Protein 9EKM (pdb70)

Solvent-accessible surface area: 43557 Å² total; per-residue (Å²): 173,22,27,2,99,1,90,3,16,89,35,0,5,77,65,43,102,18,51,92,20,82,1,43,0,59,0,2,4,5,1,16,22,4,82,65,10,2,2,1,0,0,0,0,0,0,0,27,166,110,44,20,42,77,0,19,95,9,1,48,84,0,3,36,44,0,1,108,22,29,2,0,63,59,2,2,15,45,0,0,0,3,0,0,2,0,33,6,107,10,38,34,110,116,62,40,12,8,0,0,5,9,65,60,48,178,152,79,31,0,34,11,13,4,90,88,63,23,1,43,9,3,10,2,0,2,2,2,3,0,0,5,36,0,0,55,117,14,3,32,30,93,48,167,81,128,31,74,20,38,62,83,19,117,72,53,39,30,106,24,8,61,19,0,10,49,72,0,10,0,0,0,0,0,0,13,5,163,55,46,8,26,9,33,55,73,55,20,88,26,4,16,3,6,0,0,0,0,0,52,9,176,75,5,21,76,9,2,0,23,13,1,0,30,5,1,0,24,4,21,55,0,158,37,93,5,103,27,26,120,78,73,22,99,60,20,4,0,14,0,5,44,100,55,12,112,147,2,28,0,98,46,0,15,2,0,26,48,1,4,5,0,43,12,53,208,58,15,99,5,0,0,0,3,43,50,0,0,0,42,49,18,105,62,94,4,10,20,0,0,48,0,3,0,16,1,6,0,5,19,28,10,189,71,28,81,26,21,35,2,36,1,0,0,6,40,57,78,28,34,53,54,112,60,69,40,7,76,73,8,52,50,70,19,0,58,85,3,9,122,37,20,83,92,13,17,3,5,10,142,22,39,96,101,9,78,66,111,7,61,36,75,92,0,14,0,24,0,0,0,0,0,2,18,68,173,94,72,37,99,0,87,0,60,0,41,0,53,23,96,121,43,52,67,0,37,22,71,104,46,92,63,1,72,30,73,74,65,13,88,0,67,32,2,121,28,50,81,60,1,28,43,104,44,20,69,64,5,101,112,23,77,13,34,14,2,6,78,24,0,42,4,70,23,84,0,36,91,64,15,89,25,128,104,43,2,20,2,1,5,43,0,14,24,92,131,43,84,72,67,6,37,16,82,37,78,49,56,169,67,9,40,0,19,2,62,2,58,23,108,119,39,54,125,1,68,10,9,15,20,3,41,5,18,12,41,128,28,36,128,8,111,8,98,22,2,160,35,1,31,116,25,88,60,50,108,41,78,8,22,93,104,72,0,75,62,102,45,35,52,0,10,1,44,0,105,152,151,43,18,1,98,3,94,2,17,89,74,0,6,77,64,45,98,21,52,96,20,78,0,28,0,56,0,2,4,5,3,15,24,4,78,66,10,2,2,0,0,0,0,0,0,0,0,28,170,110,47,20,44,78,0,19,93,9,0,46,84,0,4,32,44,0,2,105,23,29,1,0,62,60,1,3,20,41,0,0,0,3,0,0,3,0,34,6,110,12,40,29,104,117,63,40,11,8,1,0,4,9,68,59,47,178,167,80,32,0,45,4,17,41,136,85,65,21,1,131,35,3,30,16,0,2,3,3,7,0,0,5,28,0,0,40,111,15,3,33,29,85,41,150,92,125,29,78,24,38,60,95,20,119,70,54,58,55,105,24,9,60,26,0,10,48,75,0,9,0,0,0,0,0,0,14,5,156,52,46,8,25,9,31,54,71,68,19,95,95,4,40,3,6,1,0,0,0,0,47,9,175,74,5,22,76,9,2,0,21,12,1,0,28,6,1,0,22,5,21,56,0,168,42,123,38,134,28,119,120,81,96,21,78,67,20,5,0,13,0,6,42,108,54,11,117,147,2,29,0,98,48,0,15,2,0,26,48,1,4,5,0,43,11,52,209,59,14,129,5,1,0,1,3,43,51,0,0,0,38,49,16,105,61,96,4,10,18,0,0,46,0,4,0,15,2,5,0,5,21,27,12,182,68,28,79,27,20,36,2,35,1,0,0,5,39,57,76,34,36,51,55,122,61,68,45,7,79,76,9,60,45,69,18,0,60,85,2,10,122,38,20,80,94,14,19,4,4,10,143,22,40,96,103,8,75,66,114,9,62,33,79,90,0,13,0,24,0,0,0,0,0,3,19,65,166,94,53,38,76,0,90,0,70,0,49,0,54,23,96,120,40,55,64,0,38,22,74,88,52,79,66,1,104,28,90,82,73,13,91,0,64,32,2,122,26,49,80,80,1,28,43,104,45,21,66,63,6,116,122,22,78,14,36,13,2,6,72,24,0,44,5,68,23,81,0,34,94,63,12,88,25,115,105,41,2,22,2,1,4,43,0,12,21,81,128,45,83,74,67,6,38,14,82,37,76,46,58,47,48,7,6,0,21,3,67,4,60,10,98,68,24,7,46,0,48,6,5,15,24,4,24,6,17,12,41,34,28,37,126,12,103,11,94,22,0,164,36,2,30,131,36,96,60,66,122,42,68,12,24,101,120,63,2,30,29,13,21,35,56,0,10,4,45,0,96,111

Secondary structure (DSSP, 8-state):
--EEE----TTT-TTSTTSS-EEEEEEEE--S-TTTSEEEEEEEES--GGGHHHHHHHHHHHHHHHTTSTTGGGGGGGEEEEEE-PPPSS-TTTTS--TT-EEE-TTS-EEE-HHHHT-TTGGGHIIIIIHHHHHHHTSTT-PPP-S-TTSPPSS-SSGGGTTHHHHSSEEEEEESS-----EEEEEGGGTEEEEEEESSSTTHHHHHHHHHHHHTT----TT--SPPPHHHHHH-SSEE----TTTSTTGGGTTSTT---EESSTT-S-EES-SS-TTT-TTSPPPHHHHHHHHHHHHTTSSS--EEEPPPEEEE--STT-SGGGG---SHHHHHHHHHHHHHHB-SGGGGGG--GGGTT-EEEEEEEEEE--SS--EEEEEEEEEE-TTSPBPBBTTS-BSEEEEEEEE---TTGGGSS-TT-S------TTTTEEEEEEEEE--TTB---TT-EEEEEEE-TT--EEEETTTTT--EEEEEEEEEETTSPBPTTB---EEEEETTPBP-----SEETTEEEEEEESTTSB--STTEEEEEEE--/--EEE----TTT-TTSTTSS-EEEEEEEE-SS-TTTSEEEEEEEES--GGGHHHHHHHHHHHHHHHTTSTTTGGGGGGEEEEEE-PPPSS-TTTTS--SS-EEE-TTS-EEE-HHHHT-TTGGGHIIIIIHHHHHHHTSTT-PPP-S-TTSPPSS-SSGGGTTHHHHS-EEEEEESS-----EEEEEGGGTEEEEEEESSSTTHHHHHHHHHHHHTS----TT--SPPPHHHHHH-SSEE----TTTSTTGGGTTSTT---EESSTT-S-EES-SS-TTT-TTSPP-HHHHHHHHHHHHTTSSS--EEEPPPEEEE--STT-SGGGG---SHHHHHHHHHHHHHHB-SGGGGGG--GGGTT-EEEEEEEEEE--SS--EEEEEEEEEE-TTSPBPB-TTS-BSEEEEEEEE---TTGGGSS-TT-S------TTTTEEEEEEEEE--TT----TT-EEEEEEE-TT--EEEETTSTTPPEEEEEEEEEETTSPBPTTB---EEEEETTPBP-----SEETTEEEEEEESSSSB--STTEEEEEEEE-

Sequence (1094 aa):
EQSIQLTLGPWYSNDGKYSSNNPTIPVYTIQKTRSDTENMVVVVCGEGYTKSQQGKFIINDVKRLWQQDAMKYEPYRSYADRFNVYALCTASESTFDNGGSTFFDVIVDKYNSPVVISNNLHGSQWKNHIFERCIGPEEFIEKKIHDAHIKKKCCDPNTIPSGSEYEPYYYVHDYIAQFAMVVNTKSDFGGAYNNREYGFHYFISPSDSYRASKTFAHEFGHHGLLGLGDEYSNGYLLDDKELKSLNLSSVEDPEKIKWRQLLGFRNTYTCCRNAYGSKMLVSSYECIMRDTNYQFCEVCRLQGFKRMSQLVKDVDLYVATPEVVKEYTGAYSKPSDFTDLETTSSYYNYTYYNRNDRLLSGNSKSRFNTNMNNGKKIELRTVIIQNISDKNARQLKFKMWIKHSDGSVATDSSGNPLQTVVQTTFDIPVWNDKANFWPLGALDDHIKSDFNSGLKSCSLIYQIPSSDAQLKSSGDTVAFQVLDENGNVLADDNTETQRRYTTTVSSIQYKFEDGSEIPNTAGGTFTVPYGTKLDLTPAKKTLYDDYEFIKVDGLNKPIVSDGTVVTYYYKNEQSIQLTLGPWYSNDGKYSSNNPTIPVYTIQKTRSDTENMVVVVCGEGYTKSSQQGKFINDVKRLWQQDAMKYEPYRSYADRFNVYALCTASESTFDNGGSTFFDVIVDKYNSSPVVISNNLHGSQWKNHIFERCIGPEEFIEKKIHDAHIKKKCDPNTIPSGSEYEPYYYVHDYIAQFAMVVNTKSDFGGAYNNREYGFHYFISPSDSYRASKTFAHEFGHGLLGLGDEYSNGYLLDDKELKSLNLSSVEDPEKIKWRQLLGFRNTYTCRNAYGSKMLVSSYECIMRDTNYQFCEVCRLQGFKRMSQLVKDVDLYVATPEVKEYTGAYSKPSDFTDLETTSSYYNYTYNRNDRLLSGNSKSRFNTNMNGKKIELRTVIQNISDKNARQLKFKMWIKHSDGSVATDSSGNPLQTVVQTFDIPVVWNDKANFWPLGALDHIKSDFNSGLKSCSLIYQIPSSDAQLKSGDTVAFQVLDENGNVLADDNTETQRRYTTTTVSIQYKFEDGSEIPNTAGGTFTVPYGTKLDDLTPAKTLYDYEFIKVDGLNKPIIVSDGTVVTYYYKN

Radius of gyration: 34.77 Å; Cα contacts (8 Å, |Δi|>4): 2703; chains: 2; bounding box: 110×57×98 Å

InterPro domains:
  IPR005102 Carbohydrate binding X2 domain [PF03442] (1017-1093)
  IPR013783 Immunoglobulin-like fold [G3DSA:2.60.40.10] (1012-1100)
  IPR014756 Immunoglobulin E-set [SSF81296] (1012-1105)
  IPR019026 Peptidase M64, IgA [PF09471] (357-419)
  IPR019026 Peptidase M64, IgA [PF09471] (501-584)
  IPR019931 LPXTG cell wall anchor motif [PF00746] (1197-1231)
  IPR024079 Metallopeptidase, catalytic domain superfamily [G3DSA:3.40.390.10] (350-633)
  IPR046240 Domain of unknown function DUF6273 [PF19789] (68-284)

Structure (mmCIF, N/CA/C/O backbone):
data_9EKM
#
_entry.id   9EKM
#
_cell.length_a   70.740
_cell.length_b   91.551
_cell.length_c   86.848
_cell.angle_alpha   90.00
_cell.angle_beta   90.96
_cell.angle_gamma   90.00
#
_symmetry.space_group_name_H-M   'P 1 21 1'
#
loop_
_entity.id
_entity.type
_entity.pdbx_description
1 polymer 'IgA protease'
2 non-polymer 'ZINC ION'
3 non-polymer 'PRASEODYMIUM ION'
4 water water
#
loop_
_atom_site.group_PDB
_atom_site.id
_atom_site.type_symbol
_atom_site.label_atom_id
_atom_site.label_alt_id
_atom_site.label_comp_id
_atom_site.label_asym_id
_atom_site.label_entity_id
_atom_site.label_seq_id
_atom_site.pdbx_PDB_ins_code
_atom_site.Cartn_x
_atom_site.Cartn_y
_atom_site.Cartn_z
_atom_site.occupancy
_atom_site.B_iso_or_equiv
_atom_site.auth_seq_id
_atom_site.auth_comp_id
_atom_site.auth_asym_id
_atom_site.auth_atom_id
_atom_site.pdbx_PDB_model_num
ATOM 1 N N . GLU A 1 2 ? -3.441 -17.132 24.398 1.00 42.56 330 GLU A N 1
ATOM 2 C CA . GLU A 1 2 ? -3.387 -18.408 23.696 1.00 42.39 330 GLU A CA 1
ATOM 3 C C . GLU A 1 2 ? -4.223 -18.377 22.410 1.00 37.38 330 GLU A C 1
ATOM 4 O O . GLU A 1 2 ? -3.753 -18.815 21.359 1.00 40.06 330 GLU A O 1
ATOM 10 N N . GLN A 1 3 ? -5.447 -17.850 22.476 1.00 28.53 331 GLN A N 1
ATOM 11 C CA . GLN A 1 3 ? -6.283 -17.751 21.283 1.00 24.46 331 GLN A CA 1
ATOM 12 C C . GLN A 1 3 ? -5.780 -16.629 20.391 1.00 22.33 331 GLN A C 1
ATOM 13 O O . GLN A 1 3 ? -5.664 -15.480 20.833 1.00 21.76 331 GLN A O 1
ATOM 19 N N . SER A 1 4 ? -5.504 -16.955 19.130 1.00 21.13 332 SER A N 1
ATOM 20 C CA . SER A 1 4 ? -4.950 -15.969 18.217 1.00 19.85 332 SER A CA 1
ATOM 21 C C . SER A 1 4 ? -5.186 -16.414 16.785 1.00 20.46 332 SER A C 1
ATOM 22 O O . SER A 1 4 ? -5.540 -17.565 16.512 1.00 23.21 332 SER A O 1
ATOM 25 N N . ILE A 1 5 ? -4.996 -15.472 15.871 1.00 18.78 333 ILE A N 1
ATOM 26 C CA . ILE A 1 5 ? -4.824 -15.800 14.468 1.00 18.69 333 ILE A CA 1
ATOM 27 C C . ILE A 1 5 ? -3.447 -15.307 14.048 1.00 19.76 333 ILE A C 1
ATOM 28 O O . ILE A 1 5 ? -2.870 -14.390 14.638 1.00 21.24 333 ILE A O 1
ATOM 33 N N . GLN A 1 6 ? -2.918 -15.933 13.009 1.00 19.61 334 GLN A N 1
ATOM 34 C CA . GLN A 1 6 ? -1.634 -15.544 12.456 1.00 20.37 334 GLN A CA 1
ATOM 35 C C . GLN A 1 6 ? -1.833 -15.193 10.993 1.00 20.08 334 GLN A C 1
ATOM 36 O O . GLN A 1 6 ? -2.503 -15.932 10.264 1.00 22.83 334 GLN A O 1
ATOM 42 N N . LEU A 1 7 ? -1.281 -14.058 10.572 1.00 18.11 335 LEU A N 1
ATOM 43 C CA . LEU A 1 7 ? -1.355 -13.641 9.179 1.00 18.00 335 LEU A CA 1
ATOM 44 C C . LEU A 1 7 ? -0.028 -13.870 8.472 1.00 17.32 335 LEU A C 1
ATOM 45 O O . LEU A 1 7 ? 1.032 -13.988 9.092 1.00 18.05 335 LEU A O 1
ATOM 50 N N . THR A 1 8 ? -0.105 -13.923 7.147 1.00 16.52 336 THR A N 1
ATOM 51 C CA . THR A 1 8 ? 1.062 -13.913 6.276 1.00 17.14 336 THR A CA 1
ATOM 52 C C . THR A 1 8 ? 0.913 -12.680 5.398 1.00 16.07 336 THR A C 1
ATOM 53 O O . THR A 1 8 ? 0.038 -12.640 4.527 1.00 17.48 336 THR A O 1
ATOM 57 N N . LEU A 1 9 ? 1.704 -11.651 5.677 1.00 16.19 337 LEU A N 1
ATOM 58 C CA . LEU A 1 9 ? 1.619 -10.376 4.968 1.00 16.67 337 LEU A CA 1
ATOM 59 C C . LEU A 1 9 ? 2.871 -10.220 4.115 1.00 16.32 337 LEU A C 1
ATOM 60 O O . LEU A 1 9 ? 3.947 -9.868 4.619 1.00 17.10 337 LEU A O 1
ATOM 65 N N . GLY A 1 10 ? 2.724 -10.485 2.824 1.00 16.65 338 GLY A N 1
ATOM 66 C CA . GLY A 1 10 ? 3.796 -10.280 1.885 1.00 16.71 338 GLY A CA 1
ATOM 67 C C . GLY A 1 10 ? 3.978 -8.808 1.588 1.00 16.88 338 GLY A C 1
ATOM 68 O O . GLY A 1 10 ? 3.392 -7.936 2.244 1.00 18.50 338 GLY A O 1
ATOM 69 N N . PRO A 1 11 ? 4.772 -8.513 0.559 1.00 17.05 339 PRO A N 1
ATOM 70 C CA . PRO A 1 11 ? 5.102 -7.112 0.252 1.00 17.68 339 PRO A CA 1
ATOM 71 C C . PRO A 1 11 ? 3.901 -6.250 -0.068 1.00 16.95 339 PRO A C 1
ATOM 72 O O . PRO A 1 11 ? 3.980 -5.023 0.096 1.00 18.55 339 PRO A O 1
ATOM 76 N N . TRP A 1 12 ? 2.796 -6.836 -0.543 1.00 15.84 340 TRP A N 1
ATOM 77 C CA . TRP A 1 12 ? 1.636 -6.015 -0.864 1.00 15.70 340 TRP A CA 1
ATOM 78 C C . TRP A 1 12 ? 0.941 -5.512 0.388 1.00 15.41 340 TRP A C 1
ATOM 79 O O . TRP A 1 12 ? 0.195 -4.531 0.315 1.00 15.62 340 TRP A O 1
ATOM 90 N N . TYR A 1 13 ? 1.179 -6.152 1.537 1.00 14.60 341 TYR A N 1
ATOM 91 C CA . TYR A 1 13 ? 0.554 -5.726 2.777 1.00 15.85 341 TYR A CA 1
ATOM 92 C C . TYR A 1 13 ? 1.546 -5.202 3.802 1.00 15.57 341 TYR A C 1
ATOM 93 O O . TYR A 1 13 ? 1.143 -4.455 4.697 1.00 17.73 341 TYR A O 1
ATOM 102 N N . SER A 1 14 ? 2.833 -5.555 3.689 1.00 15.13 342 SER A N 1
ATOM 103 C CA . SER A 1 14 ? 3.829 -5.078 4.650 1.00 14.55 342 SER A CA 1
ATOM 104 C C . SER A 1 14 ? 5.154 -4.981 3.887 1.00 18.27 342 SER A C 1
ATOM 105 O O . SER A 1 14 ? 6.055 -5.814 4.002 1.00 19.95 342 SER A O 1
ATOM 108 N N . ASN A 1 15 ? 5.268 -3.926 3.083 1.00 17.89 343 ASN A N 1
ATOM 109 C CA . ASN A 1 15 ? 6.394 -3.806 2.168 1.00 18.31 343 ASN A CA 1
ATOM 110 C C . ASN A 1 15 ? 7.702 -3.527 2.898 1.00 19.74 343 ASN A C 1
ATOM 111 O O . ASN A 1 15 ? 8.776 -3.805 2.351 1.00 21.70 343 ASN A O 1
ATOM 116 N N . ASP A 1 16 ? 7.638 -2.995 4.118 1.00 20.22 344 ASP A N 1
ATOM 117 C CA . ASP A 1 16 ? 8.839 -2.764 4.906 1.00 21.74 344 ASP A CA 1
ATOM 118 C C . ASP A 1 16 ? 9.168 -3.934 5.825 1.00 22.53 344 ASP A C 1
ATOM 119 O O . ASP A 1 16 ? 10.142 -3.854 6.584 1.00 23.19 344 ASP A O 1
ATOM 124 N N . GLY A 1 17 ? 8.382 -5.012 5.770 1.00 21.30 345 GLY A N 1
ATOM 125 C CA . GLY A 1 17 ? 8.636 -6.206 6.551 1.00 19.82 345 GLY A CA 1
ATOM 126 C C . GLY A 1 17 ? 8.324 -6.097 8.021 1.00 20.42 345 GLY A C 1
ATOM 127 O O . GLY A 1 17 ? 8.657 -7.013 8.781 1.00 24.96 345 GLY A O 1
ATOM 128 N N . LYS A 1 18 ? 7.687 -5.011 8.456 1.00 18.99 346 LYS A N 1
ATOM 129 C CA . LYS A 1 18 ? 7.475 -4.822 9.888 1.00 20.95 346 LYS A CA 1
ATOM 130 C C . LYS A 1 18 ? 6.386 -5.732 10.449 1.00 20.04 346 LYS A C 1
ATOM 131 O O . LYS A 1 18 ? 6.404 -6.017 11.651 1.00 21.76 346 LYS A O 1
ATOM 137 N N . TYR A 1 19 ? 5.440 -6.189 9.623 1.00 16.87 347 TYR A N 1
ATOM 138 C CA . TYR A 1 19 ? 4.350 -7.064 10.072 1.00 16.30 347 TYR A CA 1
ATOM 139 C C . TYR A 1 19 ? 4.193 -8.243 9.115 1.00 17.50 347 TYR A C 1
ATOM 140 O O . TYR A 1 19 ? 3.090 -8.598 8.701 1.00 16.37 347 TYR A O 1
ATOM 149 N N . SER A 1 20 ? 5.310 -8.897 8.782 1.00 18.91 348 SER A N 1
ATOM 150 C CA A SER A 1 20 ? 5.283 -9.960 7.779 0.61 20.03 348 SER A CA 1
ATOM 151 C CA B SER A 1 20 ? 5.260 -9.947 7.769 0.39 19.59 348 SER A CA 1
ATOM 152 C C . SER A 1 20 ? 4.550 -11.200 8.271 1.00 19.63 348 SER A C 1
ATOM 153 O O . SER A 1 20 ? 3.938 -11.913 7.474 1.00 19.46 348 SER A O 1
ATOM 158 N N . ASN A 1 21 ? 4.618 -11.491 9.569 1.00 19.70 349 ASN A N 1
ATOM 159 C CA A ASN A 1 21 ? 4.029 -12.716 10.093 0.56 20.90 349 ASN A CA 1
ATOM 160 C CA B ASN A 1 21 ? 4.014 -12.715 10.092 0.44 20.53 349 ASN A CA 1
ATOM 161 C C . ASN A 1 21 ? 3.473 -12.454 11.489 1.00 19.82 349 ASN A C 1
ATOM 162 O O . ASN A 1 21 ? 3.922 -13.068 12.463 1.00 21.29 349 ASN A O 1
ATOM 171 N N . PRO A 1 22 ? 2.506 -11.554 11.628 1.00 17.71 350 PRO A N 1
ATOM 172 C CA . PRO A 1 22 ? 2.042 -11.178 12.967 1.00 17.72 350 PRO A CA 1
ATOM 173 C C . PRO A 1 22 ? 1.134 -12.222 13.590 1.00 18.03 350 PRO A C 1
ATOM 174 O O . PRO A 1 22 ? 0.300 -12.842 12.925 1.00 18.54 350 PRO A O 1
ATOM 178 N N . THR A 1 23 ? 1.291 -12.392 14.895 1.00 19.92 351 THR A N 1
ATOM 179 C CA . THR A 1 23 ? 0.348 -13.142 15.703 1.00 21.25 351 THR A CA 1
ATOM 180 C C . THR A 1 23 ? -0.584 -12.146 16.373 1.00 19.60 351 THR A C 1
ATOM 181 O O . THR A 1 23 ? -0.124 -11.169 16.975 1.00 21.35 351 THR A O 1
ATOM 185 N N . ILE A 1 24 ? -1.885 -12.376 16.234 1.00 16.32 352 ILE A N 1
ATOM 186 C CA . ILE A 1 24 ? -2.894 -11.433 16.695 1.00 16.86 352 ILE A CA 1
ATOM 187 C C . ILE A 1 24 ? -3.756 -12.115 17.743 1.00 17.01 352 ILE A C 1
ATOM 188 O O . ILE A 1 24 ? -4.618 -12.944 17.397 1.00 17.13 352 ILE A O 1
ATOM 193 N N . PRO A 1 25 ? -3.579 -11.788 19.019 1.00 16.77 353 PRO A N 1
ATOM 194 C CA . PRO A 1 25 ? -4.467 -12.342 20.047 1.00 16.56 353 PRO A CA 1
ATOM 195 C C . PRO A 1 25 ? -5.913 -11.950 19.772 1.00 15.78 353 PRO A C 1
ATOM 196 O O . PRO A 1 25 ? -6.204 -10.828 19.349 1.00 17.98 353 PRO A O 1
ATOM 200 N N . VAL A 1 26 ? -6.818 -12.902 19.983 1.00 15.24 354 VAL A N 1
ATOM 201 C CA . VAL A 1 26 ? -8.251 -12.685 19.807 1.00 16.29 354 VAL A CA 1
ATOM 202 C C . VAL A 1 26 ? -8.889 -12.624 21.186 1.00 16.81 354 VAL A C 1
ATOM 203 O O . VAL A 1 26 ? -8.640 -13.496 22.018 1.00 19.13 354 VAL A O 1
ATOM 207 N N . TYR A 1 27 ? -9.701 -11.597 21.433 1.00 14.80 355 TYR A N 1
ATOM 208 C CA . TYR A 1 27 ? -10.498 -11.511 22.648 1.00 16.36 355 TYR A CA 1
ATOM 209 C C . TYR A 1 27 ? -11.969 -11.505 22.285 1.00 15.71 355 TYR A C 1
ATOM 210 O O . TYR A 1 27 ? -12.386 -10.777 21.379 1.00 17.94 355 TYR A O 1
ATOM 219 N N . THR A 1 28 ? -12.751 -12.322 22.985 1.00 15.12 356 THR A N 1
ATOM 220 C CA . THR A 1 28 ? -14.197 -12.312 22.819 1.00 15.58 356 THR A CA 1
ATOM 221 C C . THR A 1 28 ? -14.782 -11.339 23.833 1.00 15.52 356 THR A C 1
ATOM 222 O O . THR A 1 28 ? -14.700 -11.565 25.047 1.00 17.23 356 THR A O 1
ATOM 226 N N . ILE A 1 29 ? -15.335 -10.239 23.335 1.00 15.50 357 ILE A N 1
ATOM 227 C CA . ILE A 1 29 ? -16.023 -9.296 24.208 1.00 16.21 357 ILE A CA 1
ATOM 228 C C . ILE A 1 29 ? -17.473 -9.708 24.418 1.00 17.33 357 ILE A C 1
ATOM 229 O O . ILE A 1 29 ? -18.017 -9.534 25.514 1.00 20.52 357 ILE A O 1
ATOM 234 N N . GLN A 1 30 ? -18.107 -10.288 23.403 1.00 13.81 358 GLN A N 1
ATOM 235 C CA . GLN A 1 30 ? -19.471 -10.769 23.563 1.00 14.40 358 GLN A CA 1
ATOM 236 C C . GLN A 1 30 ? -19.708 -11.897 22.578 1.00 14.89 358 GLN A C 1
ATOM 237 O O . GLN A 1 30 ? -19.403 -11.755 21.392 1.00 14.66 358 GLN A O 1
ATOM 243 N N . LYS A 1 31 ? -20.234 -13.019 23.077 1.00 15.37 359 LYS A N 1
ATOM 244 C CA . LYS A 1 31 ? -20.664 -14.119 22.212 1.00 13.94 359 LYS A CA 1
ATOM 245 C C . LYS A 1 31 ? -21.877 -14.739 22.904 1.00 14.90 359 LYS A C 1
ATOM 246 O O . LYS A 1 31 ? -21.736 -15.585 23.786 1.00 18.21 359 LYS A O 1
ATOM 252 N N . THR A 1 32 ? -23.065 -14.280 22.514 1.00 14.01 360 THR A N 1
ATOM 253 C CA . THR A 1 32 ? -24.299 -14.718 23.157 1.00 15.46 360 THR A CA 1
ATOM 254 C C . THR A 1 32 ? -24.968 -15.872 22.429 1.00 15.45 360 THR A C 1
ATOM 255 O O . THR A 1 32 ? -25.817 -16.559 23.014 1.00 15.77 360 THR A O 1
ATOM 259 N N . ARG A 1 33 ? -24.634 -16.063 21.161 1.00 15.51 361 ARG A N 1
ATOM 260 C CA . ARG A 1 33 ? -25.192 -17.110 20.326 1.00 14.21 361 ARG A CA 1
ATOM 261 C C . ARG A 1 33 ? -24.115 -17.518 19.337 1.00 14.71 361 ARG A C 1
ATOM 262 O O . ARG A 1 33 ? -23.068 -16.874 19.232 1.00 14.34 361 ARG A O 1
ATOM 270 N N . SER A 1 34 ? -24.391 -18.584 18.595 1.00 15.67 362 SER A N 1
ATOM 271 C CA . SER A 1 34 ? -23.529 -18.947 17.481 1.00 15.12 362 SER A CA 1
ATOM 272 C C . SER A 1 34 ? -23.275 -17.742 16.584 1.00 15.10 362 SER A C 1
ATOM 273 O O . SER A 1 34 ? -24.164 -16.914 16.360 1.00 14.31 362 SER A O 1
ATOM 276 N N . ASP A 1 35 ? -22.042 -17.648 16.080 1.00 14.72 363 ASP A N 1
ATOM 277 C CA . ASP A 1 35 ? -21.722 -16.631 15.084 1.00 14.62 363 ASP A CA 1
ATOM 278 C C . ASP A 1 35 ? -22.664 -16.703 13.892 1.00 15.08 363 ASP A C 1
ATOM 279 O O . ASP A 1 35 ? -22.914 -15.684 13.241 1.00 15.26 363 ASP A O 1
ATOM 284 N N . THR A 1 36 ? -23.183 -17.894 13.578 1.00 15.47 364 THR A N 1
ATOM 285 C CA . THR A 1 36 ? -24.066 -18.044 12.429 1.00 17.92 364 THR A CA 1
ATOM 286 C C . THR A 1 36 ? -25.437 -17.421 12.659 1.00 17.56 364 THR A C 1
ATOM 287 O O . THR A 1 36 ? -26.189 -17.249 11.697 1.00 20.46 364 THR A O 1
ATOM 291 N N . GLU A 1 37 ? -25.770 -17.062 13.897 1.00 15.98 365 GLU A N 1
ATOM 292 C CA . GLU A 1 37 ? -27.060 -16.470 14.214 1.00 15.64 365 GLU A CA 1
ATOM 293 C C . GLU A 1 37 ? -26.981 -15.002 14.599 1.00 15.30 365 GLU A C 1
ATOM 294 O O . GLU A 1 37 ? -28.028 -14.347 14.689 1.00 15.27 365 GLU A O 1
ATOM 300 N N . ASN A 1 38 ? -25.783 -14.466 14.805 1.00 14.15 366 ASN A N 1
ATOM 301 C CA . ASN A 1 38 ? -25.599 -13.099 15.270 1.00 13.54 366 ASN A CA 1
ATOM 302 C C . ASN A 1 38 ? -24.846 -12.282 14.226 1.00 13.38 366 ASN A C 1
ATOM 303 O O . ASN A 1 38 ? -24.320 -12.813 13.243 1.00 16.42 366 ASN A O 1
ATOM 308 N N . MET A 1 39 ? -24.832 -10.965 14.437 1.00 11.81 367 MET A N 1
ATOM 309 C CA . MET A 1 39 ? -23.975 -10.072 13.659 1.00 11.42 367 MET A CA 1
ATOM 310 C C . MET A 1 39 ? -22.582 -10.052 14.280 1.00 11.24 367 MET A C 1
ATOM 311 O O . MET A 1 39 ? -22.433 -9.658 15.439 1.00 13.17 367 MET A O 1
ATOM 316 N N . VAL A 1 40 ? -21.570 -10.449 13.517 1.00 11.07 368 VAL A N 1
ATOM 317 C CA . VAL A 1 40 ? -20.205 -10.512 14.022 1.00 11.04 368 VAL A CA 1
ATOM 318 C C . VAL A 1 40 ? -19.499 -9.202 13.712 1.00 11.49 368 VAL A C 1
ATOM 319 O O . VAL A 1 40 ? -19.427 -8.783 12.553 1.00 13.19 368 VAL A O 1
ATOM 323 N N . VAL A 1 41 ? -18.934 -8.579 14.743 1.00 11.27 369 VAL A N 1
ATOM 324 C CA . VAL A 1 41 ? -18.167 -7.344 14.610 1.00 11.38 369 VAL A CA 1
ATOM 325 C C . VAL A 1 41 ? -16.733 -7.633 15.019 1.00 12.53 369 VAL A C 1
ATOM 326 O O . VAL A 1 41 ? -16.492 -8.168 16.107 1.00 13.37 369 VAL A O 1
ATOM 330 N N . VAL A 1 42 ? -15.790 -7.286 14.146 1.00 11.45 370 VAL A N 1
ATOM 331 C CA . VAL A 1 42 ? -14.368 -7.485 14.385 1.00 11.13 370 VAL A CA 1
ATOM 332 C C . VAL A 1 42 ? -13.734 -6.112 14.532 1.00 13.17 370 VAL A C 1
ATOM 333 O O . VAL A 1 42 ? -13.841 -5.272 13.627 1.00 12.87 370 VAL A O 1
ATOM 337 N N . VAL A 1 43 ? -13.085 -5.879 15.675 1.00 12.41 371 VAL A N 1
ATOM 338 C CA . VAL A 1 43 ? -12.463 -4.596 15.978 1.00 11.61 371 VAL A CA 1
ATOM 339 C C . VAL A 1 43 ? -10.965 -4.808 16.131 1.00 12.01 371 VAL A C 1
ATOM 340 O O . VAL A 1 43 ? -10.533 -5.662 16.919 1.00 12.74 371 VAL A O 1
ATOM 344 N N . CYS A 1 44 ? -10.179 -4.028 15.388 1.00 11.78 372 CYS A N 1
ATOM 345 C CA . CYS A 1 44 ? -8.724 -4.049 15.492 1.00 12.63 372 CYS A CA 1
ATOM 346 C C . CYS A 1 44 ? -8.208 -2.703 15.975 1.00 13.26 372 CYS A C 1
ATOM 347 O O . CYS A 1 44 ? -8.847 -1.664 15.795 1.00 15.14 372 CYS A O 1
ATOM 350 N N . GLY A 1 45 ? -7.024 -2.724 16.577 1.00 12.76 373 GLY A N 1
ATOM 351 C CA . GLY A 1 45 ? -6.412 -1.515 17.108 1.00 14.39 373 GLY A CA 1
ATOM 352 C C . GLY A 1 45 ? -5.281 -1.006 16.231 1.00 13.06 373 GLY A C 1
ATOM 353 O O . GLY A 1 45 ? -4.480 -1.786 15.706 1.00 13.90 373 GLY A O 1
ATOM 354 N N . GLU A 1 46 ? -5.206 0.316 16.108 1.00 13.28 374 GLU A N 1
ATOM 355 C CA . GLU A 1 46 ? -4.165 0.988 15.340 1.00 14.22 374 GLU A CA 1
ATOM 356 C C . GLU A 1 46 ? -3.348 1.899 16.248 1.00 14.51 374 GLU A C 1
ATOM 357 O O . GLU A 1 46 ? -3.904 2.732 16.967 1.00 16.30 374 GLU A O 1
ATOM 363 N N . GLY A 1 47 ? -2.028 1.738 16.222 1.00 14.35 375 GLY A N 1
ATOM 364 C CA . GLY A 1 47 ? -1.198 2.576 17.057 1.00 15.48 375 GLY A CA 1
ATOM 365 C C . GLY A 1 47 ? -1.186 2.178 18.513 1.00 17.52 375 GLY A C 1
ATOM 366 O O . GLY A 1 47 ? -0.864 3.012 19.370 1.00 17.66 375 GLY A O 1
ATOM 367 N N . TYR A 1 48 ? -1.537 0.930 18.822 1.00 16.16 376 TYR A N 1
ATOM 368 C CA . TYR A 1 48 ? -1.350 0.344 20.150 1.00 15.17 376 TYR A CA 1
ATOM 369 C C . TYR A 1 48 ? -0.159 -0.600 20.100 1.00 16.50 376 TYR A C 1
ATOM 370 O O . TYR A 1 48 ? -0.167 -1.564 19.329 1.00 17.46 376 TYR A O 1
ATOM 379 N N . THR A 1 49 ? 0.833 -0.357 20.950 1.00 18.08 377 THR A N 1
ATOM 380 C CA . THR A 1 49 ? 1.954 -1.284 21.073 1.00 19.65 377 THR A CA 1
ATOM 381 C C . THR A 1 49 ? 1.516 -2.536 21.833 1.00 21.86 377 THR A C 1
ATOM 382 O O . THR A 1 49 ? 0.411 -2.607 22.378 1.00 22.30 377 THR A O 1
ATOM 386 N N . LYS A 1 50 ? 2.402 -3.539 21.873 1.00 23.56 378 LYS A N 1
ATOM 387 C CA . LYS A 1 50 ? 2.034 -4.804 22.508 1.00 26.75 378 LYS A CA 1
ATOM 388 C C . LYS A 1 50 ? 1.663 -4.606 23.976 1.00 29.41 378 LYS A C 1
ATOM 389 O O . LYS A 1 50 ? 0.749 -5.267 24.487 1.00 30.41 378 LYS A O 1
ATOM 395 N N . SER A 1 51 ? 2.345 -3.689 24.668 1.00 28.76 379 SER A N 1
ATOM 396 C CA . SER A 1 51 ? 2.043 -3.436 26.074 1.00 29.86 379 SER A CA 1
ATOM 397 C C . SER A 1 51 ? 0.794 -2.588 26.278 1.00 28.97 379 SER A C 1
ATOM 398 O O . SER A 1 51 ? 0.372 -2.402 27.423 1.00 29.94 379 SER A O 1
ATOM 401 N N . GLN A 1 52 ? 0.200 -2.063 25.207 1.00 25.24 380 GLN A N 1
ATOM 402 C CA . GLN A 1 52 ? -1.012 -1.265 25.293 1.00 24.26 380 GLN A CA 1
ATOM 403 C C . GLN A 1 52 ? -2.257 -2.063 24.933 1.00 22.47 380 GLN A C 1
ATOM 404 O O . GLN A 1 52 ? -3.331 -1.474 24.759 1.00 21.13 380 GLN A O 1
ATOM 410 N N . GLN A 1 53 ? -2.148 -3.384 24.792 1.00 22.13 381 GLN A N 1
ATOM 411 C CA . GLN A 1 53 ? -3.312 -4.117 24.304 1.00 21.62 381 GLN A CA 1
ATOM 412 C C . GLN A 1 53 ? -4.423 -4.166 25.348 1.00 20.57 381 GLN A C 1
ATOM 413 O O . GLN A 1 53 ? -5.599 -4.262 24.983 1.00 18.49 381 GLN A O 1
ATOM 419 N N . GLY A 1 54 ? -4.079 -4.093 26.640 1.00 20.91 382 GLY A N 1
ATOM 420 C CA . GLY A 1 54 ? -5.112 -3.958 27.656 1.00 21.71 382 GLY A CA 1
ATOM 421 C C . GLY A 1 54 ? -5.900 -2.670 27.503 1.00 20.54 382 GLY A C 1
ATOM 422 O O . GLY A 1 54 ? -7.129 -2.660 27.640 1.00 20.23 382 GLY A O 1
ATOM 423 N N . LYS A 1 55 ? -5.204 -1.569 27.196 1.00 21.56 383 LYS A N 1
ATOM 424 C CA . LYS A 1 55 ? -5.891 -0.318 26.896 1.00 20.52 383 LYS A CA 1
ATOM 425 C C . LYS A 1 55 ? -6.806 -0.483 25.695 1.00 18.44 383 LYS A C 1
ATOM 426 O O . LYS A 1 55 ? -7.946 -0.011 25.702 1.00 18.91 383 LYS A O 1
ATOM 432 N N . PHE A 1 56 ? -6.314 -1.143 24.645 1.00 17.81 384 PHE A N 1
ATOM 433 C CA . PHE A 1 56 ? -7.134 -1.364 23.455 1.00 15.17 384 PHE A CA 1
ATOM 434 C C . PHE A 1 56 ? -8.406 -2.132 23.794 1.00 14.19 384 PHE A C 1
ATOM 435 O O . PHE A 1 56 ? -9.508 -1.727 23.398 1.00 14.38 384 PHE A O 1
ATOM 443 N N . ILE A 1 57 ? -8.281 -3.237 24.537 1.00 14.77 385 ILE A N 1
ATOM 444 C CA A ILE A 1 57 ? -9.463 -4.027 24.869 0.63 16.38 385 ILE A CA 1
ATOM 445 C CA B ILE A 1 57 ? -9.456 -4.034 24.890 0.37 16.22 385 ILE A CA 1
ATOM 446 C C . ILE A 1 57 ? -10.461 -3.181 25.653 1.00 15.23 385 ILE A C 1
ATOM 447 O O . ILE A 1 57 ? -11.665 -3.183 25.359 1.00 16.57 385 ILE A O 1
ATOM 456 N N . ASN A 1 58 ? -9.976 -2.423 26.639 1.00 17.47 386 ASN A N 1
ATOM 457 C CA . ASN A 1 58 ? -10.868 -1.578 27.426 1.00 17.20 386 ASN A CA 1
ATOM 458 C C . ASN A 1 58 ? -11.472 -0.452 26.601 1.00 16.84 386 ASN A C 1
ATOM 459 O O . ASN A 1 58 ? -12.627 -0.069 26.836 1.00 16.97 386 ASN A O 1
ATOM 464 N N . ASP A 1 59 ? -10.718 0.079 25.635 1.00 16.40 387 ASP A N 1
ATOM 465 C CA . ASP A 1 59 ? -11.255 1.092 24.734 1.00 16.44 387 ASP A CA 1
ATOM 466 C C . ASP A 1 59 ? -12.392 0.525 23.896 1.00 13.86 387 ASP A C 1
ATOM 467 O O . ASP A 1 59 ? -13.433 1.172 23.725 1.00 15.55 387 ASP A O 1
ATOM 472 N N . VAL A 1 60 ? -12.198 -0.674 23.334 1.00 12.36 388 VAL A N 1
ATOM 473 C CA . VAL A 1 60 ? -13.258 -1.298 22.543 1.00 12.97 388 VAL A CA 1
ATOM 474 C C . VAL A 1 60 ? -14.507 -1.501 23.395 1.00 12.73 388 VAL A C 1
ATOM 475 O O . VAL A 1 60 ? -15.632 -1.181 22.974 1.00 13.14 388 VAL A O 1
ATOM 479 N N . LYS A 1 61 ? -14.338 -2.038 24.605 1.00 14.77 389 LYS A N 1
ATOM 480 C CA . LYS A 1 61 ? -15.505 -2.239 25.464 1.00 15.11 389 LYS A CA 1
ATOM 481 C C . LYS A 1 61 ? -16.228 -0.925 25.731 1.00 15.30 389 LYS A C 1
ATOM 482 O O . LYS A 1 61 ? -17.463 -0.871 25.683 1.00 15.01 389 LYS A O 1
ATOM 488 N N . ARG A 1 62 ? -15.476 0.151 25.992 1.00 13.78 390 ARG A N 1
ATOM 489 C CA . ARG A 1 62 ? -16.106 1.439 26.272 1.00 14.21 390 ARG A CA 1
ATOM 490 C C . ARG A 1 62 ? -16.867 1.951 25.052 1.00 13.71 390 ARG A C 1
ATOM 491 O O . ARG A 1 62 ? -18.044 2.336 25.151 1.00 15.45 390 ARG A O 1
ATOM 499 N N . LEU A 1 63 ? -16.218 1.943 23.888 1.00 13.68 391 LEU A N 1
ATOM 500 C CA . LEU A 1 63 ? -16.866 2.441 22.676 1.00 12.41 391 LEU A CA 1
ATOM 501 C C . LEU A 1 63 ? -18.076 1.599 22.311 1.00 11.87 391 LEU A C 1
ATOM 502 O O . LEU A 1 63 ? -19.120 2.140 21.933 1.00 13.50 391 LEU A O 1
ATOM 507 N N . TRP A 1 64 ? -17.947 0.275 22.418 1.00 11.63 392 TRP A N 1
ATOM 508 C CA . TRP A 1 64 ? -19.032 -0.628 22.054 1.00 11.99 392 TRP A CA 1
ATOM 509 C C . TRP A 1 64 ? -20.219 -0.465 23.000 1.00 12.37 392 TRP A C 1
ATOM 510 O O . TRP A 1 64 ? -21.376 -0.366 22.561 1.00 12.98 392 TRP A O 1
ATOM 521 N N . GLN A 1 65 ? -19.951 -0.445 24.305 1.00 12.37 393 GLN A N 1
ATOM 522 C CA A GLN A 1 65 ? -21.034 -0.286 25.268 0.63 12.59 393 GLN A CA 1
ATOM 523 C CA B GLN A 1 65 ? -21.022 -0.273 25.281 0.37 13.49 393 GLN A CA 1
ATOM 524 C C . GLN A 1 65 ? -21.760 1.039 25.060 1.00 13.50 393 GLN A C 1
ATOM 525 O O . GLN A 1 65 ? -22.994 1.094 25.147 1.00 14.82 393 GLN A O 1
ATOM 536 N N . ASP A 1 66 ? -21.025 2.104 24.722 1.00 13.13 394 ASP A N 1
ATOM 537 C CA . ASP A 1 66 ? -21.692 3.384 24.481 1.00 14.37 394 ASP A CA 1
ATOM 538 C C . ASP A 1 66 ? -22.517 3.341 23.198 1.00 13.69 394 ASP A C 1
ATOM 539 O O . ASP A 1 66 ? -23.622 3.904 23.137 1.00 14.45 394 ASP A O 1
ATOM 544 N N . ALA A 1 67 ? -22.010 2.660 22.167 1.00 12.97 395 ALA A N 1
ATOM 545 C CA . ALA A 1 67 ? -22.769 2.536 20.927 1.00 14.00 395 ALA A CA 1
ATOM 546 C C . ALA A 1 67 ? -24.089 1.824 21.163 1.00 14.41 395 ALA A C 1
ATOM 547 O O . ALA A 1 67 ? -25.120 2.201 20.590 1.00 12.33 395 ALA A O 1
ATOM 549 N N . MET A 1 68 ? -24.076 0.794 22.010 1.00 12.66 396 MET A N 1
ATOM 550 C CA . MET A 1 68 ? -25.278 0.009 22.275 1.00 12.69 396 MET A CA 1
ATOM 551 C C . MET A 1 68 ? -26.313 0.760 23.081 1.00 13.21 396 MET A C 1
ATOM 552 O O . MET A 1 68 ? -27.413 0.223 23.274 1.00 14.37 396 MET A O 1
ATOM 557 N N . LYS A 1 69 ? -26.012 1.978 23.539 1.00 12.99 397 LYS A N 1
ATOM 558 C CA . LYS A 1 69 ? -27.040 2.784 24.190 1.00 13.14 397 LYS A CA 1
ATOM 559 C C . LYS A 1 69 ? -27.942 3.497 23.189 1.00 12.44 397 LYS A C 1
ATOM 560 O O . LYS A 1 69 ? -29.022 3.965 23.572 1.00 16.28 397 LYS A O 1
ATOM 566 N N . TYR A 1 70 ? -27.536 3.580 21.922 1.00 13.05 398 TYR A N 1
ATOM 567 C CA . TYR A 1 70 ? -28.340 4.219 20.881 1.00 12.37 398 TYR A CA 1
ATOM 568 C C . TYR A 1 70 ? -29.293 3.222 20.242 1.00 11.70 398 TYR A C 1
ATOM 569 O O . TYR A 1 70 ? -28.862 2.164 19.765 1.00 12.31 398 TYR A O 1
ATOM 578 N N . GLU A 1 71 ? -30.557 3.587 20.152 1.00 12.76 399 GLU A N 1
ATOM 579 C CA . GLU A 1 71 ? -31.400 2.890 19.199 1.00 12.73 399 GLU A CA 1
ATOM 580 C C . GLU A 1 71 ? -30.976 3.292 17.787 1.00 12.32 399 GLU A C 1
ATOM 581 O O . GLU A 1 71 ? -30.597 4.444 17.557 1.00 12.74 399 GLU A O 1
ATOM 587 N N . PRO A 1 72 ? -31.025 2.378 16.819 1.00 12.38 400 PRO A N 1
ATOM 588 C CA . PRO A 1 72 ? -31.592 1.023 16.856 1.00 11.96 400 PRO A CA 1
ATOM 589 C C . PRO A 1 72 ? -30.615 -0.050 17.301 1.00 11.58 400 PRO A C 1
ATOM 590 O O . PRO A 1 72 ? -31.043 -1.194 17.442 1.00 11.41 400 PRO A O 1
ATOM 594 N N . TYR A 1 73 ? -29.328 0.266 17.520 1.00 11.72 401 TYR A N 1
ATOM 595 C CA . TYR A 1 73 ? -28.390 -0.752 17.988 1.00 11.95 401 TYR A CA 1
ATOM 596 C C . TYR A 1 73 ? -28.879 -1.391 19.273 1.00 10.83 401 TYR A C 1
ATOM 597 O O . TYR A 1 73 ? -28.766 -2.606 19.444 1.00 12.59 401 TYR A O 1
ATOM 606 N N . ARG A 1 74 ? -29.441 -0.582 20.179 1.00 12.06 402 ARG A N 1
ATOM 607 C CA . ARG A 1 74 ? -29.786 -1.079 21.507 1.00 11.69 402 ARG A CA 1
ATOM 608 C C . ARG A 1 74 ? -30.760 -2.258 21.438 1.00 11.75 402 ARG A C 1
ATOM 609 O O . ARG A 1 74 ? -30.645 -3.216 22.215 1.00 14.62 402 ARG A O 1
ATOM 617 N N . SER A 1 75 ? -31.718 -2.211 20.510 1.00 12.34 403 SER A N 1
ATOM 618 C CA . SER A 1 75 ? -32.672 -3.307 20.353 1.00 13.54 403 SER A CA 1
ATOM 619 C C . SER A 1 75 ? -32.001 -4.596 19.899 1.00 14.08 403 SER A C 1
ATOM 620 O O . SER A 1 75 ? -32.589 -5.677 20.045 1.00 17.10 403 SER A O 1
ATOM 623 N N . TYR A 1 76 ? -30.796 -4.504 19.338 1.00 10.97 404 TYR A N 1
ATOM 624 C CA . TYR A 1 76 ? -30.056 -5.661 18.859 1.00 11.32 404 TYR A CA 1
ATOM 625 C C . TYR A 1 76 ? -28.844 -5.961 19.718 1.00 12.80 404 TYR A C 1
ATOM 626 O O . TYR A 1 76 ? -27.994 -6.766 19.316 1.00 13.61 404 TYR A O 1
ATOM 635 N N . ALA A 1 77 ? -28.746 -5.348 20.898 1.00 12.07 405 ALA A N 1
ATOM 636 C CA . ALA A 1 77 ? -27.469 -5.349 21.604 1.00 13.12 405 ALA A CA 1
ATOM 637 C C . ALA A 1 77 ? -27.009 -6.766 21.917 1.00 14.25 405 ALA A C 1
ATOM 638 O O . ALA A 1 77 ? -25.807 -7.055 21.863 1.00 15.79 405 ALA A O 1
ATOM 640 N N . ASP A 1 78 ? -27.943 -7.662 22.252 1.00 13.97 406 ASP A N 1
ATOM 641 C CA . ASP A 1 78 ? -27.567 -9.031 22.583 1.00 16.53 406 ASP A CA 1
ATOM 642 C C . ASP A 1 78 ? -27.449 -9.942 21.360 1.00 16.63 406 ASP A C 1
ATOM 643 O O . ASP A 1 78 ? -27.167 -11.133 21.523 1.00 18.62 406 ASP A O 1
ATOM 648 N N . ARG A 1 79 ? -27.643 -9.422 20.147 1.00 14.71 407 ARG A N 1
ATOM 649 C CA . ARG A 1 79 ? -27.533 -10.220 18.935 1.00 15.88 407 ARG A CA 1
ATOM 650 C C . ARG A 1 79 ? -26.275 -9.882 18.141 1.00 14.95 407 ARG A C 1
ATOM 651 O O . ARG A 1 79 ? -26.172 -10.250 16.966 1.00 15.31 407 ARG A O 1
ATOM 659 N N . PHE A 1 80 ? -25.311 -9.199 18.766 1.00 13.53 408 PHE A N 1
ATOM 660 C CA . PHE A 1 80 ? -23.975 -9.025 18.215 1.00 11.40 408 PHE A CA 1
ATOM 661 C C . PHE A 1 80 ? -23.011 -9.969 18.915 1.00 12.22 408 PHE A C 1
ATOM 662 O O . PHE A 1 80 ? -23.094 -10.157 20.130 1.00 13.47 408 PHE A O 1
ATOM 670 N N . ASN A 1 81 ? -22.088 -10.542 18.156 1.00 13.03 409 ASN A N 1
ATOM 671 C CA . ASN A 1 81 ? -20.875 -11.108 18.725 1.00 12.62 409 ASN A CA 1
ATOM 672 C C . ASN A 1 81 ? -19.743 -10.151 18.400 1.00 12.16 409 ASN A C 1
ATOM 673 O O . ASN A 1 81 ? -19.604 -9.730 17.249 1.00 14.56 409 ASN A O 1
ATOM 678 N N . VAL A 1 82 ? -18.947 -9.799 19.406 1.00 11.98 410 VAL A N 1
ATOM 679 C CA . VAL A 1 82 ? -17.936 -8.756 19.272 1.00 13.27 410 VAL A CA 1
ATOM 680 C C . VAL A 1 82 ? -16.574 -9.333 19.636 1.00 12.87 410 VAL A C 1
ATOM 681 O O . VAL A 1 82 ? -16.398 -9.895 20.723 1.00 13.88 410 VAL A O 1
ATOM 685 N N . TYR A 1 83 ? -15.620 -9.190 18.722 1.00 13.62 411 TYR A N 1
ATOM 686 C CA . TYR A 1 83 ? -14.275 -9.714 18.885 1.00 12.94 411 TYR A CA 1
ATOM 687 C C . TYR A 1 83 ? -13.275 -8.582 18.736 1.00 13.78 411 TYR A C 1
ATOM 688 O O . TYR A 1 83 ? -13.387 -7.749 17.827 1.00 15.52 411 TYR A O 1
ATOM 697 N N . ALA A 1 84 ? -12.303 -8.551 19.637 1.00 13.31 412 ALA A N 1
ATOM 698 C CA . ALA A 1 84 ? -11.238 -7.569 19.593 1.00 12.93 412 ALA A CA 1
ATOM 699 C C . ALA A 1 84 ? -9.967 -8.300 19.194 1.00 14.23 412 ALA A C 1
ATOM 700 O O . ALA A 1 84 ? -9.561 -9.260 19.857 1.00 16.36 412 ALA A O 1
ATOM 702 N N . LEU A 1 85 ? -9.376 -7.879 18.089 1.00 12.16 413 LEU A N 1
ATOM 703 C CA . LEU A 1 85 ? -8.150 -8.480 17.585 1.00 13.27 413 LEU A CA 1
ATOM 704 C C . LEU A 1 85 ? -7.004 -7.553 17.942 1.00 15.16 413 LEU A C 1
ATOM 705 O O . LEU A 1 85 ? -6.960 -6.403 17.478 1.00 14.85 413 LEU A O 1
ATOM 710 N N . CYS A 1 86 ? -6.088 -8.052 18.774 1.00 14.95 414 CYS A N 1
ATOM 711 C CA . CYS A 1 86 ? -5.071 -7.218 19.412 1.00 14.38 414 CYS A CA 1
ATOM 712 C C . CYS A 1 86 ? -3.866 -7.048 18.491 1.00 15.86 414 CYS A C 1
ATOM 713 O O . CYS A 1 86 ? -2.765 -7.555 18.739 1.00 18.31 414 CYS A O 1
ATOM 716 N N . THR A 1 87 ? -4.103 -6.296 17.414 1.00 14.85 415 THR A N 1
ATOM 717 C CA . THR A 1 87 ? -3.068 -5.988 16.435 1.00 15.26 415 THR A CA 1
ATOM 718 C C . THR A 1 87 ? -2.038 -5.037 17.049 1.00 15.40 415 THR A C 1
ATOM 719 O O . THR A 1 87 ? -2.372 -3.917 17.453 1.00 18.17 415 THR A O 1
ATOM 723 N N . ALA A 1 88 ? -0.788 -5.484 17.129 1.00 14.65 416 ALA A N 1
ATOM 724 C CA . ALA A 1 88 ? 0.267 -4.738 17.809 1.00 16.31 416 ALA A CA 1
ATOM 725 C C . ALA A 1 88 ? 1.077 -3.925 16.808 1.00 17.04 416 ALA A C 1
ATOM 726 O O . ALA A 1 88 ? 1.600 -4.474 15.832 1.00 19.30 416 ALA A O 1
ATOM 728 N N . SER A 1 89 ? 1.171 -2.622 17.058 1.00 15.98 417 SER A N 1
ATOM 729 C CA . SER A 1 89 ? 1.982 -1.702 16.277 1.00 15.42 417 SER A CA 1
ATOM 730 C C . SER A 1 89 ? 3.359 -1.555 16.912 1.00 14.92 417 SER A C 1
ATOM 731 O O . SER A 1 89 ? 3.509 -1.637 18.137 1.00 16.36 417 SER A O 1
ATOM 734 N N . GLU A 1 90 ? 4.368 -1.314 16.068 1.00 15.84 418 GLU A N 1
ATOM 735 C CA . GLU A 1 90 ? 5.707 -1.060 16.598 1.00 15.45 418 GLU A CA 1
ATOM 736 C C . GLU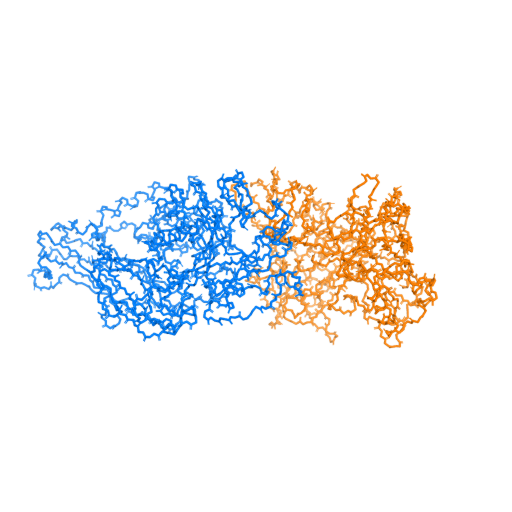 A 1 90 ? 5.738 0.226 17.423 1.00 15.43 418 GLU A C 1
ATOM 737 O O . GLU A 1 90 ? 6.333 0.266 18.504 1.00 16.21 418 GLU A O 1
ATOM 743 N N . SER A 1 91 ? 5.068 1.265 16.941 1.00 15.31 419 SER A N 1
ATOM 744 C CA . SER A 1 91 ? 4.992 2.587 17.540 1.00 16.32 419 SER A CA 1
ATOM 745 C C . SER A 1 91 ? 3.574 2.882 18.016 1.00 16.13 419 SER A C 1
ATOM 746 O O . SER A 1 91 ? 2.598 2.367 17.460 1.00 16.77 419 SER A O 1
ATOM 749 N N . THR A 1 92 ? 3.454 3.743 19.028 1.00 16.55 420 THR A N 1
ATOM 750 C CA . THR A 1 92 ? 2.145 4.321 19.291 1.00 17.50 420 THR A CA 1
ATOM 751 C C . THR A 1 92 ? 1.749 5.228 18.131 1.00 16.80 420 THR A C 1
ATOM 752 O O . THR A 1 92 ? 2.600 5.709 17.379 1.00 17.40 420 THR A O 1
ATOM 756 N N . PHE A 1 93 ? 0.443 5.491 18.004 1.00 16.64 421 PHE A N 1
ATOM 757 C CA . PHE A 1 93 ? -0.001 6.405 16.956 1.00 17.87 421 PHE A CA 1
ATOM 758 C C . PHE A 1 93 ? 0.580 7.796 17.169 1.00 20.41 421 PHE A C 1
ATOM 759 O O . PHE A 1 93 ? 1.033 8.447 16.219 1.00 21.55 421 PHE A O 1
ATOM 767 N N . ASP A 1 94 ? 0.582 8.265 18.415 1.00 22.54 422 ASP A N 1
ATOM 768 C CA . ASP A 1 94 ? 1.027 9.627 18.674 1.00 24.90 422 ASP A CA 1
ATOM 769 C C . ASP A 1 94 ? 2.523 9.788 18.452 1.00 21.72 422 ASP A C 1
ATOM 770 O O . ASP A 1 94 ? 2.974 10.885 18.107 1.00 23.66 422 ASP A O 1
ATOM 775 N N . ASN A 1 95 ? 3.304 8.718 18.621 1.00 18.16 423 ASN A N 1
ATOM 776 C CA . ASN A 1 95 ? 4.738 8.835 18.373 1.00 18.46 423 ASN A CA 1
ATOM 777 C C . ASN A 1 95 ? 5.049 8.913 16.885 1.00 18.23 423 ASN A C 1
ATOM 778 O O . ASN A 1 95 ? 6.094 9.457 16.503 1.00 20.41 423 ASN A O 1
ATOM 783 N N . GLY A 1 96 ? 4.156 8.404 16.040 1.00 18.11 424 GLY A N 1
ATOM 784 C CA . GLY A 1 96 ? 4.271 8.632 14.612 1.00 19.12 424 GLY A CA 1
ATOM 785 C C . GLY A 1 96 ? 5.199 7.710 13.854 1.00 19.63 424 GLY A C 1
ATOM 786 O O . GLY A 1 96 ? 5.541 8.013 12.705 1.00 20.51 424 GLY A O 1
ATOM 787 N N . GLY A 1 97 ? 5.609 6.591 14.440 1.00 17.77 425 GLY A N 1
ATOM 788 C CA . GLY A 1 97 ? 6.394 5.593 13.741 1.00 16.61 425 GLY A CA 1
ATOM 789 C C . GLY A 1 97 ? 5.530 4.555 13.050 1.00 16.56 425 GLY A C 1
ATOM 790 O O . GLY A 1 97 ? 4.373 4.800 12.700 1.00 18.51 425 GLY A O 1
ATOM 791 N N . SER A 1 98 ? 6.120 3.376 12.851 1.00 18.21 426 SER A N 1
ATOM 792 C CA . SER A 1 98 ? 5.442 2.281 12.165 1.00 16.09 426 SER A CA 1
ATOM 793 C C . SER A 1 98 ? 4.222 1.812 12.947 1.00 14.69 426 SER A C 1
ATOM 794 O O . SER A 1 98 ? 4.305 1.530 14.142 1.00 17.03 426 SER A O 1
ATOM 797 N N . THR A 1 99 ? 3.081 1.717 12.270 1.00 14.26 427 THR A N 1
ATOM 798 C CA . THR A 1 99 ? 1.883 1.179 12.893 1.00 14.34 427 THR A CA 1
ATOM 799 C C . THR A 1 99 ? 1.336 0.054 12.030 1.00 15.29 427 THR A C 1
ATOM 800 O O . THR A 1 99 ? 1.688 -0.088 10.856 1.00 16.19 427 THR A O 1
ATOM 804 N N . PHE A 1 100 ? 0.468 -0.751 12.641 1.00 14.54 428 PHE A N 1
ATOM 805 C CA . PHE A 1 100 ? -0.031 -1.943 11.968 1.00 14.42 428 PHE A CA 1
ATOM 806 C C . PHE A 1 100 ? -0.775 -1.594 10.681 1.00 13.49 428 PHE A C 1
ATOM 807 O O . PHE A 1 100 ? -0.671 -2.316 9.681 1.00 15.30 428 PHE A O 1
ATOM 815 N N . PHE A 1 101 ? -1.538 -0.502 10.678 1.00 12.71 429 PHE A N 1
ATOM 816 C CA . PHE A 1 101 ? -2.442 -0.234 9.565 1.00 12.34 429 PHE A CA 1
ATOM 817 C C . PHE A 1 101 ? -2.026 0.956 8.704 1.00 13.31 429 PHE A C 1
ATOM 818 O O . PHE A 1 101 ? -2.773 1.327 7.789 1.00 13.89 429 PHE A O 1
ATOM 826 N N . ASP A 1 102 ? -0.859 1.560 8.953 1.00 13.07 430 ASP A N 1
ATOM 827 C CA . ASP A 1 102 ? -0.379 2.676 8.118 1.00 14.43 430 ASP A CA 1
ATOM 828 C C . ASP A 1 102 ? -1.414 3.796 7.986 1.00 13.72 430 ASP A C 1
ATOM 829 O O . ASP A 1 102 ? -1.571 4.393 6.917 1.00 14.83 430 ASP A O 1
ATOM 834 N N . VAL A 1 103 ? -2.131 4.093 9.069 1.00 13.56 431 VAL A N 1
ATOM 835 C CA . VAL A 1 103 ? -3.129 5.159 9.027 1.00 14.36 431 VAL A CA 1
ATOM 836 C C . VAL A 1 103 ? -2.442 6.518 9.092 1.00 14.82 431 VAL A C 1
ATOM 837 O O . VAL A 1 103 ? -1.542 6.741 9.911 1.00 16.93 431 VAL A O 1
ATOM 841 N N . ILE A 1 104 ? -2.855 7.423 8.205 1.00 14.43 432 ILE A N 1
ATOM 842 C CA . ILE A 1 104 ? -2.446 8.820 8.237 1.00 17.46 432 ILE A CA 1
ATOM 843 C C . ILE A 1 104 ? -3.714 9.663 8.228 1.00 17.66 432 ILE A C 1
ATOM 844 O O . ILE A 1 104 ? -4.770 9.222 7.763 1.00 20.59 432 ILE A O 1
ATOM 849 N N . VAL A 1 105 ? -3.624 10.872 8.775 1.00 18.94 433 VAL A N 1
ATOM 850 C CA . VAL A 1 105 ? -4.731 11.819 8.740 1.00 18.90 433 VAL A CA 1
ATOM 851 C C . VAL A 1 105 ? -4.440 12.808 7.620 1.00 22.01 433 VAL A C 1
ATOM 852 O O . VAL A 1 105 ? -3.431 13.523 7.665 1.00 23.26 433 VAL A O 1
ATOM 856 N N . ASP A 1 106 ? -5.294 12.834 6.598 1.00 22.24 434 ASP A N 1
ATOM 857 C CA . ASP A 1 106 ? -4.996 13.646 5.426 1.00 25.27 434 ASP A CA 1
ATOM 858 C C . ASP A 1 106 ? -5.397 15.100 5.662 1.00 27.44 434 ASP A C 1
ATOM 859 O O . ASP A 1 106 ? -5.854 15.483 6.743 1.00 29.29 434 ASP A O 1
ATOM 864 N N . LYS A 1 107 ? -5.221 15.928 4.628 1.00 30.19 435 LYS A N 1
ATOM 865 C CA . LYS A 1 107 ? -5.449 17.361 4.762 1.00 31.97 435 LYS A CA 1
ATOM 866 C C . LYS A 1 107 ? -6.921 17.719 4.939 1.00 32.03 435 LYS A C 1
ATOM 867 O O . LYS A 1 107 ? -7.223 18.878 5.236 1.00 33.24 435 LYS A O 1
ATOM 873 N N . TYR A 1 108 ? -7.836 16.771 4.758 1.00 30.51 436 TYR A N 1
ATOM 874 C CA . TYR A 1 108 ? -9.246 16.981 5.053 1.00 30.33 436 TYR A CA 1
ATOM 875 C C . TYR A 1 108 ? -9.624 16.458 6.431 1.00 27.10 436 TYR A C 1
ATOM 876 O O . TYR A 1 108 ? -10.816 16.382 6.747 1.00 26.65 436 TYR A O 1
ATOM 885 N N . ASN A 1 109 ? -8.628 16.108 7.253 1.00 22.71 437 ASN A N 1
ATOM 886 C CA . ASN A 1 109 ? -8.813 15.481 8.565 1.00 21.26 437 ASN A CA 1
ATOM 887 C C . ASN A 1 109 ? -9.422 14.082 8.459 1.00 22.60 437 ASN A C 1
ATOM 888 O O . ASN A 1 109 ? -10.057 13.597 9.399 1.00 23.98 437 ASN A O 1
ATOM 893 N N . SER A 1 110 ? -9.205 13.407 7.340 1.00 22.44 438 SER A N 1
ATOM 894 C CA . SER A 1 110 ? -9.755 12.062 7.184 1.00 22.86 438 SER A CA 1
ATOM 895 C C . SER A 1 110 ? -8.702 11.024 7.534 1.00 19.84 438 SER A C 1
ATOM 896 O O . SER A 1 110 ? -7.576 11.108 7.029 1.00 19.73 438 SER A O 1
ATOM 899 N N . PRO A 1 111 ? -9.015 10.048 8.389 1.00 17.40 439 PRO A N 1
ATOM 900 C CA . PRO A 1 111 ? -8.072 8.945 8.642 1.00 16.53 439 PRO A CA 1
ATOM 901 C C . PRO A 1 111 ? -8.129 7.951 7.492 1.00 15.74 439 PRO A C 1
ATOM 902 O O . PRO A 1 111 ? -9.200 7.442 7.142 1.00 17.57 439 PRO A O 1
ATOM 906 N N . VAL A 1 112 ? -6.980 7.686 6.886 1.00 16.30 440 VAL A N 1
ATOM 907 C CA A VAL A 1 112 ? -6.911 6.829 5.710 0.57 18.49 440 VAL A CA 1
ATOM 908 C CA B VAL A 1 112 ? -6.888 6.856 5.693 0.43 17.91 440 VAL A CA 1
ATOM 909 C C . VAL A 1 112 ? -5.774 5.832 5.875 1.00 17.45 440 VAL A C 1
ATOM 910 O O . VAL A 1 112 ? -4.686 6.173 6.350 1.00 16.91 440 VAL A O 1
ATOM 917 N N . ILE A 1 113 ? -6.041 4.585 5.496 1.00 15.67 441 ILE A N 1
ATOM 918 C CA . ILE A 1 113 ? -4.971 3.606 5.339 1.00 13.98 441 ILE A CA 1
ATOM 919 C C . ILE A 1 113 ? -4.165 4.021 4.121 1.00 15.53 441 ILE A C 1
ATOM 920 O O . ILE A 1 113 ? -4.710 4.149 3.021 1.00 17.74 441 ILE A O 1
ATOM 925 N N . SER A 1 114 ? -2.864 4.250 4.304 1.00 14.15 442 SER A N 1
ATOM 926 C CA . SER A 1 114 ? -2.051 4.834 3.243 1.00 13.47 442 SER A CA 1
ATOM 927 C C . SER A 1 114 ? -1.216 3.743 2.583 1.00 14.19 442 SER A C 1
ATOM 928 O O . SER A 1 114 ? -0.160 3.353 3.101 1.00 15.88 442 SER A O 1
ATOM 931 N N . ASN A 1 115 ? -1.669 3.268 1.417 1.00 13.65 443 ASN A N 1
ATOM 932 C CA . ASN A 1 115 ? -0.869 2.291 0.678 1.00 14.01 443 ASN A CA 1
ATOM 933 C C . ASN A 1 115 ? 0.506 2.857 0.323 1.00 15.70 443 ASN A C 1
ATOM 934 O O . ASN A 1 115 ? 1.503 2.121 0.290 1.00 18.22 443 ASN A O 1
ATOM 939 N N . ASN A 1 116 ? 0.582 4.161 0.059 1.00 17.18 444 ASN A N 1
ATOM 940 C CA . ASN A 1 116 ? 1.826 4.772 -0.398 1.00 19.53 444 ASN A CA 1
ATOM 941 C C . ASN A 1 116 ? 2.812 5.045 0.735 1.00 20.21 444 ASN A C 1
ATOM 942 O O . ASN A 1 116 ? 3.989 5.306 0.452 1.00 22.93 444 ASN A O 1
ATOM 947 N N . LEU A 1 117 ? 2.382 4.951 2.001 1.00 18.19 445 LEU A N 1
ATOM 948 C CA . LEU A 1 117 ? 3.270 5.289 3.116 1.00 16.21 445 LEU A CA 1
ATOM 949 C C . LEU A 1 117 ? 4.535 4.438 3.093 1.00 18.41 445 LEU A C 1
ATOM 950 O O . LEU A 1 117 ? 5.656 4.955 3.224 1.00 20.31 445 LEU A O 1
ATOM 955 N N . HIS A 1 118 ? 4.374 3.123 2.930 1.00 19.10 446 HIS A N 1
ATOM 956 C CA . HIS A 1 118 ? 5.517 2.227 2.788 1.00 19.45 446 HIS A CA 1
ATOM 957 C C . HIS A 1 118 ? 5.482 1.490 1.461 1.00 19.12 446 HIS A C 1
ATOM 958 O O . HIS A 1 118 ? 6.331 0.622 1.215 1.00 20.19 446 HIS A O 1
ATOM 965 N N . GLY A 1 119 ? 4.542 1.837 0.590 1.00 19.11 447 GLY A N 1
ATOM 966 C CA . GLY A 1 119 ? 4.464 1.173 -0.689 1.00 19.31 447 GLY A CA 1
ATOM 967 C C . GLY A 1 119 ? 3.880 -0.215 -0.608 1.00 17.58 447 GLY A C 1
ATOM 968 O O . GLY A 1 119 ? 4.204 -1.063 -1.445 1.00 20.52 447 GLY A O 1
ATOM 969 N N . SER A 1 120 ? 3.039 -0.472 0.393 1.00 16.48 448 SER A N 1
ATOM 970 C CA . SER A 1 120 ? 2.289 -1.720 0.493 1.00 15.99 448 SER A CA 1
ATOM 971 C C . SER A 1 120 ? 1.046 -1.538 -0.365 1.00 15.53 448 SER A C 1
ATOM 972 O O . SER A 1 120 ? 0.055 -0.959 0.076 1.00 15.49 448 SER A O 1
ATOM 975 N N . GLN A 1 121 ? 1.113 -2.014 -1.609 1.00 16.47 449 GLN A N 1
ATOM 976 C CA . GLN A 1 121 ? 0.153 -1.593 -2.621 1.00 15.54 449 GLN A CA 1
ATOM 977 C C . GLN A 1 121 ? -1.275 -2.033 -2.319 1.00 14.24 449 GLN A C 1
ATOM 978 O O . GLN A 1 121 ? -2.219 -1.416 -2.834 1.00 17.09 449 GLN A O 1
ATOM 984 N N . TRP A 1 122 ? -1.460 -3.049 -1.466 1.00 13.38 450 TRP A N 1
ATOM 985 C CA . TRP A 1 122 ? -2.781 -3.558 -1.111 1.00 14.31 450 TRP A CA 1
ATOM 986 C C . TRP A 1 122 ? -3.098 -3.369 0.369 1.00 12.05 450 TRP A C 1
ATOM 987 O O . TRP A 1 122 ? -3.936 -4.096 0.906 1.00 12.46 450 TRP A O 1
ATOM 998 N N . LYS A 1 123 ? -2.425 -2.431 1.049 1.00 11.58 451 LYS A N 1
ATOM 999 C CA . LYS A 1 123 ? -2.604 -2.286 2.497 1.00 11.03 451 LYS A CA 1
ATOM 1000 C C . LYS A 1 123 ? -4.075 -2.129 2.870 1.00 11.62 451 LYS A C 1
ATOM 1001 O O . LYS A 1 123 ? -4.557 -2.763 3.816 1.00 13.17 451 LYS A O 1
ATOM 1007 N N . ASN A 1 124 ? -4.811 -1.290 2.141 1.00 12.29 452 ASN A N 1
ATOM 1008 C CA . ASN A 1 124 ? -6.202 -1.065 2.535 1.00 11.57 452 ASN A CA 1
ATOM 1009 C C . ASN A 1 124 ? -7.133 -2.202 2.121 1.00 12.06 452 ASN A C 1
ATOM 1010 O O . ASN A 1 124 ? -8.347 -2.090 2.347 1.00 12.64 452 ASN A O 1
ATOM 1015 N N . HIS A 1 125 ? -6.587 -3.300 1.584 1.00 12.00 453 HIS A N 1
ATOM 1016 C CA . HIS A 1 125 ? -7.319 -4.546 1.392 1.00 12.96 453 HIS A CA 1
ATOM 1017 C C . HIS A 1 125 ? -7.061 -5.566 2.490 1.00 13.77 453 HIS A C 1
ATOM 1018 O O . HIS A 1 125 ? -7.467 -6.724 2.348 1.00 13.46 453 HIS A O 1
ATOM 1025 N N . ILE A 1 126 ? -6.409 -5.161 3.583 1.00 13.38 454 ILE A N 1
ATOM 1026 C CA . ILE A 1 126 ? -5.968 -6.121 4.593 1.00 12.23 454 ILE A CA 1
ATOM 1027 C C . ILE A 1 126 ? -7.146 -6.776 5.313 1.00 12.80 454 ILE A C 1
ATOM 1028 O O . ILE A 1 126 ? -7.054 -7.942 5.703 1.00 12.81 454 ILE A O 1
ATOM 1033 N N . PHE A 1 127 ? -8.274 -6.074 5.492 1.00 12.38 455 PHE A N 1
ATOM 1034 C CA . PHE A 1 127 ? -9.355 -6.678 6.270 1.00 11.43 455 PHE A CA 1
ATOM 1035 C C . PHE A 1 127 ? -10.003 -7.839 5.531 1.00 13.68 455 PHE A C 1
ATOM 1036 O O . PHE A 1 127 ? -10.195 -8.918 6.108 1.00 12.94 455 PHE A O 1
ATOM 1044 N N . GLU A 1 128 ? -10.383 -7.634 4.267 1.00 12.47 456 GLU A N 1
ATOM 1045 C CA . GLU A 1 128 ? -11.114 -8.687 3.579 1.00 12.06 456 GLU A CA 1
ATOM 1046 C C . GLU A 1 128 ? -10.203 -9.722 2.938 1.00 11.09 456 GLU A C 1
ATOM 1047 O O . GLU A 1 128 ? -10.660 -10.834 2.674 1.00 13.01 456 GLU A O 1
ATOM 1053 N N . ARG A 1 129 ? -8.924 -9.413 2.708 1.00 10.59 457 ARG A N 1
ATOM 1054 C CA . ARG A 1 129 ? -8.041 -10.417 2.113 1.00 12.19 457 ARG A CA 1
ATOM 1055 C C . ARG A 1 129 ? -7.200 -11.182 3.126 1.00 13.54 457 ARG A C 1
ATOM 1056 O O . ARG A 1 129 ? -6.830 -12.326 2.848 1.00 15.03 457 ARG A O 1
ATOM 1064 N N . CYS A 1 130 ? -6.898 -10.609 4.294 1.00 12.55 458 CYS A N 1
ATOM 1065 C CA . CYS A 1 130 ? -6.004 -11.262 5.246 1.00 13.81 458 CYS A CA 1
ATOM 1066 C C . CYS A 1 130 ? -6.693 -11.515 6.578 1.00 12.90 458 CYS A C 1
ATOM 1067 O O . CYS A 1 130 ? -6.880 -12.676 6.954 1.00 14.72 458 CYS A O 1
ATOM 1070 N N . ILE A 1 131 ? -7.116 -10.462 7.281 1.00 12.68 459 ILE A N 1
ATOM 1071 C CA . ILE A 1 131 ? -7.661 -10.632 8.625 1.00 12.54 459 ILE A CA 1
ATOM 1072 C C . ILE A 1 131 ? -8.958 -11.423 8.578 1.00 13.63 459 ILE A C 1
ATOM 1073 O O . ILE A 1 131 ? -9.134 -12.396 9.322 1.00 14.08 459 ILE A O 1
ATOM 1078 N N . GLY A 1 132 ? -9.883 -11.009 7.711 1.00 12.85 460 GLY A N 1
ATOM 1079 C CA . GLY A 1 132 ? -11.186 -11.620 7.607 1.00 11.91 460 GLY A CA 1
ATOM 1080 C C . GLY A 1 132 ? -11.150 -13.108 7.298 1.00 13.49 460 GLY A C 1
ATOM 1081 O O . GLY A 1 132 ? -11.743 -13.913 8.020 1.00 13.13 460 GLY A O 1
ATOM 1082 N N . PRO A 1 133 ? -10.484 -13.509 6.206 1.00 12.23 461 PRO A N 1
ATOM 1083 C CA . PRO A 1 133 ? -10.457 -14.945 5.883 1.00 13.38 461 PRO A CA 1
ATOM 1084 C C . PRO A 1 133 ? -9.848 -15.796 6.978 1.00 14.32 461 PRO A C 1
ATOM 1085 O O . PRO A 1 133 ? -10.368 -16.883 7.262 1.00 15.19 461 PRO A O 1
ATOM 1089 N N . GLU A 1 134 ? -8.775 -15.324 7.624 1.00 13.99 462 GLU A N 1
ATOM 1090 C CA A GLU A 1 134 ? -8.189 -16.089 8.718 0.54 13.04 462 GLU A CA 1
ATOM 1091 C CA B GLU A 1 134 ? -8.189 -16.089 8.719 0.46 13.89 462 GLU A CA 1
ATOM 1092 C C . GLU A 1 134 ? -9.146 -16.172 9.903 1.00 13.94 462 GLU A C 1
ATOM 1093 O O . GLU A 1 134 ? -9.291 -17.239 10.518 1.00 15.42 462 GLU A O 1
ATOM 1104 N N . PHE A 1 135 ? -9.813 -15.057 10.235 1.00 13.38 463 PHE A N 1
ATOM 1105 C CA . PHE A 1 135 ? -10.752 -15.064 11.350 1.00 12.91 463 PHE A CA 1
ATOM 1106 C C .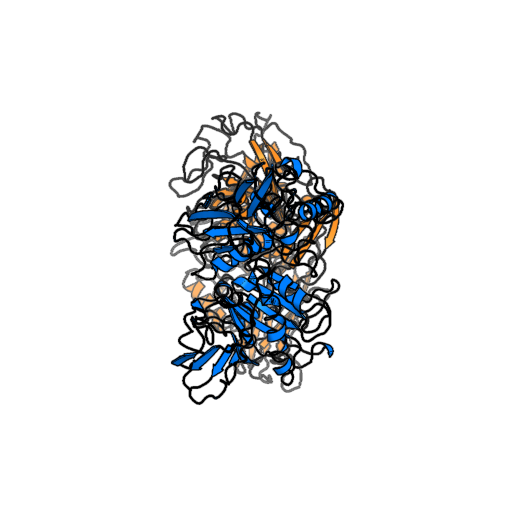 PHE A 1 135 ? -11.932 -15.989 11.065 1.00 11.75 463 PHE A C 1
ATOM 1107 O O . PHE A 1 135 ? -12.372 -16.742 11.944 1.00 13.82 463 PHE A O 1
ATOM 1115 N N . ILE A 1 136 ? -12.445 -15.957 9.835 1.00 12.49 464 ILE A N 1
ATOM 1116 C CA . ILE A 1 136 ? -13.625 -16.756 9.507 1.00 13.13 464 ILE A CA 1
ATOM 1117 C C . ILE A 1 136 ? -13.277 -18.236 9.465 1.00 14.47 464 ILE A C 1
ATOM 1118 O O . ILE A 1 136 ? -14.111 -19.089 9.804 1.00 15.35 464 ILE A O 1
ATOM 1123 N N . GLU A 1 137 ? -12.045 -18.577 9.080 1.00 15.26 465 GLU A N 1
ATOM 1124 C CA . GLU A 1 137 ? -11.654 -19.983 9.078 1.00 16.73 465 GLU A CA 1
ATOM 1125 C C . GLU A 1 137 ? -11.475 -20.512 10.495 1.00 17.39 465 GLU A C 1
ATOM 1126 O O . GLU A 1 137 ? -11.962 -21.600 10.830 1.00 18.00 465 GLU A O 1
ATOM 1132 N N . LYS A 1 138 ? -10.794 -19.751 11.347 1.00 16.48 466 LYS A N 1
ATOM 1133 C CA A LYS A 1 138 ? -10.329 -20.262 12.632 0.53 16.47 466 LYS A CA 1
ATOM 1134 C CA B LYS A 1 138 ? -10.316 -20.248 12.634 0.47 16.73 466 LYS A CA 1
ATOM 1135 C C . LYS A 1 138 ? -11.253 -19.942 13.798 1.00 17.53 466 LYS A C 1
ATOM 1136 O O . LYS A 1 138 ? -11.449 -20.796 14.675 1.00 20.48 466 LYS A O 1
ATOM 1147 N N . ILE A 1 139 ? -11.813 -18.740 13.852 1.00 16.38 467 ILE A N 1
ATOM 1148 C CA . ILE A 1 139 ? -12.576 -18.287 15.016 1.00 16.22 467 ILE A CA 1
ATOM 1149 C C . ILE A 1 139 ? -14.076 -18.368 14.777 1.00 15.44 467 ILE A C 1
ATOM 1150 O O . ILE A 1 139 ? -14.818 -18.866 15.620 1.00 17.83 467 ILE A O 1
ATOM 1155 N N . HIS A 1 140 ? -14.542 -17.846 13.647 1.00 13.92 468 HIS A N 1
ATOM 1156 C CA . HIS A 1 140 ? -15.972 -17.802 13.362 1.00 14.13 468 HIS A CA 1
ATOM 1157 C C . HIS A 1 140 ? -16.551 -19.210 13.322 1.00 14.71 468 HIS A C 1
ATOM 1158 O O . HIS A 1 140 ? -15.936 -20.136 12.782 1.00 17.21 468 HIS A O 1
ATOM 1165 N N . ASP A 1 141 ? -17.748 -19.373 13.903 1.00 14.16 469 ASP A N 1
ATOM 1166 C CA . ASP A 1 141 ? -18.351 -20.702 13.994 1.00 17.60 469 ASP A CA 1
ATOM 1167 C C . ASP A 1 141 ? -18.590 -21.353 12.641 1.00 18.44 469 ASP A C 1
ATOM 1168 O O . ASP A 1 141 ? -18.718 -22.581 12.578 1.00 19.24 469 ASP A O 1
ATOM 1173 N N . ALA A 1 142 ? -18.677 -20.574 11.563 1.00 15.99 470 ALA A N 1
ATOM 1174 C CA . ALA A 1 142 ? -18.865 -21.191 10.254 1.00 17.21 470 ALA A CA 1
ATOM 1175 C C . ALA A 1 142 ? -17.602 -21.881 9.759 1.00 17.40 470 ALA A C 1
ATOM 1176 O O . ALA A 1 142 ? -17.698 -22.793 8.931 1.00 19.20 470 ALA A O 1
ATOM 1178 N N . HIS A 1 143 ? -16.428 -21.460 10.238 1.00 17.46 471 HIS A N 1
ATOM 1179 C CA . HIS A 1 143 ? -15.150 -22.079 9.875 1.00 17.05 471 HIS A CA 1
ATOM 1180 C C . HIS A 1 143 ? -15.028 -22.291 8.367 1.00 18.28 471 HIS A C 1
ATOM 1181 O O . HIS A 1 143 ? -14.707 -23.384 7.891 1.00 19.67 471 HIS A O 1
ATOM 1188 N N . ILE A 1 144 ? -15.306 -21.229 7.612 1.00 17.29 472 ILE A N 1
ATOM 1189 C CA . ILE A 1 144 ? -15.185 -21.275 6.158 1.00 19.21 472 ILE A CA 1
ATOM 1190 C C . ILE A 1 144 ? -13.706 -21.311 5.803 1.00 19.18 472 ILE A C 1
ATOM 1191 O O . ILE A 1 144 ? -12.942 -20.406 6.161 1.00 19.67 472 ILE A O 1
ATOM 1196 N N . LYS A 1 145 ? -13.288 -22.360 5.109 1.00 20.69 473 LYS A N 1
ATOM 1197 C CA . LYS A 1 145 ? -11.883 -22.473 4.751 1.00 24.34 473 LYS A CA 1
ATOM 1198 C C . LYS A 1 145 ? -11.498 -21.408 3.728 1.00 22.70 473 LYS A C 1
ATOM 1199 O O . LYS A 1 145 ? -12.280 -21.065 2.838 1.00 23.24 473 LYS A O 1
ATOM 1205 N N . LYS A 1 146 ? -10.288 -20.873 3.882 1.00 21.92 474 LYS A N 1
ATOM 1206 C CA . LYS A 1 146 ? -9.768 -19.854 2.978 1.00 22.18 474 LYS A CA 1
ATOM 1207 C C . LYS A 1 146 ? -9.798 -20.342 1.538 1.00 24.61 474 LYS A C 1
ATOM 1208 O O . LYS A 1 146 ? -9.502 -21.504 1.256 1.00 27.98 474 LYS A O 1
ATOM 1214 N N . LYS A 1 147 ? -10.160 -19.437 0.628 1.00 26.01 475 LYS A N 1
ATOM 1215 C CA . LYS A 1 147 ? -10.408 -19.778 -0.768 1.00 28.08 475 LYS A CA 1
ATOM 1216 C C . LYS A 1 147 ? -9.246 -19.449 -1.689 1.00 29.39 475 LYS A C 1
ATOM 1217 O O . LYS A 1 147 ? -9.121 -20.063 -2.754 1.00 34.37 475 LYS A O 1
ATOM 1223 N N . CYS A 1 148 ? -8.401 -18.503 -1.313 1.00 26.37 476 CYS A N 1
ATOM 1224 C CA A CYS A 1 148 ? -7.390 -17.952 -2.208 0.65 27.07 476 CYS A CA 1
ATOM 1225 C CA B CYS A 1 148 ? -7.301 -18.146 -2.185 0.35 27.93 476 CYS A CA 1
ATOM 1226 C C . CYS A 1 148 ? -6.216 -17.472 -1.368 1.00 25.71 476 CYS A C 1
ATOM 1227 O O . CYS A 1 148 ? -6.411 -17.070 -0.218 1.00 25.46 476 CYS A O 1
ATOM 1232 N N . ASP A 1 149 ? -5.037 -17.453 -1.961 1.00 24.45 477 ASP A N 1
ATOM 1233 C CA . ASP A 1 149 ? -3.824 -16.944 -1.341 1.00 21.61 477 ASP A CA 1
ATOM 1234 C C . ASP A 1 149 ? -3.809 -15.429 -1.499 1.00 19.38 477 ASP A C 1
ATOM 1235 O O . ASP A 1 149 ? -3.715 -14.930 -2.628 1.00 19.98 477 ASP A O 1
ATOM 1240 N N . PRO A 1 150 ? -3.905 -14.662 -0.407 1.00 17.45 478 PRO A N 1
ATOM 1241 C CA . PRO A 1 150 ? -3.977 -13.200 -0.542 1.00 16.17 478 PRO A CA 1
ATOM 1242 C C . PRO A 1 150 ? -2.672 -12.568 -0.999 1.00 16.85 478 PRO A C 1
ATOM 1243 O O . PRO A 1 150 ? -2.651 -11.360 -1.273 1.00 18.03 478 PRO A O 1
ATOM 1247 N N . ASN A 1 151 ? -1.584 -13.334 -1.073 1.00 17.99 479 ASN A N 1
ATOM 1248 C CA . ASN A 1 151 ? -0.311 -12.822 -1.549 1.00 19.24 479 ASN A CA 1
ATOM 1249 C C . ASN A 1 151 ? -0.028 -13.245 -2.980 1.00 20.95 479 ASN A C 1
ATOM 1250 O O . ASN A 1 151 ? 1.120 -13.157 -3.436 1.00 20.50 479 ASN A O 1
ATOM 1255 N N . THR A 1 152 ? -1.057 -13.704 -3.691 1.00 22.02 480 THR A N 1
ATOM 1256 C CA . THR A 1 152 ? -0.984 -14.001 -5.111 1.00 24.71 480 THR A CA 1
ATOM 1257 C C . THR A 1 152 ? -2.135 -13.299 -5.822 1.00 24.76 480 THR A C 1
ATOM 1258 O O . THR A 1 152 ? -3.096 -12.840 -5.197 1.00 24.19 480 THR A O 1
ATOM 1262 N N . ILE A 1 153 ? -2.023 -13.215 -7.141 1.00 27.33 481 ILE A N 1
ATOM 1263 C CA . ILE A 1 153 ? -3.068 -12.647 -7.986 1.00 29.49 481 ILE A CA 1
ATOM 1264 C C . ILE A 1 153 ? -4.037 -13.766 -8.348 1.00 31.75 481 ILE A C 1
ATOM 1265 O O . ILE A 1 153 ? -3.607 -14.769 -8.938 1.00 34.95 481 ILE A O 1
ATOM 1270 N N . PRO A 1 154 ? -5.323 -13.642 -8.031 1.00 31.20 482 PRO A N 1
ATOM 1271 C CA . PRO A 1 154 ? -6.278 -14.665 -8.457 1.00 33.05 482 PRO A CA 1
ATOM 1272 C C . PRO A 1 154 ? -6.374 -14.703 -9.975 1.00 34.14 482 PRO A C 1
ATOM 1273 O O . PRO A 1 154 ? -5.968 -13.775 -10.676 1.00 33.93 482 PRO A O 1
ATOM 1277 N N . SER A 1 155 ? -6.899 -15.806 -10.492 1.00 37.45 483 SER A N 1
ATOM 1278 C CA . SER A 1 155 ? -7.351 -15.812 -11.873 1.00 39.30 483 SER A CA 1
ATOM 1279 C C . SER A 1 155 ? -8.682 -15.072 -11.940 1.00 38.07 483 SER A C 1
ATOM 1280 O O . SER A 1 155 ? -9.600 -15.353 -11.164 1.00 38.57 483 SER A O 1
ATOM 1283 N N . GLY A 1 156 ? -8.771 -14.101 -12.832 1.00 36.27 484 GLY A N 1
ATOM 1284 C CA . GLY A 1 156 ? -9.994 -13.328 -12.943 1.00 32.98 484 GLY A CA 1
ATOM 1285 C C . GLY A 1 156 ? -10.026 -12.226 -11.914 1.00 30.06 484 GLY A C 1
ATOM 1286 O O . GLY A 1 156 ? -9.043 -11.516 -11.719 1.00 31.44 484 GLY A O 1
ATOM 1287 N N . SER A 1 157 ? -11.156 -12.095 -11.231 1.00 26.21 485 SER A N 1
ATOM 1288 C CA . SER A 1 157 ? -11.383 -10.948 -10.364 1.00 22.60 485 SER A CA 1
ATOM 1289 C C . SER A 1 157 ? -10.469 -10.972 -9.148 1.00 19.44 485 SER A C 1
ATOM 1290 O O . SER A 1 157 ? -10.344 -11.996 -8.472 1.00 19.84 485 SER A O 1
ATOM 1293 N N . GLU A 1 158 ? -9.838 -9.830 -8.864 1.00 18.28 486 GLU A N 1
ATOM 1294 C CA . GLU A 1 158 ? -9.069 -9.680 -7.636 1.00 17.70 486 GLU A CA 1
ATOM 1295 C C . GLU A 1 158 ? -9.962 -9.587 -6.411 1.00 16.76 486 GLU A C 1
ATOM 1296 O O . GLU A 1 158 ? -9.471 -9.762 -5.292 1.00 17.00 486 GLU A O 1
ATOM 1302 N N . TYR A 1 159 ? -11.259 -9.355 -6.604 1.00 16.20 487 TYR A N 1
ATOM 1303 C CA . TYR A 1 159 ? -12.183 -9.022 -5.528 1.00 14.98 487 TYR A CA 1
ATOM 1304 C C . TYR A 1 159 ? -13.156 -10.135 -5.200 1.00 15.12 487 TYR A C 1
ATOM 1305 O O . TYR A 1 159 ? -13.408 -10.387 -4.022 1.00 14.97 487 TYR A O 1
ATOM 1314 N N . GLU A 1 160 ? -13.716 -10.795 -6.215 1.00 15.57 488 GLU A N 1
ATOM 1315 C CA . GLU A 1 160 ? -14.778 -11.772 -5.978 1.00 16.31 488 GLU A CA 1
ATOM 1316 C C . GLU A 1 160 ? -14.417 -12.860 -4.964 1.00 16.12 488 GLU A C 1
ATOM 1317 O O . GLU A 1 160 ? -15.305 -13.244 -4.185 1.00 16.24 488 GLU A O 1
ATOM 1323 N N . PRO A 1 161 ? -13.185 -13.381 -4.893 1.00 18.40 489 PRO A N 1
ATOM 1324 C CA . PRO A 1 161 ? -12.917 -14.444 -3.915 1.00 17.74 489 PRO A CA 1
ATOM 1325 C C . PRO A 1 161 ? -13.095 -14.015 -2.481 1.00 15.73 489 PRO A C 1
ATOM 1326 O O . PRO A 1 161 ? -13.195 -14.883 -1.606 1.00 19.34 489 PRO A O 1
ATOM 1330 N N . TYR A 1 162 ? -13.147 -12.712 -2.208 1.00 14.13 490 TYR A N 1
ATOM 1331 C CA . TYR A 1 162 ? -13.226 -12.203 -0.851 1.00 12.79 490 TYR A CA 1
ATOM 1332 C C . TYR A 1 162 ? -14.579 -11.599 -0.521 1.00 12.88 490 TYR A C 1
ATOM 1333 O O . TYR A 1 162 ? -14.770 -11.114 0.603 1.00 13.38 490 TYR A O 1
ATOM 1342 N N . TYR A 1 163 ? -15.528 -11.623 -1.464 1.00 14.13 491 TYR A N 1
ATOM 1343 C CA . TYR A 1 163 ? -16.845 -11.061 -1.190 1.00 14.16 491 TYR A CA 1
ATOM 1344 C C . TYR A 1 163 ? -17.481 -11.713 0.029 1.00 13.37 491 TYR A C 1
ATOM 1345 O O . TYR A 1 163 ? -18.175 -11.040 0.811 1.00 14.27 491 TYR A O 1
ATOM 1354 N N . TYR A 1 164 ? -17.237 -13.011 0.229 1.00 13.59 492 TYR A N 1
ATOM 1355 C CA . TYR A 1 164 ? -17.915 -13.709 1.317 1.00 13.70 492 TYR A CA 1
ATOM 1356 C C . TYR A 1 164 ? -17.545 -13.142 2.678 1.00 12.84 492 TYR A C 1
ATOM 1357 O O . TYR A 1 164 ? -18.308 -13.305 3.632 1.00 13.03 492 TYR A O 1
ATOM 1366 N N . VAL A 1 165 ? -16.399 -12.476 2.790 1.00 12.67 493 VAL A N 1
ATOM 1367 C CA . VAL A 1 165 ? -15.928 -12.053 4.107 1.00 12.53 493 VAL A CA 1
ATOM 1368 C C . VAL A 1 165 ? -16.945 -11.151 4.789 1.00 12.30 493 VAL A C 1
ATOM 1369 O O . VAL A 1 165 ? -17.209 -11.289 5.994 1.00 13.87 493 VAL A O 1
ATOM 1373 N N . HIS A 1 166 ? -17.551 -10.230 4.041 1.00 12.65 494 HIS A N 1
ATOM 1374 C CA . HIS A 1 166 ? -18.445 -9.275 4.688 1.00 12.61 494 HIS A CA 1
ATOM 1375 C C . HIS A 1 166 ? -19.851 -9.818 4.892 1.00 14.55 494 HIS A C 1
ATOM 1376 O O . HIS A 1 166 ? -20.703 -9.089 5.406 1.00 16.34 494 HIS A O 1
ATOM 1383 N N . ASP A 1 167 ? -20.103 -11.072 4.515 1.00 14.16 495 ASP A N 1
ATOM 1384 C CA . ASP A 1 167 ? -21.310 -11.768 4.922 1.00 15.08 495 ASP A CA 1
ATOM 1385 C C . ASP A 1 167 ? -21.141 -12.512 6.239 1.00 14.49 495 ASP A C 1
ATOM 1386 O O . ASP A 1 167 ? -22.124 -12.694 6.968 1.00 17.75 495 ASP A O 1
ATOM 1391 N N . TYR A 1 168 ? -19.925 -12.943 6.565 1.00 13.20 496 TYR A N 1
ATOM 1392 C CA . TYR A 1 168 ? -19.675 -13.613 7.837 1.00 13.21 496 TYR A CA 1
ATOM 1393 C C . TYR A 1 168 ? -19.203 -12.657 8.921 1.00 12.69 496 TYR A C 1
ATOM 1394 O O . TYR A 1 168 ? -19.407 -12.925 10.112 1.00 14.88 496 TYR A O 1
ATOM 1403 N N . ILE A 1 169 ? -18.593 -11.543 8.535 1.00 13.15 497 ILE A N 1
ATOM 1404 C CA . ILE A 1 169 ? -18.222 -10.479 9.459 1.00 13.88 497 ILE A CA 1
ATOM 1405 C C . ILE A 1 169 ? -19.045 -9.274 9.044 1.00 13.89 497 ILE A C 1
ATOM 1406 O O . ILE A 1 169 ? -18.868 -8.748 7.937 1.00 14.01 497 ILE A O 1
ATOM 1411 N N . ALA A 1 170 ? -19.974 -8.861 9.916 1.00 11.93 498 ALA A N 1
ATOM 1412 C CA . ALA A 1 170 ? -20.910 -7.802 9.556 1.00 11.86 498 ALA A CA 1
ATOM 1413 C C . ALA A 1 170 ? -20.225 -6.444 9.478 1.00 12.53 498 ALA A C 1
ATOM 1414 O O . ALA A 1 170 ? -20.698 -5.552 8.765 1.00 13.17 498 ALA A O 1
ATOM 1416 N N . GLN A 1 171 ? -19.132 -6.253 10.212 1.00 10.85 499 GLN A N 1
ATOM 1417 C CA . GLN A 1 171 ? -18.478 -4.947 10.230 1.00 11.55 499 GLN A CA 1
ATOM 1418 C C . GLN A 1 171 ? -17.061 -5.105 10.748 1.00 10.83 499 GLN A C 1
ATOM 1419 O O . GLN A 1 171 ? -16.853 -5.776 11.760 1.00 11.93 499 GLN A O 1
ATOM 1425 N N . PHE A 1 172 ? -16.100 -4.476 10.067 1.00 10.90 500 PHE A N 1
ATOM 1426 C CA . PHE A 1 172 ? -14.767 -4.252 10.614 1.00 11.69 500 PHE A CA 1
ATOM 1427 C C . PHE A 1 172 ? -14.683 -2.836 11.162 1.00 10.49 500 PHE A C 1
ATOM 1428 O O . PHE A 1 172 ? -15.096 -1.883 10.499 1.00 11.69 500 PHE A O 1
ATOM 1436 N N . ALA A 1 173 ? -14.115 -2.696 12.358 1.00 12.08 501 ALA A N 1
ATOM 1437 C CA . ALA A 1 173 ? -13.846 -1.387 12.929 1.00 11.96 501 ALA A CA 1
ATOM 1438 C C . ALA A 1 173 ? -12.383 -1.313 13.316 1.00 11.89 501 ALA A C 1
ATOM 1439 O O . ALA A 1 173 ? -11.824 -2.283 13.833 1.00 15.00 501 ALA A O 1
ATOM 1441 N N . MET A 1 174 ? -11.771 -0.155 13.081 1.00 10.77 502 MET A N 1
ATOM 1442 C CA . MET A 1 174 ? -10.386 0.091 13.476 1.00 12.76 502 MET A CA 1
ATOM 1443 C C . MET A 1 174 ? -10.387 1.249 14.454 1.00 12.54 502 MET A C 1
ATOM 1444 O O . MET A 1 174 ? -10.761 2.366 14.085 1.00 13.67 502 MET A O 1
ATOM 1449 N N . VAL A 1 175 ? -9.996 0.986 15.696 1.00 12.84 503 VAL A N 1
ATOM 1450 C CA . VAL A 1 175 ? -9.898 2.016 16.721 1.00 13.01 503 VAL A CA 1
ATOM 1451 C C . VAL A 1 175 ? -8.451 2.498 16.786 1.00 12.74 503 VAL A C 1
ATOM 1452 O O . VAL A 1 175 ? -7.523 1.698 16.988 1.00 14.01 503 VAL A O 1
ATOM 1456 N N . VAL A 1 176 ? -8.249 3.797 16.601 1.00 12.96 504 VAL A N 1
ATOM 1457 C CA . VAL A 1 176 ? -6.909 4.379 16.622 1.00 13.51 504 VAL A CA 1
ATOM 1458 C C . VAL A 1 176 ? -6.625 4.906 18.021 1.00 14.77 504 VAL A C 1
ATOM 1459 O O . VAL A 1 176 ? -7.441 5.635 18.589 1.00 14.30 504 VAL A O 1
ATOM 1463 N N . ASN A 1 177 ? -5.437 4.580 18.550 1.00 15.29 505 ASN A N 1
ATOM 1464 C CA . ASN A 1 177 ? -5.005 4.969 19.894 1.00 15.06 505 ASN A CA 1
ATOM 1465 C C . ASN A 1 177 ? -4.601 6.444 19.871 1.00 16.36 505 ASN A C 1
ATOM 1466 O O . ASN A 1 177 ? -3.433 6.791 19.695 1.00 17.21 505 ASN A O 1
ATOM 1471 N N . THR A 1 178 ? -5.578 7.332 20.034 1.00 15.78 506 THR A N 1
ATOM 1472 C CA . THR A 1 178 ? -5.300 8.758 19.917 1.00 16.91 506 THR A CA 1
ATOM 1473 C C . THR A 1 178 ? -6.447 9.561 20.517 1.00 19.21 506 THR A C 1
ATOM 1474 O O . THR A 1 178 ? -7.583 9.086 20.619 1.00 18.61 506 THR A O 1
ATOM 1478 N N . LYS A 1 179 ? -6.125 10.793 20.905 1.00 20.70 507 LYS A N 1
ATOM 1479 C CA . LYS A 1 179 ? -7.121 11.788 21.281 1.00 20.26 507 LYS A CA 1
ATOM 1480 C C . LYS A 1 179 ? -7.585 12.627 20.099 1.00 21.21 507 LYS A C 1
ATOM 1481 O O . LYS A 1 179 ? -8.475 13.469 20.271 1.00 23.61 507 LYS A O 1
ATOM 1487 N N . SER A 1 180 ? -6.995 12.438 18.917 1.00 20.41 508 SER A N 1
ATOM 1488 C CA . SER A 1 180 ? -7.333 13.279 17.778 1.00 21.34 508 SER A CA 1
ATOM 1489 C C . SER A 1 180 ? -8.778 13.057 17.351 1.00 21.20 508 SER A C 1
ATOM 1490 O O . SER A 1 180 ? -9.276 11.926 17.334 1.00 22.67 508 SER A O 1
ATOM 1493 N N . ASP A 1 181 ? -9.450 14.146 16.997 1.00 22.14 509 ASP A N 1
ATOM 1494 C CA . ASP A 1 181 ? -10.854 14.100 16.592 1.00 21.36 509 ASP A CA 1
ATOM 1495 C C . ASP A 1 181 ? -10.927 13.890 15.082 1.00 21.58 509 ASP A C 1
ATOM 1496 O O . ASP A 1 181 ? -10.668 14.817 14.310 1.00 25.72 509 ASP A O 1
ATOM 1501 N N . PHE A 1 182 ? -11.269 12.672 14.665 1.00 17.94 510 PHE A N 1
ATOM 1502 C CA . PHE A 1 182 ? -11.480 12.345 13.258 1.00 16.91 510 PHE A CA 1
ATOM 1503 C C . PHE A 1 182 ? -12.409 11.139 13.163 1.00 17.04 510 PHE A C 1
ATOM 1504 O O . PHE A 1 182 ? -12.783 10.534 14.168 1.00 18.02 510 PHE A O 1
ATOM 1512 N N . GLY A 1 183 ? -12.762 10.780 11.933 1.00 16.11 511 GLY A N 1
ATOM 1513 C CA . GLY A 1 183 ? -13.553 9.588 11.677 1.00 15.78 511 GLY A CA 1
ATOM 1514 C C . GLY A 1 183 ? -13.679 9.350 10.189 1.00 17.57 511 GLY A C 1
ATOM 1515 O O . GLY A 1 183 ? -13.786 10.304 9.410 1.00 20.44 511 GLY A O 1
ATOM 1516 N N . GLY A 1 184 ? -13.645 8.091 9.774 1.00 16.98 512 GLY A N 1
ATOM 1517 C CA . GLY A 1 184 ? -13.813 7.775 8.369 1.00 17.90 512 GLY A CA 1
ATOM 1518 C C . GLY A 1 184 ? -14.445 6.419 8.165 1.00 17.84 512 GLY A C 1
ATOM 1519 O O . GLY A 1 184 ? -14.148 5.481 8.903 1.00 19.00 512 GLY A O 1
ATOM 1520 N N . ALA A 1 185 ? -15.335 6.307 7.184 1.00 18.24 513 ALA A N 1
ATOM 1521 C CA . ALA A 1 185 ? -16.008 5.055 6.868 1.00 18.49 513 ALA A CA 1
ATOM 1522 C C . ALA A 1 185 ? -15.725 4.711 5.417 1.00 19.60 513 ALA A C 1
ATOM 1523 O O . ALA A 1 185 ? -15.832 5.571 4.534 1.00 24.24 513 ALA A O 1
ATOM 1525 N N . TYR A 1 186 ? -15.376 3.457 5.173 1.00 15.80 514 TYR A N 1
ATOM 1526 C CA . TYR A 1 186 ? -14.942 2.997 3.860 1.00 16.09 514 TYR A CA 1
ATOM 1527 C C . TYR A 1 186 ? -15.860 1.850 3.450 1.00 14.54 514 TYR A C 1
ATOM 1528 O O . TYR A 1 186 ? -15.631 0.697 3.829 1.00 17.21 514 TYR A O 1
ATOM 1537 N N . ASN A 1 187 ? -16.899 2.192 2.680 1.00 16.12 515 ASN A N 1
ATOM 1538 C CA . ASN A 1 187 ? -17.981 1.291 2.280 1.00 18.63 515 ASN A CA 1
ATOM 1539 C C . ASN A 1 187 ? -17.975 1.185 0.764 1.00 17.94 515 ASN A C 1
ATOM 1540 O O . ASN A 1 187 ? -18.545 2.040 0.078 1.00 20.61 515 ASN A O 1
ATOM 1545 N N . ASN A 1 188 ? -17.354 0.139 0.239 1.00 15.32 516 ASN A N 1
ATOM 1546 C CA . ASN A 1 188 ? -17.405 -0.100 -1.194 1.00 16.39 516 ASN A CA 1
ATOM 1547 C C . ASN A 1 188 ? -17.187 -1.586 -1.395 1.00 16.07 516 ASN A C 1
ATOM 1548 O O . ASN A 1 188 ? -16.089 -2.027 -1.753 1.00 16.41 516 ASN A O 1
ATOM 1553 N N . ARG A 1 189 ? -18.230 -2.366 -1.113 1.00 15.91 517 ARG A N 1
ATOM 1554 C CA . ARG A 1 189 ? -18.071 -3.812 -1.084 1.00 14.05 517 ARG A CA 1
ATOM 1555 C C . ARG A 1 189 ? -17.656 -4.374 -2.438 1.00 14.64 517 ARG A C 1
ATOM 1556 O O . ARG A 1 189 ? -17.004 -5.423 -2.489 1.00 14.66 517 ARG A O 1
ATOM 1564 N N . GLU A 1 190 ? -18.033 -3.711 -3.540 1.00 15.67 518 GLU A N 1
ATOM 1565 C CA . GLU A 1 190 ? -17.628 -4.182 -4.863 1.00 15.20 518 GLU A CA 1
ATOM 1566 C C . GLU A 1 190 ? -16.114 -4.279 -4.983 1.00 16.02 518 GLU A C 1
ATOM 1567 O O . GLU A 1 190 ? -15.596 -5.142 -5.710 1.00 16.69 518 GLU A O 1
ATOM 1573 N N . TYR A 1 191 ? -15.390 -3.407 -4.282 1.00 15.53 519 TYR A N 1
ATOM 1574 C CA . TYR A 1 191 ? -13.932 -3.417 -4.276 1.00 15.33 519 TYR A CA 1
ATOM 1575 C C . TYR A 1 191 ? -13.352 -3.881 -2.942 1.00 13.37 519 TYR A C 1
ATOM 1576 O O . TYR A 1 191 ? -12.162 -3.666 -2.668 1.00 15.12 519 TYR A O 1
ATOM 1585 N N . GLY A 1 192 ? -14.161 -4.554 -2.130 1.00 12.44 520 GLY A N 1
ATOM 1586 C CA . GLY A 1 192 ? -13.690 -5.227 -0.940 1.00 12.61 520 GLY A CA 1
ATOM 1587 C C . GLY A 1 192 ? -13.725 -4.418 0.340 1.00 11.46 520 GLY A C 1
ATOM 1588 O O . GLY A 1 192 ? -13.448 -4.979 1.405 1.00 13.80 520 GLY A O 1
ATOM 1589 N N . PHE A 1 193 ? -14.074 -3.136 0.281 1.00 12.70 521 PHE A N 1
ATOM 1590 C CA . PHE A 1 193 ? -13.927 -2.245 1.423 1.00 12.65 521 PHE A CA 1
ATOM 1591 C C . PHE A 1 193 ? -15.187 -2.271 2.280 1.00 12.47 521 PHE A C 1
ATOM 1592 O O . PHE A 1 193 ? -16.278 -1.928 1.806 1.00 13.27 521 PHE A O 1
ATOM 1600 N N . HIS A 1 194 ? -15.034 -2.652 3.549 1.00 11.13 522 HIS A N 1
ATOM 1601 C CA . HIS A 1 194 ? -16.144 -2.447 4.479 1.00 11.48 522 HIS A CA 1
ATOM 1602 C C . HIS A 1 194 ? -15.576 -2.330 5.895 1.00 12.26 522 HIS A C 1
ATOM 1603 O O . HIS A 1 194 ? -15.674 -3.244 6.713 1.00 12.68 522 HIS A O 1
ATOM 1610 N N . TYR A 1 195 ? -15.006 -1.165 6.190 1.00 12.44 523 TYR A N 1
ATOM 1611 C CA . TYR A 1 195 ? -14.437 -0.906 7.511 1.00 10.55 523 TYR A CA 1
ATOM 1612 C C . TYR A 1 195 ? -14.610 0.568 7.838 1.00 12.63 523 TYR A C 1
ATOM 1613 O O . TYR A 1 195 ? -14.893 1.386 6.961 1.00 13.13 523 TYR A O 1
ATOM 1622 N N . PHE A 1 196 ? -14.464 0.910 9.114 1.00 12.86 524 PHE A N 1
ATOM 1623 C CA . PHE A 1 196 ? -14.376 2.320 9.463 1.00 14.02 524 PHE A CA 1
ATOM 1624 C C . PHE A 1 196 ? -13.254 2.512 10.470 1.00 12.33 524 PHE A C 1
ATOM 1625 O O . PHE A 1 196 ? -12.751 1.555 11.065 1.00 13.16 524 PHE A O 1
ATOM 1633 N N . ILE A 1 197 ? -12.831 3.765 10.601 1.00 12.19 525 ILE A N 1
ATOM 1634 C CA . ILE A 1 197 ? -11.719 4.151 11.461 1.00 12.20 525 ILE A CA 1
ATOM 1635 C C . ILE A 1 197 ? -12.214 5.248 12.381 1.00 15.05 525 ILE A C 1
ATOM 1636 O O . ILE A 1 197 ? -12.789 6.233 11.912 1.00 17.32 525 ILE A O 1
ATOM 1641 N N . SER A 1 198 ? -11.996 5.089 13.681 1.00 14.80 526 SER A N 1
ATOM 1642 C CA . SER A 1 198 ? -12.385 6.134 14.617 1.00 13.97 526 SER A CA 1
ATOM 1643 C C . SER A 1 198 ? -11.418 6.120 15.792 1.00 14.61 526 SER A C 1
ATOM 1644 O O . SER A 1 198 ? -10.710 5.128 16.005 1.00 14.19 526 SER A O 1
ATOM 1647 N N . PRO A 1 199 ? -11.339 7.213 16.549 1.00 14.45 527 PRO A N 1
ATOM 1648 C CA . PRO A 1 199 ? -10.320 7.339 17.594 1.00 15.74 527 PRO A CA 1
ATOM 1649 C C . PRO A 1 199 ? -10.797 6.856 18.954 1.00 14.96 527 PRO A C 1
ATOM 1650 O O . PRO A 1 199 ? -11.988 6.856 19.268 1.00 16.84 527 PRO A O 1
ATOM 1654 N N . SER A 1 200 ? -9.825 6.459 19.782 1.00 14.84 528 SER A N 1
ATOM 1655 C CA . SER A 1 200 ? -10.147 5.884 21.083 1.00 16.54 528 SER A CA 1
ATOM 1656 C C . SER A 1 200 ? -10.530 6.939 22.110 1.00 17.75 528 SER A C 1
ATOM 1657 O O . SER A 1 200 ? -11.370 6.674 22.976 1.00 19.32 528 SER A O 1
ATOM 1660 N N . ASP A 1 201 ? -9.928 8.134 22.039 1.00 18.68 529 ASP A N 1
ATOM 1661 C CA . ASP A 1 201 ? -9.973 9.061 23.165 1.00 19.13 529 ASP A CA 1
ATOM 1662 C C . ASP A 1 201 ? -10.261 10.503 22.754 1.00 20.64 529 ASP A C 1
ATOM 1663 O O . ASP A 1 201 ? -9.997 11.419 23.543 1.00 22.76 529 ASP A O 1
ATOM 1668 N N . SER A 1 202 ? -10.791 10.740 21.554 1.00 20.88 530 SER A N 1
ATOM 1669 C CA . SER A 1 202 ? -11.255 12.082 21.215 1.00 21.07 530 SER A CA 1
ATOM 1670 C C . SER A 1 202 ? -12.393 12.504 22.148 1.00 20.00 530 SER A C 1
ATOM 1671 O O . SER A 1 202 ? -13.008 11.687 22.841 1.00 19.40 530 SER A O 1
ATOM 1674 N N . TYR A 1 203 ? -12.687 13.808 22.142 1.00 21.22 531 TYR A N 1
ATOM 1675 C CA . TYR A 1 203 ? -13.705 14.342 23.045 1.00 21.38 531 TYR A CA 1
ATOM 1676 C C . TYR A 1 203 ? -15.088 13.769 22.764 1.00 20.46 531 TYR A C 1
ATOM 1677 O O . TYR A 1 203 ? -15.961 13.814 23.641 1.00 22.43 531 TYR A O 1
ATOM 1686 N N . ARG A 1 204 ? -15.309 13.229 21.569 1.00 18.93 532 ARG A N 1
ATOM 1687 C CA . ARG A 1 204 ? -16.595 12.658 21.186 1.00 17.87 532 ARG A CA 1
ATOM 1688 C C . ARG A 1 204 ? -16.416 11.240 20.656 1.00 15.53 532 ARG A C 1
ATOM 1689 O O . ARG A 1 204 ? -17.146 10.804 19.759 1.00 15.54 532 ARG A O 1
ATOM 1697 N N . ALA A 1 205 ? -15.435 10.512 21.205 1.00 15.88 533 ALA A N 1
ATOM 1698 C CA . ALA A 1 205 ? -15.046 9.222 20.643 1.00 14.91 533 ALA A CA 1
ATOM 1699 C C . ALA A 1 205 ? -16.238 8.283 20.482 1.00 14.17 533 ALA A C 1
ATOM 1700 O O . ALA A 1 205 ? -16.375 7.605 19.451 1.00 14.23 533 ALA A O 1
ATOM 1702 N N . SER A 1 206 ? -17.110 8.224 21.487 1.00 14.61 534 SER A N 1
ATOM 1703 C CA . SER A 1 206 ? -18.219 7.278 21.417 1.00 15.66 534 SER A CA 1
ATOM 1704 C C . SER A 1 206 ? -19.252 7.719 20.394 1.00 14.26 534 SER A C 1
ATOM 1705 O O . SER A 1 206 ? -19.842 6.881 19.697 1.00 14.60 534 SER A O 1
ATOM 1708 N N . LYS A 1 207 ? -19.484 9.030 20.292 1.00 15.07 535 LYS A N 1
ATOM 1709 C CA . LYS A 1 207 ? -20.414 9.550 19.294 1.00 14.18 535 LYS A CA 1
ATOM 1710 C C . LYS A 1 207 ? -19.900 9.299 17.885 1.00 14.68 535 LYS A C 1
ATOM 1711 O O . LYS A 1 207 ? -20.669 8.929 16.990 1.00 14.55 535 LYS A O 1
ATOM 1717 N N . THR A 1 208 ? -18.600 9.511 17.669 1.00 14.83 536 THR A N 1
ATOM 1718 C CA . THR A 1 208 ? -18.015 9.238 16.365 1.00 13.92 536 THR A CA 1
ATOM 1719 C C . THR A 1 208 ? -18.154 7.764 16.003 1.00 13.44 536 THR A C 1
ATOM 1720 O O . THR A 1 208 ? -18.502 7.420 14.866 1.00 13.52 536 THR A O 1
ATOM 1724 N N . PHE A 1 209 ? -17.921 6.880 16.975 1.00 13.54 537 PHE A N 1
ATOM 1725 C CA . PHE A 1 209 ? -18.003 5.450 16.722 1.00 13.49 537 PHE A CA 1
ATOM 1726 C C . PHE A 1 209 ? -19.414 5.074 16.295 1.00 12.10 537 PHE A C 1
ATOM 1727 O O . PHE A 1 209 ? -19.615 4.386 15.285 1.00 12.83 537 PHE A O 1
ATOM 1735 N N . ALA A 1 210 ? -20.410 5.559 17.032 1.00 12.07 538 ALA A N 1
ATOM 1736 C CA . ALA A 1 210 ? -21.798 5.278 16.677 1.00 11.58 538 ALA A CA 1
ATOM 1737 C C . ALA A 1 210 ? -22.153 5.841 15.302 1.00 13.72 538 ALA A C 1
ATOM 1738 O O . ALA A 1 210 ? -22.918 5.223 14.544 1.00 12.67 538 ALA A O 1
ATOM 1740 N N . HIS A 1 211 ? -21.636 7.028 14.977 1.00 12.17 539 HIS A N 1
ATOM 1741 C CA . HIS A 1 211 ? -21.905 7.641 13.673 1.00 13.21 539 HIS A CA 1
ATOM 1742 C C . HIS A 1 211 ? -21.278 6.835 12.534 1.00 12.22 539 HIS A C 1
ATOM 1743 O O . HIS A 1 211 ? -21.933 6.554 11.522 1.00 12.61 539 HIS A O 1
ATOM 1750 N N . GLU A 1 212 ? -19.999 6.480 12.665 1.00 13.13 540 GLU A N 1
ATOM 1751 C CA . GLU A 1 212 ? -19.343 5.734 11.594 1.00 12.53 540 GLU A CA 1
ATOM 1752 C C . GLU A 1 212 ? -19.931 4.336 11.453 1.00 14.13 540 GLU A C 1
ATOM 1753 O O . GLU A 1 212 ? -20.031 3.812 10.339 1.00 13.80 540 GLU A O 1
ATOM 1759 N N . PHE A 1 213 ? -20.322 3.729 12.573 1.00 12.83 541 PHE A N 1
ATOM 1760 C CA . PHE A 1 213 ? -21.036 2.458 12.553 1.00 12.22 541 PHE A CA 1
ATOM 1761 C C . PHE A 1 213 ? -22.381 2.613 11.839 1.00 12.01 541 PHE A C 1
ATOM 1762 O O . PHE A 1 213 ? -22.868 1.670 11.199 1.00 13.65 541 PHE A O 1
ATOM 1770 N N . GLY A 1 214 ? -22.997 3.796 11.952 1.00 12.06 542 GLY A N 1
ATOM 1771 C CA . GLY A 1 214 ? -24.246 4.051 11.244 1.00 12.00 542 GLY A CA 1
ATOM 1772 C C . GLY A 1 214 ? -24.049 4.079 9.744 1.00 12.17 542 GLY A C 1
ATOM 1773 O O . GLY A 1 214 ? -24.910 3.620 8.982 1.00 13.28 542 GLY A O 1
ATOM 1774 N N . HIS A 1 215 ? -22.928 4.648 9.305 1.00 14.10 543 HIS A N 1
ATOM 1775 C CA A HIS A 1 215 ? -22.540 4.595 7.897 0.58 15.92 543 HIS A CA 1
ATOM 1776 C CA B HIS A 1 215 ? -22.577 4.596 7.895 0.42 15.82 543 HIS A CA 1
ATOM 1777 C C . HIS A 1 215 ? -22.263 3.170 7.463 1.00 15.10 543 HIS A C 1
ATOM 1778 O O . HIS A 1 215 ? -22.777 2.693 6.440 1.00 15.81 543 HIS A O 1
ATOM 1791 N N . GLY A 1 216 ? -21.408 2.488 8.216 1.00 15.06 544 GLY A N 1
ATOM 1792 C CA . GLY A 1 216 ? -20.903 1.187 7.823 1.00 15.02 544 GLY A CA 1
ATOM 1793 C C . GLY A 1 216 ? -21.916 0.074 7.921 1.00 14.20 544 GLY A C 1
ATOM 1794 O O . GLY A 1 216 ? -22.139 -0.649 6.954 1.00 16.32 544 GLY A O 1
ATOM 1795 N N . LEU A 1 217 ? -22.504 -0.115 9.095 1.00 13.45 545 LEU A N 1
ATOM 1796 C CA . LEU A 1 217 ? -23.433 -1.226 9.242 1.00 12.59 545 LEU A CA 1
ATOM 1797 C C . LEU A 1 217 ? -24.823 -0.840 8.777 1.00 13.62 545 LEU A C 1
ATOM 1798 O O . LEU A 1 217 ? -25.451 -1.574 8.007 1.00 16.68 545 LEU A O 1
ATOM 1803 N N . LEU A 1 218 ? -25.328 0.296 9.246 1.00 12.20 546 LEU A N 1
ATOM 1804 C CA . LEU A 1 218 ? -26.728 0.618 8.978 1.00 12.69 546 LEU A CA 1
ATOM 1805 C C . LEU A 1 218 ? -26.948 1.170 7.578 1.00 13.98 546 LEU A C 1
ATOM 1806 O O . LEU A 1 218 ? -28.098 1.262 7.146 1.00 15.42 546 LEU A O 1
ATOM 1811 N N . GLY A 1 219 ? -25.886 1.537 6.865 1.00 13.52 547 GLY A N 1
ATOM 1812 C CA . GLY A 1 219 ? -26.030 1.974 5.488 1.00 13.71 547 GLY A CA 1
ATOM 1813 C C . GLY A 1 219 ? -26.533 3.385 5.338 1.00 13.78 547 GLY A C 1
ATOM 1814 O O . GLY A 1 219 ? -27.029 3.749 4.267 1.00 15.84 547 GLY A O 1
ATOM 1815 N N . LEU A 1 220 ? -26.427 4.191 6.387 1.00 12.12 548 LEU A N 1
ATOM 1816 C CA . LEU A 1 220 ? -26.996 5.526 6.400 1.00 11.45 548 LEU A CA 1
ATOM 1817 C C . LEU A 1 220 ? -26.029 6.498 5.762 1.00 14.14 548 LEU A C 1
ATOM 1818 O O . LEU A 1 220 ? -24.809 6.375 5.912 1.00 17.19 548 LEU A O 1
ATOM 1823 N N . GLY A 1 221 ? -26.591 7.470 5.063 1.00 15.54 549 GLY A N 1
ATOM 1824 C CA . GLY A 1 221 ? -25.807 8.493 4.426 1.00 16.10 549 GLY A CA 1
ATOM 1825 C C . GLY A 1 221 ? -25.508 9.655 5.343 1.00 17.12 549 GLY A C 1
ATOM 1826 O O . GLY A 1 221 ? -26.235 9.937 6.305 1.00 18.30 549 GLY A O 1
ATOM 1827 N N . ASP A 1 222 ? -24.409 10.318 5.021 1.00 22.87 550 ASP A N 1
ATOM 1828 C CA . ASP A 1 222 ? -23.974 11.505 5.737 1.00 24.46 550 ASP A CA 1
ATOM 1829 C C . ASP A 1 222 ? -24.979 12.613 5.491 1.00 23.87 550 ASP A C 1
ATOM 1830 O O . ASP A 1 222 ? -25.133 13.075 4.356 1.00 26.92 550 ASP A O 1
ATOM 1835 N N . GLU A 1 223 ? -25.670 13.031 6.548 1.00 22.60 551 GLU A N 1
ATOM 1836 C CA . GLU A 1 223 ? -26.714 14.039 6.414 1.00 21.36 551 GLU A CA 1
ATOM 1837 C C . GLU A 1 223 ? -26.152 15.451 6.369 1.00 25.08 551 GLU A C 1
ATOM 1838 O O . GLU A 1 223 ? -26.930 16.410 6.289 1.00 26.85 551 GLU A O 1
ATOM 1844 N N . TYR A 1 224 ? -24.821 15.590 6.400 1.00 25.75 552 TYR A N 1
ATOM 1845 C CA . TYR A 1 224 ? -24.135 16.851 6.175 1.00 31.70 552 TYR A CA 1
ATOM 1846 C C . TYR A 1 224 ? -23.748 17.057 4.711 1.00 34.06 552 TYR A C 1
ATOM 1847 O O . TYR A 1 224 ? -23.311 18.154 4.352 1.00 36.54 552 TYR A O 1
ATOM 1856 N N . SER A 1 225 ? -23.919 16.045 3.858 1.00 34.92 553 SER A N 1
ATOM 1857 C CA . SER A 1 225 ? -23.470 16.135 2.473 1.00 35.51 553 SER A CA 1
ATOM 1858 C C . SER A 1 225 ? -24.372 17.075 1.668 1.00 34.88 553 SER A C 1
ATOM 1859 O O . SER A 1 225 ? -25.441 17.497 2.117 1.00 32.58 553 SER A O 1
ATOM 1862 N N . ASN A 1 226 ? -23.923 17.403 0.457 1.00 35.78 554 ASN A N 1
ATOM 1863 C CA . ASN A 1 226 ? -24.538 18.446 -0.353 1.00 37.95 554 ASN A CA 1
ATOM 1864 C C . ASN A 1 226 ? -24.979 17.906 -1.709 1.00 36.16 554 ASN A C 1
ATOM 1865 O O . ASN A 1 226 ? -24.495 16.874 -2.182 1.00 35.98 554 ASN A O 1
ATOM 1870 N N . GLY A 1 227 ? -25.891 18.633 -2.340 1.00 33.44 555 GLY A N 1
ATOM 1871 C CA . GLY A 1 227 ? -26.215 18.404 -3.730 1.00 31.67 555 GLY A CA 1
ATOM 1872 C C . GLY A 1 227 ? -27.642 17.913 -3.922 1.00 30.83 555 GLY A C 1
ATOM 1873 O O . GLY A 1 227 ? -28.313 17.458 -2.993 1.00 31.44 555 GLY A O 1
ATOM 1874 N N . TYR A 1 228 ? -28.103 18.017 -5.164 1.00 29.29 556 TYR A N 1
ATOM 1875 C CA . TYR A 1 228 ? -29.398 17.493 -5.570 1.00 26.17 556 TYR A CA 1
ATOM 1876 C C . TYR A 1 228 ? -29.237 16.035 -5.987 1.00 23.54 556 TYR A C 1
ATOM 1877 O O . TYR A 1 228 ? -28.420 15.725 -6.863 1.00 26.09 556 TYR A O 1
ATOM 1886 N N . LEU A 1 229 ? -30.009 15.142 -5.366 1.00 20.79 557 LEU A N 1
ATOM 1887 C CA . LEU A 1 229 ? -29.915 13.718 -5.681 1.00 20.97 557 LEU A CA 1
ATOM 1888 C C . LEU A 1 229 ? -30.629 13.418 -6.995 1.00 23.58 557 LEU A C 1
ATOM 1889 O O . LEU A 1 229 ? -31.821 13.704 -7.134 1.00 25.17 557 LEU A O 1
ATOM 1894 N N . LEU A 1 230 ? -29.901 12.841 -7.953 1.00 24.48 558 LEU A N 1
ATOM 1895 C CA . LEU A 1 230 ? -30.526 12.325 -9.163 1.00 25.65 558 LEU A CA 1
ATOM 1896 C C . LEU A 1 230 ? -31.422 11.138 -8.815 1.00 25.52 558 LEU A C 1
ATOM 1897 O O . LEU A 1 230 ? -31.331 10.559 -7.726 1.00 26.16 558 LEU A O 1
ATOM 1902 N N . ASP A 1 231 ? -32.295 10.776 -9.761 1.00 26.77 559 ASP A N 1
ATOM 1903 C CA . ASP A 1 231 ? -33.302 9.748 -9.498 1.00 27.77 559 ASP A CA 1
ATOM 1904 C C . ASP A 1 231 ? -32.681 8.456 -8.979 1.00 26.30 559 ASP A C 1
ATOM 1905 O O . ASP A 1 231 ? -33.211 7.833 -8.049 1.00 25.31 559 ASP A O 1
ATOM 1910 N N . ASP A 1 232 ? -31.559 8.035 -9.564 1.00 26.43 560 ASP A N 1
ATOM 1911 C CA . ASP A 1 232 ? -30.959 6.776 -9.137 1.00 26.44 560 ASP A CA 1
ATOM 1912 C C . ASP A 1 232 ? -30.357 6.900 -7.744 1.00 25.26 560 ASP A C 1
ATOM 1913 O O . ASP A 1 232 ? -30.424 5.958 -6.953 1.00 24.11 560 ASP A O 1
ATOM 1918 N N . LYS A 1 233 ? -29.768 8.054 -7.420 1.00 25.14 561 LYS A N 1
ATOM 1919 C CA . LYS A 1 233 ? -29.232 8.244 -6.078 1.00 24.63 561 LYS A CA 1
ATOM 1920 C C . LYS A 1 233 ? -30.341 8.473 -5.060 1.00 22.74 561 LYS A C 1
ATOM 1921 O O . LYS A 1 233 ? -30.192 8.097 -3.890 1.00 22.76 561 LYS A O 1
ATOM 1927 N N . GLU A 1 234 ? -31.457 9.071 -5.486 1.00 20.85 562 GLU A N 1
ATOM 1928 C CA . GLU A 1 234 ? -32.634 9.160 -4.630 1.00 20.47 562 GLU A CA 1
ATOM 1929 C C . GLU A 1 234 ? -33.103 7.772 -4.212 1.00 20.05 562 GLU A C 1
ATOM 1930 O O . GLU A 1 234 ? -33.387 7.522 -3.032 1.00 20.38 562 GLU A O 1
ATOM 1936 N N . LEU A 1 235 ? -33.196 6.858 -5.179 1.00 20.02 563 LEU A N 1
ATOM 1937 C CA . LEU A 1 235 ? -33.633 5.498 -4.885 1.00 21.98 563 LEU A CA 1
ATOM 1938 C C . LEU A 1 235 ? -32.646 4.780 -3.986 1.00 21.37 563 LEU A C 1
ATOM 1939 O O . LEU A 1 235 ? -33.042 3.946 -3.167 1.00 23.78 563 LEU A O 1
ATOM 1944 N N . LYS A 1 236 ? -31.368 5.110 -4.117 1.00 20.60 564 LYS A N 1
ATOM 1945 C CA . LYS A 1 236 ? -30.296 4.411 -3.425 1.00 22.26 564 LYS A CA 1
ATOM 1946 C C . LYS A 1 236 ? -30.203 4.800 -1.954 1.00 19.17 564 LYS A C 1
ATOM 1947 O O . LYS A 1 236 ? -29.786 3.985 -1.123 1.00 20.06 564 LYS A O 1
ATOM 1953 N N . SER A 1 237 ? -30.584 6.027 -1.609 1.00 17.67 565 SER A N 1
ATOM 1954 C CA . SER A 1 237 ? -30.291 6.554 -0.284 1.00 15.77 565 SER A CA 1
ATOM 1955 C C . SER A 1 237 ? -31.343 6.118 0.726 1.00 16.22 565 SER A C 1
ATOM 1956 O O . SER A 1 237 ? -32.547 6.211 0.465 1.00 17.74 565 SER A O 1
ATOM 1959 N N . LEU A 1 238 ? -30.888 5.658 1.891 1.00 13.29 566 LEU A N 1
ATOM 1960 C CA . LEU A 1 238 ? -31.824 5.228 2.921 1.00 13.24 566 LEU A CA 1
ATOM 1961 C C . LEU A 1 238 ? -32.434 6.399 3.682 1.00 13.09 566 LEU A C 1
ATOM 1962 O O . LEU A 1 238 ? -33.564 6.278 4.162 1.00 14.10 566 LEU A O 1
ATOM 1967 N N . ASN A 1 239 ? -31.702 7.515 3.836 1.00 13.75 567 ASN A N 1
ATOM 1968 C CA . ASN A 1 239 ? -32.113 8.560 4.767 1.00 14.38 567 ASN A CA 1
ATOM 1969 C C . ASN A 1 239 ? -31.927 9.977 4.229 1.00 13.05 567 ASN A C 1
ATOM 1970 O O . ASN A 1 239 ? -32.097 10.932 4.991 1.00 14.30 567 ASN A O 1
ATOM 1975 N N . LEU A 1 240 ? -31.584 10.149 2.953 1.00 14.85 568 LEU A N 1
ATOM 1976 C CA . LEU A 1 240 ? -31.451 11.454 2.318 1.00 15.24 568 LEU A CA 1
ATOM 1977 C C . LEU A 1 240 ? -32.435 11.546 1.166 1.00 14.53 568 LEU A C 1
ATOM 1978 O O . LEU A 1 240 ? -32.821 10.530 0.586 1.00 16.49 568 LEU A O 1
ATOM 1983 N N . SER A 1 241 ? -32.823 12.769 0.818 1.00 13.72 569 SER A N 1
ATOM 1984 C CA . SER A 1 241 ? -33.730 12.947 -0.307 1.00 13.91 569 SER A CA 1
ATOM 1985 C C . SER A 1 241 ? -33.521 14.325 -0.910 1.00 14.33 569 SER A C 1
ATOM 1986 O O . SER A 1 241 ? -33.009 15.233 -0.258 1.00 16.05 569 SER A O 1
ATOM 1989 N N . SER A 1 242 ? -33.940 14.481 -2.165 1.00 14.38 570 SER A N 1
ATOM 1990 C CA . SER A 1 242 ? -34.112 15.814 -2.733 1.00 14.24 570 SER A CA 1
ATOM 1991 C C . SER A 1 242 ? -35.537 16.077 -3.195 1.00 16.24 570 SER A C 1
ATOM 1992 O O . SER A 1 242 ? -35.777 17.105 -3.844 1.00 17.84 570 SER A O 1
ATOM 1995 N N . VAL A 1 243 ? -36.483 15.201 -2.856 1.00 15.80 571 VAL A N 1
ATOM 1996 C CA . VAL A 1 243 ? -37.873 15.317 -3.302 1.00 14.53 571 VAL A CA 1
ATOM 1997 C C . VAL A 1 243 ? -38.603 16.335 -2.424 1.00 15.00 571 VAL A C 1
ATOM 1998 O O . VAL A 1 243 ? -38.895 16.066 -1.253 1.00 16.05 571 VAL A O 1
ATOM 2002 N N . GLU A 1 244 ? -38.934 17.495 -3.005 1.00 16.76 572 GLU A N 1
ATOM 2003 C CA . GLU A 1 244 ? -39.539 18.587 -2.243 1.00 17.94 572 GLU A CA 1
ATOM 2004 C C . GLU A 1 244 ? -41.013 18.343 -1.927 1.00 17.01 572 GLU A C 1
ATOM 2005 O O . GLU A 1 244 ? -41.524 18.856 -0.924 1.00 18.26 572 GLU A O 1
ATOM 2011 N N . ASP A 1 245 ? -41.709 17.597 -2.762 1.00 16.77 573 ASP A N 1
ATOM 2012 C CA . ASP A 1 245 ? -43.142 17.366 -2.614 1.00 17.25 573 ASP A CA 1
ATOM 2013 C C . ASP A 1 245 ? -43.416 16.372 -1.489 1.00 16.54 573 ASP A C 1
ATOM 2014 O O . ASP A 1 245 ? -43.062 15.195 -1.622 1.00 16.25 573 ASP A O 1
ATOM 2019 N N . PRO A 1 246 ? -44.043 16.795 -0.382 1.00 15.32 574 PRO A N 1
ATOM 2020 C CA . PRO A 1 246 ? -44.307 15.848 0.718 1.00 15.30 574 PRO A CA 1
ATOM 2021 C C . PRO A 1 246 ? -45.164 14.671 0.308 1.00 15.43 574 PRO A C 1
ATOM 2022 O O . PRO A 1 246 ? -45.106 13.622 0.963 1.00 16.35 574 PRO A O 1
ATOM 2026 N N . GLU A 1 247 ? -45.974 14.811 -0.744 1.00 16.09 575 GLU A N 1
ATOM 2027 C CA . GLU A 1 247 ? -46.787 13.682 -1.177 1.00 18.93 575 GLU A CA 1
ATOM 2028 C C . GLU A 1 247 ? -45.961 12.611 -1.871 1.00 18.79 575 GLU A C 1
ATOM 2029 O O . GLU A 1 247 ? -46.444 11.489 -2.039 1.00 20.41 575 GLU A O 1
ATOM 2035 N N . LYS A 1 248 ? -44.726 12.925 -2.269 1.00 18.20 576 LYS A N 1
ATOM 2036 C CA . LYS A 1 248 ? -43.911 11.995 -3.029 1.00 17.50 576 LYS A CA 1
ATOM 2037 C C . LYS A 1 248 ? -42.662 11.532 -2.303 1.00 16.90 576 LYS A C 1
ATOM 2038 O O . LYS A 1 248 ? -42.048 10.555 -2.739 1.00 19.21 576 LYS A O 1
ATOM 2044 N N . ILE A 1 249 ? -42.258 12.212 -1.229 1.00 14.36 577 ILE A N 1
ATOM 2045 C CA . ILE A 1 249 ? -40.996 11.863 -0.590 1.00 13.07 577 ILE A CA 1
ATOM 2046 C C . ILE A 1 249 ? -41.111 10.492 0.068 1.00 14.11 577 ILE A C 1
ATOM 2047 O O . ILE A 1 249 ? -42.186 10.091 0.554 1.00 14.82 577 ILE A O 1
ATOM 2052 N N . LYS A 1 250 ? -39.984 9.765 0.088 1.00 13.97 578 LYS A N 1
ATOM 2053 C CA . LYS A 1 250 ? -40.001 8.347 0.450 1.00 14.53 578 LYS A CA 1
ATOM 2054 C C . LYS A 1 250 ? -40.552 8.125 1.853 1.00 14.18 578 LYS A C 1
ATOM 2055 O O . LYS A 1 250 ? -41.293 7.163 2.083 1.00 14.01 578 LYS A O 1
ATOM 2061 N N . TRP A 1 251 ? -40.210 9.002 2.800 1.00 12.10 579 TRP A N 1
ATOM 2062 C CA . TRP A 1 251 ? -40.593 8.823 4.201 1.00 10.13 579 TRP A CA 1
ATOM 2063 C C . TRP A 1 251 ? -41.866 9.581 4.564 1.00 11.79 579 TRP A C 1
ATOM 2064 O O . TRP A 1 251 ? -42.086 9.901 5.742 1.00 12.98 579 TRP A O 1
ATOM 2075 N N . ARG A 1 252 ? -42.733 9.823 3.577 1.00 12.89 580 ARG A N 1
ATOM 2076 C CA . ARG A 1 252 ? -43.964 10.562 3.818 1.00 13.71 580 ARG A CA 1
ATOM 2077 C C . ARG A 1 252 ? -44.794 9.976 4.959 1.00 12.73 580 ARG A C 1
ATOM 2078 O O . ARG A 1 252 ? -45.445 10.723 5.695 1.00 14.66 580 ARG A O 1
ATOM 2086 N N . GLN A 1 253 ? -44.795 8.649 5.126 1.00 12.82 581 GLN A N 1
ATOM 2087 C CA . GLN A 1 253 ? -45.614 8.062 6.186 1.00 13.31 581 GLN A CA 1
ATOM 2088 C C . GLN A 1 253 ? -45.141 8.451 7.579 1.00 13.95 581 GLN A C 1
ATOM 2089 O O . GLN A 1 253 ? -45.937 8.375 8.524 1.00 16.03 581 GLN A O 1
ATOM 2095 N N . LEU A 1 254 ? -43.875 8.852 7.736 1.00 11.87 582 LEU A N 1
ATOM 2096 C CA . LEU A 1 254 ? -43.367 9.248 9.044 1.00 12.32 582 LEU A CA 1
ATOM 2097 C C . LEU A 1 254 ? -43.554 10.727 9.326 1.00 12.31 582 LEU A C 1
ATOM 2098 O O . LEU A 1 254 ? -43.313 11.160 10.456 1.00 11.63 582 LEU A O 1
ATOM 2103 N N . LEU A 1 255 ? -43.975 11.516 8.345 1.00 11.90 583 LEU A N 1
ATOM 2104 C CA . LEU A 1 255 ? -44.110 12.941 8.596 1.00 12.08 583 LEU A CA 1
ATOM 2105 C C . LEU A 1 255 ? -45.091 13.191 9.737 1.00 9.25 583 LEU A C 1
ATOM 2106 O O . LEU A 1 255 ? -46.178 12.597 9.785 1.00 11.77 583 LEU A O 1
ATOM 2111 N N . GLY A 1 256 ? -44.702 14.066 10.659 1.00 10.60 584 GLY A N 1
ATOM 2112 C CA . GLY A 1 256 ? -45.548 14.402 11.782 1.00 11.53 584 GLY A CA 1
ATOM 2113 C C . GLY A 1 256 ? -45.437 13.457 12.948 1.00 12.77 584 GLY A C 1
ATOM 2114 O O . GLY A 1 256 ? -46.137 13.653 13.953 1.00 13.63 584 GLY A O 1
ATOM 2115 N N . PHE A 1 257 ? -44.581 12.443 12.850 1.00 11.80 585 PHE A N 1
ATOM 2116 C CA . PHE A 1 257 ? -44.345 11.502 13.937 1.00 11.76 585 PHE A CA 1
ATOM 2117 C C . PHE A 1 257 ? -43.039 11.878 14.618 1.00 11.83 585 PHE A C 1
ATOM 2118 O O . PHE A 1 257 ? -41.988 11.905 13.968 1.00 12.78 585 PHE A O 1
ATOM 2126 N N . ARG A 1 258 ? -43.112 12.164 15.918 1.00 11.46 586 ARG A N 1
ATOM 2127 C CA . ARG A 1 258 ? -41.954 12.627 16.671 1.00 11.63 586 ARG A CA 1
ATOM 2128 C C . ARG A 1 258 ? -41.324 13.806 15.930 1.00 12.43 586 ARG A C 1
ATOM 2129 O O . ARG A 1 258 ? -42.066 14.683 15.474 1.00 13.36 586 ARG A O 1
ATOM 2137 N N . ASN A 1 259 ? -39.999 13.899 15.821 1.00 12.65 587 ASN A N 1
ATOM 2138 C CA . ASN A 1 259 ? -39.457 15.085 15.151 1.00 13.29 587 ASN A CA 1
ATOM 2139 C C . ASN A 1 259 ? -39.157 14.849 13.680 1.00 12.32 587 ASN A C 1
ATOM 2140 O O . ASN A 1 259 ? -38.138 15.303 13.143 1.00 14.05 587 ASN A O 1
ATOM 2145 N N . THR A 1 260 ? -40.069 14.169 12.987 1.00 11.86 588 THR A N 1
ATOM 2146 C CA . THR A 1 260 ? -39.915 13.909 11.564 1.00 12.02 588 THR A CA 1
ATOM 2147 C C . THR A 1 260 ? -40.637 15.004 10.796 1.00 13.08 588 THR A C 1
ATOM 2148 O O . THR A 1 260 ? -41.869 15.030 10.739 1.00 13.38 588 THR A O 1
ATOM 2152 N N . TYR A 1 261 ? -39.859 15.900 10.210 1.00 12.39 589 TYR A N 1
ATOM 2153 C CA . TYR A 1 261 ? -40.362 17.006 9.409 1.00 13.79 589 TYR A CA 1
ATOM 2154 C C . TYR A 1 261 ? -39.239 17.295 8.424 1.00 12.64 589 TYR A C 1
ATOM 2155 O O . TYR A 1 261 ? -38.160 17.726 8.841 1.00 14.76 589 TYR A O 1
ATOM 2164 N N . THR A 1 262 ? -39.474 17.035 7.135 1.00 12.69 590 THR A N 1
ATOM 2165 C CA . THR A 1 262 ? -38.419 17.185 6.135 1.00 13.42 590 THR A CA 1
ATOM 2166 C C . THR A 1 262 ? -37.890 18.610 6.125 1.00 12.97 590 THR A C 1
ATOM 2167 O O . THR A 1 262 ? -38.658 19.581 6.127 1.00 15.53 590 THR A O 1
ATOM 2171 N N . CYS A 1 263 ? -36.568 18.735 6.054 1.00 13.62 591 CYS A N 1
ATOM 2172 C CA A CYS A 1 263 ? -36.024 20.068 5.911 0.58 15.43 591 CYS A CA 1
ATOM 2173 C CA B CYS A 1 263 ? -35.875 20.013 6.186 0.42 14.96 591 CYS A CA 1
ATOM 2174 C C . CYS A 1 263 ? -34.645 20.018 5.280 1.00 15.65 591 CYS A C 1
ATOM 2175 O O . CYS A 1 263 ? -33.981 18.984 5.181 1.00 15.50 591 CYS A O 1
ATOM 2180 N N . ARG A 1 264 ? -34.299 21.164 4.707 1.00 15.11 592 ARG A N 1
ATOM 2181 C CA . ARG A 1 264 ? -33.001 21.298 4.064 1.00 14.50 592 ARG A CA 1
ATOM 2182 C C . ARG A 1 264 ? -31.898 21.127 5.100 1.00 15.64 592 ARG A C 1
ATOM 2183 O O . ARG A 1 264 ? -32.017 21.588 6.239 1.00 16.92 592 ARG A O 1
ATOM 2191 N N . ASN A 1 265 ? -30.814 20.464 4.715 1.00 15.08 593 ASN A N 1
ATOM 2192 C CA . ASN A 1 265 ? -29.811 20.231 5.747 1.00 17.89 593 ASN A CA 1
ATOM 2193 C C . ASN A 1 265 ? -28.945 21.455 6.001 1.00 18.35 593 ASN A C 1
ATOM 2194 O O . ASN A 1 265 ? -28.183 21.459 6.968 1.00 18.99 593 ASN A O 1
ATOM 2199 N N . ALA A 1 266 ? -29.100 22.500 5.195 1.00 16.93 594 ALA A N 1
ATOM 2200 C CA . ALA A 1 266 ? -28.453 23.787 5.388 1.00 16.53 594 ALA A CA 1
ATOM 2201 C C . ALA A 1 266 ? -29.214 24.793 4.541 1.00 15.13 594 ALA A C 1
ATOM 2202 O O . ALA A 1 266 ? -29.910 24.417 3.596 1.00 16.29 594 ALA A O 1
ATOM 2204 N N . TYR A 1 267 ? -29.089 26.076 4.889 1.00 16.95 595 TYR A N 1
ATOM 2205 C CA . TYR A 1 267 ? -29.792 27.102 4.129 1.00 19.08 595 TYR A CA 1
ATOM 2206 C C . TYR A 1 267 ? -29.464 26.992 2.641 1.00 19.24 595 TYR A C 1
ATOM 2207 O O . TYR A 1 267 ? -28.300 26.920 2.252 1.00 20.51 595 TYR A O 1
ATOM 2216 N N . GLY A 1 268 ? -30.506 26.948 1.812 1.00 19.59 596 GLY A N 1
ATOM 2217 C CA . GLY A 1 268 ? -30.322 26.882 0.378 1.00 19.45 596 GLY A CA 1
ATOM 2218 C C . GLY A 1 268 ? -29.977 25.516 -0.178 1.00 20.69 596 GLY A C 1
ATOM 2219 O O . GLY A 1 268 ? -29.805 25.385 -1.395 1.00 23.17 596 GLY A O 1
ATOM 2220 N N . SER A 1 269 ? -29.902 24.490 0.653 1.00 17.34 597 SER A N 1
ATOM 2221 C CA . SER A 1 269 ? -29.473 23.186 0.181 1.00 16.28 597 SER A CA 1
ATOM 2222 C C . SER A 1 269 ? -30.600 22.451 -0.527 1.00 17.85 597 SER A C 1
ATOM 2223 O O . SER A 1 269 ? -31.756 22.498 -0.099 1.00 19.97 597 SER A O 1
ATOM 2226 N N . LYS A 1 270 ? -30.244 21.733 -1.590 1.00 16.89 598 LYS A N 1
ATOM 2227 C CA . LYS A 1 270 ? -31.165 20.810 -2.238 1.00 17.30 598 LYS A CA 1
ATOM 2228 C C . LYS A 1 270 ? -31.127 19.423 -1.613 1.00 16.04 598 LYS A C 1
ATOM 2229 O O . LYS A 1 270 ? -31.866 18.536 -2.055 1.00 18.02 598 LYS A O 1
ATOM 2235 N N . MET A 1 271 ? -30.275 19.212 -0.612 1.00 15.26 599 MET A N 1
ATOM 2236 C CA . MET A 1 271 ? -30.208 17.949 0.106 1.00 14.46 599 MET A CA 1
ATOM 2237 C C . MET A 1 271 ? -31.128 18.030 1.315 1.00 13.78 599 MET A C 1
ATOM 2238 O O . MET A 1 271 ? -30.965 18.921 2.161 1.00 16.60 599 MET A O 1
ATOM 2243 N N . LEU A 1 272 ? -32.087 17.110 1.398 1.00 13.33 600 LEU A N 1
ATOM 2244 C CA . LEU A 1 272 ? -33.108 17.126 2.443 1.00 14.49 600 LEU A CA 1
ATOM 2245 C C . LEU A 1 272 ? -32.902 15.976 3.415 1.00 14.39 600 LEU A C 1
ATOM 2246 O O . LEU A 1 272 ? -32.500 14.875 3.022 1.00 14.98 600 LEU A O 1
ATOM 2251 N N . VAL A 1 273 ? -33.189 16.241 4.685 1.00 13.75 601 VAL A N 1
ATOM 2252 C CA . VAL A 1 273 ? -33.144 15.236 5.733 1.00 14.52 601 VAL A CA 1
ATOM 2253 C C . VAL A 1 273 ? -34.538 15.121 6.339 1.00 13.17 601 VAL A C 1
ATOM 2254 O O . VAL A 1 273 ? -35.354 16.044 6.266 1.00 14.74 601 VAL A O 1
ATOM 2258 N N . SER A 1 274 ? -34.817 13.958 6.933 1.00 13.93 602 SER A N 1
ATOM 2259 C CA . SER A 1 274 ? -36.135 13.728 7.518 1.00 13.65 602 SER A CA 1
ATOM 2260 C C . SER A 1 274 ? -36.304 14.397 8.868 1.00 13.49 602 SER A C 1
ATOM 2261 O O . SER A 1 274 ? -37.437 14.581 9.328 1.00 13.78 602 SER A O 1
ATOM 2264 N N . SER A 1 275 ? -35.205 14.748 9.513 1.00 12.34 603 SER A N 1
ATOM 2265 C CA . SER A 1 275 ? -35.219 15.459 10.778 1.00 12.96 603 SER A CA 1
ATOM 2266 C C . SER A 1 275 ? -33.916 16.224 10.839 1.00 13.61 603 SER A C 1
ATOM 2267 O O . SER A 1 275 ? -32.861 15.665 10.535 1.00 15.46 603 SER A O 1
ATOM 2270 N N . TYR A 1 276 ? -33.993 17.500 11.193 1.00 13.42 604 TYR A N 1
ATOM 2271 C CA . TYR A 1 276 ? -32.767 18.274 11.321 1.00 14.84 604 TYR A CA 1
ATOM 2272 C C . TYR A 1 276 ? -31.893 17.759 12.460 1.00 15.55 604 TYR A C 1
ATOM 2273 O O . TYR A 1 276 ? -30.676 17.943 12.424 1.00 18.06 604 TYR A O 1
ATOM 2282 N N . GLU A 1 277 ? -32.477 17.086 13.448 1.00 14.46 605 GLU A N 1
ATOM 2283 C CA . GLU A 1 277 ? -31.743 16.625 14.628 1.00 15.58 605 GLU A CA 1
ATOM 2284 C C . GLU A 1 277 ? -31.441 15.135 14.487 1.00 15.96 605 GLU A C 1
ATOM 2285 O O . GLU A 1 277 ? -32.199 14.280 14.940 1.00 21.55 605 GLU A O 1
ATOM 2291 N N . CYS A 1 278 ? -30.321 14.821 13.857 1.00 14.17 606 CYS A N 1
ATOM 2292 C CA . CYS A 1 278 ? -29.918 13.430 13.696 1.00 12.91 606 CYS A CA 1
ATOM 2293 C C . CYS A 1 278 ? -28.408 13.318 13.827 1.00 14.56 606 CYS A C 1
ATOM 2294 O O . CYS A 1 278 ? -27.663 14.183 13.349 1.00 15.32 606 CYS A O 1
ATOM 2297 N N . ILE A 1 279 ? -27.979 12.224 14.459 1.00 14.32 607 ILE A N 1
ATOM 2298 C CA . ILE A 1 279 ? -26.558 11.940 14.651 1.00 13.70 607 ILE A CA 1
ATOM 2299 C C . ILE A 1 279 ? -25.829 11.855 13.319 1.00 14.44 607 ILE A C 1
ATOM 2300 O O . ILE A 1 279 ? -24.616 12.088 13.257 1.00 15.15 607 ILE A O 1
ATOM 2305 N N . MET A 1 280 ? -26.535 11.519 12.239 1.00 14.01 608 MET A N 1
ATOM 2306 C CA . MET A 1 280 ? -25.855 11.415 10.956 1.00 13.51 608 MET A CA 1
ATOM 2307 C C . MET A 1 280 ? -25.518 12.774 10.359 1.00 14.93 608 MET A C 1
ATOM 2308 O O . MET A 1 280 ? -24.742 12.827 9.394 1.00 17.53 608 MET A O 1
ATOM 2313 N N . ARG A 1 281 ? -26.074 13.865 10.895 1.00 15.10 609 ARG A N 1
ATOM 2314 C CA . ARG A 1 281 ? -25.664 15.215 10.511 1.00 16.31 609 ARG A CA 1
ATOM 2315 C C . ARG A 1 281 ? -24.774 15.872 11.554 1.00 16.85 609 ARG A C 1
ATOM 2316 O O . ARG A 1 281 ? -23.795 16.544 11.204 1.00 18.67 609 ARG A O 1
ATOM 2324 N N . ASP A 1 282 ? -25.093 15.679 12.832 1.00 15.70 610 ASP A N 1
ATOM 2325 C CA . ASP A 1 282 ? -24.393 16.330 13.932 1.00 15.67 610 ASP A CA 1
ATOM 2326 C C . ASP A 1 282 ? -24.289 15.304 15.049 1.00 14.31 610 ASP A C 1
ATOM 2327 O O . ASP A 1 282 ? -25.310 14.827 15.551 1.00 15.87 610 ASP A O 1
ATOM 2332 N N . THR A 1 283 ? -23.060 14.955 15.431 1.00 16.29 611 THR A N 1
ATOM 2333 C CA . THR A 1 283 ? -22.882 13.816 16.324 1.00 16.95 611 THR A CA 1
ATOM 2334 C C . THR A 1 283 ? -23.400 14.061 17.737 1.00 16.57 611 THR A C 1
ATOM 2335 O O . THR A 1 283 ? -23.366 13.133 18.542 1.00 18.68 611 THR A O 1
ATOM 2339 N N . ASN A 1 284 ? -23.915 15.249 18.062 1.00 17.27 612 ASN A N 1
ATOM 2340 C CA . ASN A 1 284 ? -24.519 15.426 19.379 1.00 18.02 612 ASN A CA 1
ATOM 2341 C C . ASN A 1 284 ? -25.933 14.865 19.486 1.00 18.37 612 ASN A C 1
ATOM 2342 O O . ASN A 1 284 ? -26.454 14.761 20.605 1.00 19.99 612 ASN A O 1
ATOM 2347 N N . TYR A 1 285 ? -26.558 14.483 18.378 1.00 16.59 613 TYR A N 1
ATOM 2348 C CA . TYR A 1 285 ? -27.947 14.043 18.393 1.00 14.46 613 TYR A CA 1
ATOM 2349 C C . TYR A 1 285 ? -28.050 12.520 18.471 1.00 13.47 613 TYR A C 1
ATOM 2350 O O . TYR A 1 285 ? -27.058 11.797 18.409 1.00 15.84 613 TYR A O 1
ATOM 2359 N N . GLN A 1 286 ? -29.284 12.045 18.623 1.00 14.88 614 GLN A N 1
ATOM 2360 C CA . GLN A 1 286 ? -29.644 10.643 18.501 1.00 14.58 614 GLN A CA 1
ATOM 2361 C C . GLN A 1 286 ? -29.932 10.329 17.035 1.00 13.55 614 GLN A C 1
ATOM 2362 O O . GLN A 1 286 ? -29.989 11.222 16.191 1.00 15.28 614 GLN A O 1
ATOM 2368 N N . PHE A 1 287 ? -30.147 9.049 16.734 1.00 13.41 615 PHE A N 1
ATOM 2369 C CA . PHE A 1 287 ? -30.667 8.696 15.419 1.00 12.21 615 PHE A CA 1
ATOM 2370 C C . PHE A 1 287 ? -32.122 9.141 15.288 1.00 13.39 615 PHE A C 1
ATOM 2371 O O . PHE A 1 287 ? -32.936 8.903 16.187 1.00 15.27 615 PHE A O 1
ATOM 2379 N N . CYS A 1 288 ? -32.450 9.787 14.167 1.00 12.76 616 CYS A N 1
ATOM 2380 C CA . CYS A 1 288 ? -33.825 10.193 13.909 1.00 11.77 616 CYS A CA 1
ATOM 2381 C C . CYS A 1 288 ? -34.689 8.963 13.608 1.00 12.24 616 CYS A C 1
ATOM 2382 O O . CYS A 1 288 ? -34.192 7.843 13.475 1.00 12.08 616 CYS A O 1
ATOM 2385 N N . GLU A 1 289 ? -36.005 9.176 13.492 1.00 12.07 617 GLU A N 1
ATOM 2386 C CA . GLU A 1 289 ? -36.902 8.031 13.338 1.00 12.30 617 GLU A CA 1
ATOM 2387 C C . GLU A 1 289 ? -36.685 7.305 12.012 1.00 12.45 617 GLU A C 1
ATOM 2388 O O . GLU A 1 289 ? -36.780 6.072 11.959 1.00 12.65 617 GLU A O 1
ATOM 2394 N N . VAL A 1 290 ? -36.368 8.034 10.938 1.00 11.60 618 VAL A N 1
ATOM 2395 C CA . VAL A 1 290 ? -36.089 7.364 9.671 1.00 11.16 618 VAL A CA 1
ATOM 2396 C C . VAL A 1 290 ? -34.839 6.503 9.785 1.00 11.89 618 VAL A C 1
ATOM 2397 O O . VAL A 1 290 ? -34.809 5.359 9.306 1.00 11.99 618 VAL A O 1
ATOM 2401 N N . CYS A 1 291 ? -33.788 7.031 10.416 1.00 13.36 619 CYS A N 1
ATOM 2402 C CA . CYS A 1 291 ? -32.562 6.251 10.577 1.00 11.48 619 CYS A CA 1
ATOM 2403 C C . CYS A 1 291 ? -32.773 5.051 11.490 1.00 10.69 619 CYS A C 1
ATOM 2404 O O . CYS A 1 291 ? -32.209 3.979 11.255 1.00 12.42 619 CYS A O 1
ATOM 2407 N N . ARG A 1 292 ? -33.581 5.209 12.538 1.00 10.22 620 ARG A N 1
ATOM 2408 C CA . ARG A 1 292 ? -33.901 4.072 13.391 1.00 9.87 620 ARG A CA 1
ATOM 2409 C C . ARG A 1 292 ? -34.636 2.991 12.610 1.00 10.24 620 ARG A C 1
ATOM 2410 O O . ARG A 1 292 ? -34.307 1.805 12.713 1.00 11.91 620 ARG A O 1
ATOM 2418 N N . LEU A 1 293 ? -35.654 3.390 11.843 1.00 10.42 621 LEU A N 1
ATOM 2419 C CA . LEU A 1 293 ? -36.412 2.441 11.032 1.00 9.71 621 LEU A CA 1
ATOM 2420 C C . LEU A 1 293 ? -35.510 1.735 10.024 1.00 11.20 621 LEU A C 1
ATOM 2421 O O . LEU A 1 293 ? -35.515 0.500 9.921 1.00 10.76 621 LEU A O 1
ATOM 2426 N N . GLN A 1 294 ? -34.721 2.506 9.272 1.00 10.48 622 GLN A N 1
ATOM 2427 C CA . GLN A 1 294 ? -33.891 1.896 8.236 1.00 10.04 622 GLN A CA 1
ATOM 2428 C C . GLN A 1 294 ? -32.800 1.020 8.845 1.00 10.60 622 GLN A C 1
ATOM 2429 O O . GLN A 1 294 ? -32.509 -0.067 8.326 1.00 11.65 622 GLN A O 1
ATOM 2435 N N . GLY A 1 295 ? -32.176 1.479 9.935 1.00 11.38 623 GLY A N 1
ATOM 2436 C CA . GLY A 1 295 ? -31.143 0.680 10.583 1.00 10.23 623 GLY A CA 1
ATOM 2437 C C . GLY A 1 295 ? -31.698 -0.596 11.189 1.00 11.43 623 GLY A C 1
ATOM 2438 O O . GLY A 1 295 ? -31.065 -1.653 11.108 1.00 11.32 623 GLY A O 1
ATOM 2439 N N . PHE A 1 296 ? -32.891 -0.517 11.797 1.00 11.25 624 PHE A N 1
ATOM 2440 C CA . PHE A 1 296 ? -33.546 -1.711 12.327 1.00 11.46 624 PHE A CA 1
ATOM 2441 C C . PHE A 1 296 ? -33.842 -2.711 11.215 1.00 11.45 624 PHE A C 1
ATOM 2442 O O . PHE A 1 296 ? -33.596 -3.922 11.356 1.00 12.45 624 PHE A O 1
ATOM 2450 N N . LYS A 1 297 ? -34.384 -2.218 10.099 1.00 10.84 625 LYS A N 1
ATOM 2451 C CA . LYS A 1 297 ? -34.616 -3.079 8.942 1.00 11.64 625 LYS A CA 1
ATOM 2452 C C . LYS A 1 297 ? -33.315 -3.705 8.458 1.00 10.93 625 LYS A C 1
ATOM 2453 O O . LYS A 1 297 ? -33.271 -4.895 8.131 1.00 11.75 625 LYS A O 1
ATOM 2459 N N . ARG A 1 298 ? -32.249 -2.903 8.373 1.00 10.67 626 ARG A N 1
ATOM 2460 C CA . ARG A 1 298 ? -30.977 -3.417 7.876 1.00 11.13 626 ARG A CA 1
ATOM 2461 C C . ARG A 1 298 ? -30.464 -4.555 8.752 1.00 11.54 626 ARG A C 1
ATOM 2462 O O . ARG A 1 298 ? -30.056 -5.617 8.250 1.00 12.08 626 ARG A O 1
ATOM 2470 N N . MET A 1 299 ? -30.455 -4.347 10.069 1.00 11.59 627 MET A N 1
ATOM 2471 C CA . MET A 1 299 ? -29.940 -5.386 10.949 1.00 11.80 627 MET A CA 1
ATOM 2472 C C . MET A 1 299 ? -30.826 -6.628 10.938 1.00 11.51 627 MET A C 1
ATOM 2473 O O . MET A 1 299 ? -30.314 -7.741 11.122 1.00 11.73 627 MET A O 1
ATOM 2478 N N . SER A 1 300 ? -32.141 -6.470 10.691 1.00 11.53 628 SER A N 1
ATOM 2479 C CA . SER A 1 300 ? -33.024 -7.631 10.650 1.00 11.63 628 SER A CA 1
ATOM 2480 C C . SER A 1 300 ? -32.631 -8.596 9.538 1.00 13.40 628 SER A C 1
ATOM 2481 O O . SER A 1 300 ? -32.930 -9.792 9.626 1.00 16.51 628 SER A O 1
ATOM 2484 N N . GLN A 1 301 ? -31.965 -8.101 8.500 1.00 11.50 629 GLN A N 1
ATOM 2485 C CA . GLN A 1 301 ? -31.536 -8.952 7.400 1.00 12.31 629 GLN A CA 1
ATOM 2486 C C . GLN A 1 301 ? -30.391 -9.866 7.796 1.00 13.43 629 GLN A C 1
ATOM 2487 O O . GLN A 1 301 ? -30.125 -10.852 7.091 1.00 14.24 629 GLN A O 1
ATOM 2493 N N . LEU A 1 302 ? -29.704 -9.546 8.892 1.00 12.83 630 LEU A N 1
ATOM 2494 C CA . LEU A 1 302 ? -28.490 -10.234 9.298 1.00 11.76 630 LEU A CA 1
ATOM 2495 C C . LEU A 1 302 ? -28.718 -11.193 10.458 1.00 13.53 630 LEU A C 1
ATOM 2496 O O . LEU A 1 302 ? -27.782 -11.890 10.875 1.00 16.00 630 LEU A O 1
ATOM 2501 N N . VAL A 1 303 ? -29.935 -11.247 10.984 1.00 15.75 631 VAL A N 1
ATOM 2502 C CA . VAL A 1 303 ? -30.342 -12.250 11.956 1.00 16.52 631 VAL A CA 1
ATOM 2503 C C . VAL A 1 303 ? -31.655 -12.852 11.460 1.00 18.87 631 VAL A C 1
ATOM 2504 O O . VAL A 1 303 ? -32.230 -12.407 10.464 1.00 23.53 631 VAL A O 1
ATOM 2508 N N . LYS A 1 304 ? -32.126 -13.885 12.146 1.00 18.58 632 LYS A N 1
ATOM 2509 C CA . LYS A 1 304 ? -33.294 -14.593 11.638 1.00 21.30 632 LYS A CA 1
ATOM 2510 C C . LYS A 1 304 ? -34.536 -14.458 12.494 1.00 23.00 632 LYS A C 1
ATOM 2511 O O . LYS A 1 304 ? -35.614 -14.869 12.048 1.00 26.50 632 LYS A O 1
ATOM 2517 N N . ASP A 1 305 ? -34.438 -13.933 13.703 1.00 20.77 633 ASP A N 1
ATOM 2518 C CA . ASP A 1 305 ? -35.554 -14.077 14.629 1.00 25.29 633 ASP A CA 1
ATOM 2519 C C . ASP A 1 305 ? -36.172 -12.742 15.027 1.00 25.42 633 ASP A C 1
ATOM 2520 O O . ASP A 1 305 ? -36.764 -12.623 16.100 1.00 26.93 633 ASP A O 1
ATOM 2525 N N . VAL A 1 306 ? -36.064 -11.734 14.170 1.00 24.06 634 VAL A N 1
ATOM 2526 C CA . VAL A 1 306 ? -36.715 -10.446 14.390 1.00 24.41 634 VAL A CA 1
ATOM 2527 C C . VAL A 1 306 ? -37.750 -10.258 13.295 1.00 26.00 634 VAL A C 1
ATOM 2528 O O . VAL A 1 306 ? -37.405 -10.280 12.107 1.00 30.83 634 VAL A O 1
ATOM 2532 N N . ASP A 1 307 ? -39.018 -10.066 13.674 1.00 22.41 635 ASP A N 1
ATOM 2533 C CA . ASP A 1 307 ? -40.060 -9.979 12.656 1.00 23.04 635 ASP A CA 1
ATOM 2534 C C . ASP A 1 307 ? -40.953 -8.743 12.740 1.00 18.25 635 ASP A C 1
ATOM 2535 O O . ASP A 1 307 ? -41.899 -8.649 11.965 1.00 15.93 635 ASP A O 1
ATOM 2540 N N . LEU A 1 308 ? -40.666 -7.776 13.611 1.00 16.45 636 LEU A N 1
ATOM 2541 C CA . LEU A 1 308 ? -41.529 -6.605 13.704 1.00 13.47 636 LEU A CA 1
ATOM 2542 C C . LEU A 1 308 ? -40.752 -5.441 14.292 1.00 14.19 636 LEU A C 1
ATOM 2543 O O . LEU A 1 308 ? -39.953 -5.621 15.220 1.00 16.79 636 LEU A O 1
ATOM 2548 N N . TYR A 1 309 ? -41.010 -4.248 13.770 1.00 12.22 637 TYR A N 1
ATOM 2549 C CA . TYR A 1 309 ? -40.484 -3.013 14.335 1.00 12.32 637 TYR A CA 1
ATOM 2550 C C . TYR A 1 309 ? -41.658 -2.144 14.752 1.00 12.59 637 TYR A C 1
ATOM 2551 O O . TYR A 1 309 ? -42.511 -1.818 13.924 1.00 13.64 637 TYR A O 1
ATOM 2560 N N . VAL A 1 310 ? -41.705 -1.772 16.024 1.00 10.89 638 VAL A N 1
ATOM 2561 C CA . VAL A 1 310 ? -42.711 -0.845 16.531 1.00 12.86 638 VAL A CA 1
ATOM 2562 C C . VAL A 1 310 ? -41.966 0.372 17.053 1.00 11.71 638 VAL A C 1
ATOM 2563 O O . VAL A 1 310 ? -41.311 0.298 18.102 1.00 12.86 638 VAL A O 1
ATOM 2567 N N . ALA A 1 311 ? -42.040 1.484 16.322 1.00 11.90 639 ALA A N 1
ATOM 2568 C CA . ALA A 1 311 ? -41.431 2.703 16.828 1.00 11.31 639 ALA A CA 1
ATOM 2569 C C . ALA A 1 311 ? -42.141 3.126 18.114 1.00 11.69 639 ALA A C 1
ATOM 2570 O O . ALA A 1 311 ? -43.287 2.759 18.365 1.00 14.39 639 ALA A O 1
ATOM 2572 N N . THR A 1 312 ? -41.438 3.875 18.953 1.00 12.33 640 THR A N 1
ATOM 2573 C CA . THR A 1 312 ? -42.031 4.282 20.230 1.00 12.34 640 THR A CA 1
ATOM 2574 C C . THR A 1 312 ? -43.242 5.177 19.986 1.00 11.73 640 THR A C 1
ATOM 2575 O O . THR A 1 312 ? -43.081 6.271 19.433 1.00 11.41 640 THR A O 1
ATOM 2579 N N . PRO A 1 313 ? -44.451 4.769 20.369 1.00 12.03 641 PRO A N 1
ATOM 2580 C CA . PRO A 1 313 ? -45.622 5.608 20.089 1.00 11.66 641 PRO A CA 1
ATOM 2581 C C . PRO A 1 313 ? -45.597 6.893 20.896 1.00 11.25 641 PRO A C 1
ATOM 2582 O O . PRO A 1 313 ? -44.901 7.022 21.911 1.00 12.67 641 PRO A O 1
ATOM 2586 N N . GLU A 1 314 ? -46.370 7.863 20.421 1.00 12.18 642 GLU A N 1
ATOM 2587 C CA . GLU A 1 314 ? -46.552 9.128 21.127 1.00 12.53 642 GLU A CA 1
ATOM 2588 C C . GLU A 1 314 ? -48.029 9.480 21.128 1.00 11.98 642 GLU A C 1
ATOM 2589 O O . GLU A 1 314 ? -48.812 8.985 20.303 1.00 11.98 642 GLU A O 1
ATOM 2595 N N . VAL A 1 315 ? -48.422 10.321 22.078 1.00 9.97 643 VAL A N 1
ATOM 2596 C CA A VAL A 1 315 ? -49.784 10.845 22.174 0.86 10.15 643 VAL A CA 1
ATOM 2597 C CA B VAL A 1 315 ? -49.779 10.843 22.093 0.14 11.49 643 VAL A CA 1
ATOM 2598 C C . VAL A 1 315 ? -49.719 12.363 22.110 1.00 11.74 643 VAL A C 1
ATOM 2599 O O . VAL A 1 315 ? -48.902 12.976 22.810 1.00 12.52 643 VAL A O 1
ATOM 2606 N N . LYS A 1 316 ? -50.569 12.965 21.288 1.00 11.55 644 LYS A N 1
ATOM 2607 C CA . LYS A 1 316 ? -50.600 14.409 21.127 1.00 11.74 644 LYS A CA 1
ATOM 2608 C C . LYS A 1 316 ? -52.041 14.866 21.074 1.00 13.00 644 LYS A C 1
ATOM 2609 O O . LYS A 1 316 ? -52.905 14.175 20.523 1.00 14.97 644 LYS A O 1
ATOM 2615 N N . GLU A 1 317 ? -52.285 16.041 21.643 1.00 13.34 645 GLU A N 1
ATOM 2616 C CA . GLU A 1 317 ? -53.550 16.722 21.398 1.00 14.82 645 GLU A CA 1
ATOM 2617 C C . GLU A 1 317 ? -53.710 16.898 19.895 1.00 13.94 645 GLU A C 1
ATOM 2618 O O . GLU A 1 317 ? -52.770 17.309 19.208 1.00 16.11 645 GLU A O 1
ATOM 2624 N N . TYR A 1 318 ? -54.875 16.531 19.373 1.00 13.97 646 TYR A N 1
ATOM 2625 C CA . TYR A 1 318 ? -55.100 16.535 17.934 1.00 14.51 646 TYR A CA 1
ATOM 2626 C C . TYR A 1 318 ? -55.835 17.824 17.590 1.00 15.72 646 TYR A C 1
ATOM 2627 O O . TYR A 1 318 ? -57.038 17.958 17.831 1.00 18.03 646 TYR A O 1
ATOM 2636 N N . THR A 1 319 ? -55.090 18.782 17.045 1.00 15.75 647 THR A N 1
ATOM 2637 C CA . THR A 1 319 ? -55.591 20.104 16.719 1.00 16.57 647 THR A CA 1
ATOM 2638 C C . THR A 1 319 ? -55.839 20.276 15.235 1.00 18.10 647 THR A C 1
ATOM 2639 O O . THR A 1 319 ? -56.419 21.291 14.831 1.00 20.97 647 THR A O 1
ATOM 2643 N N . GLY A 1 320 ? -55.393 19.321 14.418 1.00 17.28 648 GLY A N 1
ATOM 2644 C CA . GLY A 1 320 ? -55.383 19.482 12.985 1.00 17.64 648 GLY A CA 1
ATOM 2645 C C . GLY A 1 320 ? -54.076 19.999 12.430 1.00 17.47 648 GLY A C 1
ATOM 2646 O O . GLY A 1 320 ? -53.826 19.853 11.226 1.00 19.25 648 GLY A O 1
ATOM 2647 N N . ALA A 1 321 ? -53.232 20.596 13.274 1.00 17.80 649 ALA A N 1
ATOM 2648 C CA . ALA A 1 321 ? -51.916 21.029 12.824 1.00 16.35 649 ALA A CA 1
ATOM 2649 C C . ALA A 1 321 ? -51.097 19.825 12.384 1.00 16.29 649 ALA A C 1
ATOM 2650 O O . ALA A 1 321 ? -51.172 18.748 12.993 1.00 15.75 649 ALA A O 1
ATOM 2652 N N . TYR A 1 322 ? -50.329 20.014 11.308 1.00 15.20 650 TYR A N 1
ATOM 2653 C CA . TYR A 1 322 ? -49.391 19.014 10.807 1.00 15.58 650 TYR A CA 1
ATOM 2654 C C . TYR A 1 322 ? -50.055 17.648 10.662 1.00 17.12 650 TYR A C 1
ATOM 2655 O O . TYR A 1 322 ? -49.553 16.620 11.134 1.00 19.40 650 TYR A O 1
ATOM 2664 N N . SER A 1 323 ? -51.206 17.647 9.998 1.00 17.11 651 SER A N 1
ATOM 2665 C CA . SER A 1 323 ? -52.001 16.441 9.837 1.00 19.00 651 SER A CA 1
ATOM 2666 C C . SER A 1 323 ? -52.219 16.056 8.382 1.00 20.26 651 SER A C 1
ATOM 2667 O O . SER A 1 323 ? -52.817 15.006 8.119 1.00 22.43 651 SER A O 1
ATOM 2670 N N . LYS A 1 324 ? -51.760 16.862 7.435 1.00 19.62 652 LYS A N 1
ATOM 2671 C CA . LYS A 1 324 ? -51.953 16.581 6.022 1.00 21.98 652 LYS A CA 1
ATOM 2672 C C . LYS A 1 324 ? -50.700 16.992 5.267 1.00 19.95 652 LYS A C 1
ATOM 2673 O O . LYS A 1 324 ? -49.926 17.825 5.749 1.00 19.06 652 LYS A O 1
ATOM 2679 N N . PRO A 1 325 ? -50.463 16.410 4.087 1.00 21.97 653 PRO A N 1
ATOM 2680 C CA . PRO A 1 325 ? -49.197 16.668 3.375 1.00 21.78 653 PRO A CA 1
ATOM 2681 C C . PRO A 1 325 ? -48.884 18.138 3.146 1.00 20.08 653 PRO A C 1
ATOM 2682 O O . PRO A 1 325 ? -47.720 18.541 3.256 1.00 19.38 653 PRO A O 1
ATOM 2686 N N . SER A 1 326 ? -49.887 18.958 2.840 1.00 20.13 654 SER A N 1
ATOM 2687 C CA . SER A 1 326 ? -49.598 20.354 2.543 1.00 22.49 654 SER A CA 1
ATOM 2688 C C . SER A 1 326 ? -49.097 21.123 3.757 1.00 21.99 654 SER A C 1
ATOM 2689 O O . SER A 1 326 ? -48.538 22.213 3.579 1.00 22.67 654 SER A O 1
ATOM 2692 N N . ASP A 1 327 ? -49.263 20.582 4.972 1.00 18.72 655 ASP A N 1
ATOM 2693 C CA . ASP A 1 327 ? -48.689 21.204 6.163 1.00 16.62 655 ASP A CA 1
ATOM 2694 C C . ASP A 1 327 ? -47.172 21.059 6.223 1.00 17.01 655 ASP A C 1
ATOM 2695 O O . ASP A 1 327 ? -46.540 21.678 7.090 1.00 17.95 655 ASP A O 1
ATOM 2700 N N . PHE A 1 328 ? -46.576 20.257 5.337 1.00 16.17 656 PHE A N 1
ATOM 2701 C CA . PHE A 1 328 ? -45.153 19.946 5.394 1.00 14.82 656 PHE A CA 1
ATOM 2702 C C . PHE A 1 328 ? -44.382 20.524 4.214 1.00 15.77 656 PHE A C 1
ATOM 2703 O O . PHE A 1 328 ? -43.218 20.160 4.003 1.00 16.88 656 PHE A O 1
ATOM 2711 N N . THR A 1 329 ? -44.991 21.437 3.453 1.00 15.24 657 THR A N 1
ATOM 2712 C CA . THR A 1 329 ? -44.377 21.864 2.196 1.00 16.87 657 THR A CA 1
ATOM 2713 C C . THR A 1 329 ? -43.163 22.768 2.406 1.00 16.80 657 THR A C 1
ATOM 2714 O O . THR A 1 329 ? -42.262 22.788 1.557 1.00 17.75 657 THR A O 1
ATOM 2718 N N . ASP A 1 330 ? -43.106 23.535 3.498 1.00 16.58 658 ASP A N 1
ATOM 2719 C CA . ASP A 1 330 ? -41.986 24.451 3.680 1.00 16.52 658 ASP A CA 1
ATOM 2720 C C . ASP A 1 330 ? -40.830 23.715 4.340 1.00 15.80 658 ASP A C 1
ATOM 2721 O O . ASP A 1 330 ? -40.983 23.142 5.427 1.00 17.57 658 ASP A O 1
ATOM 2726 N N . LEU A 1 331 ? -39.668 23.757 3.695 1.00 14.83 659 LEU A N 1
ATOM 2727 C CA . LEU A 1 331 ? -38.548 22.923 4.087 1.00 15.56 659 LEU A CA 1
ATOM 2728 C C . LEU A 1 331 ? -37.449 23.678 4.822 1.00 16.29 659 LEU A C 1
ATOM 2729 O O . LEU A 1 331 ? -36.352 23.143 4.968 1.00 17.25 659 LEU A O 1
ATOM 2734 N N . GLU A 1 332 ? -37.699 24.901 5.272 1.00 17.03 660 GLU A N 1
ATOM 2735 C CA . GLU A 1 332 ? -36.664 25.646 5.976 1.00 18.63 660 GLU A CA 1
ATOM 2736 C C . GLU A 1 332 ? -36.524 25.158 7.419 1.00 18.06 660 GLU A C 1
ATOM 2737 O O . GLU A 1 332 ? -37.445 24.582 7.991 1.00 19.81 660 GLU A O 1
ATOM 2743 N N . THR A 1 333 ? -35.349 25.404 8.016 1.00 16.87 661 THR A N 1
ATOM 2744 C CA A THR A 1 333 ? -35.174 25.027 9.419 0.77 18.57 661 THR A CA 1
ATOM 2745 C CA B THR A 1 333 ? -35.142 25.055 9.415 0.23 18.34 661 THR A CA 1
ATOM 2746 C C . THR A 1 333 ? -36.149 25.758 10.324 1.00 17.98 661 THR A C 1
ATOM 2747 O O . THR A 1 333 ? -36.553 25.210 11.355 1.00 18.38 661 THR A O 1
ATOM 2754 N N . SER A 1 334 ? -36.545 26.981 9.968 1.00 16.55 662 SER A N 1
ATOM 2755 C CA . SER A 1 334 ? -37.536 27.675 10.776 1.00 17.00 662 SER A CA 1
ATOM 2756 C C . SER A 1 334 ? -38.817 26.861 10.848 1.00 16.66 662 SER A C 1
ATOM 2757 O O . SER A 1 334 ? -39.458 26.792 11.903 1.00 19.23 662 SER A O 1
ATOM 2760 N N . SER A 1 335 ? -39.190 26.219 9.733 1.00 16.68 663 SER A N 1
ATOM 2761 C CA . SER A 1 335 ? -40.381 25.377 9.720 1.00 16.89 663 SER A CA 1
ATOM 2762 C C . SER A 1 335 ? -40.169 24.110 10.530 1.00 15.73 663 SER A C 1
ATOM 2763 O O . SER A 1 335 ? -41.099 23.632 11.194 1.00 15.53 663 SER A O 1
ATOM 2766 N N . TYR A 1 336 ? -38.964 23.534 10.460 1.00 14.80 664 TYR A N 1
ATOM 2767 C CA . TYR A 1 336 ? -38.668 22.360 11.271 1.00 14.18 664 TYR A CA 1
ATOM 2768 C C . TYR A 1 336 ? -38.846 22.684 12.748 1.00 14.86 664 TYR A C 1
ATOM 2769 O O . TYR A 1 336 ? -39.535 21.964 13.482 1.00 13.63 664 TYR A O 1
ATOM 2778 N N . TYR A 1 337 ? -38.245 23.783 13.199 1.00 13.96 665 TYR A N 1
ATOM 2779 C CA . TYR A 1 337 ? -38.319 24.097 14.621 1.00 13.95 665 TYR A CA 1
ATOM 2780 C C . TYR A 1 337 ? -39.711 24.554 15.027 1.00 14.62 665 TYR A C 1
ATOM 2781 O O . TYR A 1 337 ? -40.172 24.211 16.116 1.00 16.25 665 TYR A O 1
ATOM 2790 N N . ASN A 1 338 ? -40.421 25.291 14.168 1.00 14.92 666 ASN A N 1
ATOM 2791 C CA . ASN A 1 338 ? -41.811 25.604 14.504 1.00 15.66 666 ASN A CA 1
ATOM 2792 C C . ASN A 1 338 ? -42.624 24.330 14.656 1.00 15.31 666 ASN A C 1
ATOM 2793 O O . ASN A 1 338 ? -43.492 24.236 15.531 1.00 15.19 666 ASN A O 1
ATOM 2798 N N . TYR A 1 339 ? -42.347 23.334 13.814 1.00 13.29 667 TYR A N 1
ATOM 2799 C CA . TYR A 1 339 ? -43.013 22.045 13.949 1.00 13.09 667 TYR A CA 1
ATOM 2800 C C . TYR A 1 339 ? -42.696 21.397 15.301 1.00 14.02 667 TYR A C 1
ATOM 2801 O O . TYR A 1 339 ? -43.605 20.929 16.008 1.00 13.56 667 TYR A O 1
ATOM 2810 N N . THR A 1 340 ? -41.408 21.336 15.676 1.00 13.65 668 THR A N 1
ATOM 2811 C CA . THR A 1 340 ? -41.070 20.654 16.929 1.00 14.16 668 THR A CA 1
ATOM 2812 C C . THR A 1 340 ? -41.605 21.408 18.144 1.00 13.49 668 THR A C 1
ATOM 2813 O O . THR A 1 340 ? -41.996 20.776 19.134 1.00 14.65 668 THR A O 1
ATOM 2817 N N . TYR A 1 341 ? -41.656 22.741 18.086 1.00 15.32 669 TYR A N 1
ATOM 2818 C CA A TYR A 1 341 ? -42.274 23.517 19.163 0.57 15.38 669 TYR A CA 1
ATOM 2819 C CA B TYR A 1 341 ? -42.256 23.482 19.187 0.43 14.98 669 TYR A CA 1
ATOM 2820 C C . TYR A 1 341 ? -43.750 23.186 19.290 1.00 15.75 669 TYR A C 1
ATOM 2821 O O . TYR A 1 341 ? -44.276 23.008 20.402 1.00 16.45 669 TYR A O 1
ATOM 2838 N N . ASN A 1 342 ? -44.443 23.133 18.147 1.00 15.54 670 ASN A N 1
ATOM 2839 C CA . ASN A 1 342 ? -45.864 22.791 18.132 1.00 16.26 670 ASN A CA 1
ATOM 2840 C C . ASN A 1 342 ? -46.099 21.408 18.716 1.00 14.60 670 ASN A C 1
ATOM 2841 O O . ASN A 1 342 ? -47.056 21.196 19.474 1.00 14.47 670 ASN A O 1
ATOM 2846 N N . ARG A 1 343 ? -45.223 20.453 18.386 1.00 14.30 671 ARG A N 1
ATOM 2847 C CA . ARG A 1 343 ? -45.346 19.120 18.964 1.00 13.65 671 ARG A CA 1
ATOM 2848 C C . ARG A 1 343 ? -45.252 19.179 20.482 1.00 14.38 671 ARG A C 1
ATOM 2849 O O . ARG A 1 343 ? -46.039 18.542 21.192 1.00 14.33 671 ARG A O 1
ATOM 2857 N N . ASN A 1 344 ? -44.274 19.923 21.003 1.00 13.99 672 ASN A N 1
ATOM 2858 C CA . ASN A 1 344 ? -44.123 19.996 22.452 1.00 15.71 672 ASN A CA 1
ATOM 2859 C C . ASN A 1 344 ? -45.335 20.647 23.099 1.00 16.47 672 ASN A C 1
ATOM 2860 O O . ASN A 1 344 ? -45.728 20.251 24.204 1.00 16.33 672 ASN A O 1
ATOM 2865 N N . ASP A 1 345 ? -45.957 21.618 22.413 1.00 16.44 673 ASP A N 1
ATOM 2866 C CA . ASP A 1 345 ? -47.178 22.247 22.916 1.00 17.64 673 ASP A CA 1
ATOM 2867 C C . ASP A 1 345 ? -48.359 21.286 22.976 1.00 16.85 673 ASP A C 1
ATOM 2868 O O . ASP A 1 345 ? -49.328 21.567 23.691 1.00 20.71 673 ASP A O 1
ATOM 2873 N N . ARG A 1 346 ? -48.311 20.183 22.225 1.00 13.00 674 ARG A N 1
ATOM 2874 C CA . ARG A 1 346 ? -49.405 19.223 22.136 1.00 14.89 674 ARG A CA 1
ATOM 2875 C C . ARG A 1 346 ? -49.106 17.886 22.810 1.00 13.45 674 ARG A C 1
ATOM 2876 O O . ARG A 1 346 ? -49.991 17.017 22.865 1.00 12.71 674 ARG A O 1
ATOM 2884 N N . LEU A 1 347 ? -47.894 17.691 23.321 1.00 13.93 675 LEU A N 1
ATOM 2885 C CA . LEU A 1 347 ? -47.444 16.360 23.704 1.00 12.92 675 LEU A CA 1
ATOM 2886 C C . LEU A 1 347 ? -48.084 15.909 25.012 1.00 12.51 675 LEU A C 1
ATOM 2887 O O . LEU A 1 347 ? -48.192 16.684 25.967 1.00 13.95 675 LEU A O 1
ATOM 2892 N N . LEU A 1 348 ? -48.484 14.631 25.064 1.00 11.59 676 LEU A N 1
ATOM 2893 C CA . LEU A 1 348 ? -49.157 14.063 26.231 1.00 11.87 676 LEU A CA 1
ATOM 2894 C C . LEU A 1 348 ? -48.574 12.707 26.613 1.00 13.28 676 LEU A C 1
ATOM 2895 O O . LEU A 1 348 ? -49.232 11.916 27.312 1.00 13.35 676 LEU A O 1
ATOM 2900 N N . SER A 1 349 ? -47.359 12.413 26.165 1.00 13.71 677 SER A N 1
ATOM 2901 C CA . SER A 1 349 ? -46.740 11.115 26.374 1.00 12.87 677 SER A CA 1
ATOM 2902 C C . SER A 1 349 ? -45.299 11.318 26.805 1.00 11.93 677 SER A C 1
ATOM 2903 O O . SER A 1 349 ? -44.762 12.430 26.753 1.00 12.84 677 SER A O 1
ATOM 2906 N N . GLY A 1 350 ? -44.670 10.221 27.222 1.00 12.90 678 GLY A N 1
ATOM 2907 C CA . GLY A 1 350 ? -43.284 10.292 27.676 1.00 14.23 678 GLY A CA 1
ATOM 2908 C C . GLY A 1 350 ? -43.169 11.203 28.874 1.00 15.18 678 GLY A C 1
ATOM 2909 O O . GLY A 1 350 ? -43.949 11.109 29.827 1.00 18.63 678 GLY A O 1
ATOM 2910 N N . ASN A 1 351 ? -42.184 12.104 28.839 1.00 17.45 679 ASN A N 1
ATOM 2911 C CA . ASN A 1 351 ? -42.001 13.055 29.929 1.00 18.27 679 ASN A CA 1
ATOM 2912 C C . ASN A 1 351 ? -43.004 14.198 29.914 1.00 16.96 679 ASN A C 1
ATOM 2913 O O . ASN A 1 351 ? -42.931 15.073 30.787 1.00 19.96 679 ASN A O 1
ATOM 2918 N N . SER A 1 352 ? -43.936 14.207 28.963 1.00 16.04 680 SER A N 1
ATOM 2919 C CA . SER A 1 352 ? -45.024 15.173 28.920 1.00 14.48 680 SER A CA 1
ATOM 2920 C C . SER A 1 352 ? -46.365 14.557 29.310 1.00 14.39 680 SER A C 1
ATOM 2921 O O . SER A 1 352 ? -47.412 15.174 29.083 1.00 16.28 680 SER A O 1
ATOM 2924 N N . LYS A 1 353 ? -46.356 13.345 29.866 1.00 17.01 681 LYS A N 1
ATOM 2925 C CA . LYS A 1 353 ? -47.586 12.713 30.338 1.00 19.83 681 LYS A CA 1
ATOM 2926 C C . LYS A 1 353 ? -48.383 13.639 31.253 1.00 21.01 681 LYS A C 1
ATOM 2927 O O . LYS A 1 353 ? -49.618 13.694 31.184 1.00 19.46 681 LYS A O 1
ATOM 2933 N N . SER A 1 354 ? -47.689 14.369 32.128 1.00 21.30 682 SER A N 1
ATOM 2934 C CA . SER A 1 354 ? -48.371 15.205 33.111 1.00 22.58 682 SER A CA 1
ATOM 2935 C C . SER A 1 354 ? -48.982 16.465 32.506 1.00 22.37 682 SER A C 1
ATOM 2936 O O . SER A 1 354 ? -49.632 17.221 33.237 1.00 23.77 682 SER A O 1
ATOM 2939 N N . ARG A 1 355 ? -48.804 16.718 31.204 1.00 18.71 683 ARG A N 1
ATOM 2940 C CA . ARG A 1 355 ? -49.467 17.870 30.601 1.00 19.27 683 ARG A CA 1
ATOM 2941 C C . ARG A 1 355 ? -50.966 17.661 30.435 1.00 19.45 683 ARG A C 1
ATOM 2942 O O . ARG A 1 355 ? -51.675 18.620 30.117 1.00 19.96 683 ARG A O 1
ATOM 2950 N N . PHE A 1 356 ? -51.462 16.442 30.624 1.00 18.40 684 PHE A N 1
ATOM 2951 C CA . PHE A 1 356 ? -52.897 16.219 30.608 1.00 17.47 684 PHE A CA 1
ATOM 2952 C C . PHE A 1 356 ? -53.549 16.945 31.780 1.00 18.28 684 PHE A C 1
ATOM 2953 O O . PHE A 1 356 ? -52.974 17.048 32.865 1.00 18.86 684 PHE A O 1
ATOM 2961 N N . ASN A 1 357 ? -54.751 17.470 31.559 1.00 18.19 685 ASN A N 1
ATOM 2962 C CA . ASN A 1 357 ? -55.421 18.226 32.609 1.00 19.40 685 ASN A CA 1
ATOM 2963 C C . ASN A 1 357 ? -56.930 18.154 32.396 1.00 19.07 685 ASN A C 1
ATOM 2964 O O . ASN A 1 357 ? -57.415 17.633 31.386 1.00 18.47 685 ASN A O 1
ATOM 2969 N N . THR A 1 358 ? -57.678 18.673 33.374 1.00 18.30 686 THR A N 1
ATOM 2970 C CA . THR A 1 358 ? -59.128 18.548 33.317 1.00 19.46 686 THR A CA 1
ATOM 2971 C C . THR A 1 358 ? -59.768 19.426 32.246 1.00 21.58 686 THR A C 1
ATOM 2972 O O . THR A 1 358 ? -60.956 19.245 31.973 1.00 23.20 686 THR A O 1
ATOM 2976 N N . ASN A 1 359 ? -59.021 20.350 31.626 1.00 22.51 687 ASN A N 1
ATOM 2977 C CA . ASN A 1 359 ? -59.519 21.101 30.474 1.00 23.42 687 ASN A CA 1
ATOM 2978 C C . ASN A 1 359 ? -59.528 20.265 29.193 1.00 22.47 687 ASN A C 1
ATOM 2979 O O . ASN A 1 359 ? -59.921 20.771 28.133 1.00 23.40 687 ASN A O 1
ATOM 2984 N N . MET A 1 360 ? -59.117 18.998 29.260 1.00 19.33 688 MET A N 1
ATOM 2985 C CA . MET A 1 360 ? -59.061 18.166 28.064 1.00 19.59 688 MET A CA 1
ATOM 2986 C C . MET A 1 360 ? -60.423 17.635 27.626 1.00 20.53 688 MET A C 1
ATOM 2987 O O . MET A 1 360 ? -60.502 17.025 26.556 1.00 20.15 688 MET A O 1
ATOM 2992 N N . ASN A 1 361 ? -61.486 17.822 28.414 1.00 22.48 689 ASN A N 1
ATOM 2993 C CA A ASN A 1 361 ? -62.763 17.332 27.937 0.61 22.58 689 ASN A CA 1
ATOM 2994 C CA B ASN A 1 361 ? -62.851 17.468 28.011 0.39 22.62 689 ASN A CA 1
ATOM 2995 C C . ASN A 1 361 ? -63.143 18.040 26.639 1.00 22.71 689 ASN A C 1
ATOM 2996 O O . ASN A 1 361 ? -62.888 19.229 26.425 1.00 24.36 689 ASN A O 1
ATOM 3005 N N . GLY A 1 362 ? -63.713 17.246 25.738 1.00 22.27 690 GLY A N 1
ATOM 3006 C CA . GLY A 1 362 ? -64.112 17.756 24.447 1.00 21.28 690 GLY A CA 1
ATOM 3007 C C . GLY A 1 362 ? -62.994 17.896 23.442 1.00 20.38 690 GLY A C 1
ATOM 3008 O O . GLY A 1 362 ? -63.263 18.277 22.295 1.00 22.25 690 GLY A O 1
ATOM 3009 N N . LYS A 1 363 ? -61.755 17.602 23.828 1.00 19.95 691 LYS A N 1
ATOM 3010 C CA . LYS A 1 363 ? -60.628 17.661 22.911 1.00 19.55 691 LYS A CA 1
ATOM 3011 C C . LYS A 1 363 ? -60.355 16.282 22.321 1.00 16.63 691 LYS A C 1
ATOM 3012 O O . LYS A 1 363 ? -60.749 15.246 22.869 1.00 17.19 691 LYS A O 1
ATOM 3018 N N . LYS A 1 364 ? -59.686 16.283 21.175 1.00 14.33 692 LYS A N 1
ATOM 3019 C CA . LYS A 1 364 ? -59.230 15.055 20.549 1.00 14.46 692 LYS A CA 1
ATOM 3020 C C . LYS A 1 364 ? -57.772 14.810 20.906 1.00 14.41 692 LYS A C 1
ATOM 3021 O O . LYS A 1 364 ? -56.980 15.749 21.025 1.00 13.85 692 LYS A O 1
ATOM 3027 N N . ILE A 1 365 ? -57.425 13.535 21.062 1.00 13.37 693 ILE A N 1
ATOM 3028 C CA . ILE A 1 365 ? -56.043 13.113 21.243 1.00 12.28 693 ILE A CA 1
ATOM 3029 C C . ILE A 1 365 ? -55.731 12.032 20.219 1.00 13.04 693 ILE A C 1
ATOM 3030 O O . ILE A 1 365 ? -56.604 11.262 19.807 1.00 14.94 693 ILE A O 1
ATOM 3035 N N . GLU A 1 366 ? -54.466 11.968 19.826 1.00 12.24 694 GLU A N 1
ATOM 3036 C CA . GLU A 1 366 ? -54.008 11.057 18.794 1.00 11.66 694 GLU A CA 1
ATOM 3037 C C . GLU A 1 366 ? -52.881 10.203 19.344 1.00 12.19 694 GLU A C 1
ATOM 3038 O O . GLU A 1 366 ? -51.884 10.735 19.851 1.00 13.95 694 GLU A O 1
ATOM 3044 N N . LEU A 1 367 ? -53.036 8.890 19.230 1.00 11.78 695 LEU A N 1
ATOM 3045 C CA . LEU A 1 367 ? -51.944 7.945 19.430 1.00 11.09 695 LEU A CA 1
ATOM 3046 C C . LEU A 1 367 ? -51.334 7.664 18.060 1.00 11.63 695 LEU A C 1
ATOM 3047 O O . LEU A 1 367 ? -52.049 7.284 17.129 1.00 12.01 695 LEU A O 1
ATOM 3052 N N . ARG A 1 368 ? -50.030 7.883 17.926 1.00 11.31 696 ARG A N 1
ATOM 3053 C CA . ARG A 1 368 ? -49.352 7.799 16.638 1.00 12.60 696 ARG A CA 1
ATOM 3054 C C . ARG A 1 368 ? -48.096 6.962 16.779 1.00 12.17 696 ARG A C 1
ATOM 3055 O O . ARG A 1 368 ? -47.309 7.180 17.705 1.00 11.71 696 ARG A O 1
ATOM 3063 N N . THR A 1 369 ? -47.890 6.029 15.851 1.00 11.41 697 THR A N 1
ATOM 3064 C CA . THR A 1 369 ? -46.575 5.430 15.696 1.00 12.19 697 THR A CA 1
ATOM 3065 C C . THR A 1 369 ? -46.438 4.949 14.264 1.00 13.08 697 THR A C 1
ATOM 3066 O O . THR A 1 369 ? -47.340 5.130 13.441 1.00 15.09 697 THR A O 1
ATOM 3070 N N . VAL A 1 370 ? -45.292 4.353 13.960 1.00 11.90 698 VAL A N 1
ATOM 3071 C CA . VAL A 1 370 ? -45.101 3.681 12.685 1.00 12.92 698 VAL A CA 1
ATOM 3072 C C . VAL A 1 370 ? -44.611 2.272 12.970 1.00 12.28 698 VAL A C 1
ATOM 3073 O O . VAL A 1 370 ? -43.862 2.038 13.925 1.00 12.80 698 VAL A O 1
ATOM 3077 N N . ILE A 1 371 ? -45.059 1.339 12.138 1.00 11.41 699 ILE A N 1
ATOM 3078 C CA A ILE A 1 371 ? -44.842 -0.094 12.308 0.52 11.66 699 ILE A CA 1
ATOM 3079 C CA B ILE A 1 371 ? -44.792 -0.074 12.321 0.48 11.53 699 ILE A CA 1
ATOM 3080 C C . ILE A 1 371 ? -44.257 -0.630 11.013 1.00 11.93 699 ILE A C 1
ATOM 3081 O O . ILE A 1 371 ? -44.784 -0.328 9.938 1.00 14.04 699 ILE A O 1
ATOM 3090 N N . GLN A 1 372 ? -43.190 -1.425 11.112 1.00 10.95 700 GLN A N 1
ATOM 3091 C CA . GLN A 1 372 ? -42.599 -2.082 9.955 1.00 11.48 700 GLN A CA 1
ATOM 3092 C C . GLN A 1 372 ? -42.720 -3.582 10.157 1.00 13.73 700 GLN A C 1
ATOM 3093 O O . GLN A 1 372 ? -42.208 -4.123 11.138 1.00 11.96 700 GLN A O 1
ATOM 3099 N N . ASN A 1 373 ? -43.431 -4.245 9.253 1.00 12.59 701 ASN A N 1
ATOM 3100 C CA . ASN A 1 373 ? -43.412 -5.699 9.209 1.00 11.97 701 ASN A CA 1
ATOM 3101 C C . ASN A 1 373 ? -42.064 -6.155 8.659 1.00 11.43 701 ASN A C 1
ATOM 3102 O O . ASN A 1 373 ? -41.637 -5.700 7.593 1.00 13.91 701 ASN A O 1
ATOM 3107 N N . ILE A 1 374 ? -41.379 -7.037 9.394 1.00 11.94 702 ILE A N 1
ATOM 3108 C CA . ILE A 1 374 ? -40.140 -7.607 8.886 1.00 13.87 702 ILE A CA 1
ATOM 3109 C C . ILE A 1 374 ? -40.394 -8.900 8.119 1.00 14.27 702 ILE A C 1
ATOM 3110 O O . ILE A 1 374 ? -39.528 -9.333 7.346 1.00 16.82 702 ILE A O 1
ATOM 3115 N N . SER A 1 375 ? -41.570 -9.505 8.277 1.00 14.80 703 SER A N 1
ATOM 3116 C CA . SER A 1 375 ? -41.886 -10.741 7.576 1.00 14.82 703 SER A CA 1
ATOM 3117 C C . SER A 1 375 ? -42.279 -10.447 6.141 1.00 15.45 703 SER A C 1
ATOM 3118 O O . SER A 1 375 ? -43.061 -9.531 5.878 1.00 15.15 703 SER A O 1
ATOM 3121 N N . ASP A 1 376 ? -41.753 -11.242 5.210 1.00 17.21 704 ASP A N 1
ATOM 3122 C CA . ASP A 1 376 ? -42.251 -11.210 3.842 1.00 18.95 704 ASP A CA 1
ATOM 3123 C C . ASP A 1 376 ? -43.375 -12.218 3.607 1.00 19.89 704 ASP A C 1
ATOM 3124 O O . ASP A 1 376 ? -43.840 -12.353 2.474 1.00 21.93 704 ASP A O 1
ATOM 3129 N N . LYS A 1 377 ? -43.845 -12.889 4.655 1.00 20.04 705 LYS A N 1
ATOM 3130 C CA . LYS A 1 377 ? -44.843 -13.948 4.538 1.00 22.14 705 LYS A CA 1
ATOM 3131 C C . LYS A 1 377 ? -46.114 -13.696 5.331 1.00 21.04 705 LYS A C 1
ATOM 3132 O O . LYS A 1 377 ? -47.204 -14.041 4.861 1.00 23.06 705 LYS A O 1
ATOM 3138 N N . ASN A 1 378 ? -46.010 -13.132 6.531 1.00 19.15 706 ASN A N 1
ATOM 3139 C CA . ASN A 1 378 ? -47.134 -13.011 7.458 1.00 18.64 706 ASN A CA 1
ATOM 3140 C C . ASN A 1 378 ? -47.558 -11.557 7.572 1.00 17.30 706 ASN A C 1
ATOM 3141 O O . ASN A 1 378 ? -46.801 -10.728 8.088 1.00 18.69 706 ASN A O 1
ATOM 3146 N N . ALA A 1 379 ? -48.764 -11.251 7.102 1.00 17.59 707 ALA A N 1
ATOM 3147 C CA . ALA A 1 379 ? -49.368 -9.969 7.435 1.00 16.54 707 ALA A CA 1
ATOM 3148 C C . ALA A 1 379 ? -49.698 -9.950 8.921 1.00 17.98 707 ALA A C 1
ATOM 3149 O O . ALA A 1 379 ? -49.921 -10.997 9.541 1.00 20.27 707 ALA A O 1
ATOM 3151 N N . ARG A 1 380 ? -49.704 -8.752 9.502 1.00 16.68 708 ARG A N 1
ATOM 3152 C CA . ARG A 1 380 ? -49.912 -8.601 10.934 1.00 15.61 708 ARG A CA 1
ATOM 3153 C C . ARG A 1 380 ? -51.137 -7.749 11.206 1.00 16.01 708 ARG A C 1
ATOM 3154 O O . ARG A 1 380 ? -51.511 -6.889 10.402 1.00 17.46 708 ARG A O 1
ATOM 3162 N N . GLN A 1 381 ? -51.766 -8.002 12.344 1.00 16.89 709 GLN A N 1
ATOM 3163 C CA . GLN A 1 381 ? -52.866 -7.167 12.813 1.00 18.22 709 GLN A CA 1
ATOM 3164 C C . GLN A 1 381 ? -52.583 -6.775 14.252 1.00 18.80 709 GLN A C 1
ATOM 3165 O O . GLN A 1 381 ? -52.562 -7.636 15.138 1.00 22.47 709 GLN A O 1
ATOM 3171 N N . LEU A 1 382 ? -52.377 -5.484 14.488 1.00 15.35 710 LEU A N 1
ATOM 3172 C CA . LEU A 1 382 ? -52.033 -4.993 15.811 1.00 14.76 710 LEU A CA 1
ATOM 3173 C C . LEU A 1 382 ? -53.169 -4.148 16.346 1.00 14.06 710 LEU A C 1
ATOM 3174 O O . LEU A 1 382 ? -53.751 -3.340 15.615 1.00 18.52 710 LEU A O 1
ATOM 3179 N N . LYS A 1 383 ? -53.498 -4.347 17.613 1.00 13.76 711 LYS A N 1
ATOM 3180 C CA . LYS A 1 383 ? -54.600 -3.631 18.232 1.00 13.26 711 LYS A CA 1
ATOM 3181 C C . LYS A 1 383 ? -54.039 -2.511 19.096 1.00 12.83 711 LYS A C 1
ATOM 3182 O O . LYS A 1 383 ? -53.180 -2.754 19.953 1.00 15.41 711 LYS A O 1
ATOM 3188 N N . PHE A 1 384 ? -54.483 -1.287 18.835 1.00 12.25 712 PHE A N 1
ATOM 3189 C CA . PHE A 1 384 ? -54.123 -0.141 19.661 1.00 12.44 712 PHE A CA 1
ATOM 3190 C C . PHE A 1 384 ? -55.261 0.120 20.636 1.00 13.02 712 PHE A C 1
ATOM 3191 O O . PHE A 1 384 ? -56.436 0.162 20.238 1.00 13.78 712 PHE A O 1
ATOM 3199 N N . LYS A 1 385 ? -54.918 0.321 21.895 1.00 12.84 713 LYS A N 1
ATOM 3200 C CA . LYS A 1 385 ? -55.877 0.728 22.913 1.00 13.51 713 LYS A CA 1
ATOM 3201 C C . LYS A 1 385 ? -55.377 2.011 23.537 1.00 13.77 713 LYS A C 1
ATOM 3202 O O . LYS A 1 385 ? -54.197 2.108 23.870 1.00 16.07 713 LYS A O 1
ATOM 3208 N N . MET A 1 386 ? -56.274 2.978 23.731 1.00 12.06 714 MET A N 1
ATOM 3209 C CA . MET A 1 386 ? -55.909 4.212 24.409 1.00 13.03 714 MET A CA 1
ATOM 3210 C C . MET A 1 386 ? -57.019 4.572 25.381 1.00 13.17 714 MET A C 1
ATOM 3211 O O . MET A 1 386 ? -58.204 4.430 25.057 1.00 13.99 714 MET A O 1
ATOM 3216 N N . TRP A 1 387 ? -56.645 5.023 26.573 1.00 12.96 715 TRP A N 1
ATOM 3217 C CA . TRP A 1 387 ? -57.664 5.380 27.550 1.00 12.83 715 TRP A CA 1
ATOM 3218 C C . TRP A 1 387 ? -57.133 6.459 28.477 1.00 13.16 715 TRP A C 1
ATOM 3219 O O . TRP A 1 387 ? -55.935 6.765 28.498 1.00 13.50 715 TRP A O 1
ATOM 3230 N N . ILE A 1 388 ? -58.056 7.056 29.227 1.00 13.58 716 ILE A N 1
ATOM 3231 C CA . ILE A 1 388 ? -57.727 8.043 30.248 1.00 13.74 716 ILE A CA 1
ATOM 3232 C C . ILE A 1 388 ? -57.642 7.321 31.582 1.00 14.89 716 ILE A C 1
ATOM 3233 O O . ILE A 1 388 ? -58.568 6.595 31.967 1.00 14.64 716 ILE A O 1
ATOM 3238 N N . LYS A 1 389 ? -56.524 7.500 32.275 1.00 15.20 717 LYS A N 1
ATOM 3239 C CA . LYS A 1 389 ? -56.220 6.773 33.499 1.00 16.13 717 LYS A CA 1
ATOM 3240 C C . LYS A 1 389 ? -56.124 7.753 34.660 1.00 14.38 717 LYS A C 1
ATOM 3241 O O . LYS A 1 389 ? -55.404 8.756 34.574 1.00 17.33 717 LYS A O 1
ATOM 3247 N N . HIS A 1 390 ? -56.849 7.470 35.739 1.00 15.04 718 HIS A N 1
ATOM 3248 C CA . HIS A 1 390 ? -56.681 8.240 36.958 1.00 16.69 718 HIS A CA 1
ATOM 3249 C C . HIS A 1 390 ? -55.348 7.891 37.610 1.00 18.50 718 HIS A C 1
ATOM 3250 O O . HIS A 1 390 ? -54.741 6.856 37.325 1.00 18.81 718 HIS A O 1
ATOM 3257 N N . SER A 1 391 ? -54.907 8.753 38.528 1.00 19.18 719 SER A N 1
ATOM 3258 C CA . SER A 1 391 ? -53.590 8.542 39.117 1.00 21.30 719 SER A CA 1
ATOM 3259 C C . SER A 1 391 ? -53.534 7.290 39.988 1.00 22.39 719 SER A C 1
ATOM 3260 O O . SER A 1 391 ? -52.437 6.780 40.238 1.00 23.68 719 SER A O 1
ATOM 3263 N N . ASP A 1 392 ? -54.679 6.756 40.418 1.00 22.94 720 ASP A N 1
ATOM 3264 C CA . ASP A 1 392 ? -54.693 5.499 41.153 1.00 22.88 720 ASP A CA 1
ATOM 3265 C C . ASP A 1 392 ? -54.708 4.280 40.240 1.00 21.59 720 ASP A C 1
ATOM 3266 O O . ASP A 1 392 ? -54.805 3.151 40.742 1.00 23.06 720 ASP A O 1
ATOM 3271 N N . GLY A 1 393 ? -54.611 4.481 38.922 1.00 19.88 721 GLY A N 1
ATOM 3272 C CA . GLY A 1 393 ? -54.581 3.394 37.973 1.00 19.16 721 GLY A CA 1
ATOM 3273 C C . GLY A 1 393 ? -55.919 3.018 37.382 1.00 20.10 721 GLY A C 1
ATOM 3274 O O . GLY A 1 393 ? -55.952 2.246 36.416 1.00 21.07 721 GLY A O 1
ATOM 3275 N N . SER A 1 394 ? -57.021 3.541 37.913 1.00 19.36 722 SER A N 1
ATOM 3276 C CA . SER A 1 394 ? -58.328 3.165 37.401 1.00 19.64 722 SER A CA 1
ATOM 3277 C C . SER A 1 394 ? -58.627 3.889 36.084 1.00 20.57 722 SER A C 1
ATOM 3278 O O . SER A 1 394 ? -58.049 4.934 35.763 1.00 20.85 722 SER A O 1
ATOM 3281 N N . VAL A 1 395 ? -59.536 3.301 35.307 1.00 19.52 723 VAL A N 1
ATOM 3282 C CA . VAL A 1 395 ? -59.947 3.878 34.030 1.00 17.35 723 VAL A CA 1
ATOM 3283 C C . VAL A 1 395 ? -61.022 4.931 34.274 1.00 16.56 723 VAL A C 1
ATOM 3284 O O . VAL A 1 395 ? -62.040 4.655 34.922 1.00 19.45 723 VAL A O 1
ATOM 3288 N N . ALA A 1 396 ? -60.797 6.136 33.755 1.00 14.69 724 ALA A N 1
ATOM 3289 C CA . ALA A 1 396 ? -61.779 7.205 33.868 1.00 14.93 724 ALA A CA 1
ATOM 3290 C C . ALA A 1 396 ? -63.006 6.883 33.020 1.00 16.91 724 ALA A C 1
ATOM 3291 O O . ALA A 1 396 ? -62.951 6.081 32.086 1.00 19.78 724 ALA A O 1
ATOM 3293 N N . THR A 1 397 ? -64.133 7.514 33.360 1.00 17.49 725 THR A N 1
ATOM 3294 C CA . THR A 1 397 ? -65.384 7.293 32.642 1.00 17.89 725 THR A CA 1
ATOM 3295 C C . THR A 1 397 ? -66.028 8.621 32.264 1.00 19.61 725 THR A C 1
ATOM 3296 O O . THR A 1 397 ? -65.634 9.692 32.740 1.00 19.62 725 THR A O 1
ATOM 3300 N N . ASP A 1 398 ? -67.039 8.538 31.396 1.00 18.83 726 ASP A N 1
ATOM 3301 C CA . ASP A 1 398 ? -67.934 9.663 31.168 1.00 22.18 726 ASP A CA 1
ATOM 3302 C C . ASP A 1 398 ? -68.999 9.654 32.268 1.00 22.47 726 ASP A C 1
ATOM 3303 O O . ASP A 1 398 ? -68.954 8.842 33.196 1.00 23.60 726 ASP A O 1
ATOM 3308 N N . SER A 1 399 ? -69.986 10.542 32.172 1.00 23.02 727 SER A N 1
ATOM 3309 C CA . SER A 1 399 ? -70.983 10.653 33.231 1.00 23.50 727 SER A CA 1
ATOM 3310 C C . SER A 1 399 ? -71.999 9.515 33.226 1.00 23.47 727 SER A C 1
ATOM 3311 O O . SER A 1 399 ? -72.810 9.427 34.155 1.00 23.89 727 SER A O 1
ATOM 3314 N N . SER A 1 400 ? -71.999 8.664 32.206 1.00 23.38 728 SER A N 1
ATOM 3315 C CA . SER A 1 400 ? -72.844 7.480 32.188 1.00 24.99 728 SER A CA 1
ATOM 3316 C C . SER A 1 400 ? -72.083 6.232 32.596 1.00 26.25 728 SER A C 1
ATOM 3317 O O . SER A 1 400 ? -72.640 5.131 32.537 1.00 29.91 728 SER A O 1
ATOM 3320 N N . GLY A 1 401 ? -70.822 6.381 33.004 1.00 25.54 729 GLY A N 1
ATOM 3321 C CA . GLY A 1 401 ? -70.016 5.257 33.433 1.00 26.66 729 GLY A CA 1
ATOM 3322 C C . GLY A 1 401 ? -69.348 4.468 32.328 1.00 26.35 729 GLY A C 1
ATOM 3323 O O . GLY A 1 401 ? -68.775 3.409 32.614 1.00 27.74 729 GLY A O 1
ATOM 3324 N N . ASN A 1 402 ? -69.403 4.929 31.081 1.00 24.49 730 ASN A N 1
ATOM 3325 C CA . ASN A 1 402 ? -68.670 4.212 30.039 1.00 23.78 730 ASN A CA 1
ATOM 3326 C C . ASN A 1 402 ? -67.201 4.604 30.097 1.00 21.38 730 ASN A C 1
ATOM 3327 O O . ASN A 1 402 ? -66.889 5.794 30.210 1.00 21.95 730 ASN A O 1
ATOM 3332 N N . PRO A 1 403 ? -66.284 3.641 30.026 1.00 20.60 731 PRO A N 1
ATOM 3333 C CA . PRO A 1 403 ? -64.860 3.975 30.108 1.00 19.51 731 PRO A CA 1
ATOM 3334 C C . PRO A 1 403 ? -64.456 4.924 28.993 1.00 16.63 731 PRO A C 1
ATOM 3335 O O . PRO A 1 403 ? -64.949 4.837 27.864 1.00 18.07 731 PRO A O 1
ATOM 3339 N N . LEU A 1 404 ? -63.568 5.857 29.338 1.00 14.95 732 LEU A N 1
ATOM 3340 C CA . LEU A 1 404 ? -62.938 6.752 28.369 1.00 15.36 732 LEU A CA 1
ATOM 3341 C C . LEU A 1 404 ? -61.811 5.978 27.698 1.00 15.26 732 LEU A C 1
ATOM 3342 O O . LEU A 1 404 ? -60.628 6.098 28.039 1.00 15.10 732 LEU A O 1
ATOM 3347 N N . GLN A 1 405 ? -62.198 5.153 26.731 1.00 15.49 733 GLN A N 1
ATOM 3348 C CA . GLN A 1 405 ? -61.288 4.206 26.108 1.00 15.87 733 GLN A CA 1
ATOM 3349 C C . GLN A 1 405 ? -61.724 3.999 24.667 1.00 16.51 733 GLN A C 1
ATOM 3350 O O . GLN A 1 405 ? -62.923 4.016 24.353 1.00 18.20 733 GLN A O 1
ATOM 3356 N N . THR A 1 406 ? -60.743 3.810 23.789 1.00 15.98 734 THR A N 1
ATOM 3357 C CA . THR A 1 406 ? -61.031 3.527 22.394 1.00 15.24 734 THR A CA 1
ATOM 3358 C C . THR A 1 406 ? -60.000 2.537 21.875 1.00 12.99 734 THR A C 1
ATOM 3359 O O . THR A 1 406 ? -58.890 2.437 22.400 1.00 14.75 734 THR A O 1
ATOM 3363 N N . VAL A 1 407 ? -60.395 1.774 20.860 1.00 12.51 735 VAL A N 1
ATOM 3364 C CA A VAL A 1 407 ? -59.522 0.760 20.289 0.52 13.16 735 VAL A CA 1
ATOM 3365 C CA B VAL A 1 407 ? -59.592 0.696 20.296 0.48 13.18 735 VAL A CA 1
ATOM 3366 C C . VAL A 1 407 ? -59.639 0.788 18.777 1.00 13.28 735 VAL A C 1
ATOM 3367 O O . VAL A 1 407 ? -60.667 1.161 18.204 1.00 15.25 735 VAL A O 1
ATOM 3374 N N . GLN A 1 408 ? -58.544 0.411 18.127 1.00 12.33 736 GLN A N 1
ATOM 3375 C CA . GLN A 1 408 ? -58.503 0.322 16.677 1.00 12.93 736 GLN A CA 1
ATOM 3376 C C . GLN A 1 408 ? -57.446 -0.695 16.284 1.00 14.79 736 GLN A C 1
ATOM 3377 O O . GLN A 1 408 ? -56.333 -0.678 16.818 1.00 15.08 736 GLN A O 1
ATOM 3383 N N . THR A 1 409 ? -57.779 -1.567 15.338 1.00 14.76 737 THR A N 1
ATOM 3384 C CA A THR A 1 409 ? -56.822 -2.536 14.824 0.81 15.06 737 THR A CA 1
ATOM 3385 C CA B THR A 1 409 ? -56.822 -2.535 14.818 0.19 14.62 737 THR A CA 1
ATOM 3386 C C . THR A 1 409 ? -56.251 -2.047 13.499 1.00 15.13 737 THR A C 1
ATOM 3387 O O . THR A 1 409 ? -56.970 -1.476 12.675 1.00 17.93 737 THR A O 1
ATOM 3394 N N . PHE A 1 410 ? -54.946 -2.259 13.317 1.00 15.08 738 PHE A N 1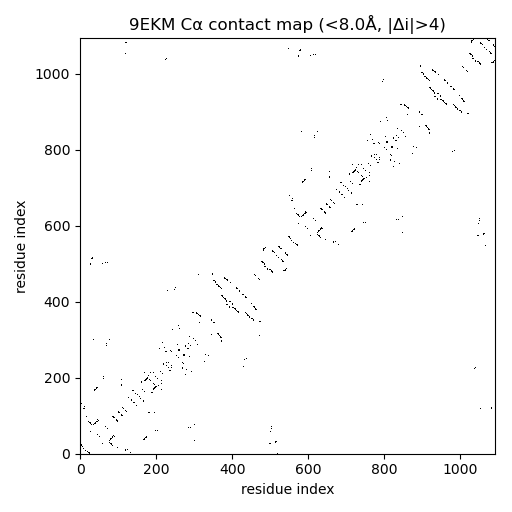
ATOM 3395 C CA . PHE A 1 410 ? -54.236 -1.832 12.127 1.00 15.23 738 PHE A CA 1
ATOM 3396 C C . PHE A 1 410 ? -53.631 -3.037 11.432 1.00 15.87 738 PHE A C 1
ATOM 3397 O O . PHE A 1 410 ? -53.039 -3.912 12.080 1.00 17.46 738 PHE A O 1
ATOM 3405 N N . ASP A 1 411 ? -53.779 -3.070 10.112 1.00 15.92 739 ASP A N 1
ATOM 3406 C CA . ASP A 1 411 ? -53.204 -4.127 9.289 1.00 16.58 739 ASP A CA 1
ATOM 3407 C C . ASP A 1 411 ? -51.838 -3.678 8.793 1.00 16.03 739 ASP A C 1
ATOM 3408 O O . ASP A 1 411 ? -51.714 -2.591 8.215 1.00 17.17 739 ASP A O 1
ATOM 3413 N N . ILE A 1 412 ? -50.821 -4.503 9.027 1.00 14.09 740 ILE A N 1
ATOM 3414 C CA . ILE A 1 412 ? -49.459 -4.231 8.586 1.00 14.10 740 ILE A CA 1
ATOM 3415 C C . ILE A 1 412 ? -49.148 -5.200 7.450 1.00 13.90 740 ILE A C 1
ATOM 3416 O O . ILE A 1 412 ? -49.051 -6.411 7.683 1.00 15.56 740 ILE A O 1
ATOM 3421 N N . PRO A 1 413 ? -48.980 -4.728 6.221 1.00 15.46 741 PRO A N 1
ATOM 3422 C CA . PRO A 1 413 ? -48.741 -5.650 5.107 1.00 16.24 741 PRO A CA 1
ATOM 3423 C C . PRO A 1 413 ? -47.358 -6.277 5.174 1.00 14.37 741 PRO A C 1
ATOM 3424 O O . PRO A 1 413 ? -46.463 -5.809 5.885 1.00 14.56 741 PRO A O 1
ATOM 3428 N N . VAL A 1 414 ? -47.194 -7.358 4.406 1.00 14.73 742 VAL A N 1
ATOM 3429 C CA . VAL A 1 414 ? -45.897 -8.030 4.377 1.00 15.55 742 VAL A CA 1
ATOM 3430 C C . VAL A 1 414 ? -44.858 -7.154 3.684 1.00 14.38 742 VAL A C 1
ATOM 3431 O O . VAL A 1 414 ? -45.154 -6.296 2.836 1.00 15.41 742 VAL A O 1
ATOM 3435 N N . TRP A 1 415 ? -43.605 -7.405 4.042 1.00 13.59 743 TRP A N 1
ATOM 3436 C CA . TRP A 1 415 ? -42.459 -6.722 3.456 1.00 13.52 743 TRP A CA 1
ATOM 3437 C C . TRP A 1 415 ? -42.083 -7.425 2.149 1.00 15.08 743 TRP A C 1
ATOM 3438 O O . TRP A 1 415 ? -41.081 -8.128 2.040 1.00 16.26 743 TRP A O 1
ATOM 3449 N N . ASN A 1 416 ? -42.924 -7.228 1.128 1.00 15.29 744 ASN A N 1
ATOM 3450 C CA . ASN A 1 416 ? -42.691 -7.957 -0.113 1.00 17.47 744 ASN A CA 1
ATOM 3451 C C . ASN A 1 416 ? -41.411 -7.533 -0.818 1.00 17.36 744 ASN A C 1
ATOM 3452 O O . ASN A 1 416 ? -40.859 -8.324 -1.588 1.00 19.09 744 ASN A O 1
ATOM 3457 N N . ASP A 1 417 ? -40.903 -6.338 -0.540 1.00 16.16 745 ASP A N 1
ATOM 3458 C CA . ASP A 1 417 ? -39.711 -5.798 -1.176 1.00 16.68 745 ASP A CA 1
ATOM 3459 C C . ASP A 1 417 ? -38.432 -6.161 -0.426 1.00 16.25 745 ASP A C 1
ATOM 3460 O O . ASP A 1 417 ? -37.364 -5.641 -0.754 1.00 18.69 745 ASP A O 1
ATOM 3465 N N . LYS A 1 418 ? -38.524 -7.061 0.558 1.00 15.43 746 LYS A N 1
ATOM 3466 C CA . LYS A 1 418 ? -37.428 -7.316 1.496 1.00 16.92 746 LYS A CA 1
ATOM 3467 C C . LYS A 1 418 ? -36.105 -7.657 0.803 1.00 16.01 746 LYS A C 1
ATOM 3468 O O . LYS A 1 418 ? -35.028 -7.259 1.271 1.00 16.53 746 LYS A O 1
ATOM 3474 N N . ALA A 1 419 ? -36.156 -8.411 -0.298 1.00 17.82 747 ALA A N 1
ATOM 3475 C CA . ALA A 1 419 ? -34.920 -8.865 -0.927 1.00 17.32 747 ALA A CA 1
ATOM 3476 C C . ALA A 1 419 ? -34.150 -7.740 -1.606 1.00 17.54 747 ALA A C 1
ATOM 3477 O O . ALA A 1 419 ? -32.983 -7.938 -1.969 1.00 19.69 747 ALA A O 1
ATOM 3479 N N . ASN A 1 420 ? -34.756 -6.569 -1.779 1.00 16.40 748 ASN A N 1
ATOM 3480 C CA . ASN A 1 420 ? -34.046 -5.431 -2.338 1.00 17.45 748 ASN A CA 1
ATOM 3481 C C . ASN A 1 420 ? -33.372 -4.568 -1.283 1.00 18.12 748 ASN A C 1
ATOM 3482 O O . ASN A 1 420 ? -32.763 -3.555 -1.641 1.00 19.45 748 ASN A O 1
ATOM 3487 N N . PHE A 1 421 ? -33.454 -4.936 -0.001 1.00 15.62 749 PHE A N 1
ATOM 3488 C CA . PHE A 1 421 ? -33.001 -4.059 1.087 1.00 14.42 749 PHE A CA 1
ATOM 3489 C C . PHE A 1 421 ? -31.831 -4.690 1.844 1.00 14.50 749 PHE A C 1
ATOM 3490 O O . PHE A 1 421 ? -32.011 -5.252 2.924 1.00 16.01 749 PHE A O 1
ATOM 3498 N N . TRP A 1 422 ? -30.625 -4.531 1.312 1.00 15.28 750 TRP A N 1
ATOM 3499 C CA . TRP A 1 422 ? -29.419 -5.025 1.972 1.00 15.94 750 TRP A CA 1
ATOM 3500 C C . TRP A 1 422 ? -29.530 -6.451 2.513 1.00 16.06 750 TRP A C 1
ATOM 3501 O O . TRP A 1 422 ? -29.159 -6.700 3.670 1.00 16.45 750 TRP A O 1
ATOM 3512 N N . PRO A 1 423 ? -30.004 -7.417 1.729 1.00 15.86 751 PRO A N 1
ATOM 3513 C CA . PRO A 1 423 ? -29.975 -8.802 2.198 1.00 16.58 751 PRO A CA 1
ATOM 3514 C C . PRO A 1 423 ? -28.542 -9.272 2.353 1.00 15.75 751 PRO A C 1
ATOM 3515 O O . PRO A 1 423 ? -27.608 -8.677 1.814 1.00 15.98 751 PRO A O 1
ATOM 3519 N N . LEU A 1 424 ? -28.375 -10.377 3.075 1.00 18.32 752 LEU A N 1
ATOM 3520 C CA . LEU A 1 424 ? -27.076 -11.038 3.099 1.00 19.80 752 LEU A CA 1
ATOM 3521 C C . LEU A 1 424 ? -26.572 -11.262 1.680 1.00 20.29 752 LEU A C 1
ATOM 3522 O O . LEU A 1 424 ? -27.322 -11.681 0.796 1.00 20.90 752 LEU A O 1
ATOM 3527 N N . GLY A 1 425 ? -25.296 -10.967 1.463 1.00 19.02 753 GLY A N 1
ATOM 3528 C CA . GLY A 1 425 ? -24.674 -11.160 0.177 1.00 20.89 753 GLY A CA 1
ATOM 3529 C C . GLY A 1 425 ? -24.687 -9.946 -0.720 1.00 20.05 753 GLY A C 1
ATOM 3530 O O . GLY A 1 425 ? -23.948 -9.920 -1.710 1.00 21.97 753 GLY A O 1
ATOM 3531 N N . ALA A 1 426 ? -25.492 -8.937 -0.395 1.00 18.39 754 ALA A N 1
ATOM 3532 C CA . ALA A 1 426 ? -25.585 -7.749 -1.235 1.00 19.46 754 ALA A CA 1
ATOM 3533 C C . ALA A 1 426 ? -24.260 -6.998 -1.272 1.00 18.03 754 ALA A C 1
ATOM 3534 O O . ALA A 1 426 ? -23.572 -6.871 -0.260 1.00 19.08 754 ALA A O 1
ATOM 3536 N N . LEU A 1 427 ? -23.890 -6.502 -2.452 1.00 19.49 755 LEU A N 1
ATOM 3537 C CA . LEU A 1 427 ? -22.743 -5.604 -2.538 1.00 20.32 755 LEU A CA 1
ATOM 3538 C C . LEU A 1 427 ? -23.123 -4.150 -2.318 1.00 22.92 755 LEU A C 1
ATOM 3539 O O . LEU A 1 427 ? -22.270 -3.343 -1.928 1.00 24.17 755 LEU A O 1
ATOM 3544 N N . ASP A 1 428 ? -24.380 -3.798 -2.549 1.00 24.05 756 ASP A N 1
ATOM 3545 C CA A ASP A 1 428 ? -24.826 -2.425 -2.370 0.60 25.52 756 ASP A CA 1
ATOM 3546 C CA B ASP A 1 428 ? -24.827 -2.428 -2.356 0.40 26.03 756 ASP A CA 1
ATOM 3547 C C . ASP A 1 428 ? -26.341 -2.432 -2.247 1.00 25.32 756 ASP A C 1
ATOM 3548 O O . ASP A 1 428 ? -26.994 -3.464 -2.414 1.00 23.21 756 ASP A O 1
ATOM 3557 N N . HIS A 1 429 ? -26.886 -1.264 -1.937 1.00 26.81 757 HIS A N 1
ATOM 3558 C CA . HIS A 1 429 ? -28.317 -1.028 -1.987 1.00 25.87 757 HIS A CA 1
ATOM 3559 C C . HIS A 1 429 ? -28.594 -0.132 -3.184 1.00 28.61 757 HIS A C 1
ATOM 3560 O O . HIS A 1 429 ? -27.962 0.921 -3.334 1.00 30.41 757 HIS A O 1
ATOM 3567 N N . ILE A 1 430 ? -29.512 -0.560 -4.043 1.00 29.15 758 ILE A N 1
ATOM 3568 C CA . ILE A 1 430 ? -29.772 0.100 -5.316 1.00 28.59 758 ILE A CA 1
ATOM 3569 C C . ILE A 1 430 ? -31.146 0.751 -5.334 1.00 25.88 758 ILE A C 1
ATOM 3570 O O . ILE A 1 430 ? -31.297 1.909 -5.726 1.00 25.16 758 ILE A O 1
ATOM 3575 N N . LYS A 1 431 ? -32.162 0.010 -4.916 1.00 22.81 759 LYS A N 1
ATOM 3576 C CA . LYS A 1 431 ? -33.540 0.456 -5.023 1.00 23.41 759 LYS A CA 1
ATOM 3577 C C . LYS A 1 431 ? -34.328 -0.328 -3.998 1.00 25.48 759 LYS A C 1
ATOM 3578 O O . LYS A 1 431 ? -34.166 -1.547 -3.883 1.00 29.80 759 LYS A O 1
ATOM 3584 N N . SER A 1 432 ? -35.139 0.367 -3.229 1.00 23.53 760 SER A N 1
ATOM 3585 C CA . SER A 1 432 ? -36.091 -0.329 -2.391 1.00 21.81 760 SER A CA 1
ATOM 3586 C C . SER A 1 432 ? -37.313 0.557 -2.285 1.00 19.21 760 SER A C 1
ATOM 3587 O O . SER A 1 432 ? -37.226 1.776 -2.464 1.00 20.41 760 SER A O 1
ATOM 3590 N N . ASP A 1 433 ? -38.453 -0.078 -2.036 1.00 16.10 761 ASP A N 1
ATOM 3591 C CA . ASP A 1 433 ? -39.722 0.611 -1.805 1.00 15.69 761 ASP A CA 1
ATOM 3592 C C . ASP A 1 433 ? -39.804 0.914 -0.313 1.00 14.47 761 ASP A C 1
ATOM 3593 O O . ASP A 1 433 ? -40.050 0.020 0.501 1.00 14.99 761 ASP A O 1
ATOM 3598 N N . PHE A 1 434 ? -39.576 2.181 0.045 1.00 14.16 762 PHE A N 1
ATOM 3599 C CA . PHE A 1 434 ? -39.598 2.595 1.446 1.00 14.13 762 PHE A CA 1
ATOM 3600 C C . PHE A 1 434 ? -40.892 2.183 2.134 1.00 15.31 762 PHE A C 1
ATOM 3601 O O . PHE A 1 434 ? -40.889 1.862 3.327 1.00 15.53 762 PHE A O 1
ATOM 3609 N N . ASN A 1 435 ? -42.005 2.160 1.401 1.00 15.33 763 ASN A N 1
ATOM 3610 C CA . ASN A 1 435 ? -43.289 1.899 2.029 1.00 14.65 763 ASN A CA 1
ATOM 3611 C C . ASN A 1 435 ? -43.669 0.426 2.079 1.00 14.07 763 ASN A C 1
ATOM 3612 O O . ASN A 1 435 ? -44.716 0.103 2.642 1.00 14.91 763 ASN A O 1
ATOM 3617 N N . SER A 1 436 ? -42.844 -0.473 1.545 1.00 13.97 764 SER A N 1
ATOM 3618 C CA . SER A 1 436 ? -43.160 -1.899 1.589 1.00 12.89 764 SER A CA 1
ATOM 3619 C C . SER A 1 436 ? -43.097 -2.417 3.024 1.00 12.24 764 SER A C 1
ATOM 3620 O O . SER A 1 436 ? -42.044 -2.359 3.666 1.00 13.94 764 SER A O 1
ATOM 3623 N N . GLY A 1 437 ? -44.216 -2.941 3.521 1.00 13.19 765 GLY A N 1
ATOM 3624 C CA . GLY A 1 437 ? -44.279 -3.441 4.877 1.00 12.38 765 GLY A CA 1
ATOM 3625 C C . GLY A 1 437 ? -44.417 -2.375 5.936 1.00 11.18 765 GLY A C 1
ATOM 3626 O O . GLY A 1 437 ? -44.404 -2.710 7.132 1.00 13.67 765 GLY A O 1
ATOM 3627 N N . LEU A 1 438 ? -44.544 -1.109 5.542 1.00 12.11 766 LEU A N 1
ATOM 3628 C CA . LEU A 1 438 ? -44.569 0.018 6.461 1.00 11.77 766 LEU A CA 1
ATOM 3629 C C . LEU A 1 438 ? -45.984 0.559 6.613 1.00 11.99 766 LEU A C 1
ATOM 3630 O O . LEU A 1 438 ? -46.690 0.765 5.622 1.00 13.28 766 LEU A O 1
ATOM 3635 N N . LYS A 1 439 ? -46.376 0.851 7.853 1.00 11.51 767 LYS A N 1
ATOM 3636 C CA . LYS A 1 439 ? -47.693 1.431 8.102 1.00 13.39 767 LYS A CA 1
ATOM 3637 C C . LYS A 1 439 ? -47.610 2.450 9.226 1.00 14.32 767 LYS A C 1
ATOM 3638 O O . LYS A 1 439 ? -47.317 2.086 10.370 1.00 13.58 767 LYS A O 1
ATOM 3644 N N . SER A 1 440 ? -47.887 3.716 8.910 1.00 13.72 768 SER A N 1
ATOM 3645 C CA . SER A 1 440 ? -48.116 4.706 9.952 1.00 13.45 768 SER A CA 1
ATOM 3646 C C . SER A 1 440 ? -49.507 4.484 10.529 1.00 13.05 768 SER A C 1
ATOM 3647 O O . SER A 1 440 ? -50.477 4.318 9.780 1.00 15.74 768 SER A O 1
ATOM 3650 N N . CYS A 1 441 ? -49.601 4.442 11.853 1.00 12.66 769 CYS A N 1
ATOM 3651 C CA . CYS A 1 441 ? -50.844 4.132 12.545 1.00 12.76 769 CYS A CA 1
ATOM 3652 C C . CYS A 1 441 ? -51.255 5.310 13.413 1.00 13.28 769 CYS A C 1
ATOM 3653 O O . CYS A 1 441 ? -50.478 5.757 14.263 1.00 15.36 769 CYS A O 1
ATOM 3656 N N . SER A 1 442 ? -52.479 5.795 13.214 1.00 14.06 770 SER A N 1
ATOM 3657 C CA . SER A 1 442 ? -53.006 6.937 13.946 1.00 13.38 770 SER A CA 1
ATOM 3658 C C . SER A 1 442 ? -54.374 6.563 14.496 1.00 13.12 770 SER A C 1
ATOM 3659 O O . SER A 1 442 ? -55.291 6.234 13.726 1.00 14.60 770 SER A O 1
ATOM 3662 N N . LEU A 1 443 ? -54.504 6.610 15.821 1.00 12.89 771 LEU A N 1
ATOM 3663 C CA . LEU A 1 443 ? -55.762 6.366 16.521 1.00 13.74 771 LEU A CA 1
ATOM 3664 C C . LEU A 1 443 ? -56.184 7.675 17.174 1.00 13.34 771 LEU A C 1
ATOM 3665 O O . LEU A 1 443 ? -55.517 8.157 18.098 1.00 14.04 771 LEU A O 1
ATOM 3670 N N . ILE A 1 444 ? -57.284 8.256 16.698 1.00 12.37 772 ILE A N 1
ATOM 3671 C CA . ILE A 1 444 ? -57.768 9.525 17.226 1.00 14.24 772 ILE A CA 1
ATOM 3672 C C . ILE A 1 444 ? -58.969 9.253 18.112 1.00 15.52 772 ILE A C 1
ATOM 3673 O O . ILE A 1 444 ? -59.896 8.536 17.709 1.00 16.63 772 ILE A O 1
ATOM 3678 N N . TYR A 1 445 ? -58.956 9.826 19.310 1.00 14.91 773 TYR A N 1
ATOM 3679 C CA . TYR A 1 445 ? -60.023 9.655 20.287 1.00 15.46 773 TYR A CA 1
ATOM 3680 C C . TYR A 1 445 ? -60.605 11.015 20.621 1.00 14.35 773 TYR A C 1
ATOM 3681 O O . TYR A 1 445 ? -59.871 11.924 21.025 1.00 14.55 773 TYR A O 1
ATOM 3690 N N . GLN A 1 446 ? -61.916 11.150 20.440 1.00 14.99 774 GLN A N 1
ATOM 3691 C CA . GLN A 1 446 ? -62.653 12.327 20.887 1.00 15.94 774 GLN A CA 1
ATOM 3692 C C . GLN A 1 446 ? -62.993 12.154 22.359 1.00 16.61 774 GLN A C 1
ATOM 3693 O O . GLN A 1 446 ? -63.849 11.331 22.706 1.00 17.74 774 GLN A O 1
ATOM 3699 N N . ILE A 1 447 ? -62.318 12.894 23.235 1.00 15.82 775 ILE A N 1
ATOM 3700 C CA . ILE A 1 447 ? -62.677 12.843 24.654 1.00 16.72 775 ILE A CA 1
ATOM 3701 C C . ILE A 1 447 ? -64.069 13.449 24.796 1.00 16.89 775 ILE A C 1
ATOM 3702 O O . ILE A 1 447 ? -64.285 14.588 24.358 1.00 18.39 775 ILE A O 1
ATOM 3707 N N . PRO A 1 448 ? -65.039 12.734 25.379 1.00 19.00 776 PRO A N 1
ATOM 3708 C CA . PRO A 1 448 ? -66.401 13.275 25.463 1.00 21.81 776 PRO A CA 1
ATOM 3709 C C . PRO A 1 448 ? -66.457 14.547 26.294 1.00 21.79 776 PRO A C 1
ATOM 3710 O O . PRO A 1 448 ? -65.642 14.771 27.191 1.00 22.50 776 PRO A O 1
ATOM 3714 N N . SER A 1 449 ? -67.453 15.380 25.989 1.00 21.38 777 SER A N 1
ATOM 3715 C CA A SER A 1 449 ? -67.626 16.629 26.724 0.72 20.93 777 SER A CA 1
ATOM 3716 C CA B SER A 1 449 ? -67.614 16.629 26.725 0.28 21.65 777 SER A CA 1
ATOM 3717 C C . SER A 1 449 ? -67.952 16.383 28.189 1.00 21.61 777 SER A C 1
ATOM 3718 O O . SER A 1 449 ? -67.623 17.213 29.041 1.00 24.63 777 SER A O 1
ATOM 3723 N N . ASP A 1 450 ? -68.605 15.258 28.500 1.00 20.76 778 ASP A N 1
ATOM 3724 C CA . ASP A 1 450 ? -68.972 14.919 29.872 1.00 20.88 778 ASP A CA 1
ATOM 3725 C C . ASP A 1 450 ? -67.964 13.993 30.540 1.00 21.22 778 ASP A C 1
ATOM 3726 O O . ASP A 1 450 ? -68.318 13.292 31.494 1.00 21.59 778 ASP A O 1
ATOM 3731 N N . ALA A 1 451 ? -66.725 13.972 30.058 1.00 20.09 779 ALA A N 1
ATOM 3732 C CA . ALA A 1 451 ? -65.685 13.164 30.685 1.00 19.55 779 ALA A CA 1
ATOM 3733 C C . ALA A 1 451 ? -65.529 13.547 32.150 1.00 20.14 779 ALA A C 1
ATOM 3734 O O . ALA A 1 451 ? -65.480 14.731 32.496 1.00 22.08 779 ALA A O 1
ATOM 3736 N N . GLN A 1 452 ? -65.443 12.538 33.015 1.00 17.90 780 GLN A N 1
ATOM 3737 C CA . GLN A 1 452 ? -65.256 12.790 34.438 1.00 17.34 780 GLN A CA 1
ATOM 3738 C C . GLN A 1 452 ? -63.758 12.776 34.732 1.00 18.60 780 GLN A C 1
ATOM 3739 O O . GLN A 1 452 ? -63.191 11.829 35.279 1.00 20.76 780 GLN A O 1
ATOM 3745 N N . LEU A 1 453 ? -63.115 13.858 34.307 1.00 17.69 781 LEU A N 1
ATOM 3746 C CA . LEU A 1 453 ? -61.681 14.003 34.480 1.00 16.97 781 LEU A CA 1
ATOM 3747 C C . LEU A 1 453 ? -61.345 14.486 35.887 1.00 17.19 781 LEU A C 1
ATOM 3748 O O . LEU A 1 453 ? -62.086 15.256 36.506 1.00 18.89 781 LEU A O 1
ATOM 3753 N N . LYS A 1 454 ? -60.200 14.037 36.384 1.00 18.94 782 LYS A N 1
ATOM 3754 C CA . LYS A 1 454 ? -59.703 14.436 37.690 1.00 20.07 782 LYS A CA 1
ATOM 3755 C C . LYS A 1 454 ? -58.261 14.897 37.564 1.00 19.26 782 LYS A C 1
ATOM 3756 O O . LYS A 1 454 ? -57.542 14.505 36.640 1.00 19.63 782 LYS A O 1
ATOM 3762 N N . SER A 1 455 ? -57.841 15.741 38.500 1.00 21.89 783 SER A N 1
ATOM 3763 C CA A SER A 1 455 ? -56.445 16.145 38.558 0.53 23.49 783 SER A CA 1
ATOM 3764 C CA B SER A 1 455 ? -56.445 16.145 38.562 0.47 23.39 783 SER A CA 1
ATOM 3765 C C . SER A 1 455 ? -55.550 14.916 38.636 1.00 23.18 783 SER A C 1
ATOM 3766 O O . SER A 1 455 ? -55.833 13.968 39.375 1.00 24.09 783 SER A O 1
ATOM 3771 N N . GLY A 1 456 ? -54.480 14.925 37.850 1.00 21.69 784 GLY A N 1
ATOM 3772 C CA . GLY A 1 456 ? -53.567 13.807 37.835 1.00 20.80 784 GLY A CA 1
ATOM 3773 C C . GLY A 1 456 ? -53.879 12.752 36.802 1.00 19.15 784 GLY A C 1
ATOM 3774 O O . GLY A 1 456 ? -53.100 11.801 36.657 1.00 18.52 784 GLY A O 1
ATOM 3775 N N . ASP A 1 457 ? -54.987 12.886 36.080 1.00 16.69 785 ASP A N 1
ATOM 3776 C CA . ASP A 1 457 ? -55.261 11.986 34.970 1.00 15.45 785 ASP A CA 1
ATOM 3777 C C . ASP A 1 457 ? -54.164 12.080 33.921 1.00 14.51 785 ASP A C 1
ATOM 3778 O O . ASP A 1 457 ? -53.541 13.131 33.731 1.00 15.85 785 ASP A O 1
ATOM 3783 N N . THR A 1 458 ? -53.936 10.962 33.230 1.00 13.60 786 THR A N 1
ATOM 3784 C CA . THR A 1 458 ? -52.974 10.896 32.135 1.00 14.48 786 THR A CA 1
ATOM 3785 C C . THR A 1 458 ? -53.522 9.979 31.050 1.00 12.86 786 THR A C 1
ATOM 3786 O O . THR A 1 458 ? -54.479 9.223 31.260 1.00 13.96 786 THR A O 1
ATOM 3790 N N . VAL A 1 459 ? -52.898 10.027 29.883 1.00 12.70 787 VAL A N 1
ATOM 3791 C CA . VAL A 1 459 ? -53.266 9.130 28.793 1.00 12.60 787 VAL A CA 1
ATOM 3792 C C . VAL A 1 459 ? -52.467 7.843 28.920 1.00 12.47 787 VAL A C 1
ATOM 3793 O O . VAL A 1 459 ? -51.233 7.870 29.018 1.00 14.32 787 VAL A O 1
ATOM 3797 N N . ALA A 1 460 ? -53.167 6.718 28.925 1.00 11.39 788 ALA A N 1
ATOM 3798 C CA . ALA A 1 460 ? -52.538 5.409 28.874 1.00 12.82 788 ALA A CA 1
ATOM 3799 C C . ALA A 1 460 ? -52.776 4.789 27.504 1.00 12.14 788 ALA A C 1
ATOM 3800 O O . ALA A 1 460 ? -53.746 5.117 26.812 1.00 12.19 788 ALA A O 1
ATOM 3802 N N . PHE A 1 461 ? -51.886 3.887 27.098 1.00 10.82 789 PHE A N 1
ATOM 3803 C CA . PHE A 1 461 ? -52.135 3.203 25.839 1.00 11.95 789 PHE A CA 1
ATOM 3804 C C . PHE A 1 461 ? -51.353 1.905 25.789 1.00 12.42 789 PHE A C 1
ATOM 3805 O O . PHE A 1 461 ? -50.383 1.712 26.523 1.00 12.22 789 PHE A O 1
ATOM 3813 N N . GLN A 1 462 ? -51.788 1.025 24.887 1.00 12.15 790 GLN A N 1
ATOM 3814 C CA . GLN A 1 462 ? -51.060 -0.193 24.566 1.00 12.35 790 GLN A CA 1
ATOM 3815 C C . GLN A 1 462 ? -51.108 -0.450 23.073 1.00 12.71 790 GLN A C 1
ATOM 3816 O O . GLN A 1 462 ? -52.124 -0.209 22.416 1.00 14.00 790 GLN A O 1
ATOM 3822 N N . VAL A 1 463 ? -50.018 -0.998 22.558 1.00 13.21 791 VAL A N 1
ATOM 3823 C CA . VAL A 1 463 ? -49.984 -1.613 21.240 1.00 13.11 791 VAL A CA 1
ATOM 3824 C C . VAL A 1 463 ? -49.893 -3.106 21.483 1.00 13.33 791 VAL A C 1
ATOM 3825 O O . VAL A 1 463 ? -48.948 -3.572 22.133 1.00 14.76 791 VAL A O 1
ATOM 3829 N N . LEU A 1 464 ? -50.882 -3.852 20.990 1.00 13.59 792 LEU A N 1
ATOM 3830 C CA . LEU A 1 464 ? -51.020 -5.270 21.291 1.00 14.57 792 LEU A CA 1
ATOM 3831 C C . LEU A 1 464 ? -50.846 -6.113 20.038 1.00 15.86 792 LEU A C 1
ATOM 3832 O O . LEU A 1 464 ? -51.351 -5.762 18.967 1.00 15.48 792 LEU A O 1
ATOM 3837 N N . ASP A 1 465 ? -50.170 -7.253 20.181 1.00 16.65 793 ASP A N 1
ATOM 3838 C CA . ASP A 1 465 ? -50.138 -8.183 19.069 1.00 16.20 793 ASP A CA 1
ATOM 3839 C C . ASP A 1 465 ? -51.405 -9.041 19.073 1.00 17.34 793 ASP A C 1
ATOM 3840 O O . ASP A 1 465 ? -52.323 -8.851 19.885 1.00 18.80 793 ASP A O 1
ATOM 3845 N N . GLU A 1 466 ? -51.450 -9.989 18.138 1.00 19.03 794 GLU A N 1
ATOM 3846 C CA . GLU A 1 466 ? -52.644 -10.798 17.913 1.00 19.29 794 GLU A CA 1
ATOM 3847 C C . GLU A 1 466 ? -53.018 -11.648 19.121 1.00 22.90 794 GLU A C 1
ATOM 3848 O O . GLU A 1 466 ? -54.166 -12.097 19.219 1.00 25.08 794 GLU A O 1
ATOM 3854 N N . ASN A 1 467 ? -52.084 -11.885 20.039 1.00 25.02 795 ASN A N 1
ATOM 3855 C CA . ASN A 1 467 ? -52.352 -12.681 21.228 1.00 27.46 795 ASN A CA 1
ATOM 3856 C C . ASN A 1 467 ? -52.528 -11.822 22.470 1.00 26.32 795 ASN A C 1
ATOM 3857 O O . ASN A 1 467 ? -52.636 -12.360 23.580 1.00 27.72 795 ASN A O 1
ATOM 3862 N N . GLY A 1 468 ? -52.568 -10.504 22.310 1.00 23.89 796 GLY A N 1
ATOM 3863 C CA . GLY A 1 468 ? -52.749 -9.624 23.438 1.00 23.00 796 GLY A CA 1
ATOM 3864 C C . GLY A 1 468 ? -51.486 -9.301 24.194 1.00 22.85 796 GLY A C 1
ATOM 3865 O O . GLY A 1 468 ? -51.564 -8.678 25.258 1.00 23.27 796 GLY A O 1
ATOM 3866 N N . ASN A 1 469 ? -50.330 -9.716 23.687 1.00 22.80 797 ASN A N 1
ATOM 3867 C CA . ASN A 1 469 ? -49.062 -9.327 24.285 1.00 22.31 797 ASN A CA 1
ATOM 3868 C C . ASN A 1 469 ? -48.816 -7.845 24.056 1.00 18.30 797 ASN A C 1
ATOM 3869 O O . ASN A 1 469 ? -49.054 -7.324 22.961 1.00 16.17 797 ASN A O 1
ATOM 3874 N N . VAL A 1 470 ? -48.325 -7.166 25.087 1.00 17.50 798 VAL A N 1
ATOM 3875 C CA . VAL A 1 470 ? -48.098 -5.728 25.004 1.00 16.06 798 VAL A CA 1
ATOM 3876 C C . VAL A 1 470 ? -46.752 -5.485 24.338 1.00 16.24 798 VAL A C 1
ATOM 3877 O O . VAL A 1 470 ? -45.710 -5.840 24.895 1.00 19.86 798 VAL A O 1
ATOM 3881 N N . LEU A 1 471 ? -46.769 -4.874 23.148 1.00 13.95 799 LEU A N 1
ATOM 3882 C CA . LEU A 1 471 ? -45.537 -4.564 22.423 1.00 13.57 799 LEU A CA 1
ATOM 3883 C C . LEU A 1 471 ? -44.967 -3.208 22.797 1.00 14.31 799 LEU A C 1
ATOM 3884 O O . LEU A 1 471 ? -43.743 -3.019 22.769 1.00 18.10 799 LEU A O 1
ATOM 3889 N N . ALA A 1 472 ? -45.827 -2.262 23.145 1.00 13.68 800 ALA A N 1
ATOM 3890 C CA . ALA A 1 472 ? -45.407 -0.957 23.631 1.00 13.31 800 ALA A CA 1
ATOM 3891 C C . ALA A 1 472 ? -46.558 -0.395 24.448 1.00 13.06 800 ALA A C 1
ATOM 3892 O O . ALA A 1 472 ? -47.717 -0.767 24.248 1.00 14.15 800 ALA A O 1
ATOM 3894 N N . ASP A 1 473 ? -46.245 0.514 25.362 1.00 13.98 801 ASP A N 1
ATOM 3895 C CA . ASP A 1 473 ? -47.315 1.146 26.129 1.00 12.11 801 ASP A CA 1
ATOM 3896 C C . ASP A 1 473 ? -46.870 2.538 26.557 1.00 11.95 801 ASP A C 1
ATOM 3897 O O . ASP A 1 473 ? -45.803 3.021 26.160 1.00 13.01 801 ASP A O 1
ATOM 3902 N N . ASP A 1 474 ? -47.705 3.193 27.362 1.00 12.72 802 ASP A N 1
ATOM 3903 C CA . ASP A 1 474 ? -47.423 4.563 27.774 1.00 12.33 802 ASP A CA 1
ATOM 3904 C C . ASP A 1 474 ? -46.249 4.661 28.742 1.00 12.70 802 ASP A C 1
ATOM 3905 O O . ASP A 1 474 ? -45.886 5.777 29.128 1.00 14.62 802 ASP A O 1
ATOM 3910 N N . ASN A 1 475 ? -45.644 3.539 29.137 1.00 12.85 803 ASN A N 1
ATOM 3911 C CA . ASN A 1 475 ? -44.422 3.564 29.932 1.00 13.16 803 ASN A CA 1
ATOM 3912 C C . ASN A 1 475 ? -43.162 3.267 29.128 1.00 14.78 803 ASN A C 1
ATOM 3913 O O . ASN A 1 475 ? -42.059 3.410 29.667 1.00 15.49 803 ASN A O 1
ATOM 3918 N N . THR A 1 476 ? -43.290 2.859 27.866 1.00 13.14 804 THR A N 1
ATOM 3919 C CA . THR A 1 476 ? -42.124 2.412 27.097 1.00 12.70 804 THR A CA 1
ATOM 3920 C C . THR A 1 476 ? -41.072 3.507 26.979 1.00 13.97 804 THR A C 1
ATOM 3921 O O . THR A 1 476 ? -39.873 3.267 27.194 1.00 13.87 804 THR A O 1
ATOM 3925 N N . GLU A 1 477 ? -41.504 4.720 26.630 1.00 12.87 805 GLU A N 1
ATOM 3926 C CA . GLU A 1 477 ? -40.544 5.753 26.262 1.00 13.74 805 GLU A CA 1
ATOM 3927 C C . GLU A 1 477 ? -39.609 6.085 27.417 1.00 14.75 805 GLU A C 1
ATOM 3928 O O . GLU A 1 477 ? -38.403 6.261 27.211 1.00 16.65 805 GLU A O 1
ATOM 3934 N N . THR A 1 478 ? -40.143 6.177 28.633 1.00 14.80 806 THR A N 1
ATOM 3935 C CA . THR A 1 478 ? -39.366 6.602 29.792 1.00 15.28 806 THR A CA 1
ATOM 3936 C C . THR A 1 478 ? -39.023 5.456 30.726 1.00 14.96 806 THR A C 1
ATOM 3937 O O . THR A 1 478 ? -38.594 5.710 31.856 1.00 15.61 806 THR A O 1
ATOM 3941 N N . GLN A 1 479 ? -39.179 4.206 30.289 1.00 16.02 807 GLN A N 1
ATOM 3942 C CA . GLN A 1 479 ? -38.895 3.095 31.185 1.00 17.15 807 GLN A CA 1
ATOM 3943 C C . GLN A 1 479 ? -37.415 3.065 31.548 1.00 15.96 807 GLN A C 1
ATOM 3944 O O . GLN A 1 479 ? -36.547 3.563 30.813 1.00 15.87 807 GLN A O 1
ATOM 3950 N N . ARG A 1 480 ? -37.135 2.494 32.708 1.00 15.72 808 ARG A N 1
ATOM 3951 C CA A ARG A 1 480 ? -35.761 2.358 33.167 0.59 16.47 808 ARG A CA 1
ATOM 3952 C CA B ARG A 1 480 ? -35.762 2.356 33.165 0.41 17.17 808 ARG A CA 1
ATOM 3953 C C . ARG A 1 480 ? -35.068 1.227 32.423 1.00 16.89 808 ARG A C 1
ATOM 3954 O O . ARG A 1 480 ? -35.667 0.176 32.160 1.00 17.90 808 ARG A O 1
ATOM 3969 N N . TYR A 1 481 ? -33.800 1.456 32.077 1.00 15.41 809 TYR A N 1
ATOM 3970 C CA . TYR A 1 481 ? -32.939 0.425 31.526 1.00 15.02 809 TYR A CA 1
ATOM 3971 C C . TYR A 1 481 ? -31.949 -0.016 32.592 1.00 17.34 809 TYR A C 1
ATOM 3972 O O . TYR A 1 481 ? -31.575 0.754 33.487 1.00 20.91 809 TYR A O 1
ATOM 3981 N N . THR A 1 482 ? -31.530 -1.266 32.480 1.00 15.32 810 THR A N 1
ATOM 3982 C CA A THR A 1 482 ? -30.688 -1.900 33.484 0.39 15.81 810 THR A CA 1
ATOM 3983 C CA B THR A 1 482 ? -30.702 -1.914 33.479 0.61 15.27 810 THR A CA 1
ATOM 3984 C C . THR A 1 482 ? -29.484 -2.527 32.807 1.00 14.86 810 THR A C 1
ATOM 3985 O O . THR A 1 482 ? -29.593 -3.092 31.721 1.00 15.99 810 THR A O 1
ATOM 3992 N N . THR A 1 483 ? -28.336 -2.431 33.464 1.00 15.41 811 THR A N 1
ATOM 3993 C CA . THR A 1 483 ? -27.095 -2.935 32.899 1.00 16.52 811 THR A CA 1
ATOM 3994 C C . THR A 1 483 ? -26.915 -4.407 33.240 1.00 17.56 811 THR A C 1
ATOM 3995 O O . THR A 1 483 ? -27.092 -4.821 34.389 1.00 17.81 811 THR A O 1
ATOM 3999 N N . VAL A 1 484 ? -26.580 -5.197 32.230 1.00 18.56 812 VAL A N 1
ATOM 4000 C CA . VAL A 1 484 ? -26.328 -6.619 32.392 1.00 20.29 812 VAL A CA 1
ATOM 4001 C C . VAL A 1 484 ? -24.893 -6.875 31.962 1.00 22.55 812 VAL A C 1
ATOM 4002 O O . VAL A 1 484 ? -24.441 -6.334 30.945 1.00 22.02 812 VAL A O 1
ATOM 4006 N N . SER A 1 485 ? -24.169 -7.643 32.777 1.00 25.00 813 SER A N 1
ATOM 4007 C CA A SER A 1 485 ? -22.767 -7.960 32.557 0.58 27.83 813 SER A CA 1
ATOM 4008 C CA B SER A 1 485 ? -22.766 -7.960 32.551 0.42 27.86 813 SER A CA 1
ATOM 4009 C C . SER A 1 485 ? -22.622 -9.417 32.136 1.00 29.35 813 SER A C 1
ATOM 4010 O O . SER A 1 485 ? -23.267 -10.309 32.702 1.00 29.13 813 SER A O 1
ATOM 4015 N N . ILE A 1 486 ? -21.787 -9.658 31.148 1.00 31.52 814 ILE A N 1
ATOM 4016 C CA . ILE A 1 486 ? -21.558 -11.010 30.665 1.00 32.65 814 ILE A CA 1
ATOM 4017 C C . ILE A 1 486 ? -20.218 -11.497 31.186 1.00 31.71 814 ILE A C 1
ATOM 4018 O O . ILE A 1 486 ? -19.223 -10.752 31.198 1.00 32.54 814 ILE A O 1
ATOM 4023 N N . GLN A 1 487 ? -20.195 -12.745 31.637 1.00 28.40 815 GLN A N 1
ATOM 4024 C CA . GLN A 1 487 ? -18.967 -13.377 32.084 1.00 27.53 815 GLN A CA 1
ATOM 4025 C C . GLN A 1 487 ? -18.877 -14.773 31.484 1.00 23.84 815 GLN A C 1
ATOM 4026 O O . GLN A 1 487 ? -19.889 -15.470 31.350 1.00 22.36 815 GLN A O 1
ATOM 4032 N N . TYR A 1 488 ? -17.666 -15.158 31.099 1.00 21.30 816 TYR A N 1
ATOM 4033 C CA . TYR A 1 488 ? -17.362 -16.478 30.551 1.00 22.20 816 TYR A CA 1
ATOM 4034 C C . TYR A 1 488 ? -16.433 -17.187 31.521 1.00 22.11 816 TYR A C 1
ATOM 4035 O O . TYR A 1 488 ? -15.340 -16.688 31.813 1.00 22.82 816 TYR A O 1
ATOM 4044 N N . LYS A 1 489 ? -16.868 -18.338 32.029 1.00 22.08 817 LYS A N 1
ATOM 4045 C CA . LYS A 1 489 ? -16.119 -19.037 33.061 1.00 22.02 817 LYS A CA 1
ATOM 4046 C C . LYS A 1 489 ? -16.019 -20.522 32.756 1.00 20.78 817 LYS A C 1
ATOM 4047 O O . LYS A 1 489 ? -16.882 -21.103 32.093 1.00 20.89 817 LYS A O 1
ATOM 4053 N N . PHE A 1 490 ? -14.941 -21.127 33.240 1.00 21.60 818 PHE A N 1
ATOM 4054 C CA . PHE A 1 490 ? -14.844 -22.573 33.285 1.00 25.60 818 PHE A CA 1
ATOM 4055 C C . PHE A 1 490 ? -15.672 -23.108 34.448 1.00 32.12 818 PHE A C 1
ATOM 4056 O O . PHE A 1 490 ? -16.115 -22.364 35.326 1.00 33.28 818 PHE A O 1
ATOM 4064 N N . GLU A 1 491 ? -15.863 -24.427 34.459 1.00 37.57 819 GLU A N 1
ATOM 4065 C CA . GLU A 1 491 ? -16.733 -25.028 35.461 1.00 43.03 819 GLU A CA 1
ATOM 4066 C C . GLU A 1 491 ? -16.203 -24.840 36.876 1.00 43.61 819 GLU A C 1
ATOM 4067 O O . GLU A 1 491 ? -16.991 -24.873 37.825 1.00 44.52 819 GLU A O 1
ATOM 4073 N N . ASP A 1 492 ? -14.898 -24.621 37.044 1.00 44.11 820 ASP A N 1
ATOM 4074 C CA . ASP A 1 492 ? -14.326 -24.383 38.365 1.00 44.12 820 ASP A CA 1
ATOM 4075 C C . ASP A 1 492 ? -14.363 -22.914 38.768 1.00 42.45 820 ASP A C 1
ATOM 4076 O O . ASP A 1 492 ? -13.791 -22.554 39.800 1.00 43.85 820 ASP A O 1
ATOM 4081 N N . GLY A 1 493 ? -15.012 -22.060 37.979 1.00 39.99 821 GLY A N 1
ATOM 4082 C CA . GLY A 1 493 ? -15.125 -20.656 38.301 1.00 37.68 821 GLY A CA 1
ATOM 4083 C C . GLY A 1 493 ? -14.041 -19.768 37.729 1.00 35.13 821 GLY A C 1
ATOM 4084 O O . GLY A 1 493 ? -14.122 -18.544 37.889 1.00 35.20 821 GLY A O 1
ATOM 4085 N N . SER A 1 494 ? -13.030 -20.339 37.077 1.00 32.06 822 SER A N 1
ATOM 4086 C CA . SER A 1 494 ? -11.982 -19.535 36.467 1.00 29.22 822 SER A CA 1
ATOM 4087 C C . SER A 1 494 ? -12.543 -18.733 35.302 1.00 26.23 822 SER A C 1
ATOM 4088 O O . SER A 1 494 ? -13.365 -19.229 34.533 1.00 24.81 822 SER A O 1
ATOM 4091 N N . GLU A 1 495 ? -12.089 -17.488 35.179 1.00 25.13 823 GLU A N 1
ATOM 4092 C CA . GLU A 1 495 ? -12.389 -16.681 34.004 1.00 24.88 823 GLU A CA 1
ATOM 4093 C C . GLU A 1 495 ? -11.680 -17.270 32.789 1.00 22.27 823 GLU A C 1
ATOM 4094 O O . GLU A 1 495 ? -10.509 -17.653 32.867 1.00 23.96 823 GLU A O 1
ATOM 4100 N N . ILE A 1 496 ? -12.389 -17.353 31.669 1.00 18.55 824 ILE A N 1
ATOM 4101 C CA . ILE A 1 496 ? -11.819 -17.979 30.473 1.00 16.77 824 ILE A CA 1
ATOM 4102 C C . ILE A 1 496 ? -10.835 -17.007 29.831 1.00 17.93 824 ILE A C 1
ATOM 4103 O O . ILE A 1 496 ? -11.207 -15.855 29.563 1.00 18.30 824 ILE A O 1
ATOM 4108 N N . PRO A 1 497 ? -9.590 -17.422 29.595 1.00 18.74 825 PRO A N 1
ATOM 4109 C CA . PRO A 1 497 ? -8.628 -16.536 28.933 1.00 17.76 825 PRO A CA 1
ATOM 4110 C C . PRO A 1 497 ? -9.133 -16.113 27.566 1.00 18.58 825 PRO A C 1
ATOM 4111 O O . PRO A 1 497 ? -9.887 -16.838 26.906 1.00 18.70 825 PRO A O 1
ATOM 4115 N N . ASN A 1 498 ? -8.697 -14.921 27.148 1.00 19.01 826 ASN A N 1
ATOM 4116 C CA . ASN A 1 498 ? -9.072 -14.332 25.865 1.00 17.95 826 ASN A CA 1
ATOM 4117 C C . ASN A 1 498 ? -10.570 -14.076 25.780 1.00 18.55 826 ASN A C 1
ATOM 4118 O O . ASN A 1 498 ? -11.149 -14.082 24.692 1.00 20.11 826 ASN A O 1
ATOM 4123 N N . THR A 1 499 ? -11.212 -13.876 26.928 1.00 17.72 827 THR A N 1
ATOM 4124 C CA . THR A 1 499 ? -12.535 -13.280 26.976 1.00 17.48 827 THR A CA 1
ATOM 4125 C C . THR A 1 499 ? -12.459 -12.014 27.813 1.00 19.72 827 THR A C 1
ATOM 4126 O O . THR A 1 499 ? -11.607 -11.885 28.699 1.00 22.60 827 THR A O 1
ATOM 4130 N N . ALA A 1 500 ? -13.349 -11.073 27.513 1.00 18.08 828 ALA A N 1
ATOM 4131 C CA . ALA A 1 500 ? -13.421 -9.826 28.250 1.00 19.41 828 ALA A CA 1
ATOM 4132 C C . ALA A 1 500 ? -14.879 -9.389 28.180 1.00 20.56 828 ALA A C 1
ATOM 4133 O O . ALA A 1 500 ? -15.214 -8.401 27.535 1.00 20.49 828 ALA A O 1
ATOM 4135 N N . GLY A 1 501 ? -15.740 -10.159 28.842 1.00 21.97 829 GLY A N 1
ATOM 4136 C CA . GLY A 1 501 ? -17.173 -9.943 28.773 1.00 23.97 829 GLY A CA 1
ATOM 4137 C C . GLY A 1 501 ? -17.594 -8.514 29.045 1.00 26.97 829 GLY A C 1
ATOM 4138 O O . GLY A 1 501 ? -17.182 -7.910 30.043 1.00 28.96 829 GLY A O 1
ATOM 4139 N N . GLY A 1 502 ? -18.394 -7.951 28.140 1.00 26.24 830 GLY A N 1
ATOM 4140 C CA . GLY A 1 502 ? -18.832 -6.579 28.251 1.00 27.56 830 GLY A CA 1
ATOM 4141 C C . GLY A 1 502 ? -20.207 -6.464 28.890 1.00 26.80 830 GLY A C 1
ATOM 4142 O O . GLY A 1 502 ? -20.820 -7.439 29.319 1.00 30.57 830 GLY A O 1
ATOM 4143 N N . THR A 1 503 ? -20.686 -5.228 28.948 1.00 21.14 831 THR A N 1
ATOM 4144 C CA . THR A 1 503 ? -22.020 -4.942 29.444 1.00 18.31 831 THR A CA 1
ATOM 4145 C C . THR A 1 503 ? -22.882 -4.394 28.316 1.00 18.63 831 THR A C 1
ATOM 4146 O O . THR A 1 503 ? -22.383 -3.897 27.305 1.00 22.99 831 THR A O 1
ATOM 4150 N N . PHE A 1 504 ? -24.189 -4.532 28.468 1.00 18.36 832 PHE A N 1
ATOM 4151 C CA . PHE A 1 504 ? -25.124 -3.762 27.662 1.00 18.87 832 PHE A CA 1
ATOM 4152 C C . PHE A 1 504 ? -26.335 -3.493 28.536 1.00 17.50 832 PHE A C 1
ATOM 4153 O O . PHE A 1 504 ? -26.356 -3.855 29.720 1.00 19.56 832 PHE A O 1
ATOM 4161 N N . THR A 1 505 ? -27.337 -2.821 27.972 1.00 15.68 833 THR A N 1
ATOM 4162 C CA . THR A 1 505 ? -28.518 -2.488 28.749 1.00 15.67 833 THR A CA 1
ATOM 4163 C C . THR A 1 505 ? -29.758 -3.087 28.109 1.00 13.51 833 THR A C 1
ATOM 4164 O O . THR A 1 505 ? -29.820 -3.294 26.890 1.00 15.76 833 THR A O 1
ATOM 4168 N N . VAL A 1 506 ? -30.741 -3.357 28.961 1.00 14.20 834 VAL A N 1
ATOM 4169 C CA . VAL A 1 506 ? -32.055 -3.850 28.554 1.00 14.23 834 VAL A CA 1
ATOM 4170 C C . VAL A 1 506 ? -33.102 -3.153 29.404 1.00 14.37 834 VAL A C 1
ATOM 4171 O O . VAL A 1 506 ? -32.797 -2.653 30.496 1.00 15.06 834 VAL A O 1
ATOM 4175 N N . PRO A 1 507 ? -34.353 -3.124 28.946 1.00 14.56 835 PRO A N 1
ATOM 4176 C CA . PRO A 1 507 ? -35.413 -2.574 29.799 1.00 14.03 835 PRO A CA 1
ATOM 4177 C C . PRO A 1 507 ? -35.488 -3.332 31.113 1.00 14.79 835 PRO A C 1
ATOM 4178 O O . PRO A 1 507 ? -35.338 -4.559 31.154 1.00 14.80 835 PRO A O 1
ATOM 4182 N N . TYR A 1 508 ? -35.707 -2.592 32.193 1.00 13.64 836 TYR A N 1
ATOM 4183 C CA . TYR A 1 508 ? -35.895 -3.235 33.487 1.00 15.06 836 TYR A CA 1
ATOM 4184 C C . TYR A 1 508 ? -36.932 -4.349 33.361 1.00 15.35 836 TYR A C 1
ATOM 4185 O O . TYR A 1 508 ? -37.998 -4.162 32.762 1.00 15.94 836 TYR A O 1
ATOM 4194 N N . GLY A 1 509 ? -36.595 -5.520 33.898 1.00 14.41 837 GLY A N 1
ATOM 4195 C CA . GLY A 1 509 ? -37.486 -6.662 33.893 1.00 16.34 837 GLY A CA 1
ATOM 4196 C C . GLY A 1 509 ? -37.348 -7.594 32.710 1.00 16.51 837 GLY A C 1
ATOM 4197 O O . GLY A 1 509 ? -38.023 -8.633 32.680 1.00 19.22 837 GLY A O 1
ATOM 4198 N N . THR A 1 510 ? -36.491 -7.266 31.747 1.00 16.07 838 THR A N 1
ATOM 4199 C CA . THR A 1 510 ? -36.298 -8.099 30.562 1.00 16.36 838 THR A CA 1
ATOM 4200 C C . THR A 1 510 ? -35.835 -9.500 30.931 1.00 16.98 838 THR A C 1
ATOM 4201 O O . THR A 1 510 ? -34.941 -9.677 31.761 1.00 17.83 838 THR A O 1
ATOM 4205 N N . LYS A 1 511 ? -36.415 -10.503 30.280 1.00 18.08 839 LYS A N 1
ATOM 4206 C CA . LYS A 1 511 ? -35.883 -11.856 30.334 1.00 19.86 839 LYS A CA 1
ATOM 4207 C C . LYS A 1 511 ? -35.090 -12.110 29.059 1.00 21.38 839 LYS A C 1
ATOM 4208 O O . LYS A 1 511 ? -35.641 -12.017 27.956 1.00 24.87 839 LYS A O 1
ATOM 4214 N N . LEU A 1 512 ? -33.795 -12.392 29.205 1.00 19.85 840 LEU A N 1
ATOM 4215 C CA . LEU A 1 512 ? -32.987 -12.755 28.052 1.00 23.79 840 LEU A CA 1
ATOM 4216 C C . LEU A 1 512 ? -33.264 -14.204 27.682 1.00 25.00 840 LEU A C 1
ATOM 4217 O O . LEU A 1 512 ? -33.334 -15.074 28.554 1.00 26.34 840 LEU A O 1
ATOM 4222 N N . ASP A 1 513 ? -33.447 -14.454 26.371 1.00 25.84 841 ASP A N 1
ATOM 4223 C CA . ASP A 1 513 ? -33.816 -15.772 25.841 1.00 29.94 841 ASP A CA 1
ATOM 4224 C C . ASP A 1 513 ? -33.041 -15.970 24.538 1.00 30.69 841 ASP A C 1
ATOM 4225 O O . ASP A 1 513 ? -33.574 -15.856 23.433 1.00 34.51 841 ASP A O 1
ATOM 4230 N N . LEU A 1 514 ? -31.761 -16.263 24.674 1.00 26.65 842 LEU A N 1
ATOM 4231 C CA . LEU A 1 514 ? -30.898 -16.557 23.544 1.00 24.07 842 LEU A CA 1
ATOM 4232 C C . LEU A 1 514 ? -30.289 -17.933 23.737 1.00 23.00 842 LEU A C 1
ATOM 4233 O O . LEU A 1 514 ? -29.980 -18.329 24.864 1.00 26.24 842 LEU A O 1
ATOM 4238 N N . THR A 1 515 ? -30.119 -18.659 22.647 1.00 18.65 843 THR A N 1
ATOM 4239 C CA . THR A 1 515 ? -29.493 -19.971 22.734 1.00 18.82 843 THR A CA 1
ATOM 4240 C C . THR A 1 515 ? -27.983 -19.797 22.735 1.00 18.40 843 THR A C 1
ATOM 4241 O O . THR A 1 515 ? -27.425 -19.347 21.729 1.00 19.61 843 THR A O 1
ATOM 4245 N N . PRO A 1 516 ? -27.289 -20.122 23.826 1.00 20.03 844 PRO A N 1
ATOM 4246 C CA . PRO A 1 516 ? -25.835 -19.924 23.855 1.00 20.37 844 PRO A CA 1
ATOM 4247 C C . PRO A 1 516 ? -25.138 -20.687 22.738 1.00 20.01 844 PRO A C 1
ATOM 4248 O O . PRO A 1 516 ? -25.606 -21.732 22.276 1.00 19.17 844 PRO A O 1
ATOM 4252 N N . ALA A 1 517 ? -24.019 -20.131 22.279 1.00 22.00 845 ALA A N 1
ATOM 4253 C CA . ALA A 1 517 ? -23.199 -20.840 21.310 1.00 21.81 845 ALA A CA 1
ATOM 4254 C C . ALA A 1 517 ? -22.689 -22.147 21.908 1.00 21.21 845 ALA A C 1
ATOM 4255 O O . ALA A 1 517 ? -22.252 -22.192 23.063 1.00 21.82 845 ALA A O 1
ATOM 4257 N N . LYS A 1 518 ? -22.754 -23.222 21.117 1.00 20.67 846 LYS A N 1
ATOM 4258 C CA A LYS A 1 518 ? -22.298 -24.513 21.616 0.53 20.80 846 LYS A CA 1
ATOM 4259 C CA B LYS A 1 518 ? -22.286 -24.531 21.566 0.47 21.55 846 LYS A CA 1
ATOM 4260 C C . LYS A 1 518 ? -20.793 -24.547 21.855 1.00 19.88 846 LYS A C 1
ATOM 4261 O O . LYS A 1 518 ? -20.321 -25.412 22.610 1.00 19.89 846 LYS A O 1
ATOM 4272 N N . THR A 1 519 ? -20.032 -23.637 21.245 1.00 19.06 847 THR A N 1
ATOM 4273 C CA . THR A 1 519 ? -18.600 -23.540 21.482 1.00 17.99 847 THR A CA 1
ATOM 4274 C C . THR A 1 519 ? -18.197 -22.090 21.711 1.00 17.81 847 THR A C 1
ATOM 4275 O O . THR A 1 519 ? -18.852 -21.150 21.255 1.00 17.89 847 THR A O 1
ATOM 4279 N N . LEU A 1 520 ? -17.113 -21.935 22.455 1.00 16.85 848 LEU A N 1
ATOM 4280 C CA . LEU A 1 520 ? -16.391 -20.683 22.599 1.00 16.95 848 LEU A CA 1
ATOM 4281 C C . LEU A 1 520 ? -14.940 -21.067 22.396 1.00 17.71 848 LEU A C 1
ATOM 4282 O O . LEU A 1 520 ? -14.412 -21.881 23.162 1.00 17.04 848 LEU A O 1
ATOM 4287 N N . TYR A 1 521 ? -14.319 -20.534 21.341 1.00 17.67 849 TYR A N 1
ATOM 4288 C CA . TYR A 1 521 ? -13.086 -21.111 20.798 1.00 18.37 849 TYR A CA 1
ATOM 4289 C C . TYR A 1 521 ? -13.372 -22.605 20.648 1.00 18.92 849 TYR A C 1
ATOM 4290 O O . TYR A 1 521 ? -14.420 -22.960 20.088 1.00 20.70 849 TYR A O 1
ATOM 4299 N N . ASP A 1 522 ? -12.523 -23.494 21.154 1.00 21.82 850 ASP A N 1
ATOM 4300 C CA A ASP A 1 522 ? -12.777 -24.924 21.098 0.60 23.54 850 ASP A CA 1
ATOM 4301 C CA B ASP A 1 522 ? -12.788 -24.923 21.095 0.40 23.38 850 ASP A CA 1
ATOM 4302 C C . ASP A 1 522 ? -13.407 -25.463 22.378 1.00 22.04 850 ASP A C 1
ATOM 4303 O O . ASP A 1 522 ? -13.554 -26.683 22.519 1.00 25.20 850 ASP A O 1
ATOM 4312 N N . TYR A 1 523 ? -13.781 -24.590 23.308 1.00 17.79 851 TYR A N 1
ATOM 4313 C CA . TYR A 1 523 ? -14.396 -25.025 24.555 1.00 16.74 851 TYR A CA 1
ATOM 4314 C C . TYR A 1 523 ? -15.873 -25.332 24.348 1.00 18.51 851 TYR A C 1
ATOM 4315 O O . TYR A 1 523 ? -16.581 -24.596 23.653 1.00 19.33 851 TYR A O 1
ATOM 4324 N N . GLU A 1 524 ? -16.349 -26.392 25.006 1.00 18.72 852 GLU A N 1
ATOM 4325 C CA . GLU A 1 524 ? -17.721 -26.850 24.842 1.00 20.67 852 GLU A CA 1
ATOM 4326 C C . GLU A 1 524 ? -18.635 -26.189 25.863 1.00 17.94 852 GLU A C 1
ATOM 4327 O O . GLU A 1 524 ? -18.314 -26.120 27.052 1.00 18.24 852 GLU A O 1
ATOM 4333 N N . PHE A 1 525 ? -19.796 -25.745 25.399 1.00 17.37 853 PHE A N 1
ATOM 4334 C CA . PHE A 1 525 ? -20.768 -25.140 26.299 1.00 17.68 853 PHE A CA 1
ATOM 4335 C C . PHE A 1 525 ? -21.295 -26.166 27.295 1.00 20.86 853 PHE A C 1
ATOM 4336 O O . PHE A 1 525 ? -21.578 -27.311 26.941 1.00 23.16 853 PHE A O 1
ATOM 4344 N N . ILE A 1 526 ? -21.421 -25.741 28.551 1.00 22.60 854 ILE A N 1
ATOM 4345 C CA . ILE A 1 526 ? -21.967 -26.568 29.629 1.00 24.92 854 ILE A CA 1
ATOM 4346 C C . ILE A 1 526 ? -23.355 -26.087 30.032 1.00 24.68 854 ILE A C 1
ATOM 4347 O O . ILE A 1 526 ? -24.335 -26.835 29.957 1.00 24.58 854 ILE A O 1
ATOM 4352 N N . LYS A 1 527 ? -23.455 -24.844 30.483 1.00 24.83 855 LYS A N 1
ATOM 4353 C CA . LYS A 1 527 ? -24.679 -24.335 31.077 1.00 24.51 855 LYS A CA 1
ATOM 4354 C C . LYS A 1 527 ? -24.541 -22.828 31.170 1.00 23.56 855 LYS A C 1
ATOM 4355 O O . LYS A 1 527 ? -23.437 -22.282 31.061 1.00 21.16 855 LYS A O 1
ATOM 4361 N N . VAL A 1 528 ? -25.676 -22.157 31.341 1.00 23.42 856 VAL A N 1
ATOM 4362 C CA . VAL A 1 528 ? -25.688 -20.716 31.531 1.00 23.32 856 VAL A CA 1
ATOM 4363 C C . VAL A 1 528 ? -26.566 -20.397 32.727 1.00 24.41 856 VAL A C 1
ATOM 4364 O O . VAL A 1 528 ? -27.595 -21.043 32.950 1.00 24.04 856 VAL A O 1
ATOM 4368 N N . ASP A 1 529 ? -26.143 -19.406 33.503 1.00 24.37 857 ASP A N 1
ATOM 4369 C CA . ASP A 1 529 ? -26.878 -18.926 34.660 1.00 25.14 857 ASP A CA 1
ATOM 4370 C C . ASP A 1 529 ? -27.300 -17.487 34.402 1.00 22.68 857 ASP A C 1
ATOM 4371 O O . ASP A 1 529 ? -26.455 -16.629 34.132 1.00 23.46 857 ASP A O 1
ATOM 4376 N N . GLY A 1 530 ? -28.597 -17.222 34.491 1.00 21.80 858 GLY A N 1
ATOM 4377 C CA . GLY A 1 530 ? -29.110 -15.871 34.375 1.00 22.89 858 GLY A CA 1
ATOM 4378 C C . GLY A 1 530 ? -30.021 -15.622 33.196 1.00 22.39 858 GLY A C 1
ATOM 4379 O O . GLY A 1 530 ? -30.546 -14.505 33.071 1.00 22.28 858 GLY A O 1
ATOM 4380 N N . LEU A 1 531 ? -30.216 -16.592 32.307 1.00 21.78 859 LEU A N 1
ATOM 4381 C CA . LEU A 1 531 ? -31.150 -16.407 31.212 1.00 23.50 859 LEU A CA 1
ATOM 4382 C C . LEU A 1 531 ? -32.565 -16.699 31.684 1.00 23.01 859 LEU A C 1
ATOM 4383 O O . LEU A 1 531 ? -32.783 -17.359 32.707 1.00 22.58 859 LEU A O 1
ATOM 4388 N N . ASN A 1 532 ? -33.532 -16.196 30.916 1.00 23.19 860 ASN A N 1
ATOM 4389 C CA . ASN A 1 532 ? -34.946 -16.481 31.142 1.00 24.71 860 ASN A CA 1
ATOM 4390 C C . ASN A 1 532 ? -35.399 -16.045 32.535 1.00 24.57 860 ASN A C 1
ATOM 4391 O O . ASN A 1 532 ? -36.291 -16.652 33.132 1.00 26.44 860 ASN A O 1
ATOM 4396 N N . LYS A 1 533 ? -34.803 -14.979 33.064 1.00 23.65 861 LYS A N 1
ATOM 4397 C CA . LYS A 1 533 ? -35.231 -14.469 34.351 1.00 25.05 861 LYS A CA 1
ATOM 4398 C C . LYS A 1 533 ? -35.132 -12.950 34.311 1.00 22.46 861 LYS A C 1
ATOM 4399 O O . LYS A 1 533 ? -34.211 -12.399 33.688 1.00 22.11 861 LYS A O 1
ATOM 4405 N N . PRO A 1 534 ? -36.094 -12.252 34.906 1.00 21.01 862 PRO A N 1
ATOM 4406 C CA . PRO A 1 534 ? -36.127 -10.789 34.782 1.00 18.75 862 PRO A CA 1
ATOM 4407 C C . PRO A 1 534 ? -34.846 -10.143 35.294 1.00 17.99 862 PRO A C 1
ATOM 4408 O O . PRO A 1 534 ? -34.350 -10.455 36.381 1.00 18.54 862 PRO A O 1
ATOM 4412 N N . ILE A 1 535 ? -34.312 -9.239 34.484 1.00 16.20 863 ILE A N 1
ATOM 4413 C CA . ILE A 1 535 ? -33.102 -8.500 34.812 1.00 16.21 863 ILE A CA 1
ATOM 4414 C C . ILE A 1 535 ? -33.533 -7.227 35.530 1.00 17.39 863 ILE A C 1
ATOM 4415 O O . ILE A 1 535 ? -34.160 -6.346 34.933 1.00 18.58 863 ILE A O 1
ATOM 4420 N N . VAL A 1 536 ? -33.250 -7.152 36.834 1.00 17.37 864 VAL A N 1
ATOM 4421 C CA . VAL A 1 536 ? -33.857 -6.132 37.682 1.00 17.89 864 VAL A CA 1
ATOM 4422 C C . VAL A 1 536 ? -32.815 -5.388 38.507 1.00 18.82 864 VAL A C 1
ATOM 4423 O O . VAL A 1 536 ? -33.165 -4.683 39.459 1.00 21.65 864 VAL A O 1
ATOM 4427 N N . SER A 1 537 ? -31.537 -5.535 38.163 1.00 17.63 865 SER A N 1
ATOM 4428 C CA . SER A 1 537 ? -30.477 -4.870 38.910 1.00 17.30 865 SER A CA 1
ATOM 4429 C C . SER A 1 537 ? -29.329 -4.541 37.973 1.00 17.67 865 SER A C 1
ATOM 4430 O O . SER A 1 537 ? -28.964 -5.362 37.128 1.00 18.76 865 SER A O 1
ATOM 4433 N N . ASP A 1 538 ? -28.774 -3.336 38.113 1.00 17.74 866 ASP A N 1
ATOM 4434 C CA . ASP A 1 538 ? -27.553 -3.016 37.388 1.00 17.90 866 ASP A CA 1
ATOM 4435 C C . ASP A 1 538 ? -26.448 -3.967 37.827 1.00 19.54 866 ASP A C 1
ATOM 4436 O O . ASP A 1 538 ? -26.423 -4.435 38.967 1.00 22.48 866 ASP A O 1
ATOM 4441 N N . GLY A 1 539 ? -25.551 -4.278 36.898 1.00 20.16 867 GLY A N 1
ATOM 4442 C CA . GLY A 1 539 ? -24.503 -5.233 37.178 1.00 24.03 867 GLY A CA 1
ATOM 4443 C C . GLY A 1 539 ? -24.958 -6.667 37.311 1.00 26.41 867 GLY A C 1
ATOM 4444 O O . GLY A 1 539 ? -24.181 -7.505 37.789 1.00 28.43 867 GLY A O 1
ATOM 4445 N N . THR A 1 540 ? -26.198 -6.976 36.932 1.00 24.62 868 THR A N 1
ATOM 4446 C CA . THR A 1 540 ? -26.617 -8.368 36.835 1.00 22.92 868 THR A CA 1
ATOM 4447 C C . THR A 1 540 ? -25.647 -9.122 35.944 1.00 24.08 868 THR A C 1
ATOM 4448 O O . THR A 1 540 ? -25.289 -8.647 34.865 1.00 26.41 868 THR A O 1
ATOM 4452 N N . VAL A 1 541 ? -25.222 -10.297 36.389 1.00 23.56 869 VAL A N 1
ATOM 4453 C CA . VAL A 1 541 ? -24.265 -11.100 35.642 1.00 22.69 869 VAL A CA 1
ATOM 4454 C C . VAL A 1 541 ? -24.968 -12.328 35.092 1.00 23.07 869 VAL A C 1
ATOM 4455 O O . VAL A 1 541 ? -25.613 -13.080 35.840 1.00 23.23 869 VAL A O 1
ATOM 4459 N N . VAL A 1 542 ? -24.845 -12.521 33.784 1.00 22.36 870 VAL A N 1
ATOM 4460 C CA . VAL A 1 542 ? -25.205 -13.762 33.115 1.00 21.40 870 VAL A CA 1
ATOM 4461 C C . VAL A 1 542 ? -23.905 -14.511 32.853 1.00 21.03 870 VAL A C 1
ATOM 4462 O O . VAL A 1 542 ? -23.014 -13.993 32.171 1.00 22.51 870 VAL A O 1
ATOM 4466 N N . THR A 1 543 ? -23.770 -15.708 33.418 1.00 21.46 871 THR A N 1
ATOM 4467 C CA . THR A 1 543 ? -22.519 -16.459 33.364 1.00 23.05 871 THR A CA 1
ATOM 4468 C C . THR A 1 543 ? -22.673 -17.638 32.417 1.00 21.94 871 THR A C 1
ATOM 4469 O O . THR A 1 543 ? -23.511 -18.517 32.645 1.00 24.24 871 THR A O 1
ATOM 4473 N N . TYR A 1 544 ? -21.862 -17.651 31.365 1.00 20.79 872 TYR A N 1
ATOM 4474 C CA . TYR A 1 544 ? -21.775 -18.780 30.452 1.00 20.69 872 TYR A CA 1
ATOM 4475 C C . TYR A 1 544 ? -20.629 -19.672 30.904 1.00 20.34 872 TYR A C 1
ATOM 4476 O O . TYR A 1 544 ? -19.487 -19.211 31.019 1.00 21.30 872 TYR A O 1
ATOM 4485 N N . TYR A 1 545 ? -20.933 -20.935 31.158 1.00 20.10 873 TYR A N 1
ATOM 4486 C CA . TYR A 1 545 ? -19.939 -21.901 31.598 1.00 20.74 873 TYR A CA 1
ATOM 4487 C C . TYR A 1 545 ? -19.532 -22.786 30.436 1.00 20.23 873 TYR A C 1
ATOM 4488 O O . TYR A 1 545 ? -20.393 -23.367 29.770 1.00 19.95 873 TYR A O 1
ATOM 4497 N N . TYR A 1 546 ? -18.222 -22.902 30.217 1.00 21.09 874 TYR A N 1
ATOM 4498 C CA . TYR A 1 546 ? -17.659 -23.727 29.158 1.00 23.15 874 TYR A CA 1
ATOM 4499 C C . TYR A 1 546 ? -16.669 -24.716 29.759 1.00 25.08 874 TYR A C 1
ATOM 4500 O O . TYR A 1 546 ? -16.091 -24.470 30.825 1.00 26.29 874 TYR A O 1
ATOM 4509 N N . LYS A 1 547 ? -16.499 -25.846 29.073 1.00 24.89 875 LYS A N 1
ATOM 4510 C CA . LYS A 1 547 ? -15.570 -26.879 29.522 1.00 26.96 875 LYS A CA 1
ATOM 4511 C C . LYS A 1 547 ? -14.132 -26.460 29.251 1.00 30.45 875 LYS A C 1
ATOM 4512 O O . LYS A 1 547 ? -13.816 -25.955 28.170 1.00 30.49 875 LYS A O 1
ATOM 4518 N N . ASN A 1 548 ? -13.264 -26.683 30.233 1.00 33.92 876 ASN A N 1
ATOM 4519 C CA . ASN A 1 548 ? -11.827 -26.442 30.115 1.00 39.91 876 ASN A CA 1
ATOM 4520 C C . ASN A 1 548 ? -11.156 -27.402 29.128 1.00 41.53 876 ASN A C 1
ATOM 4521 O O . ASN A 1 548 ? -10.044 -27.158 28.648 1.00 40.96 876 ASN A O 1
ATOM 4527 N N . GLU B 1 2 ? -33.710 16.988 -20.039 1.00 44.32 330 GLU B N 1
ATOM 4528 C CA . GLU B 1 2 ? -32.443 16.276 -19.908 1.00 43.02 330 GLU B CA 1
ATOM 4529 C C . GLU B 1 2 ? -31.673 16.315 -21.221 1.00 39.97 330 GLU B C 1
ATOM 4530 O O . GLU B 1 2 ? -32.156 16.871 -22.210 1.00 42.26 330 GLU B O 1
ATOM 4536 N N . GLN B 1 3 ? -30.484 15.714 -21.229 1.00 33.01 331 GLN B N 1
ATOM 4537 C CA . GLN B 1 3 ? -29.658 15.671 -22.429 1.00 29.33 331 GLN B CA 1
ATOM 4538 C C . GLN B 1 3 ? -30.114 14.535 -23.332 1.00 27.18 331 GLN B C 1
ATOM 4539 O O . GLN B 1 3 ? -30.223 13.385 -22.893 1.00 26.44 331 GLN B O 1
ATOM 4545 N N . SER B 1 4 ? -30.353 14.852 -24.599 1.00 25.72 332 SER B N 1
ATOM 4546 C CA . SER B 1 4 ? -30.907 13.867 -25.513 1.00 26.70 332 SER B CA 1
ATOM 4547 C C . SER B 1 4 ? -30.641 14.304 -26.943 1.00 25.85 332 SER B C 1
ATOM 4548 O O . SER B 1 4 ? -30.355 15.472 -27.213 1.00 27.36 332 SER B O 1
ATOM 4551 N N . ILE B 1 5 ? -30.737 13.345 -27.858 1.00 24.23 333 ILE B N 1
ATOM 4552 C CA . ILE B 1 5 ? -30.880 13.667 -29.267 1.00 24.27 333 ILE B CA 1
ATOM 4553 C C . ILE B 1 5 ? -32.239 13.154 -29.721 1.00 25.08 333 ILE B C 1
ATOM 4554 O O . ILE B 1 5 ? -32.838 12.271 -29.102 1.00 25.48 333 ILE B O 1
ATOM 4559 N N . GLN B 1 6 ? -32.739 13.749 -30.799 1.00 25.34 334 GLN B N 1
ATOM 4560 C CA . GLN B 1 6 ? -34.002 13.347 -31.394 1.00 26.87 334 GLN B CA 1
ATOM 4561 C C . GLN B 1 6 ? -33.765 13.010 -32.856 1.00 26.27 334 GLN B C 1
ATOM 4562 O O . GLN B 1 6 ? -33.070 13.748 -33.561 1.00 29.02 334 GLN B O 1
ATOM 4568 N N . LEU B 1 7 ? -34.323 11.891 -33.304 1.00 23.18 335 LEU B N 1
ATOM 4569 C CA . LEU B 1 7 ? -34.189 11.480 -34.690 1.00 23.31 335 LEU B CA 1
ATOM 4570 C C . LEU B 1 7 ? -35.505 11.677 -35.416 1.00 23.98 335 LEU B C 1
ATOM 4571 O O . LEU B 1 7 ? -36.579 11.707 -34.809 1.00 25.11 335 LEU B O 1
ATOM 4576 N N . THR B 1 8 ? -35.399 11.801 -36.732 1.00 24.22 336 THR B N 1
ATOM 4577 C CA . THR B 1 8 ? -36.537 11.747 -37.637 1.00 24.84 336 THR B CA 1
ATOM 4578 C C . THR B 1 8 ? -36.346 10.504 -38.492 1.00 23.56 336 THR B C 1
ATOM 4579 O O . THR B 1 8 ? -35.467 10.473 -39.362 1.00 24.28 336 THR B O 1
ATOM 4583 N N . LEU B 1 9 ? -37.137 9.471 -38.224 1.00 21.90 337 LEU B N 1
ATOM 4584 C CA . LEU B 1 9 ? -37.014 8.190 -38.915 1.00 20.96 337 LEU B CA 1
ATOM 4585 C C . LEU B 1 9 ? -38.232 8.011 -39.815 1.00 20.86 337 LEU B C 1
ATOM 4586 O O . LEU B 1 9 ? -39.309 7.622 -39.352 1.00 22.93 337 LEU B O 1
ATOM 4591 N N . GLY B 1 10 ? -38.054 8.296 -41.099 1.00 20.56 338 GLY B N 1
ATOM 4592 C CA . GLY B 1 10 ? -39.092 8.084 -42.078 1.00 22.25 338 GLY B CA 1
ATOM 4593 C C . GLY B 1 10 ? -39.198 6.622 -42.464 1.00 22.93 338 GLY B C 1
ATOM 4594 O O . GLY B 1 10 ? -38.606 5.743 -41.831 1.00 22.73 338 GLY B O 1
ATOM 4595 N N . PRO B 1 11 ? -39.945 6.343 -43.535 1.00 22.72 339 PRO B N 1
ATOM 4596 C CA . PRO B 1 11 ? -40.235 4.945 -43.897 1.00 22.56 339 PRO B CA 1
ATOM 4597 C C . PRO B 1 11 ? -39.011 4.096 -44.175 1.00 21.07 339 PRO B C 1
ATOM 4598 O O . PRO B 1 11 ? -39.088 2.869 -44.034 1.00 22.25 339 PRO B O 1
ATOM 4602 N N . TRP B 1 12 ? -37.899 4.691 -44.593 1.00 20.61 340 TRP B N 1
ATOM 4603 C CA . TRP B 1 12 ? -36.716 3.885 -44.878 1.00 19.08 340 TRP B CA 1
ATOM 4604 C C . TRP B 1 12 ? -36.020 3.414 -43.615 1.00 18.33 340 TRP B C 1
ATOM 4605 O O . TRP B 1 12 ? -35.179 2.513 -43.688 1.00 18.21 340 TRP B O 1
ATOM 4616 N N . TYR B 1 13 ? -36.343 4.000 -42.463 1.00 18.56 341 TYR B N 1
ATOM 4617 C CA . TYR B 1 13 ? -35.769 3.571 -41.199 1.00 18.70 341 TYR B CA 1
ATOM 4618 C C . TYR B 1 13 ? -36.794 3.026 -40.222 1.00 19.89 341 TYR B C 1
ATOM 4619 O O . TYR B 1 13 ? -36.418 2.278 -39.316 1.00 20.10 341 TYR B O 1
ATOM 4628 N N . SER B 1 14 ? -38.075 3.386 -40.368 1.00 19.39 342 SER B N 1
ATOM 4629 C CA . SER B 1 14 ? -39.097 2.871 -39.461 1.00 19.69 342 SER B CA 1
ATOM 4630 C C . SER B 1 14 ? -40.382 2.714 -40.276 1.00 21.98 342 SER B C 1
ATOM 4631 O O . SER B 1 14 ? -41.344 3.481 -40.154 1.00 24.07 342 SER B O 1
ATOM 4634 N N . ASN B 1 15 ? -40.402 1.671 -41.103 1.00 20.79 343 ASN B N 1
ATOM 4635 C CA . ASN B 1 15 ? -41.496 1.497 -42.055 1.00 23.00 343 ASN B CA 1
ATOM 4636 C C . ASN B 1 15 ? -42.825 1.165 -41.382 1.00 24.52 343 ASN B C 1
ATOM 4637 O O . ASN B 1 15 ? -43.879 1.377 -41.992 1.00 25.26 343 ASN B O 1
ATOM 4642 N N . ASP B 1 16 ? -42.811 0.656 -40.150 1.00 25.69 344 ASP B N 1
ATOM 4643 C CA . ASP B 1 16 ? -44.044 0.381 -39.426 1.00 26.97 344 ASP B CA 1
ATOM 4644 C C . ASP B 1 16 ? -44.433 1.522 -38.493 1.00 26.70 344 ASP B C 1
ATOM 4645 O O . ASP B 1 16 ? -45.400 1.389 -37.737 1.00 28.14 344 ASP B O 1
ATOM 4650 N N . GLY B 1 17 ? -43.698 2.637 -38.531 1.00 27.67 345 GLY B N 1
ATOM 4651 C CA . GLY B 1 17 ? -43.992 3.805 -37.725 1.00 28.52 345 GLY B CA 1
ATOM 4652 C C . GLY B 1 17 ? -43.773 3.646 -36.239 1.00 29.69 345 GLY B C 1
ATOM 4653 O O . GLY B 1 17 ? -44.209 4.508 -35.467 1.00 32.14 345 GLY B O 1
ATOM 4654 N N . LYS B 1 18 ? -43.119 2.570 -35.806 1.00 27.49 346 LYS B N 1
ATOM 4655 C CA . LYS B 1 18 ? -42.935 2.340 -34.378 1.00 27.04 346 LYS B CA 1
ATOM 4656 C C . LYS B 1 18 ? -41.906 3.281 -33.756 1.00 25.82 346 LYS B C 1
ATOM 4657 O O . LYS B 1 18 ? -41.956 3.509 -32.541 1.00 26.39 346 LYS B O 1
ATOM 4663 N N . TYR B 1 19 ? -40.984 3.831 -34.547 1.00 24.73 347 TYR B N 1
ATOM 4664 C CA . TYR B 1 19 ? -39.933 4.717 -34.036 1.00 23.80 347 TYR B CA 1
ATOM 4665 C C . TYR B 1 19 ? -39.760 5.911 -34.972 1.00 23.19 347 TYR B C 1
ATOM 4666 O O . TYR B 1 19 ? -38.650 6.265 -35.365 1.00 23.84 347 TYR B O 1
ATOM 4675 N N . SER B 1 20 ? -40.868 6.575 -35.321 1.00 24.09 348 SER B N 1
ATOM 4676 C CA A SER B 1 20 ? -40.805 7.637 -36.322 0.49 24.56 348 SER B CA 1
ATOM 4677 C CA B SER B 1 20 ? -40.795 7.632 -36.326 0.51 24.80 348 SER B CA 1
ATOM 4678 C C . SER B 1 20 ? -40.100 8.886 -35.803 1.00 25.42 348 SER B C 1
ATOM 4679 O O . SER B 1 20 ? -39.480 9.613 -36.584 1.00 25.28 348 SER B O 1
ATOM 4684 N N . ASN B 1 21 ? -40.188 9.168 -34.498 1.00 26.41 349 ASN B N 1
ATOM 4685 C CA A ASN B 1 21 ? -39.605 10.387 -33.946 0.59 27.36 349 ASN B CA 1
ATOM 4686 C CA B ASN B 1 21 ? -39.591 10.384 -33.950 0.41 27.37 349 ASN B CA 1
ATOM 4687 C C . ASN B 1 21 ? -39.074 10.119 -32.543 1.00 27.64 349 ASN B C 1
ATOM 4688 O O . ASN B 1 21 ? -39.568 10.709 -31.572 1.00 28.10 349 ASN B O 1
ATOM 4697 N N . PRO B 1 22 ? -38.078 9.251 -32.393 1.00 24.93 350 PRO B N 1
ATOM 4698 C CA . PRO B 1 22 ? -37.650 8.852 -31.050 1.00 25.45 350 PRO B CA 1
ATOM 4699 C C . PRO B 1 22 ? -36.801 9.912 -30.373 1.00 27.40 350 PRO B C 1
ATOM 4700 O O . PRO B 1 22 ? -35.935 10.538 -30.991 1.00 29.27 350 PRO B O 1
ATOM 4704 N N . THR B 1 23 ? -37.044 10.099 -29.079 1.00 28.27 351 THR B N 1
ATOM 4705 C CA . THR B 1 23 ? -36.141 10.858 -28.227 1.00 29.25 351 THR B CA 1
ATOM 4706 C C . THR B 1 23 ? -35.206 9.877 -27.531 1.00 27.06 351 THR B C 1
ATOM 4707 O O . THR B 1 23 ? -35.660 8.878 -26.961 1.00 27.47 351 THR B O 1
ATOM 4711 N N . ILE B 1 24 ? -33.909 10.148 -27.605 1.00 23.33 352 ILE B N 1
ATOM 4712 C CA . ILE B 1 24 ? -32.872 9.233 -27.150 1.00 21.14 352 ILE B CA 1
ATOM 4713 C C . ILE B 1 24 ? -32.037 9.949 -26.102 1.00 20.30 352 ILE B C 1
ATOM 4714 O O . ILE B 1 24 ? -31.192 10.782 -26.433 1.00 21.07 352 ILE B O 1
ATOM 4719 N N . PRO B 1 25 ? -32.228 9.628 -24.820 1.00 19.82 353 PRO B N 1
ATOM 4720 C CA . PRO B 1 25 ? -31.376 10.215 -23.781 1.00 20.24 353 PRO B CA 1
ATOM 4721 C C . PRO B 1 25 ? -29.922 9.834 -23.992 1.00 20.68 353 PRO B C 1
ATOM 4722 O O . PRO B 1 25 ? -29.606 8.714 -24.401 1.00 20.58 353 PRO B O 1
ATOM 4726 N N . VAL B 1 26 ? -29.040 10.791 -23.721 1.00 20.45 354 VAL B N 1
ATOM 4727 C CA . VAL B 1 26 ? -27.599 10.617 -23.847 1.00 20.01 354 VAL B CA 1
ATOM 4728 C C . VAL B 1 26 ? -27.004 10.566 -22.448 1.00 19.58 354 VAL B C 1
ATOM 4729 O O . VAL B 1 26 ? -27.284 11.438 -21.620 1.00 20.88 354 VAL B O 1
ATOM 4733 N N . TYR B 1 27 ? -26.180 9.555 -22.185 1.00 19.69 355 TYR B N 1
ATOM 4734 C CA . TYR B 1 27 ? -25.426 9.482 -20.942 1.00 20.54 355 TYR B CA 1
ATOM 4735 C C . TYR B 1 27 ? -23.938 9.494 -21.242 1.00 20.82 355 TYR B C 1
ATOM 4736 O O . TYR B 1 27 ? -23.465 8.747 -22.102 1.00 22.25 355 TYR B O 1
ATOM 4745 N N . THR B 1 28 ? -23.203 10.340 -20.535 1.00 20.68 356 THR B N 1
ATOM 4746 C CA . THR B 1 28 ? -21.753 10.374 -20.669 1.00 19.78 356 THR B CA 1
ATOM 4747 C C . THR B 1 28 ? -21.174 9.416 -19.634 1.00 20.54 356 THR B C 1
ATOM 4748 O O . THR B 1 28 ? -21.290 9.644 -18.422 1.00 20.91 356 THR B O 1
ATOM 4752 N N . ILE B 1 29 ? -20.619 8.306 -20.110 1.00 18.79 357 ILE B N 1
ATOM 4753 C CA . ILE B 1 29 ? -19.943 7.377 -19.212 1.00 20.31 357 ILE B CA 1
ATOM 4754 C C . ILE B 1 29 ? -18.510 7.817 -18.960 1.00 20.63 357 ILE B C 1
ATOM 4755 O O . ILE B 1 29 ? -17.994 7.687 -17.843 1.00 23.18 357 ILE B O 1
ATOM 4760 N N . GLN B 1 30 ? -17.847 8.370 -19.972 1.00 17.02 358 GLN B N 1
ATOM 4761 C CA . GLN B 1 30 ? -16.501 8.874 -19.752 1.00 16.03 358 GLN B CA 1
ATOM 4762 C C . GLN B 1 30 ? -16.225 10.014 -20.707 1.00 16.06 358 GLN B C 1
ATOM 4763 O O . GLN B 1 30 ? -16.441 9.872 -21.912 1.00 17.60 358 GLN B O 1
ATOM 4769 N N . LYS B 1 31 ? -15.763 11.140 -20.166 1.00 17.20 359 LYS B N 1
ATOM 4770 C CA . LYS B 1 31 ? -15.280 12.244 -20.998 1.00 17.01 359 LYS B CA 1
ATOM 4771 C C . LYS B 1 31 ? -14.091 12.849 -20.262 1.00 18.14 359 LYS B C 1
ATOM 4772 O O . LYS B 1 31 ? -14.259 13.711 -19.396 1.00 22.17 359 LYS B O 1
ATOM 4778 N N . THR B 1 32 ? -12.894 12.384 -20.609 1.00 17.54 360 THR B N 1
ATOM 4779 C CA . THR B 1 32 ? -11.684 12.828 -19.931 1.00 17.48 360 THR B CA 1
ATOM 4780 C C . THR B 1 32 ? -11.015 13.996 -20.627 1.00 17.67 360 THR B C 1
ATOM 4781 O O . THR B 1 32 ? -10.222 14.702 -19.997 1.00 18.35 360 THR B O 1
ATOM 4785 N N . ARG B 1 33 ? -11.281 14.180 -21.918 1.00 18.32 361 ARG B N 1
ATOM 4786 C CA . ARG B 1 33 ? -10.739 15.281 -22.696 1.00 18.77 361 ARG B CA 1
ATOM 4787 C C . ARG B 1 33 ? -11.789 15.691 -23.711 1.00 19.76 361 ARG B C 1
ATOM 4788 O O . ARG B 1 33 ? -12.834 15.046 -23.851 1.00 19.72 361 ARG B O 1
ATOM 4796 N N . SER B 1 34 ? -11.479 16.753 -24.451 1.00 18.89 362 SER B N 1
ATOM 4797 C CA . SER B 1 34 ? -12.286 17.125 -25.600 1.00 18.79 362 SER B CA 1
ATOM 4798 C C . SER B 1 34 ? -12.505 15.917 -26.504 1.00 18.89 362 SER B C 1
ATOM 4799 O O . SER B 1 34 ? -11.614 15.083 -26.674 1.00 19.96 362 SER B O 1
ATOM 4802 N N . ASP B 1 35 ? -13.708 15.829 -27.080 1.00 18.78 363 ASP B N 1
ATOM 4803 C CA . ASP B 1 35 ? -13.980 14.804 -28.079 1.00 17.61 363 ASP B CA 1
ATOM 4804 C C . ASP B 1 35 ? -13.002 14.890 -29.242 1.00 18.12 363 ASP B C 1
ATOM 4805 O O . ASP B 1 35 ? -12.726 13.879 -29.892 1.00 20.15 363 ASP B O 1
ATOM 4810 N N . THR B 1 36 ? -12.501 16.091 -29.552 1.00 18.70 364 THR B N 1
ATOM 4811 C CA . THR B 1 36 ? -11.568 16.243 -30.660 1.00 21.55 364 THR B CA 1
ATOM 4812 C C . THR B 1 36 ? -10.207 15.620 -30.374 1.00 22.00 364 THR B C 1
ATOM 4813 O O . THR B 1 36 ? -9.424 15.427 -31.310 1.00 25.31 364 THR B O 1
ATOM 4817 N N . GLU B 1 37 ? -9.905 15.294 -29.118 1.00 20.11 365 GLU B N 1
ATOM 4818 C CA . GLU B 1 37 ? -8.616 14.715 -28.778 1.00 19.89 365 GLU B CA 1
ATOM 4819 C C . GLU B 1 37 ? -8.692 13.242 -28.424 1.00 17.70 365 GLU B C 1
ATOM 4820 O O . GLU B 1 37 ? -7.644 12.601 -28.303 1.00 18.65 365 GLU B O 1
ATOM 4826 N N . ASN B 1 38 ? -9.891 12.688 -28.286 1.00 17.14 366 ASN B N 1
ATOM 4827 C CA . ASN B 1 38 ? -10.098 11.323 -27.825 1.00 16.52 366 ASN B CA 1
ATOM 4828 C C . ASN B 1 38 ? -10.822 10.496 -28.883 1.00 16.02 366 ASN B C 1
ATOM 4829 O O . ASN B 1 38 ? -11.357 11.015 -29.866 1.00 19.44 366 ASN B O 1
ATOM 4834 N N . MET B 1 39 ? -10.842 9.187 -28.665 1.00 14.83 367 MET B N 1
ATOM 4835 C CA . MET B 1 39 ? -11.659 8.282 -29.470 1.00 13.23 367 MET B CA 1
ATOM 4836 C C . MET B 1 39 ? -13.060 8.234 -28.880 1.00 14.37 367 MET B C 1
ATOM 4837 O O . MET B 1 39 ? -13.231 7.851 -27.721 1.00 16.84 367 MET B O 1
ATOM 4842 N N . VAL B 1 40 ? -14.058 8.597 -29.675 1.00 13.80 368 VAL B N 1
ATOM 4843 C CA . VAL B 1 40 ? -15.442 8.668 -29.218 1.00 13.60 368 VAL B CA 1
ATOM 4844 C C . VAL B 1 40 ? -16.134 7.356 -29.556 1.00 14.13 368 VAL B C 1
ATOM 4845 O O . VAL B 1 40 ? -16.139 6.930 -30.714 1.00 14.92 368 VAL B O 1
ATOM 4849 N N . VAL B 1 41 ? -16.719 6.716 -28.551 1.00 13.15 369 VAL B N 1
ATOM 4850 C CA . VAL B 1 41 ? -17.457 5.473 -28.723 1.00 14.33 369 VAL B CA 1
ATOM 4851 C C . VAL B 1 41 ? -18.908 5.735 -28.352 1.00 14.74 369 VAL B C 1
ATOM 4852 O O . VAL B 1 41 ? -19.195 6.244 -27.263 1.00 15.51 369 VAL B O 1
ATOM 4856 N N . VAL B 1 42 ? -19.815 5.406 -29.263 1.00 14.67 370 VAL B N 1
ATOM 4857 C CA . VAL B 1 42 ? -21.249 5.574 -29.061 1.00 1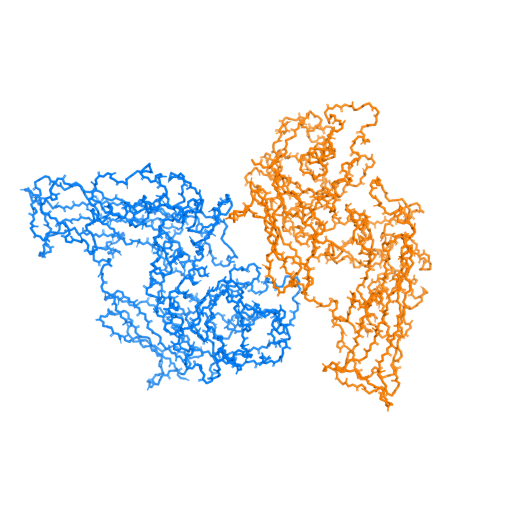5.21 370 VAL B CA 1
ATOM 4858 C C . VAL B 1 42 ? -21.870 4.188 -28.949 1.00 15.74 370 VAL B C 1
ATOM 4859 O O . VAL B 1 42 ? -21.744 3.370 -29.872 1.00 16.86 370 VAL B O 1
ATOM 4863 N N . VAL B 1 43 ? -22.521 3.914 -27.817 1.00 15.53 371 VAL B N 1
ATOM 4864 C CA . VAL B 1 43 ? -23.144 2.619 -27.550 1.00 15.62 371 VAL B CA 1
ATOM 4865 C C . VAL B 1 43 ? -24.654 2.803 -27.449 1.00 16.53 371 VAL B C 1
ATOM 4866 O O . VAL B 1 43 ? -25.129 3.653 -26.683 1.00 16.59 371 VAL B O 1
ATOM 4870 N N . CYS B 1 44 ? -25.404 1.998 -28.209 1.00 15.46 372 CYS B N 1
ATOM 4871 C CA . CYS B 1 44 ? -26.864 1.997 -28.191 1.00 15.32 372 CYS B CA 1
ATOM 4872 C C . CYS B 1 44 ? -27.379 0.633 -27.744 1.00 15.99 372 CYS B C 1
ATOM 4873 O O . CYS B 1 44 ? -26.710 -0.388 -27.927 1.00 17.95 372 CYS B O 1
ATOM 4876 N N . GLY B 1 45 ? -28.588 0.617 -27.191 1.00 16.49 373 GLY B N 1
ATOM 4877 C CA . GLY B 1 45 ? -29.197 -0.606 -26.692 1.00 16.19 373 GLY B CA 1
ATOM 4878 C C . GLY B 1 45 ? -30.271 -1.146 -27.620 1.00 16.87 373 GLY B C 1
ATOM 4879 O O . GLY B 1 45 ? -31.086 -0.393 -28.157 1.00 17.75 373 GLY B O 1
ATOM 4880 N N . GLU B 1 46 ? -30.278 -2.466 -27.781 1.00 17.27 374 GLU B N 1
ATOM 4881 C CA . GLU B 1 46 ? -31.274 -3.149 -28.595 1.00 17.58 374 GLU B CA 1
ATOM 4882 C C . GLU B 1 46 ? -32.099 -4.069 -27.709 1.00 17.84 374 GLU B C 1
ATOM 4883 O O . GLU B 1 46 ? -31.545 -4.874 -26.959 1.00 18.95 374 GLU B O 1
ATOM 4889 N N . GLY B 1 47 ? -33.421 -3.944 -27.790 1.00 18.26 375 GLY B N 1
ATOM 4890 C CA . GLY B 1 47 ? -34.271 -4.808 -26.999 1.00 16.74 375 GLY B CA 1
ATOM 4891 C C . GLY B 1 47 ? -34.360 -4.436 -25.540 1.00 17.68 375 GLY B C 1
ATOM 4892 O O . GLY B 1 47 ? -34.681 -5.298 -24.711 1.00 19.06 375 GLY B O 1
ATOM 4893 N N . TYR B 1 48 ? -34.063 -3.179 -25.202 1.00 18.59 376 TYR B N 1
ATOM 4894 C CA . TYR B 1 48 ? -34.296 -2.616 -23.875 1.00 18.43 376 TYR B CA 1
ATOM 4895 C C . TYR B 1 48 ? -35.522 -1.713 -23.940 1.00 19.02 376 TYR B C 1
ATOM 4896 O O . TYR B 1 48 ? -35.518 -0.719 -24.671 1.00 19.26 376 TYR B O 1
ATOM 4905 N N . THR B 1 49 ? -36.550 -2.030 -23.158 1.00 19.31 377 THR B N 1
ATOM 4906 C CA . THR B 1 49 ? -37.696 -1.139 -23.069 1.00 20.90 377 THR B CA 1
ATOM 4907 C C . THR B 1 49 ? -37.309 0.126 -22.309 1.00 21.52 377 THR B C 1
ATOM 4908 O O . THR B 1 49 ? -36.217 0.234 -21.743 1.00 21.32 377 THR B O 1
ATOM 4912 N N . LYS B 1 50 ? -38.234 1.089 -22.278 1.00 21.89 378 LYS B N 1
ATOM 4913 C CA . LYS B 1 50 ? -37.938 2.347 -21.600 1.00 24.10 378 LYS B CA 1
ATOM 4914 C C . LYS B 1 50 ? -37.620 2.111 -20.127 1.00 23.25 378 LYS B C 1
ATOM 4915 O O . LYS B 1 50 ? -36.707 2.734 -19.569 1.00 23.16 378 LYS B O 1
ATOM 4921 N N . SER B 1 51 ? -38.319 1.169 -19.495 1.00 22.30 379 SER B N 1
ATOM 4922 C CA A SER B 1 51 ? -38.085 0.888 -18.084 0.66 23.28 379 SER B CA 1
ATOM 4923 C CA B SER B 1 51 ? -38.081 0.897 -18.084 0.34 23.71 379 SER B CA 1
ATOM 4924 C C . SER B 1 51 ? -36.770 0.166 -17.836 1.00 23.41 379 SER B C 1
ATOM 4925 O O . SER B 1 51 ? -36.346 0.075 -16.681 1.00 23.99 379 SER B O 1
ATOM 4930 N N . GLN B 1 52 ? -36.120 -0.343 -18.883 1.00 22.27 380 GLN B N 1
ATOM 4931 C CA . GLN B 1 52 ? -34.889 -1.102 -18.739 1.00 21.11 380 GLN B CA 1
ATOM 4932 C C . GLN B 1 52 ? -33.649 -0.279 -19.063 1.00 22.40 380 GLN B C 1
ATOM 4933 O O . GLN B 1 52 ? -32.564 -0.849 -19.224 1.00 23.35 380 GLN B O 1
ATOM 4939 N N . GLN B 1 53 ? -33.769 1.048 -19.147 1.00 22.08 381 GLN B N 1
ATOM 4940 C CA . GLN B 1 53 ? -32.603 1.817 -19.574 1.00 22.70 381 GLN B CA 1
ATOM 4941 C C . GLN B 1 53 ? -31.541 1.922 -18.485 1.00 20.87 381 GLN B C 1
ATOM 4942 O O . GLN B 1 53 ? -30.356 2.061 -18.805 1.00 21.43 381 GLN B O 1
ATOM 4948 N N . GLY B 1 54 ? -31.927 1.866 -17.208 1.00 21.02 382 GLY B N 1
ATOM 4949 C CA . GLY B 1 54 ? -30.920 1.751 -16.162 1.00 21.29 382 GLY B CA 1
ATOM 4950 C C . GLY B 1 54 ? -30.093 0.483 -16.296 1.00 21.58 382 GLY B C 1
ATOM 4951 O O . GLY B 1 54 ? -28.875 0.491 -16.070 1.00 22.51 382 GLY B O 1
ATOM 4952 N N . LYS B 1 55 ? -30.743 -0.628 -16.654 1.00 20.79 383 LYS B N 1
ATOM 4953 C CA . LYS B 1 55 ? -30.012 -1.860 -16.933 1.00 19.76 383 LYS B CA 1
ATOM 4954 C C . LYS B 1 55 ? -29.040 -1.659 -18.086 1.00 18.48 383 LYS B C 1
ATOM 4955 O O . LYS B 1 55 ? -27.865 -2.024 -17.991 1.00 19.57 383 LYS B O 1
ATOM 4961 N N . PHE B 1 56 ? -29.520 -1.077 -19.187 1.00 18.48 384 PHE B N 1
ATOM 4962 C CA . PHE B 1 56 ? -28.663 -0.815 -20.339 1.00 17.63 384 PHE B CA 1
ATOM 4963 C C . PHE B 1 56 ? -27.423 -0.024 -19.941 1.00 18.60 384 PHE B C 1
ATOM 4964 O O . PHE B 1 56 ? -26.294 -0.417 -20.253 1.00 19.00 384 PHE B O 1
ATOM 4972 N N . ILE B 1 57 ? -27.613 1.079 -19.216 1.00 19.10 385 ILE B N 1
ATOM 4973 C CA . ILE B 1 57 ? -26.473 1.896 -18.809 1.00 18.05 385 ILE B CA 1
ATOM 4974 C C . ILE B 1 57 ? -25.489 1.067 -17.991 1.00 20.22 385 ILE B C 1
ATOM 4975 O O . ILE B 1 57 ? -24.275 1.102 -18.226 1.00 18.96 385 ILE B O 1
ATOM 4980 N N . ASN B 1 58 ? -25.995 0.302 -17.021 1.00 20.76 386 ASN B N 1
ATOM 4981 C CA . ASN B 1 58 ? -25.096 -0.517 -16.211 1.00 20.63 386 ASN B CA 1
ATOM 4982 C C . ASN B 1 58 ? -24.439 -1.623 -17.023 1.00 18.52 386 ASN B C 1
ATOM 4983 O O . ASN B 1 58 ? -23.277 -1.969 -16.765 1.00 20.59 386 ASN B O 1
ATOM 4988 N N . ASP B 1 59 ? -25.153 -2.181 -18.007 1.00 17.62 387 ASP B N 1
ATOM 4989 C CA . ASP B 1 59 ? -24.550 -3.176 -18.889 1.00 16.95 387 ASP B CA 1
ATOM 4990 C C . ASP B 1 59 ? -23.405 -2.569 -19.687 1.00 16.99 387 ASP B C 1
ATOM 4991 O O . ASP B 1 59 ? -22.347 -3.187 -19.833 1.00 18.22 387 ASP B O 1
ATOM 4996 N N . VAL B 1 60 ? -23.602 -1.364 -20.229 1.00 16.20 388 VAL B N 1
ATOM 4997 C CA . VAL B 1 60 ? -22.536 -0.728 -21.002 1.00 15.30 388 VAL B CA 1
ATOM 4998 C C . VAL B 1 60 ? -21.316 -0.502 -20.124 1.00 14.44 388 VAL B C 1
ATOM 4999 O O . VAL B 1 60 ? -20.179 -0.791 -20.522 1.00 15.77 388 VAL B O 1
ATOM 5003 N N . LYS B 1 61 ? -21.529 0.031 -18.916 1.00 16.47 389 LYS B N 1
ATOM 5004 C CA . LYS B 1 61 ? -20.399 0.268 -18.022 1.00 16.58 389 LYS B CA 1
ATOM 5005 C C . LYS B 1 61 ? -19.661 -1.031 -17.722 1.00 17.20 389 LYS B C 1
ATOM 5006 O O . LYS B 1 61 ? -18.426 -1.065 -17.730 1.00 16.79 389 LYS B O 1
ATOM 5012 N N . ARG B 1 62 ? -20.404 -2.113 -17.474 1.00 16.93 390 ARG B N 1
ATOM 5013 C CA . ARG B 1 62 ? -19.775 -3.400 -17.191 1.00 17.07 390 ARG B CA 1
ATOM 5014 C C . ARG B 1 62 ? -18.953 -3.886 -18.377 1.00 15.95 390 ARG B C 1
ATOM 5015 O O . ARG B 1 62 ? -17.783 -4.254 -18.228 1.00 16.43 390 ARG B O 1
ATOM 5023 N N . LEU B 1 63 ? -19.557 -3.908 -19.565 1.00 16.51 391 LEU B N 1
ATOM 5024 C CA . LEU B 1 63 ? -18.850 -4.415 -20.732 1.00 14.50 391 LEU B CA 1
ATOM 5025 C C . LEU B 1 63 ? -17.654 -3.537 -21.067 1.00 14.90 391 LEU B C 1
ATOM 5026 O O . LEU B 1 63 ? -16.578 -4.045 -21.416 1.00 14.92 391 LEU B O 1
ATOM 5031 N N . TRP B 1 64 ? -17.840 -2.214 -20.991 1.00 14.97 392 TRP B N 1
ATOM 5032 C CA . TRP B 1 64 ? -16.766 -1.280 -21.309 1.00 14.59 392 TRP B CA 1
ATOM 5033 C C . TRP B 1 64 ? -15.606 -1.432 -20.335 1.00 14.38 392 TRP B C 1
ATOM 5034 O O . TRP B 1 64 ? -14.439 -1.539 -20.740 1.00 15.13 392 TRP B O 1
ATOM 5045 N N . GLN B 1 65 ? -15.911 -1.421 -19.038 1.00 14.59 393 GLN B N 1
ATOM 5046 C CA A GLN B 1 65 ? -14.865 -1.568 -18.037 0.66 16.30 393 GLN B CA 1
ATOM 5047 C CA B GLN B 1 65 ? -14.876 -1.580 -18.022 0.34 16.13 393 GLN B CA 1
ATOM 5048 C C . GLN B 1 65 ? -14.102 -2.877 -18.221 1.00 15.56 393 GLN B C 1
ATOM 5049 O O . GLN B 1 65 ? -12.870 -2.910 -18.081 1.00 16.53 393 GLN B O 1
ATOM 5060 N N . ASP B 1 66 ? -14.810 -3.962 -18.555 1.00 15.83 394 ASP B N 1
ATOM 5061 C CA . ASP B 1 66 ? -14.135 -5.233 -18.794 1.00 16.28 394 ASP B CA 1
ATOM 5062 C C . ASP B 1 66 ? -13.264 -5.179 -20.048 1.00 15.01 394 ASP B C 1
ATOM 5063 O O . ASP B 1 66 ? -12.159 -5.739 -20.061 1.00 16.51 394 ASP B O 1
ATOM 5068 N N . ALA B 1 67 ? -13.742 -4.526 -21.116 1.00 14.48 395 ALA B N 1
ATOM 5069 C CA . ALA B 1 67 ? -12.921 -4.415 -22.321 1.00 14.41 395 ALA B CA 1
ATOM 5070 C C . ALA B 1 67 ? -11.626 -3.675 -22.025 1.00 14.37 395 ALA B C 1
ATOM 5071 O O . ALA B 1 67 ? -10.554 -4.029 -22.542 1.00 13.80 395 ALA B O 1
ATOM 5073 N N . MET B 1 68 ? -11.706 -2.648 -21.186 1.00 13.14 396 MET B N 1
ATOM 5074 C CA . MET B 1 68 ? -10.543 -1.829 -20.899 1.00 13.85 396 MET B CA 1
ATOM 5075 C C . MET B 1 68 ? -9.504 -2.555 -20.056 1.00 14.74 396 MET B C 1
ATOM 5076 O O . MET B 1 68 ? -8.426 -1.996 -19.829 1.00 15.81 396 MET B O 1
ATOM 5081 N N . LYS B 1 69 ? -9.786 -3.777 -19.597 1.00 14.07 397 LYS B N 1
ATOM 5082 C CA . LYS B 1 69 ? -8.761 -4.551 -18.914 1.00 16.62 397 LYS B CA 1
ATOM 5083 C C . LYS B 1 69 ? -7.812 -5.243 -19.884 1.00 14.43 397 LYS B C 1
ATOM 5084 O O . LYS B 1 69 ? -6.733 -5.683 -19.470 1.00 17.13 397 LYS B O 1
ATOM 5090 N N . TYR B 1 70 ? -8.170 -5.328 -21.161 1.00 14.13 398 TYR B N 1
ATOM 5091 C CA . TYR B 1 70 ? -7.332 -5.965 -22.171 1.00 12.40 398 TYR B CA 1
ATOM 5092 C C . TYR B 1 70 ? -6.377 -4.955 -22.777 1.00 12.94 398 TYR B C 1
ATOM 5093 O O . TYR B 1 70 ? -6.814 -3.899 -23.238 1.00 14.64 398 TYR B O 1
ATOM 5102 N N . GLU B 1 71 ? -5.096 -5.299 -22.838 1.00 13.56 399 GLU B N 1
ATOM 5103 C CA . GLU B 1 71 ? -4.229 -4.617 -23.789 1.00 13.81 399 GLU B CA 1
ATOM 5104 C C . GLU B 1 71 ? -4.621 -5.034 -25.208 1.00 15.08 399 GLU B C 1
ATOM 5105 O O . GLU B 1 71 ? -4.967 -6.200 -25.441 1.00 15.59 399 GLU B O 1
ATOM 5111 N N . PRO B 1 72 ? -4.554 -4.117 -26.189 1.00 14.07 400 PRO B N 1
ATOM 5112 C CA . PRO B 1 72 ? -3.998 -2.760 -26.106 1.00 13.27 400 PRO B CA 1
ATOM 5113 C C . PRO B 1 72 ? -5.011 -1.697 -25.694 1.00 13.29 400 PRO B C 1
ATOM 5114 O O . PRO B 1 72 ? -4.625 -0.540 -25.566 1.00 13.82 400 PRO B O 1
ATOM 5118 N N . TYR B 1 73 ? -6.293 -2.026 -25.503 1.00 12.78 401 TYR B N 1
ATOM 5119 C CA . TYR B 1 73 ? -7.242 -1.003 -25.064 1.00 11.86 401 TYR B CA 1
ATOM 5120 C C . TYR B 1 73 ? -6.785 -0.354 -23.765 1.00 12.06 401 TYR B C 1
ATOM 5121 O O . TYR B 1 73 ? -6.939 0.863 -23.576 1.00 13.79 401 TYR B O 1
ATOM 5130 N N . ARG B 1 74 ? -6.240 -1.157 -22.847 1.00 13.29 402 ARG B N 1
ATOM 5131 C CA . ARG B 1 74 ? -5.973 -0.662 -21.503 1.00 13.59 402 ARG B CA 1
ATOM 5132 C C . ARG B 1 74 ? -5.002 0.511 -21.538 1.00 14.31 402 ARG B C 1
ATOM 5133 O O . ARG B 1 74 ? -5.165 1.485 -20.791 1.00 15.50 402 ARG B O 1
ATOM 5141 N N . SER B 1 75 ? -4.018 0.464 -22.445 1.00 13.02 403 SER B N 1
ATOM 5142 C CA . SER B 1 75 ? -3.079 1.573 -22.582 1.00 14.88 403 SER B CA 1
ATOM 5143 C C . SER B 1 75 ? -3.746 2.852 -23.073 1.00 16.04 403 SER B C 1
ATOM 5144 O O . SER B 1 75 ? -3.173 3.939 -22.903 1.00 18.19 403 SER B O 1
ATOM 5147 N N . TYR B 1 76 ? -4.928 2.748 -23.689 1.00 13.50 404 TYR B N 1
ATOM 5148 C CA . TYR B 1 76 ? -5.669 3.913 -24.150 1.00 12.92 404 TYR B CA 1
ATOM 5149 C C . TYR B 1 76 ? -6.910 4.192 -23.312 1.00 13.38 404 TYR B C 1
ATOM 5150 O O . TYR B 1 76 ? -7.762 4.988 -23.735 1.00 15.37 404 TYR B O 1
ATOM 5159 N N . ALA B 1 77 ? -7.050 3.545 -22.153 1.00 14.46 405 ALA B N 1
ATOM 5160 C CA . ALA B 1 77 ? -8.345 3.539 -21.475 1.00 15.66 405 ALA B CA 1
ATOM 5161 C C . ALA B 1 77 ? -8.841 4.950 -21.177 1.00 16.51 405 ALA B C 1
ATOM 5162 O O . ALA B 1 77 ? -10.045 5.223 -21.290 1.00 19.05 405 ALA B O 1
ATOM 5164 N N . ASP B 1 78 ? -7.946 5.861 -20.787 1.00 15.87 406 ASP B N 1
ATOM 5165 C CA . ASP B 1 78 ? -8.393 7.216 -20.482 1.00 18.32 406 ASP B CA 1
ATOM 5166 C C . ASP B 1 78 ? -8.416 8.131 -21.705 1.00 16.89 406 ASP B C 1
ATOM 5167 O O . ASP B 1 78 ? -8.697 9.322 -21.560 1.00 19.30 406 ASP B O 1
ATOM 5172 N N . ARG B 1 79 ? -8.152 7.610 -22.904 1.00 14.49 407 ARG B N 1
ATOM 5173 C CA . ARG B 1 79 ? -8.238 8.403 -24.127 1.00 14.76 407 ARG B CA 1
ATOM 5174 C C . ARG B 1 79 ? -9.467 8.048 -24.960 1.00 14.61 407 ARG B C 1
ATOM 5175 O O . ARG B 1 79 ? -9.543 8.415 -26.139 1.00 16.31 407 ARG B O 1
ATOM 5183 N N . PHE B 1 80 ? -10.436 7.355 -24.365 1.00 14.81 408 PHE B N 1
ATOM 5184 C CA . PHE B 1 80 ? -11.768 7.188 -24.935 1.00 13.98 408 PHE B CA 1
ATOM 5185 C C . PHE B 1 80 ? -12.749 8.129 -24.250 1.00 14.99 408 PHE B C 1
ATOM 5186 O O . PHE B 1 80 ? -12.711 8.293 -23.027 1.00 17.00 408 PHE B O 1
ATOM 5194 N N . ASN B 1 81 ? -13.667 8.698 -25.029 1.00 14.32 409 ASN B N 1
ATOM 5195 C CA . ASN B 1 81 ? -14.903 9.251 -24.495 1.00 16.46 409 ASN B CA 1
ATOM 5196 C C . ASN B 1 81 ? -16.028 8.299 -24.873 1.00 16.69 409 ASN B C 1
ATOM 5197 O O . ASN B 1 81 ? -16.141 7.914 -26.039 1.00 16.99 409 ASN B O 1
ATOM 5202 N N . VAL B 1 82 ? -16.832 7.894 -23.891 1.00 16.64 410 VAL B N 1
ATOM 5203 C CA . VAL B 1 82 ? -17.830 6.848 -24.076 1.00 16.04 410 VAL B CA 1
ATOM 5204 C C . VAL B 1 82 ? -19.204 7.420 -23.766 1.00 15.40 410 VAL B C 1
ATOM 5205 O O . VAL B 1 82 ? -19.410 8.005 -22.697 1.00 16.72 410 VAL B O 1
ATOM 5209 N N . TYR B 1 83 ? -20.143 7.236 -24.694 1.00 15.52 411 TYR B N 1
ATOM 5210 C CA . TYR B 1 83 ? -21.500 7.753 -24.568 1.00 16.18 411 TYR B CA 1
ATOM 5211 C C . TYR B 1 83 ? -22.494 6.621 -24.766 1.00 15.83 411 TYR B C 1
ATOM 5212 O O . TYR B 1 83 ? -22.361 5.830 -25.705 1.00 17.37 411 TYR B O 1
ATOM 5221 N N . ALA B 1 84 ? -23.478 6.544 -23.882 1.00 16.45 412 ALA B N 1
ATOM 5222 C CA . ALA B 1 84 ? -24.541 5.555 -23.972 1.00 16.77 412 ALA B CA 1
ATOM 5223 C C . ALA B 1 84 ? -25.813 6.260 -24.422 1.00 16.66 412 ALA B C 1
ATOM 5224 O O . ALA B 1 84 ? -26.283 7.190 -23.756 1.00 19.36 412 ALA B O 1
ATOM 5226 N N . LEU B 1 85 ? -26.365 5.820 -25.545 1.00 15.30 413 LEU B N 1
ATOM 5227 C CA . LEU B 1 85 ? -27.591 6.383 -26.095 1.00 15.79 413 LEU B CA 1
ATOM 5228 C C . LEU B 1 85 ? -28.729 5.429 -25.767 1.00 17.09 413 LEU B C 1
ATOM 5229 O O . LEU B 1 85 ? -28.729 4.277 -26.220 1.00 17.43 413 LEU B O 1
ATOM 5234 N N . CYS B 1 86 ? -29.679 5.907 -24.961 1.00 17.32 414 CYS B N 1
ATOM 5235 C CA . CYS B 1 86 ? -30.734 5.073 -24.389 1.00 19.14 414 CYS B CA 1
ATOM 5236 C C . CYS B 1 86 ? -31.881 4.898 -25.386 1.00 18.41 414 CYS B C 1
ATOM 5237 O O . CYS B 1 86 ? -32.990 5.410 -25.220 1.00 20.27 414 CYS B O 1
ATOM 5240 N N . THR B 1 87 ? -31.589 4.142 -26.443 1.00 16.99 415 THR B N 1
ATOM 5241 C CA . THR B 1 87 ? -32.585 3.814 -27.457 1.00 17.03 415 THR B CA 1
ATOM 5242 C C . THR B 1 87 ? -33.603 2.830 -26.883 1.00 18.61 415 THR B C 1
ATOM 5243 O O . THR B 1 87 ? -33.239 1.742 -26.430 1.00 20.96 415 THR B O 1
ATOM 5247 N N . ALA B 1 88 ? -34.878 3.207 -26.899 1.00 19.14 416 ALA B N 1
ATOM 5248 C CA . ALA B 1 88 ? -35.925 2.443 -26.231 1.00 19.79 416 ALA B CA 1
ATOM 5249 C C . ALA B 1 88 ? -36.683 1.587 -27.238 1.00 21.08 416 ALA B C 1
ATOM 5250 O O . ALA B 1 88 ? -37.140 2.091 -28.269 1.00 23.99 416 ALA B O 1
ATOM 5252 N N . SER B 1 89 ? -36.798 0.291 -26.944 1.00 19.80 417 SER B N 1
ATOM 5253 C CA . SER B 1 89 ? -37.547 -0.647 -27.768 1.00 19.64 417 SER B CA 1
ATOM 5254 C C . SER B 1 89 ? -38.945 -0.848 -27.194 1.00 20.70 417 SER B C 1
ATOM 5255 O O . SER B 1 89 ? -39.157 -0.761 -25.978 1.00 21.19 417 SER B O 1
ATOM 5258 N N . GLU B 1 90 ? -39.906 -1.129 -28.079 1.00 20.52 418 GLU B N 1
ATOM 5259 C CA . GLU B 1 90 ? -41.242 -1.457 -27.599 1.00 21.21 418 GLU B CA 1
ATOM 5260 C C . GLU B 1 90 ? -41.238 -2.775 -26.842 1.00 22.09 418 GLU B C 1
ATOM 5261 O O . GLU B 1 90 ? -41.915 -2.914 -25.815 1.00 23.45 418 GLU B O 1
ATOM 5267 N N . SER B 1 91 ? -40.480 -3.747 -27.333 1.00 21.30 419 SER B N 1
ATOM 5268 C CA . SER B 1 91 ? -40.413 -5.084 -26.771 1.00 20.89 419 SER B CA 1
ATOM 5269 C C . SER B 1 91 ? -39.002 -5.363 -26.278 1.00 19.14 419 SER B C 1
ATOM 5270 O O . SER B 1 91 ? -38.021 -4.799 -26.787 1.00 18.98 419 SER B O 1
ATOM 5273 N N . THR B 1 92 ? -38.895 -6.248 -25.289 1.00 21.04 420 THR B N 1
ATOM 5274 C CA . THR B 1 92 ? -37.578 -6.797 -25.007 1.00 21.59 420 THR B CA 1
ATOM 5275 C C . THR B 1 92 ? -37.113 -7.618 -26.199 1.00 21.71 420 THR B C 1
ATOM 5276 O O . THR B 1 92 ? -37.908 -8.046 -27.043 1.00 22.37 420 THR B O 1
ATOM 5280 N N . PHE B 1 93 ? -35.807 -7.854 -26.260 1.00 19.90 421 PHE B N 1
ATOM 5281 C CA . PHE B 1 93 ? -35.289 -8.643 -27.371 1.00 19.34 421 PHE B CA 1
ATOM 5282 C C . PHE B 1 93 ? -35.794 -10.078 -27.307 1.00 21.47 421 PHE B C 1
ATOM 5283 O O . PHE B 1 93 ? -36.197 -10.648 -28.330 1.00 21.36 421 PHE B O 1
ATOM 5291 N N . ASP B 1 94 ? -35.776 -10.678 -26.113 1.00 22.86 422 ASP B N 1
ATOM 5292 C CA . ASP B 1 94 ? -36.160 -12.079 -25.986 1.00 23.32 422 ASP B CA 1
ATOM 5293 C C . ASP B 1 94 ? -37.655 -12.285 -26.216 1.00 24.40 422 ASP B C 1
ATOM 5294 O O . ASP B 1 94 ? -38.070 -13.384 -26.603 1.00 25.96 422 ASP B O 1
ATOM 5299 N N . ASN B 1 95 ? -38.473 -11.248 -25.989 1.00 25.27 423 ASN B N 1
ATOM 5300 C CA . ASN B 1 95 ? -39.911 -11.349 -26.238 1.00 26.43 423 ASN B CA 1
ATOM 5301 C C . ASN B 1 95 ? -40.218 -11.402 -27.728 1.00 25.71 423 ASN B C 1
ATOM 5302 O O . ASN B 1 95 ? -41.263 -11.924 -28.124 1.00 27.06 423 ASN B O 1
ATOM 5307 N N . GLY B 1 96 ? -39.335 -10.865 -28.563 1.00 23.48 424 GLY B N 1
ATOM 5308 C CA . GLY B 1 96 ? -39.453 -11.039 -30.000 1.00 23.70 424 GLY B CA 1
ATOM 5309 C C . GLY B 1 96 ? -40.431 -10.119 -30.692 1.00 24.81 424 GLY B C 1
ATOM 5310 O O . GLY B 1 96 ? -40.767 -10.362 -31.859 1.00 25.28 424 GLY B O 1
ATOM 5311 N N . GLY B 1 97 ? -40.907 -9.077 -30.016 1.00 23.93 425 GLY B N 1
ATOM 5312 C CA . GLY B 1 97 ? -41.732 -8.064 -30.645 1.00 21.70 425 GLY B CA 1
ATOM 5313 C C . GLY B 1 97 ? -40.904 -6.989 -31.317 1.00 22.22 425 GLY B C 1
ATOM 5314 O O . GLY B 1 97 ? -39.763 -7.218 -31.738 1.00 23.61 425 GLY B O 1
ATOM 5315 N N . SER B 1 98 ? -41.481 -5.791 -31.403 1.00 21.38 426 SER B N 1
ATOM 5316 C CA . SER B 1 98 ? -40.821 -4.670 -32.058 1.00 21.42 426 SER B CA 1
ATOM 5317 C C . SER B 1 98 ? -39.627 -4.176 -31.246 1.00 20.72 426 SER B C 1
ATOM 5318 O O . SER B 1 98 ? -39.753 -3.887 -30.051 1.00 21.02 426 SER B O 1
ATOM 5321 N N . THR B 1 99 ? -38.462 -4.067 -31.893 1.00 20.90 427 THR B N 1
ATOM 5322 C CA . THR B 1 99 ? -37.280 -3.500 -31.255 1.00 20.51 427 THR B CA 1
ATOM 5323 C C . THR B 1 99 ? -36.741 -2.339 -32.083 1.00 18.42 427 THR B C 1
ATOM 5324 O O . THR B 1 99 ? -37.049 -2.191 -33.274 1.00 18.89 427 THR B O 1
ATOM 5328 N N . PHE B 1 100 ? -35.905 -1.526 -31.437 1.00 18.50 428 PHE B N 1
ATOM 5329 C CA . PHE B 1 100 ? -35.411 -0.314 -32.076 1.00 17.39 428 PHE B CA 1
ATOM 5330 C C . PHE B 1 100 ? -34.590 -0.619 -33.325 1.00 18.01 428 PHE B C 1
ATOM 5331 O O . PHE B 1 100 ? -34.660 0.124 -34.312 1.00 17.18 428 PHE B O 1
ATOM 5339 N N . PHE B 1 101 ? -33.783 -1.682 -33.298 1.00 16.73 429 PHE B N 1
ATOM 5340 C CA . PHE B 1 101 ? -32.828 -1.925 -34.373 1.00 15.01 429 PHE B CA 1
ATOM 5341 C C . PHE B 1 101 ? -33.168 -3.107 -35.269 1.00 16.88 429 PHE B C 1
ATOM 5342 O O . PHE B 1 101 ? -32.382 -3.417 -36.169 1.00 16.77 429 PHE B O 1
ATOM 5350 N N . ASP B 1 102 ? -34.312 -3.762 -35.064 1.00 16.89 430 ASP B N 1
ATOM 5351 C CA . ASP B 1 102 ? -34.754 -4.851 -35.938 1.00 16.98 430 ASP B CA 1
ATOM 5352 C C . ASP B 1 102 ? -33.709 -5.962 -36.036 1.00 16.44 430 ASP B C 1
ATOM 5353 O O . ASP B 1 102 ? -33.517 -6.560 -37.096 1.00 17.54 430 ASP B O 1
ATOM 5358 N N . VAL B 1 103 ? -33.020 -6.246 -34.937 1.00 15.83 431 VAL B N 1
ATOM 5359 C CA . VAL B 1 103 ? -31.988 -7.275 -34.978 1.00 15.99 431 VAL B CA 1
ATOM 5360 C C . VAL B 1 103 ? -32.632 -8.653 -34.930 1.00 16.83 431 VAL B C 1
ATOM 5361 O O . VAL B 1 103 ? -33.515 -8.918 -34.102 1.00 19.61 431 VAL B O 1
ATOM 5365 N N . ILE B 1 104 ? -32.185 -9.536 -35.825 1.00 18.06 432 ILE B N 1
ATOM 5366 C CA . ILE B 1 104 ? -32.563 -10.938 -35.811 1.00 19.83 432 ILE B CA 1
ATOM 5367 C C . ILE B 1 104 ? -31.272 -11.739 -35.775 1.00 19.16 432 ILE B C 1
ATOM 5368 O O . ILE B 1 104 ? -30.198 -11.244 -36.122 1.00 21.32 432 ILE B O 1
ATOM 5373 N N . VAL B 1 105 ? -31.379 -12.987 -35.340 1.00 18.99 433 VAL B N 1
ATOM 5374 C CA . VAL B 1 105 ? -30.248 -13.907 -35.357 1.00 20.72 433 VAL B CA 1
ATOM 5375 C C . VAL B 1 105 ? -30.462 -14.871 -36.513 1.00 23.89 433 VAL B C 1
ATOM 5376 O O . VAL B 1 105 ? -31.467 -15.593 -36.550 1.00 24.68 433 VAL B O 1
ATOM 5380 N N . ASP B 1 106 ? -29.537 -14.864 -37.473 1.00 24.92 434 ASP B N 1
ATOM 5381 C CA . ASP B 1 106 ? -29.737 -15.641 -38.684 1.00 25.76 434 ASP B CA 1
ATOM 5382 C C . ASP B 1 106 ? -29.300 -17.088 -38.463 1.00 27.18 434 ASP B C 1
ATOM 5383 O O . ASP B 1 106 ? -28.872 -17.480 -37.372 1.00 25.74 434 ASP B O 1
ATOM 5388 N N . LYS B 1 107 ? -29.419 -17.900 -39.515 1.00 29.49 435 LYS B N 1
ATOM 5389 C CA . LYS B 1 107 ? -29.153 -19.326 -39.378 1.00 33.29 435 LYS B CA 1
ATOM 5390 C C . LYS B 1 107 ? -27.693 -19.632 -39.069 1.00 33.63 435 LYS B C 1
ATOM 5391 O O . LYS B 1 107 ? -27.386 -20.764 -38.681 1.00 35.57 435 LYS B O 1
ATOM 5397 N N . TYR B 1 108 ? -26.788 -18.670 -39.230 1.00 32.21 436 TYR B N 1
ATOM 5398 C CA . TYR B 1 108 ? -25.392 -18.856 -38.858 1.00 31.77 436 TYR B CA 1
ATOM 5399 C C . TYR B 1 108 ? -25.098 -18.333 -37.459 1.00 28.68 436 TYR B C 1
ATOM 5400 O O . TYR B 1 108 ? -23.926 -18.197 -37.090 1.00 29.11 436 TYR B O 1
ATOM 5409 N N . ASN B 1 109 ? -26.144 -18.045 -36.678 1.00 25.94 437 ASN B N 1
ATOM 5410 C CA . ASN B 1 109 ? -26.039 -17.442 -35.345 1.00 24.56 437 ASN B CA 1
ATOM 5411 C C . ASN B 1 109 ? -25.449 -16.035 -35.397 1.00 24.99 437 ASN B C 1
ATOM 5412 O O . ASN B 1 109 ? -24.850 -15.571 -34.424 1.00 25.03 437 ASN B O 1
ATOM 5417 N N . SER B 1 110 ? -25.617 -15.340 -36.521 1.00 23.86 438 SER B N 1
ATOM 5418 C CA A SER B 1 110 ? -25.098 -13.982 -36.626 0.72 23.60 438 SER B CA 1
ATOM 5419 C CA B SER B 1 110 ? -25.101 -13.982 -36.640 0.28 23.53 438 SER B CA 1
ATOM 5420 C C . SER B 1 110 ? -26.200 -12.981 -36.327 1.00 22.34 438 SER B C 1
ATOM 5421 O O . SER B 1 110 ? -27.311 -13.107 -36.863 1.00 21.45 438 SER B O 1
ATOM 5426 N N . PRO B 1 111 ? -25.944 -11.994 -35.472 1.00 20.02 439 PRO B N 1
ATOM 5427 C CA . PRO B 1 111 ? -26.948 -10.954 -35.226 1.00 18.78 439 PRO B CA 1
ATOM 5428 C C . PRO B 1 111 ? -26.876 -9.928 -36.347 1.00 19.15 439 PRO B C 1
ATOM 5429 O O . PRO B 1 111 ? -25.803 -9.395 -36.645 1.00 21.76 439 PRO B O 1
ATOM 5433 N N . VAL B 1 112 ? -28.015 -9.661 -36.987 1.00 18.51 440 VAL B N 1
ATOM 5434 C CA A VAL B 1 112 ? -28.074 -8.837 -38.193 0.54 18.93 440 VAL B CA 1
ATOM 5435 C CA B VAL B 1 112 ? -28.040 -8.800 -38.160 0.46 18.76 440 VAL B CA 1
ATOM 5436 C C . VAL B 1 112 ? -29.218 -7.841 -38.056 1.00 18.19 440 VAL B C 1
ATOM 5437 O O . VAL B 1 112 ? -30.327 -8.225 -37.669 1.00 18.44 440 VAL B O 1
ATOM 5444 N N . ILE B 1 113 ? -28.961 -6.573 -38.379 1.00 16.54 441 ILE B N 1
ATOM 5445 C CA . ILE B 1 113 ? -30.065 -5.639 -38.565 1.00 16.69 441 ILE B CA 1
ATOM 5446 C C . ILE B 1 113 ? -30.823 -6.069 -39.815 1.00 18.04 441 ILE B C 1
ATOM 5447 O O . ILE B 1 113 ? -30.252 -6.148 -40.909 1.00 18.30 441 ILE B O 1
ATOM 5452 N N . SER B 1 114 ? -32.109 -6.361 -39.664 1.00 17.28 442 SER B N 1
ATOM 5453 C CA . SER B 1 114 ? -32.887 -6.934 -40.763 1.00 17.00 442 SER B CA 1
ATOM 5454 C C . SER B 1 114 ? -33.728 -5.848 -41.427 1.00 15.79 442 SER B C 1
ATOM 5455 O O . SER B 1 114 ? -34.785 -5.469 -40.918 1.00 17.97 442 SER B O 1
ATOM 5458 N N . ASN B 1 115 ? -33.264 -5.363 -42.585 1.00 16.15 443 ASN B N 1
ATOM 5459 C CA . ASN B 1 115 ? -34.037 -4.369 -43.322 1.00 15.96 443 ASN B CA 1
ATOM 5460 C C . ASN B 1 115 ? -35.399 -4.914 -43.726 1.00 19.08 443 ASN B C 1
ATOM 5461 O O . ASN B 1 115 ? -36.378 -4.162 -43.788 1.00 19.53 443 ASN B O 1
ATOM 5466 N N . ASN B 1 116 ? -35.491 -6.208 -44.007 1.00 19.57 444 ASN B N 1
ATOM 5467 C CA . ASN B 1 116 ? -36.758 -6.719 -44.501 1.00 22.82 444 ASN B CA 1
ATOM 5468 C C . ASN B 1 116 ? -37.680 -7.223 -43.402 1.00 22.15 444 ASN B C 1
ATOM 5469 O O . ASN B 1 116 ? -38.784 -7.673 -43.715 1.00 22.75 444 ASN B O 1
ATOM 5474 N N . LEU B 1 117 ? -37.272 -7.146 -42.131 1.00 22.05 445 LEU B N 1
ATOM 5475 C CA . LEU B 1 117 ? -38.179 -7.520 -41.051 1.00 22.00 445 LEU B CA 1
ATOM 5476 C C . LEU B 1 117 ? -39.466 -6.711 -41.125 1.00 22.64 445 LEU B C 1
ATOM 5477 O O . LEU B 1 117 ? -40.570 -7.268 -41.075 1.00 23.46 445 LEU B O 1
ATOM 5482 N N . HIS B 1 118 ? -39.342 -5.393 -41.265 1.00 21.62 446 HIS B N 1
ATOM 5483 C CA . HIS B 1 118 ? -40.496 -4.517 -41.427 1.00 22.27 446 HIS B CA 1
ATOM 5484 C C . HIS B 1 118 ? -40.446 -3.737 -42.732 1.00 20.80 446 HIS B C 1
ATOM 5485 O O . HIS B 1 118 ? -41.309 -2.879 -42.965 1.00 24.08 446 HIS B O 1
ATOM 5492 N N . GLY B 1 119 ? -39.484 -4.031 -43.601 1.00 21.86 447 GLY B N 1
ATOM 5493 C CA . GLY B 1 119 ? -39.390 -3.320 -44.854 1.00 21.64 447 GLY B CA 1
ATOM 5494 C C . GLY B 1 119 ? -38.782 -1.946 -44.748 1.00 21.31 447 GLY B C 1
ATOM 5495 O O . GLY B 1 119 ? -38.996 -1.123 -45.639 1.00 21.60 447 GLY B O 1
ATOM 5496 N N . SER B 1 120 ? -38.017 -1.677 -43.689 1.00 20.15 448 SER B N 1
ATOM 5497 C CA . SER B 1 120 ? -37.289 -0.418 -43.549 1.00 18.59 448 SER B CA 1
ATOM 5498 C C . SER B 1 120 ? -36.016 -0.571 -44.362 1.00 17.85 448 SER B C 1
ATOM 5499 O O . SER B 1 120 ? -35.029 -1.139 -43.896 1.00 17.54 448 SER B O 1
ATOM 5502 N N . GLN B 1 121 ? -36.048 -0.069 -45.596 1.00 18.37 449 GLN B N 1
ATOM 5503 C CA . GLN B 1 121 ? -35.067 -0.459 -46.600 1.00 18.50 449 GLN B CA 1
ATOM 5504 C C . GLN B 1 121 ? -33.659 0.051 -46.294 1.00 17.68 449 GLN B C 1
ATOM 5505 O O . GLN B 1 121 ? -32.687 -0.482 -46.842 1.00 19.37 449 GLN B O 1
ATOM 5511 N N . TRP B 1 122 ? -33.527 1.049 -45.422 1.00 18.66 450 TRP B N 1
ATOM 5512 C CA . TRP B 1 122 ? -32.237 1.592 -45.014 1.00 16.88 450 TRP B CA 1
ATOM 5513 C C . TRP B 1 122 ? -31.973 1.386 -43.528 1.00 16.29 450 TRP B C 1
ATOM 5514 O O . TRP B 1 122 ? -31.194 2.144 -42.939 1.00 16.95 450 TRP B O 1
ATOM 5525 N N . LYS B 1 123 ? -32.613 0.394 -42.901 1.00 15.52 451 LYS B N 1
ATOM 5526 C CA . LYS B 1 123 ? -32.495 0.260 -41.449 1.00 15.18 451 LYS B CA 1
ATOM 5527 C C . LYS B 1 123 ? -31.045 0.091 -41.024 1.00 15.07 451 LYS B C 1
ATOM 5528 O O . LYS B 1 123 ? -30.626 0.659 -40.013 1.00 16.50 451 LYS B O 1
ATOM 5534 N N . ASN B 1 124 ? -30.258 -0.687 -41.773 1.00 13.68 452 ASN B N 1
ATOM 5535 C CA . ASN B 1 124 ? -28.889 -0.899 -41.317 1.00 13.73 452 ASN B CA 1
ATOM 5536 C C . ASN B 1 124 ? -27.961 0.258 -41.680 1.00 13.47 452 ASN B C 1
ATOM 5537 O O . ASN B 1 124 ? -26.754 0.153 -41.444 1.00 15.41 452 ASN B O 1
ATOM 5542 N N . HIS B 1 125 ? -28.504 1.369 -42.194 1.00 12.98 453 HIS B N 1
ATOM 5543 C CA . HIS B 1 125 ? -27.772 2.623 -42.319 1.00 14.10 453 HIS B CA 1
ATOM 5544 C C . HIS B 1 125 ? -28.119 3.615 -41.215 1.00 15.08 453 HIS B C 1
ATOM 5545 O O . HIS B 1 125 ? -27.756 4.790 -41.318 1.00 15.00 453 HIS B O 1
ATOM 5552 N N . ILE B 1 126 ? -28.802 3.169 -40.158 1.00 15.24 454 ILE B N 1
ATOM 5553 C CA . ILE B 1 126 ? -29.295 4.106 -39.150 1.00 15.77 454 ILE B CA 1
ATOM 5554 C C . ILE B 1 126 ? -28.152 4.785 -38.382 1.00 16.38 454 ILE B C 1
ATOM 5555 O O . ILE B 1 126 ? -28.288 5.938 -37.953 1.00 16.20 454 ILE B O 1
ATOM 5560 N N . PHE B 1 127 ? -27.023 4.101 -38.176 1.00 15.12 455 PHE B N 1
ATOM 5561 C CA . PHE B 1 127 ? -25.964 4.700 -37.359 1.00 14.80 455 PHE B CA 1
ATOM 5562 C C . PHE B 1 127 ? -25.305 5.873 -38.069 1.00 15.25 455 PHE B C 1
ATOM 5563 O O . PHE B 1 127 ? -25.124 6.943 -37.478 1.00 17.72 455 PHE B O 1
ATOM 5571 N N . GLU B 1 128 ? -24.904 5.689 -39.325 1.00 16.61 456 GLU B N 1
ATOM 5572 C CA . GLU B 1 128 ? -24.153 6.746 -39.983 1.00 16.37 456 GLU B CA 1
ATOM 5573 C C . GLU B 1 128 ? -25.051 7.784 -40.646 1.00 16.53 456 GLU B C 1
ATOM 5574 O O . GLU B 1 128 ? -24.586 8.891 -40.926 1.00 16.67 456 GLU B O 1
ATOM 5580 N N . ARG B 1 129 ? -26.329 7.485 -40.865 1.00 16.09 457 ARG B N 1
ATOM 5581 C CA . ARG B 1 129 ? -27.202 8.468 -41.504 1.00 17.57 457 ARG B CA 1
ATOM 5582 C C . ARG B 1 129 ? -28.086 9.225 -40.523 1.00 17.87 457 ARG B C 1
ATOM 5583 O O . ARG B 1 129 ? -28.440 10.377 -40.789 1.00 19.68 457 ARG B O 1
ATOM 5591 N N . CYS B 1 130 ? -28.439 8.625 -39.388 1.00 16.31 458 CYS B N 1
ATOM 5592 C CA . CYS B 1 130 ? -29.367 9.260 -38.458 1.00 16.58 458 CYS B CA 1
ATOM 5593 C C . CYS B 1 130 ? -28.724 9.515 -37.103 1.00 17.45 458 CYS B C 1
ATOM 5594 O O . CYS B 1 130 ? -28.563 10.677 -36.720 1.00 18.68 458 CYS B O 1
ATOM 5597 N N . ILE B 1 131 ? -28.327 8.463 -36.381 1.00 16.79 459 ILE B N 1
ATOM 5598 C CA . ILE B 1 131 ? -27.818 8.628 -35.021 1.00 16.78 459 ILE B CA 1
ATOM 5599 C C . ILE B 1 131 ? -26.522 9.428 -35.028 1.00 16.81 459 ILE B C 1
ATOM 5600 O O . ILE B 1 131 ? -26.378 10.410 -34.283 1.00 18.85 459 ILE B O 1
ATOM 5605 N N . GLY B 1 132 ? -25.558 9.014 -35.859 1.00 16.78 460 GLY B N 1
ATOM 5606 C CA . GLY B 1 132 ? -24.266 9.660 -35.946 1.00 16.93 460 GLY B CA 1
ATOM 5607 C C . GLY B 1 132 ? -24.322 11.152 -36.235 1.00 17.22 460 GLY B C 1
ATOM 5608 O O . GLY B 1 132 ? -23.789 11.964 -35.478 1.00 17.23 460 GLY B O 1
ATOM 5609 N N . PRO B 1 133 ? -24.946 11.549 -37.347 1.00 18.27 461 PRO B N 1
ATOM 5610 C CA . PRO B 1 133 ? -24.991 12.988 -37.652 1.00 18.09 461 PRO B CA 1
ATOM 5611 C C . PRO B 1 133 ? -25.650 13.814 -36.559 1.00 18.24 461 PRO B C 1
ATOM 5612 O O . PRO B 1 133 ? -25.187 14.925 -36.269 1.00 19.41 461 PRO B O 1
ATOM 5616 N N . GLU B 1 134 ? -26.722 13.313 -35.942 1.00 19.16 462 GLU B N 1
ATOM 5617 C CA A GLU B 1 134 ? -27.353 14.057 -34.858 0.45 21.36 462 GLU B CA 1
ATOM 5618 C CA B GLU B 1 134 ? -27.350 14.067 -34.862 0.55 20.41 462 GLU B CA 1
ATOM 5619 C C . GLU B 1 134 ? -26.433 14.150 -33.648 1.00 19.49 462 GLU B C 1
ATOM 5620 O O . GLU B 1 134 ? -26.330 15.208 -33.013 1.00 19.71 462 GLU B O 1
ATOM 5631 N N . PHE B 1 135 ? -25.760 13.053 -33.309 1.00 18.16 463 PHE B N 1
ATOM 5632 C CA . PHE B 1 135 ? -24.849 13.086 -32.172 1.00 17.81 463 PHE B CA 1
ATOM 5633 C C . PHE B 1 135 ? -23.696 14.048 -32.426 1.00 17.41 463 PHE B C 1
ATOM 5634 O O . PHE B 1 135 ? -23.310 14.809 -31.538 1.00 17.07 463 PHE B O 1
ATOM 5642 N N . ILE B 1 136 ? -23.137 14.029 -33.636 1.00 18.60 464 ILE B N 1
ATOM 5643 C CA . ILE B 1 136 ? -21.957 14.839 -33.913 1.00 18.22 464 ILE B CA 1
ATOM 5644 C C . ILE B 1 136 ? -22.311 16.317 -33.970 1.00 20.79 464 ILE B C 1
ATOM 5645 O O . ILE B 1 136 ? -21.498 17.173 -33.599 1.00 21.50 464 ILE B O 1
ATOM 5650 N N . GLU B 1 137 ? -23.529 16.649 -34.399 1.00 20.40 465 GLU B N 1
ATOM 5651 C CA . GLU B 1 137 ? -23.931 18.051 -34.400 1.00 22.91 465 GLU B CA 1
ATOM 5652 C C . GLU B 1 137 ? -24.214 18.548 -32.985 1.00 23.23 465 GLU B C 1
ATOM 5653 O O . GLU B 1 137 ? -23.767 19.636 -32.601 1.00 24.32 465 GLU B O 1
ATOM 5659 N N . LYS B 1 138 ? -24.922 17.754 -32.182 1.00 22.37 466 LYS B N 1
ATOM 5660 C CA A LYS B 1 138 ? -25.422 18.264 -30.912 0.46 22.20 466 LYS B CA 1
ATOM 5661 C CA B LYS B 1 138 ? -25.438 18.238 -30.907 0.54 22.66 466 LYS B CA 1
ATOM 5662 C C . LYS B 1 138 ? -24.510 17.960 -29.729 1.00 22.10 466 LYS B C 1
ATOM 5663 O O . LYS B 1 138 ? -24.332 18.825 -28.862 1.00 24.45 466 LYS B O 1
ATOM 5674 N N . ILE B 1 139 ? -23.925 16.768 -29.660 1.00 20.77 467 ILE B N 1
ATOM 5675 C CA . ILE B 1 139 ? -23.203 16.329 -28.458 1.00 19.87 467 ILE B CA 1
ATOM 5676 C C . ILE B 1 139 ? -21.686 16.425 -28.620 1.00 19.97 467 ILE B C 1
ATOM 5677 O O . ILE B 1 139 ? -20.996 16.935 -27.737 1.00 22.13 467 ILE B O 1
ATOM 5682 N N . HIS B 1 140 ? -21.152 15.891 -29.718 1.00 19.28 468 HIS B N 1
ATOM 5683 C CA . HIS B 1 140 ? -19.715 15.881 -29.971 1.00 18.09 468 HIS B CA 1
ATOM 5684 C C . HIS B 1 140 ? -19.165 17.302 -29.955 1.00 19.88 468 HIS B C 1
ATOM 5685 O O . HIS B 1 140 ? -19.795 18.226 -30.478 1.00 20.13 468 HIS B O 1
ATOM 5692 N N . ASP B 1 141 ? -17.979 17.476 -29.350 1.00 19.25 469 ASP B N 1
ATOM 5693 C CA . ASP B 1 141 ? -17.381 18.805 -29.213 1.00 20.83 469 ASP B CA 1
ATOM 5694 C C . ASP B 1 141 ? -17.109 19.478 -30.552 1.00 21.78 469 ASP B C 1
ATOM 5695 O O . ASP B 1 141 ? -17.013 20.710 -30.605 1.00 23.34 469 ASP B O 1
ATOM 5700 N N . ALA B 1 142 ? -16.960 18.709 -31.631 1.00 21.76 470 ALA B N 1
ATOM 5701 C CA . ALA B 1 142 ? -16.743 19.316 -32.938 1.00 21.99 470 ALA B CA 1
ATOM 5702 C C . ALA B 1 142 ? -17.990 20.013 -33.475 1.00 23.05 470 ALA B C 1
ATOM 5703 O O . ALA B 1 142 ? -17.862 20.928 -34.294 1.00 25.13 470 ALA B O 1
ATOM 5705 N N . HIS B 1 143 ? -19.178 19.593 -33.045 1.00 22.34 471 HIS B N 1
ATOM 5706 C CA . HIS B 1 143 ? -20.459 20.171 -33.477 1.00 22.44 471 HIS B CA 1
ATOM 5707 C C . HIS B 1 143 ? -20.515 20.389 -34.987 1.00 23.23 471 HIS B C 1
ATOM 5708 O O . HIS B 1 143 ? -20.822 21.476 -35.475 1.00 24.80 471 HIS B O 1
ATOM 5715 N N . ILE B 1 144 ? -20.236 19.323 -35.732 1.00 22.80 472 ILE B N 1
ATOM 5716 C CA . ILE B 1 144 ? -20.320 19.376 -37.189 1.00 23.14 472 ILE B CA 1
ATOM 5717 C C . ILE B 1 144 ? -21.785 19.436 -37.606 1.00 24.69 472 ILE B C 1
ATOM 5718 O O . ILE B 1 144 ? -22.581 18.560 -37.253 1.00 24.29 472 ILE B O 1
ATOM 5723 N N . LYS B 1 145 ? -22.145 20.461 -38.376 1.00 27.64 473 LYS B N 1
ATOM 5724 C CA . LYS B 1 145 ? -23.520 20.594 -38.837 1.00 30.89 473 LYS B CA 1
ATOM 5725 C C . LYS B 1 145 ? -23.875 19.469 -39.801 1.00 29.69 473 LYS B C 1
ATOM 5726 O O . LYS B 1 145 ? -23.056 19.054 -40.626 1.00 31.02 473 LYS B O 1
ATOM 5732 N N . LYS B 1 146 ? -25.105 18.971 -39.687 1.00 29.88 474 LYS B N 1
ATOM 5733 C CA . LYS B 1 146 ? -25.578 17.926 -40.590 1.00 28.66 474 LYS B CA 1
ATOM 5734 C C . LYS B 1 146 ? -25.505 18.392 -42.038 1.00 30.75 474 LYS B C 1
ATOM 5735 O O . LYS B 1 146 ? -25.827 19.539 -42.353 1.00 32.28 474 LYS B O 1
ATOM 5741 N N . LYS B 1 147 ? -25.076 17.484 -42.919 1.00 32.30 475 LYS B N 1
ATOM 5742 C CA . LYS B 1 147 ? -24.811 17.797 -44.318 1.00 33.99 475 LYS B CA 1
ATOM 5743 C C . LYS B 1 147 ? -25.939 17.393 -45.258 1.00 34.63 475 LYS B C 1
ATOM 5744 O O . LYS B 1 147 ? -26.043 17.963 -46.348 1.00 37.14 475 LYS B O 1
ATOM 5750 N N . CYS B 1 148 ? -26.776 16.432 -44.871 1.00 33.42 476 CYS B N 1
ATOM 5751 C CA . CYS B 1 148 ? -27.735 15.838 -45.790 1.00 32.54 476 CYS B CA 1
ATOM 5752 C C . CYS B 1 148 ? -28.958 15.378 -45.011 1.00 30.19 476 CYS B C 1
ATOM 5753 O O . CYS B 1 148 ? -28.857 14.983 -43.846 1.00 29.10 476 CYS B O 1
ATOM 5756 N N . ASP B 1 149 ? -30.121 15.441 -45.666 1.00 28.33 477 ASP B N 1
ATOM 5757 C CA . ASP B 1 149 ? -31.362 14.941 -45.085 1.00 26.62 477 ASP B CA 1
ATOM 5758 C C . ASP B 1 149 ? -31.385 13.422 -45.215 1.00 25.86 477 ASP B C 1
ATOM 5759 O O . ASP B 1 149 ? -31.478 12.900 -46.336 1.00 26.05 477 ASP B O 1
ATOM 5764 N N . PRO B 1 150 ? -31.328 12.679 -44.103 1.00 23.34 478 PRO B N 1
ATOM 5765 C CA . PRO B 1 150 ? -31.228 11.213 -44.206 1.00 22.11 478 PRO B CA 1
ATOM 5766 C C . PRO B 1 150 ? -32.482 10.546 -44.744 1.00 21.47 478 PRO B C 1
ATOM 5767 O O . PRO B 1 150 ? -32.440 9.345 -45.045 1.00 20.92 478 PRO B O 1
ATOM 5771 N N . ASN B 1 151 ? -33.593 11.276 -44.866 1.00 21.02 479 ASN B N 1
ATOM 5772 C CA . ASN B 1 151 ? -34.829 10.741 -45.416 1.00 22.16 479 ASN B CA 1
ATOM 5773 C C . ASN B 1 151 ? -35.059 11.192 -46.853 1.00 24.88 479 ASN B C 1
ATOM 5774 O O . ASN B 1 151 ? -36.195 11.158 -47.343 1.00 24.24 479 ASN B O 1
ATOM 5779 N N . THR B 1 152 ? -33.994 11.605 -47.535 1.00 26.39 480 THR B N 1
ATOM 5780 C CA . THR B 1 152 ? -34.020 11.961 -48.944 1.00 28.14 480 THR B CA 1
ATOM 5781 C C . THR B 1 152 ? -32.839 11.306 -49.640 1.00 28.96 480 THR B C 1
ATOM 5782 O O . THR B 1 152 ? -31.864 10.878 -49.006 1.00 28.07 480 THR B O 1
ATOM 5786 N N . ILE B 1 153 ? -32.937 11.240 -50.961 1.00 29.96 481 ILE B N 1
ATOM 5787 C CA . ILE B 1 153 ? -31.867 10.712 -51.801 1.00 32.80 481 ILE B CA 1
ATOM 5788 C C . ILE B 1 153 ? -30.929 11.864 -52.136 1.00 33.81 481 ILE B C 1
ATOM 5789 O O . ILE B 1 153 ? -31.385 12.872 -52.700 1.00 37.34 481 ILE B O 1
ATOM 5794 N N . PRO B 1 154 ? -29.649 11.772 -51.804 1.00 33.51 482 PRO B N 1
ATOM 5795 C CA . PRO B 1 154 ? -28.705 12.817 -52.206 1.00 34.64 482 PRO B CA 1
ATOM 5796 C C . PRO B 1 154 ? -28.539 12.851 -53.717 1.00 36.96 482 PRO B C 1
ATOM 5797 O O . PRO B 1 154 ? -28.836 11.890 -54.429 1.00 36.68 482 PRO B O 1
ATOM 5801 N N . SER B 1 155 ? -28.058 13.988 -54.209 1.00 39.86 483 SER B N 1
ATOM 5802 C CA . SER B 1 155 ? -27.547 14.042 -55.571 1.00 42.41 483 SER B CA 1
ATOM 5803 C C . SER B 1 155 ? -26.180 13.370 -55.584 1.00 41.26 483 SER B C 1
ATOM 5804 O O . SER B 1 155 ? -25.282 13.765 -54.835 1.00 41.83 483 SER B O 1
ATOM 5807 N N . GLY B 1 156 ? -26.027 12.342 -56.408 1.00 39.33 484 GLY B N 1
ATOM 5808 C CA . GLY B 1 156 ? -24.773 11.621 -56.449 1.00 36.54 484 GLY B CA 1
ATOM 5809 C C . GLY B 1 156 ? -24.731 10.462 -55.479 1.00 32.72 484 GLY B C 1
ATOM 5810 O O . GLY B 1 156 ? -25.697 9.703 -55.361 1.00 32.91 484 GLY B O 1
ATOM 5811 N N . SER B 1 157 ? -23.617 10.323 -54.771 1.00 28.08 485 SER B N 1
ATOM 5812 C CA . SER B 1 157 ? -23.415 9.170 -53.905 1.00 24.25 485 SER B CA 1
ATOM 5813 C C . SER B 1 157 ? -24.389 9.174 -52.732 1.00 22.99 485 SER B C 1
ATOM 5814 O O . SER B 1 157 ? -24.579 10.199 -52.071 1.00 23.07 485 SER B O 1
ATOM 5817 N N . GLU B 1 158 ? -24.997 8.015 -52.461 1.00 20.74 486 GLU B N 1
ATOM 5818 C CA . GLU B 1 158 ? -25.800 7.867 -51.251 1.00 20.34 486 GLU B CA 1
ATOM 5819 C C . GLU B 1 158 ? -24.943 7.739 -49.998 1.00 18.58 486 GLU B C 1
ATOM 5820 O O . GLU B 1 158 ? -25.479 7.844 -48.888 1.00 17.78 486 GLU B O 1
ATOM 5826 N N . TYR B 1 159 ? -23.634 7.544 -50.150 1.00 17.90 487 TYR B N 1
ATOM 5827 C CA . TYR B 1 159 ? -22.745 7.203 -49.047 1.00 16.91 487 TYR B CA 1
ATOM 5828 C C . TYR B 1 159 ? -21.799 8.323 -48.657 1.00 17.58 487 TYR B C 1
ATOM 5829 O O . TYR B 1 159 ? -21.604 8.570 -47.459 1.00 18.33 487 TYR B O 1
ATOM 5838 N N . GLU B 1 160 ? -21.231 9.026 -49.639 1.00 19.34 488 GLU B N 1
ATOM 5839 C CA . GLU B 1 160 ? -20.189 10.003 -49.339 1.00 20.43 488 GLU B CA 1
ATOM 5840 C C . GLU B 1 160 ? -20.608 11.085 -48.346 1.00 20.73 488 GLU B C 1
ATOM 5841 O O . GLU B 1 160 ? -19.756 11.485 -47.530 1.00 19.92 488 GLU B O 1
ATOM 5847 N N . PRO B 1 161 ? -21.847 11.593 -48.336 1.00 21.02 489 PRO B N 1
ATOM 5848 C CA . PRO B 1 161 ? -22.176 12.647 -47.362 1.00 21.44 489 PRO B CA 1
ATOM 5849 C C . PRO B 1 161 ? -22.035 12.206 -45.923 1.00 19.36 489 PRO B C 1
ATOM 5850 O O . PRO B 1 161 ? -21.944 13.063 -45.033 1.00 21.15 489 PRO B O 1
ATOM 5854 N N . TYR B 1 162 ? -21.995 10.902 -45.663 1.00 16.59 490 TYR B N 1
ATOM 5855 C CA . TYR B 1 162 ? -21.928 10.385 -44.304 1.00 15.04 490 TYR B CA 1
ATOM 5856 C C . TYR B 1 162 ? -20.562 9.815 -43.944 1.00 16.23 490 TYR B C 1
ATOM 5857 O O . TYR B 1 162 ? -20.385 9.344 -42.817 1.00 16.70 490 TYR B O 1
ATOM 5866 N N . TYR B 1 163 ? -19.587 9.857 -44.859 1.00 16.40 491 TYR B N 1
ATOM 5867 C CA . TYR B 1 163 ? -18.270 9.297 -44.552 1.00 16.33 491 TYR B CA 1
ATOM 5868 C C . TYR B 1 163 ? -17.659 9.942 -43.312 1.00 16.48 491 TYR B C 1
ATOM 5869 O O . TYR B 1 163 ? -16.955 9.271 -42.540 1.00 16.75 491 TYR B O 1
ATOM 5878 N N . TYR B 1 164 ? -17.937 11.229 -43.080 1.00 17.10 492 TYR B N 1
ATOM 5879 C CA . TYR B 1 164 ? -17.312 11.913 -41.951 1.00 16.89 492 TYR B CA 1
ATOM 5880 C C . TYR B 1 164 ? -17.733 11.325 -40.614 1.00 16.04 492 TYR B C 1
ATOM 5881 O O . TYR B 1 164 ? -16.999 11.472 -39.630 1.00 16.92 492 TYR B O 1
ATOM 5890 N N . VAL B 1 165 ? -18.886 10.658 -40.555 1.00 16.17 493 VAL B N 1
ATOM 5891 C CA . VAL B 1 165 ? -19.418 10.201 -39.272 1.00 15.07 493 VAL B CA 1
ATOM 5892 C C . VAL B 1 165 ? -18.417 9.306 -38.552 1.00 15.75 493 VAL B C 1
ATOM 5893 O O . VAL B 1 165 ? -18.226 9.423 -37.340 1.00 16.88 493 VAL B O 1
ATOM 5897 N N . HIS B 1 166 ? -17.764 8.405 -39.282 1.00 15.59 494 HIS B N 1
ATOM 5898 C CA . HIS B 1 166 ? -16.875 7.447 -38.645 1.00 15.91 494 HIS B CA 1
ATOM 5899 C C . HIS B 1 166 ? -15.489 8.012 -38.377 1.00 16.91 494 HIS B C 1
ATOM 5900 O O . HIS B 1 166 ? -14.639 7.293 -37.843 1.00 18.07 494 HIS B O 1
ATOM 5907 N N . ASP B 1 167 ? -15.249 9.272 -38.726 1.00 16.75 495 ASP B N 1
ATOM 5908 C CA . ASP B 1 167 ? -14.054 9.976 -38.283 1.00 18.20 495 ASP B CA 1
ATOM 5909 C C . ASP B 1 167 ? -14.268 10.711 -36.973 1.00 18.64 495 ASP B C 1
ATOM 5910 O O . ASP B 1 167 ? -13.312 10.908 -36.220 1.00 21.13 495 ASP B O 1
ATOM 5915 N N . TYR B 1 168 ? -15.498 11.120 -36.685 1.00 16.47 496 TYR B N 1
ATOM 5916 C CA . TYR B 1 168 ? -15.805 11.794 -35.431 1.00 16.83 496 TYR B CA 1
ATOM 5917 C C . TYR B 1 168 ? -16.312 10.833 -34.371 1.00 15.52 496 TYR B C 1
ATOM 5918 O O . TYR B 1 168 ? -16.101 11.077 -33.178 1.00 18.03 496 TYR B O 1
ATOM 5927 N N . ILE B 1 169 ? -16.948 9.734 -34.783 1.00 13.22 497 ILE B N 1
ATOM 5928 C CA . ILE B 1 169 ? -17.310 8.635 -33.892 1.00 12.84 497 ILE B CA 1
ATOM 5929 C C . ILE B 1 169 ? -16.438 7.449 -34.278 1.00 13.99 497 ILE B C 1
ATOM 5930 O O . ILE B 1 169 ? -16.534 6.928 -35.396 1.00 15.57 497 ILE B O 1
ATOM 5935 N N . ALA B 1 170 ? -15.548 7.051 -33.369 1.00 14.28 498 ALA B N 1
ATOM 5936 C CA . ALA B 1 170 ? -14.573 6.021 -33.699 1.00 13.35 498 ALA B CA 1
ATOM 5937 C C . ALA B 1 170 ? -15.209 4.641 -33.810 1.00 13.86 498 ALA B C 1
ATOM 5938 O O . ALA B 1 170 ? -14.690 3.786 -34.541 1.00 15.12 498 ALA B O 1
ATOM 5940 N N . GLN B 1 171 ? -16.304 4.396 -33.091 1.00 13.74 499 GLN B N 1
ATOM 5941 C CA . GLN B 1 171 ? -16.953 3.091 -33.114 1.00 13.99 499 GLN B CA 1
ATOM 5942 C C . GLN B 1 171 ? -18.394 3.234 -32.654 1.00 13.52 499 GLN B C 1
ATOM 5943 O O . GLN B 1 171 ? -18.658 3.899 -31.649 1.00 13.66 499 GLN B O 1
ATOM 5949 N N . PHE B 1 172 ? -19.313 2.589 -33.374 1.00 14.15 500 PHE B N 1
ATOM 5950 C CA . PHE B 1 172 ? -20.665 2.342 -32.892 1.00 14.52 500 PHE B CA 1
ATOM 5951 C C . PHE B 1 172 ? -20.747 0.924 -32.351 1.00 14.45 500 PHE B C 1
ATOM 5952 O O . PHE B 1 172 ? -20.324 -0.023 -33.022 1.00 15.25 500 PHE B O 1
ATOM 5960 N N . ALA B 1 173 ? -21.301 0.774 -31.155 1.00 13.74 501 ALA B N 1
ATOM 5961 C CA . ALA B 1 173 ? -21.563 -0.537 -30.583 1.00 14.99 501 ALA B CA 1
ATOM 5962 C C . ALA B 1 173 ? -23.039 -0.638 -30.249 1.00 15.15 501 ALA B C 1
ATOM 5963 O O . ALA B 1 173 ? -23.635 0.318 -29.742 1.00 16.54 501 ALA B O 1
ATOM 5965 N N . MET B 1 174 ? -23.629 -1.798 -30.525 1.00 14.04 502 MET B N 1
ATOM 5966 C CA . MET B 1 174 ? -25.021 -2.064 -30.179 1.00 14.64 502 MET B CA 1
ATOM 5967 C C . MET B 1 174 ? -25.055 -3.250 -29.227 1.00 14.63 502 MET B C 1
ATOM 5968 O O . MET B 1 174 ? -24.679 -4.361 -29.608 1.00 16.10 502 MET B O 1
ATOM 5973 N N . VAL B 1 175 ? -25.489 -3.014 -27.992 1.00 15.38 503 VAL B N 1
ATOM 5974 C CA . VAL B 1 175 ? -25.604 -4.058 -26.979 1.00 15.54 503 VAL B CA 1
ATOM 5975 C C . VAL B 1 175 ? -27.043 -4.558 -26.981 1.00 15.00 503 VAL B C 1
ATOM 5976 O O . VAL B 1 175 ? -27.986 -3.767 -26.818 1.00 16.66 503 VAL B O 1
ATOM 5980 N N . VAL B 1 176 ? -27.220 -5.867 -27.158 1.00 15.72 504 VAL B N 1
ATOM 5981 C CA . VAL B 1 176 ? -28.551 -6.478 -27.187 1.00 15.95 504 VAL B CA 1
ATOM 5982 C C . VAL B 1 176 ? -28.854 -7.045 -25.811 1.00 16.03 504 VAL B C 1
ATOM 5983 O O . VAL B 1 176 ? -28.033 -7.771 -25.236 1.00 18.35 504 VAL B O 1
ATOM 5987 N N . ASN B 1 177 ? -30.039 -6.733 -25.300 1.00 16.72 505 ASN B N 1
ATOM 5988 C CA . ASN B 1 177 ? -30.498 -7.148 -23.979 1.00 16.65 505 ASN B CA 1
ATOM 5989 C C . ASN B 1 177 ? -30.892 -8.624 -24.035 1.00 18.88 505 ASN B C 1
ATOM 5990 O O . ASN B 1 177 ? -32.049 -8.961 -24.282 1.00 20.14 505 ASN B O 1
ATOM 5995 N N . THR B 1 178 ? -29.928 -9.520 -23.786 1.00 19.57 506 THR B N 1
ATOM 5996 C CA . THR B 1 178 ? -30.163 -10.952 -23.957 1.00 19.28 506 THR B CA 1
ATOM 5997 C C . THR B 1 178 ? -29.006 -11.747 -23.370 1.00 21.00 506 THR B C 1
ATOM 5998 O O . THR B 1 178 ? -27.873 -11.258 -23.279 1.00 21.59 506 THR B O 1
ATOM 6002 N N . LYS B 1 179 ? -29.307 -12.993 -22.993 1.00 22.18 507 LYS B N 1
ATOM 6003 C CA . LYS B 1 179 ? -28.286 -13.968 -22.629 1.00 22.56 507 LYS B CA 1
ATOM 6004 C C . LYS B 1 179 ? -27.799 -14.771 -23.828 1.00 23.39 507 LYS B C 1
ATOM 6005 O O . LYS B 1 179 ? -26.829 -15.527 -23.698 1.00 24.91 507 LYS B O 1
ATOM 6011 N N . SER B 1 180 ? -28.438 -14.624 -24.986 1.00 21.56 508 SER B N 1
ATOM 6012 C CA . SER B 1 180 ? -28.029 -15.385 -26.161 1.00 21.98 508 SER B CA 1
ATOM 6013 C C . SER B 1 180 ? -26.571 -15.123 -26.518 1.00 20.83 508 SER B C 1
ATOM 6014 O O . SER B 1 180 ? -26.100 -13.983 -26.509 1.00 21.44 508 SER B O 1
ATOM 6017 N N . ASP B 1 181 ? -25.861 -16.197 -26.854 1.00 21.28 509 ASP B N 1
ATOM 6018 C CA . ASP B 1 181 ? -24.436 -16.125 -27.164 1.00 21.90 509 ASP B CA 1
ATOM 6019 C C . ASP B 1 181 ? -24.280 -15.897 -28.664 1.00 22.76 509 ASP B C 1
ATOM 6020 O O . ASP B 1 181 ? -24.429 -16.822 -29.465 1.00 26.99 509 ASP B O 1
ATOM 6025 N N . PHE B 1 182 ? -23.989 -14.658 -29.050 1.00 19.05 510 PHE B N 1
ATOM 6026 C CA . PHE B 1 182 ? -23.716 -14.339 -30.446 1.00 18.66 510 PHE B CA 1
ATOM 6027 C C . PHE B 1 182 ? -22.819 -13.110 -30.489 1.00 18.82 510 PHE B C 1
ATOM 6028 O O . PHE B 1 182 ? -22.535 -12.488 -29.463 1.00 18.94 510 PHE B O 1
ATOM 6036 N N . GLY B 1 183 ? -22.392 -12.747 -31.694 1.00 18.52 511 GLY B N 1
ATOM 6037 C CA . GLY B 1 183 ? -21.653 -11.518 -31.884 1.00 16.73 511 GLY B CA 1
ATOM 6038 C C . GLY B 1 183 ? -21.387 -11.266 -33.349 1.00 17.66 511 GLY B C 1
ATOM 6039 O O . GLY B 1 183 ? -21.216 -12.220 -34.115 1.00 18.79 511 GLY B O 1
ATOM 6040 N N . GLY B 1 184 ? -21.332 -10.001 -33.760 1.00 17.04 512 GLY B N 1
ATOM 6041 C CA . GLY B 1 184 ? -21.072 -9.702 -35.157 1.00 18.28 512 GLY B CA 1
ATOM 6042 C C . GLY B 1 184 ? -20.551 -8.297 -35.323 1.00 19.33 512 GLY B C 1
ATOM 6043 O O . GLY B 1 184 ? -20.918 -7.395 -34.569 1.00 19.86 512 GLY B O 1
ATOM 6044 N N . ALA B 1 185 ? -19.682 -8.113 -36.318 1.00 19.06 513 ALA B N 1
ATOM 6045 C CA . ALA B 1 185 ? -19.058 -6.828 -36.601 1.00 18.26 513 ALA B CA 1
ATOM 6046 C C . ALA B 1 185 ? -19.279 -6.493 -38.068 1.00 19.43 513 ALA B C 1
ATOM 6047 O O . ALA B 1 185 ? -19.085 -7.347 -38.938 1.00 23.61 513 ALA B O 1
ATOM 6049 N N . TYR B 1 186 ? -19.690 -5.262 -38.343 1.00 16.11 514 TYR B N 1
ATOM 6050 C CA . TYR B 1 186 ? -20.036 -4.853 -39.699 1.00 16.29 514 TYR B CA 1
ATOM 6051 C C . TYR B 1 186 ? -19.121 -3.695 -40.079 1.00 15.47 514 TYR B C 1
ATOM 6052 O O . TYR B 1 186 ? -19.325 -2.559 -39.642 1.00 18.00 514 TYR B O 1
ATOM 6061 N N . ASN B 1 187 ? -18.092 -4.006 -40.866 1.00 14.70 515 ASN B N 1
ATOM 6062 C CA . ASN B 1 187 ? -17.036 -3.070 -41.235 1.00 16.25 515 ASN B CA 1
ATOM 6063 C C . ASN B 1 187 ? -17.021 -2.972 -42.747 1.00 17.23 515 ASN B C 1
ATOM 6064 O O . ASN B 1 187 ? -16.446 -3.826 -43.430 1.00 20.95 515 ASN B O 1
ATOM 6069 N N . ASN B 1 188 ? -17.628 -1.921 -43.263 1.00 16.24 516 ASN B N 1
ATOM 6070 C CA . ASN B 1 188 ? -17.578 -1.662 -44.688 1.00 15.62 516 ASN B CA 1
ATOM 6071 C C . ASN B 1 188 ? -17.819 -0.173 -44.854 1.00 15.01 516 ASN B C 1
ATOM 6072 O O . ASN B 1 188 ? -18.906 0.251 -45.257 1.00 17.26 516 ASN B O 1
ATOM 6077 N N . ARG B 1 189 ? -16.811 0.625 -44.508 1.00 15.83 517 ARG B N 1
ATOM 6078 C CA . ARG B 1 189 ? -16.982 2.071 -44.476 1.00 15.44 517 ARG B CA 1
ATOM 6079 C C . ARG B 1 189 ? -17.345 2.643 -45.843 1.00 15.37 517 ARG B C 1
ATOM 6080 O O . ARG B 1 189 ? -18.027 3.670 -45.914 1.00 1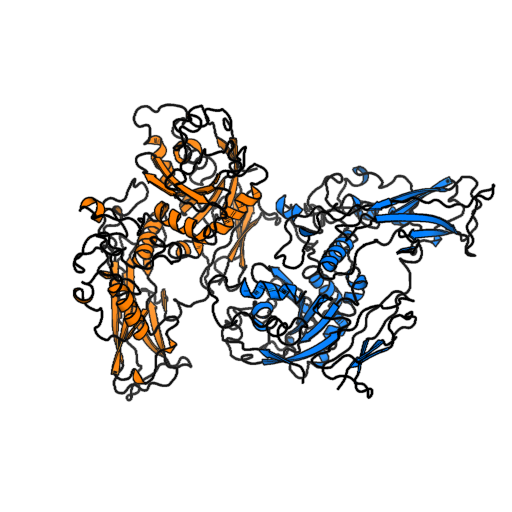5.99 517 ARG B O 1
ATOM 6088 N N . GLU B 1 190 ? -16.899 2.005 -46.934 1.00 16.13 518 GLU B N 1
ATOM 6089 C CA . GLU B 1 190 ? -17.258 2.482 -48.268 1.00 17.20 518 GLU B CA 1
ATOM 6090 C C . GLU B 1 190 ? -18.769 2.583 -48.428 1.00 18.34 518 GLU B C 1
ATOM 6091 O O . GLU B 1 190 ? -19.268 3.462 -49.139 1.00 17.59 518 GLU B O 1
ATOM 6097 N N . TYR B 1 191 ? -19.511 1.719 -47.741 1.00 17.67 519 TYR B N 1
ATOM 6098 C CA . TYR B 1 191 ? -20.966 1.702 -47.814 1.00 16.32 519 TYR B CA 1
ATOM 6099 C C . TYR B 1 191 ? -21.600 2.122 -46.497 1.00 15.83 519 TYR B C 1
ATOM 6100 O O . TYR B 1 191 ? -22.780 1.852 -46.260 1.00 16.76 519 TYR B O 1
ATOM 6109 N N . GLY B 1 192 ? -20.830 2.783 -45.641 1.00 14.11 520 GLY B N 1
ATOM 6110 C CA . GLY B 1 192 ? -21.369 3.415 -44.459 1.00 13.43 520 GLY B CA 1
ATOM 6111 C C . GLY B 1 192 ? -21.356 2.586 -43.195 1.00 14.76 520 GLY B C 1
ATOM 6112 O O . GLY B 1 192 ? -21.699 3.118 -42.134 1.00 17.18 520 GLY B O 1
ATOM 6113 N N . PHE B 1 193 ? -20.958 1.316 -43.253 1.00 14.83 521 PHE B N 1
ATOM 6114 C CA . PHE B 1 193 ? -21.150 0.414 -42.120 1.00 14.65 521 PHE B CA 1
ATOM 6115 C C . PHE B 1 193 ? -19.920 0.446 -41.217 1.00 13.77 521 PHE B C 1
ATOM 6116 O O . PHE B 1 193 ? -18.810 0.121 -41.656 1.00 14.92 521 PHE B O 1
ATOM 6124 N N . HIS B 1 194 ? -20.120 0.823 -39.951 1.00 12.62 522 HIS B N 1
ATOM 6125 C CA . HIS B 1 194 ? -19.045 0.634 -38.986 1.00 12.62 522 HIS B CA 1
ATOM 6126 C C . HIS B 1 194 ? -19.668 0.505 -37.595 1.00 13.24 522 HIS B C 1
ATOM 6127 O O . HIS B 1 194 ? -19.678 1.440 -36.791 1.00 14.51 522 HIS B O 1
ATOM 6134 N N . TYR B 1 195 ? -20.179 -0.687 -37.307 1.00 12.14 523 TYR B N 1
ATOM 6135 C CA . TYR B 1 195 ? -20.802 -0.962 -36.017 1.00 13.21 523 TYR B CA 1
ATOM 6136 C C . TYR B 1 195 ? -20.631 -2.436 -35.692 1.00 14.20 523 TYR B C 1
ATOM 6137 O O . TYR B 1 195 ? -20.326 -3.250 -36.564 1.00 14.17 523 TYR B O 1
ATOM 6146 N N . PHE B 1 196 ? -20.827 -2.786 -34.425 1.00 14.13 524 PHE B N 1
ATOM 6147 C CA . PHE B 1 196 ? -20.869 -4.198 -34.078 1.00 14.46 524 PHE B CA 1
ATOM 6148 C C . PHE B 1 196 ? -22.013 -4.405 -33.109 1.00 14.84 524 PHE B C 1
ATOM 6149 O O . PHE B 1 196 ? -22.568 -3.446 -32.553 1.00 15.71 524 PHE B O 1
ATOM 6157 N N . ILE B 1 197 ? -22.387 -5.675 -32.963 1.00 15.60 525 ILE B N 1
ATOM 6158 C CA . ILE B 1 197 ? -23.518 -6.106 -32.150 1.00 15.56 525 ILE B CA 1
ATOM 6159 C C . ILE B 1 197 ? -23.045 -7.216 -31.220 1.00 14.76 525 ILE B C 1
ATOM 6160 O O . ILE B 1 197 ? -22.454 -8.199 -31.673 1.00 16.14 525 ILE B O 1
ATOM 6165 N N . SER B 1 198 ? -23.333 -7.084 -29.933 1.00 14.71 526 SER B N 1
ATOM 6166 C CA . SER B 1 198 ? -22.965 -8.134 -28.997 1.00 15.60 526 SER B CA 1
ATOM 6167 C C . SER B 1 198 ? -23.977 -8.141 -27.865 1.00 16.55 526 SER B C 1
ATOM 6168 O O . SER B 1 198 ? -24.697 -7.156 -27.666 1.00 17.94 526 SER B O 1
ATOM 6171 N N . PRO B 1 199 ? -24.077 -9.243 -27.126 1.00 16.68 527 PRO B N 1
ATOM 6172 C CA . PRO B 1 199 ? -25.119 -9.377 -26.107 1.00 16.92 527 PRO B CA 1
ATOM 6173 C C . PRO B 1 199 ? -24.685 -8.889 -24.734 1.00 16.56 527 PRO B C 1
ATOM 6174 O O . PRO B 1 199 ? -23.506 -8.889 -24.375 1.00 19.01 527 PRO B O 1
ATOM 6178 N N . SER B 1 200 ? -25.682 -8.496 -23.946 1.00 16.77 528 SER B N 1
ATOM 6179 C CA . SER B 1 200 ? -25.398 -7.954 -22.625 1.00 18.18 528 SER B CA 1
ATOM 6180 C C . SER B 1 200 ? -25.055 -9.028 -21.606 1.00 18.95 528 SER B C 1
ATOM 6181 O O . SER B 1 200 ? -24.255 -8.767 -20.702 1.00 18.29 528 SER B O 1
ATOM 6184 N N . ASP B 1 201 ? -25.659 -10.221 -21.704 1.00 20.07 529 ASP B N 1
ATOM 6185 C CA . ASP B 1 201 ? -25.649 -11.156 -20.583 1.00 20.26 529 ASP B CA 1
ATOM 6186 C C . ASP B 1 201 ? -25.305 -12.588 -20.979 1.00 20.88 529 ASP B C 1
ATOM 6187 O O . ASP B 1 201 ? -25.621 -13.517 -20.225 1.00 22.47 529 ASP B O 1
ATOM 6192 N N . SER B 1 202 ? -24.688 -12.801 -22.141 1.00 19.97 530 SER B N 1
ATOM 6193 C CA . SER B 1 202 ? -24.224 -14.138 -22.472 1.00 20.05 530 SER B CA 1
ATOM 6194 C C . SER B 1 202 ? -23.109 -14.544 -21.516 1.00 20.42 530 SER B C 1
ATOM 6195 O O . SER B 1 202 ? -22.538 -13.716 -20.803 1.00 21.20 530 SER B O 1
ATOM 6198 N N . TYR B 1 203 ? -22.794 -15.842 -21.514 1.00 20.77 531 TYR B N 1
ATOM 6199 C CA . TYR B 1 203 ? -21.831 -16.362 -20.549 1.00 21.96 531 TYR B CA 1
ATOM 6200 C C . TYR B 1 203 ? -20.447 -15.765 -20.752 1.00 22.17 531 TYR B C 1
ATOM 6201 O O . TYR B 1 203 ? -19.627 -15.786 -19.824 1.00 23.73 531 TYR B O 1
ATOM 6210 N N . ARG B 1 204 ? -20.175 -15.228 -21.941 1.00 21.30 532 ARG B N 1
ATOM 6211 C CA . ARG B 1 204 ? -18.893 -14.622 -22.270 1.00 20.09 532 ARG B CA 1
ATOM 6212 C C . ARG B 1 204 ? -19.097 -13.220 -22.823 1.00 18.96 532 ARG B C 1
ATOM 6213 O O . ARG B 1 204 ? -18.355 -12.781 -23.703 1.00 19.90 532 ARG B O 1
ATOM 6221 N N . ALA B 1 205 ? -20.097 -12.502 -22.303 1.00 17.15 533 ALA B N 1
ATOM 6222 C CA . ALA B 1 205 ? -20.489 -11.225 -22.899 1.00 17.63 533 ALA B CA 1
ATOM 6223 C C . ALA B 1 205 ? -19.316 -10.251 -22.996 1.00 16.22 533 ALA B C 1
ATOM 6224 O O . ALA B 1 205 ? -19.164 -9.557 -24.008 1.00 15.30 533 ALA B O 1
ATOM 6226 N N . SER B 1 206 ? -18.496 -10.153 -21.945 1.00 16.96 534 SER B N 1
ATOM 6227 C CA . SER B 1 206 ? -17.393 -9.195 -21.996 1.00 17.66 534 SER B CA 1
ATOM 6228 C C . SER B 1 206 ? -16.315 -9.630 -22.978 1.00 16.39 534 SER B C 1
ATOM 6229 O O . SER B 1 206 ? -15.688 -8.779 -23.624 1.00 16.15 534 SER B O 1
ATOM 6232 N N . LYS B 1 207 ? -16.074 -10.942 -23.089 1.00 15.21 535 LYS B N 1
ATOM 6233 C CA . LYS B 1 207 ? -15.080 -11.439 -24.036 1.00 15.88 535 LYS B CA 1
ATOM 6234 C C . LYS B 1 207 ? -15.532 -11.200 -25.466 1.00 15.61 535 LYS B C 1
ATOM 6235 O O . LYS B 1 207 ? -14.737 -10.781 -26.316 1.00 16.31 535 LYS B O 1
ATOM 6241 N N . THR B 1 208 ? -16.815 -11.455 -25.741 1.00 16.68 536 THR B N 1
ATOM 6242 C CA . THR B 1 208 ? -17.366 -11.163 -27.057 1.00 14.89 536 THR B CA 1
ATOM 6243 C C . THR B 1 208 ? -17.248 -9.682 -27.385 1.00 16.15 536 THR B C 1
ATOM 6244 O O . THR B 1 208 ? -16.904 -9.314 -28.518 1.00 15.29 536 THR B O 1
ATOM 6248 N N . PHE B 1 209 ? -17.550 -8.817 -26.412 1.00 16.05 537 PHE B N 1
ATOM 6249 C CA . PHE B 1 209 ? -17.494 -7.378 -26.648 1.00 14.56 537 PHE B CA 1
ATOM 6250 C C . PHE B 1 209 ? -16.093 -6.960 -27.063 1.00 13.42 537 PHE B C 1
ATOM 6251 O O . PHE B 1 209 ? -15.907 -6.272 -28.079 1.00 13.89 537 PHE B O 1
ATOM 6259 N N . ALA B 1 210 ? -15.087 -7.405 -26.305 1.00 14.07 538 ALA B N 1
ATOM 6260 C CA . ALA B 1 210 ? -13.706 -7.074 -26.632 1.00 13.55 538 ALA B CA 1
ATOM 6261 C C . ALA B 1 210 ? -13.312 -7.637 -27.993 1.00 14.05 538 ALA B C 1
ATOM 6262 O O . ALA B 1 210 ? -12.556 -7.005 -28.747 1.00 13.73 538 ALA B O 1
ATOM 6264 N N . HIS B 1 211 ? -13.797 -8.838 -28.310 1.00 13.94 539 HIS B N 1
ATOM 6265 C CA . HIS B 1 211 ? -13.486 -9.475 -29.587 1.00 14.57 539 HIS B CA 1
ATOM 6266 C C . HIS B 1 211 ? -14.095 -8.699 -30.756 1.00 14.26 539 HIS B C 1
ATOM 6267 O O . HIS B 1 211 ? -13.404 -8.369 -31.728 1.00 14.12 539 HIS B O 1
ATOM 6274 N N . GLU B 1 212 ? -15.383 -8.365 -30.667 1.00 13.70 540 GLU B N 1
ATOM 6275 C CA . GLU B 1 212 ? -15.999 -7.625 -31.765 1.00 12.59 540 GLU B CA 1
ATOM 6276 C C . GLU B 1 212 ? -15.422 -6.220 -31.871 1.00 14.04 540 GLU B C 1
ATOM 6277 O O . GLU B 1 212 ? -15.284 -5.685 -32.976 1.00 14.73 540 GLU B O 1
ATOM 6283 N N . PHE B 1 213 ? -15.075 -5.620 -30.732 1.00 14.52 541 PHE B N 1
ATOM 6284 C CA . PHE B 1 213 ? -14.384 -4.337 -30.717 1.00 15.34 541 PHE B CA 1
ATOM 6285 C C . PHE B 1 213 ? -13.016 -4.462 -31.377 1.00 14.85 541 PHE B C 1
ATOM 6286 O O . PHE B 1 213 ? -12.540 -3.512 -32.008 1.00 14.70 541 PHE B O 1
ATOM 6294 N N . GLY B 1 214 ? -12.386 -5.638 -31.275 1.00 14.63 542 GLY B N 1
ATOM 6295 C CA . GLY B 1 214 ? -11.121 -5.853 -31.963 1.00 14.62 542 GLY B CA 1
ATOM 6296 C C . GLY B 1 214 ? -11.281 -5.917 -33.471 1.00 14.25 542 GLY B C 1
ATOM 6297 O O . GLY B 1 214 ? -10.405 -5.465 -34.215 1.00 14.73 542 GLY B O 1
ATOM 6298 N N . HIS B 1 215 ? -12.387 -6.499 -33.941 1.00 14.64 543 HIS B N 1
ATOM 6299 C CA . HIS B 1 215 ? -12.729 -6.433 -35.364 1.00 15.74 543 HIS B CA 1
ATOM 6300 C C . HIS B 1 215 ? -13.017 -5.000 -35.786 1.00 15.96 543 HIS B C 1
ATOM 6301 O O . HIS B 1 215 ? -12.510 -4.521 -36.806 1.00 16.65 543 HIS B O 1
ATOM 6308 N N . GLY B 1 216 ? -13.879 -4.325 -35.033 1.00 15.10 544 GLY B N 1
ATOM 6309 C CA . GLY B 1 216 ? -14.422 -3.041 -35.422 1.00 15.42 544 GLY B CA 1
ATOM 6310 C C . GLY B 1 216 ? -13.431 -1.906 -35.350 1.00 15.06 544 GLY B C 1
ATOM 6311 O O . GLY B 1 216 ? -13.174 -1.233 -36.354 1.00 16.78 544 GLY B O 1
ATOM 6312 N N . LEU B 1 217 ? -12.875 -1.678 -34.159 1.00 13.84 545 LEU B N 1
ATOM 6313 C CA . LEU B 1 217 ? -11.965 -0.559 -33.981 1.00 14.26 545 LEU B CA 1
ATOM 6314 C C . LEU B 1 217 ? -10.556 -0.940 -34.393 1.00 13.63 545 LEU B C 1
ATOM 6315 O O . LEU B 1 217 ? -9.915 -0.228 -35.176 1.00 17.64 545 LEU B O 1
ATOM 6320 N N . LEU B 1 218 ? -10.067 -2.072 -33.897 1.00 12.31 546 LEU B N 1
ATOM 6321 C CA . LEU B 1 218 ? -8.667 -2.410 -34.110 1.00 13.38 546 LEU B CA 1
ATOM 6322 C C . LEU B 1 218 ? -8.387 -2.936 -35.518 1.00 15.03 546 LEU B C 1
ATOM 6323 O O . LEU B 1 218 ? -7.223 -2.989 -35.922 1.00 16.69 546 LEU B O 1
ATOM 6328 N N . GLY B 1 219 ? -9.415 -3.316 -36.269 1.00 13.72 547 GLY B N 1
ATOM 6329 C CA . GLY B 1 219 ? -9.226 -3.751 -37.637 1.00 15.93 547 GLY B CA 1
ATOM 6330 C C . GLY B 1 219 ? -8.682 -5.148 -37.771 1.00 15.75 547 GLY B C 1
ATOM 6331 O O . GLY B 1 219 ? -8.145 -5.502 -38.832 1.00 15.93 547 GLY B O 1
ATOM 6332 N N . LEU B 1 220 ? -8.802 -5.952 -36.724 1.00 15.88 548 LEU B N 1
ATOM 6333 C CA . LEU B 1 220 ? -8.214 -7.276 -36.697 1.00 15.20 548 LEU B CA 1
ATOM 6334 C C . LEU B 1 220 ? -9.154 -8.271 -37.352 1.00 17.49 548 LEU B C 1
ATOM 6335 O O . LEU B 1 220 ? -10.383 -8.133 -37.289 1.00 19.43 548 LEU B O 1
ATOM 6340 N N . GLY B 1 221 ? -8.560 -9.279 -37.978 1.00 17.92 549 GLY B N 1
ATOM 6341 C CA . GLY B 1 221 ? -9.324 -10.318 -38.625 1.00 18.88 549 GLY B CA 1
ATOM 6342 C C . GLY B 1 221 ? -9.601 -11.505 -37.721 1.00 20.95 549 GLY B C 1
ATOM 6343 O O . GLY B 1 221 ? -8.885 -11.776 -36.759 1.00 20.47 549 GLY B O 1
ATOM 6344 N N . ASP B 1 222 ? -10.674 -12.210 -38.059 1.00 25.36 550 ASP B N 1
ATOM 6345 C CA . ASP B 1 222 ? -11.084 -13.423 -37.364 1.00 28.60 550 ASP B CA 1
ATOM 6346 C C . ASP B 1 222 ? -10.022 -14.490 -37.571 1.00 28.22 550 ASP B C 1
ATOM 6347 O O . ASP B 1 222 ? -9.825 -14.971 -38.691 1.00 30.26 550 ASP B O 1
ATOM 6352 N N . GLU B 1 223 ? -9.326 -14.851 -36.494 1.00 26.12 551 GLU B N 1
ATOM 6353 C CA . GLU B 1 223 ? -8.265 -15.847 -36.564 1.00 25.53 551 GLU B CA 1
ATOM 6354 C C . GLU B 1 223 ? -8.802 -17.268 -36.550 1.00 27.87 551 GLU B C 1
ATOM 6355 O O . GLU B 1 223 ? -8.009 -18.216 -36.545 1.00 28.14 551 GLU B O 1
ATOM 6361 N N . TYR B 1 224 ? -10.126 -17.425 -36.545 1.00 33.59 552 TYR B N 1
ATOM 6362 C CA . TYR B 1 224 ? -10.800 -18.701 -36.713 1.00 38.70 552 TYR B CA 1
ATOM 6363 C C . TYR B 1 224 ? -11.197 -18.965 -38.162 1.00 39.77 552 TYR B C 1
ATOM 6364 O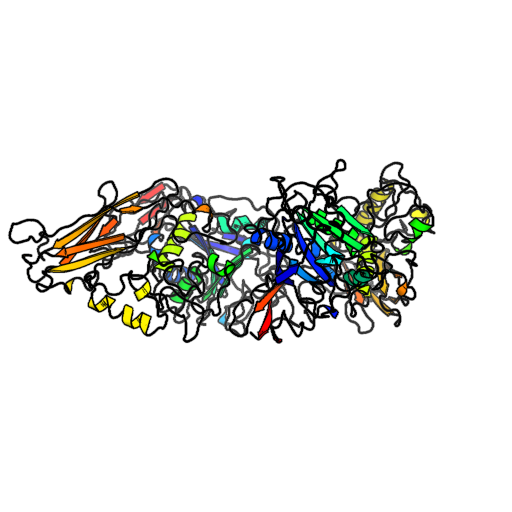 O . TYR B 1 224 ? -11.546 -20.100 -38.492 1.00 39.63 552 TYR B O 1
ATOM 6373 N N . SER B 1 225 ? -11.130 -17.958 -39.034 1.00 41.65 553 SER B N 1
ATOM 6374 C CA . SER B 1 225 ? -11.506 -18.134 -40.432 1.00 43.38 553 SER B CA 1
ATOM 6375 C C . SER B 1 225 ? -10.457 -18.972 -41.166 1.00 43.47 553 SER B C 1
ATOM 6376 O O . SER B 1 225 ? -9.380 -19.271 -40.643 1.00 43.29 553 SER B O 1
ATOM 6379 N N . ASN B 1 226 ? -10.775 -19.361 -42.400 1.00 42.59 554 ASN B N 1
ATOM 6380 C CA . ASN B 1 226 ? -9.902 -20.270 -43.128 1.00 42.77 554 ASN B CA 1
ATOM 6381 C C . ASN B 1 226 ? -9.791 -19.843 -44.584 1.00 41.67 554 ASN B C 1
ATOM 6382 O O . ASN B 1 226 ? -10.438 -18.892 -45.038 1.00 42.40 554 ASN B O 1
ATOM 6387 N N . GLY B 1 227 ? -8.955 -20.568 -45.313 1.00 40.51 555 GLY B N 1
ATOM 6388 C CA . GLY B 1 227 ? -8.658 -20.280 -46.699 1.00 37.83 555 GLY B CA 1
ATOM 6389 C C . GLY B 1 227 ? -7.232 -19.789 -46.878 1.00 34.24 555 GLY B C 1
ATOM 6390 O O . GLY B 1 227 ? -6.542 -19.409 -45.933 1.00 34.18 555 GLY B O 1
ATOM 6391 N N . TYR B 1 228 ? -6.797 -19.820 -48.132 1.00 30.94 556 TYR B N 1
ATOM 6392 C CA . TYR B 1 228 ? -5.494 -19.301 -48.513 1.00 28.16 556 TYR B CA 1
ATOM 6393 C C . TYR B 1 228 ? -5.645 -17.853 -48.956 1.00 24.76 556 TYR B C 1
ATOM 6394 O O . TYR B 1 228 ? -6.457 -17.551 -49.840 1.00 25.43 556 TYR B O 1
ATOM 6403 N N . LEU B 1 229 ? -4.867 -16.961 -48.345 1.00 22.26 557 LEU B N 1
ATOM 6404 C CA . LEU B 1 229 ? -4.968 -15.538 -48.646 1.00 24.10 557 LEU B CA 1
ATOM 6405 C C . LEU B 1 229 ? -4.250 -15.232 -49.953 1.00 25.61 557 LEU B C 1
ATOM 6406 O O . LEU B 1 229 ? -3.051 -15.500 -50.082 1.00 26.72 557 LEU B O 1
ATOM 6411 N N . LEU B 1 230 ? -4.973 -14.653 -50.908 1.00 26.89 558 LEU B N 1
ATOM 6412 C CA . LEU B 1 230 ? -4.342 -14.126 -52.109 1.00 28.96 558 LEU B CA 1
ATOM 6413 C C . LEU B 1 230 ? -3.482 -12.912 -51.762 1.00 29.11 558 LEU B C 1
ATOM 6414 O O . LEU B 1 230 ? -3.599 -12.327 -50.680 1.00 29.89 558 LEU B O 1
ATOM 6419 N N . ASP B 1 231 ? -2.621 -12.525 -52.709 1.00 30.99 559 ASP B N 1
ATOM 6420 C CA . ASP B 1 231 ? -1.636 -11.472 -52.453 1.00 31.44 559 ASP B CA 1
ATOM 6421 C C . ASP B 1 231 ? -2.282 -10.202 -51.908 1.00 30.29 559 ASP B C 1
ATOM 6422 O O . ASP B 1 231 ? -1.796 -9.618 -50.932 1.00 31.57 559 ASP B O 1
ATOM 6427 N N . ASP B 1 232 ? -3.380 -9.757 -52.526 1.00 30.06 560 ASP B N 1
ATOM 6428 C CA . ASP B 1 232 ? -4.013 -8.514 -52.090 1.00 31.01 560 ASP B CA 1
ATOM 6429 C C . ASP B 1 232 ? -4.630 -8.642 -50.698 1.00 29.05 560 ASP B C 1
ATOM 6430 O O . ASP B 1 232 ? -4.609 -7.680 -49.924 1.00 28.51 560 ASP B O 1
ATOM 6435 N N . LYS B 1 233 ? -5.179 -9.810 -50.358 1.00 27.31 561 LYS B N 1
ATOM 6436 C CA . LYS B 1 233 ? -5.727 -9.991 -49.021 1.00 26.24 561 LYS B CA 1
ATOM 6437 C C . LYS B 1 233 ? -4.619 -10.187 -47.999 1.00 24.61 561 LYS B C 1
ATOM 6438 O O . LYS B 1 233 ? -4.761 -9.770 -46.841 1.00 25.03 561 LYS B O 1
ATOM 6444 N N . GLU B 1 234 ? -3.508 -10.796 -48.418 1.00 22.18 562 GLU B N 1
ATOM 6445 C CA . GLU B 1 234 ? -2.331 -10.885 -47.558 1.00 22.81 562 GLU B CA 1
ATOM 6446 C C . GLU B 1 234 ? -1.861 -9.497 -47.144 1.00 21.31 562 GLU B C 1
ATOM 6447 O O . GLU B 1 234 ? -1.590 -9.243 -45.964 1.00 21.81 562 GLU B O 1
ATOM 6453 N N . LEU B 1 235 ? -1.758 -8.580 -48.111 1.00 21.48 563 LEU B N 1
ATOM 6454 C CA . LEU B 1 235 ? -1.353 -7.217 -47.787 1.00 22.79 563 LEU B CA 1
ATOM 6455 C C . LEU B 1 235 ? -2.373 -6.534 -46.894 1.00 22.05 563 LEU B C 1
ATOM 6456 O O . LEU B 1 235 ? -2.005 -5.725 -46.036 1.00 23.32 563 LEU B O 1
ATOM 6461 N N . LYS B 1 236 ? -3.653 -6.873 -47.067 1.00 22.65 564 LYS B N 1
ATOM 6462 C CA . LYS B 1 236 ? -4.737 -6.175 -46.386 1.00 22.34 564 LYS B CA 1
ATOM 6463 C C . LYS B 1 236 ? -4.851 -6.571 -44.915 1.00 19.55 564 LYS B C 1
ATOM 6464 O O . LYS B 1 236 ? -5.246 -5.745 -44.081 1.00 20.73 564 LYS B O 1
ATOM 6470 N N . SER B 1 237 ? -4.500 -7.809 -44.573 1.00 18.32 565 SER B N 1
ATOM 6471 C CA . SER B 1 237 ? -4.799 -8.346 -43.253 1.00 17.40 565 SER B CA 1
ATOM 6472 C C . SER B 1 237 ? -3.777 -7.876 -42.223 1.00 16.89 565 SER B C 1
ATOM 6473 O O . SER B 1 237 ? -2.566 -7.957 -42.454 1.00 18.82 565 SER B O 1
ATOM 6476 N N . LEU B 1 238 ? -4.265 -7.395 -41.073 1.00 14.89 566 LEU B N 1
ATOM 6477 C CA . LEU B 1 238 ? -3.348 -6.932 -40.038 1.00 14.94 566 LEU B CA 1
ATOM 6478 C C . LEU B 1 238 ? -2.715 -8.081 -39.264 1.00 15.09 566 LEU B C 1
ATOM 6479 O O . LEU B 1 238 ? -1.593 -7.929 -38.762 1.00 15.55 566 LEU B O 1
ATOM 6484 N N . ASN B 1 239 ? -3.412 -9.225 -39.148 1.00 16.68 567 ASN B N 1
ATOM 6485 C CA . ASN B 1 239 ? -3.009 -10.260 -38.199 1.00 15.61 567 ASN B CA 1
ATOM 6486 C C . ASN B 1 239 ? -3.142 -11.684 -38.732 1.00 15.64 567 ASN B C 1
ATOM 6487 O O . ASN B 1 239 ? -2.974 -12.636 -37.949 1.00 15.99 567 ASN B O 1
ATOM 6492 N N . LEU B 1 240 ? -3.466 -11.867 -40.012 1.00 15.07 568 LEU B N 1
ATOM 6493 C CA . LEU B 1 240 ? -3.563 -13.182 -40.633 1.00 16.60 568 LEU B CA 1
ATOM 6494 C C . LEU B 1 240 ? -2.584 -13.252 -41.788 1.00 16.52 568 LEU B C 1
ATOM 6495 O O . LEU B 1 240 ? -2.219 -12.229 -42.364 1.00 17.78 568 LEU B O 1
ATOM 6500 N N . SER B 1 241 ? -2.165 -14.469 -42.127 1.00 17.03 569 SER B N 1
ATOM 6501 C CA . SER B 1 241 ? -1.242 -14.662 -43.230 1.00 17.72 569 SER B CA 1
ATOM 6502 C C . SER B 1 241 ? -1.443 -16.051 -43.805 1.00 18.82 569 SER B C 1
ATOM 6503 O O . SER B 1 241 ? -2.011 -16.937 -43.159 1.00 20.19 569 SER B O 1
ATOM 6506 N N . SER B 1 242 ? -0.979 -16.230 -45.045 1.00 17.79 570 SER B N 1
ATOM 6507 C CA . SER B 1 242 ? -0.796 -17.563 -45.604 1.00 20.16 570 SER B CA 1
ATOM 6508 C C . SER B 1 242 ? 0.651 -17.800 -46.022 1.00 18.87 570 SER B C 1
ATOM 6509 O O . SER B 1 242 ? 0.948 -18.821 -46.659 1.00 20.54 570 SER B O 1
ATOM 6512 N N . VAL B 1 243 ? 1.558 -16.896 -45.658 1.00 18.08 571 VAL B N 1
ATOM 6513 C CA . VAL B 1 243 ? 2.957 -16.966 -46.072 1.00 18.20 571 VAL B CA 1
ATOM 6514 C C . VAL B 1 243 ? 3.682 -17.982 -45.191 1.00 18.55 571 VAL B C 1
ATOM 6515 O O . VAL B 1 243 ? 3.884 -17.753 -43.997 1.00 19.24 571 VAL B O 1
ATOM 6519 N N . GLU B 1 244 ? 4.068 -19.113 -45.784 1.00 19.30 572 GLU B N 1
ATOM 6520 C CA . GLU B 1 244 ? 4.683 -20.198 -45.022 1.00 19.43 572 GLU B CA 1
ATOM 6521 C C . GLU B 1 244 ? 6.133 -19.899 -44.661 1.00 21.39 572 GLU B C 1
ATOM 6522 O O . GLU B 1 244 ? 6.636 -20.396 -43.647 1.00 21.52 572 GLU B O 1
ATOM 6528 N N . ASP B 1 245 ? 6.812 -19.116 -45.475 1.00 20.74 573 ASP B N 1
ATOM 6529 C CA . ASP B 1 245 ? 8.235 -18.829 -45.312 1.00 21.35 573 ASP B CA 1
ATOM 6530 C C . ASP B 1 245 ? 8.452 -17.850 -44.166 1.00 20.68 573 ASP B C 1
ATOM 6531 O O . ASP B 1 245 ? 8.063 -16.681 -44.279 1.00 22.01 573 ASP B O 1
ATOM 6536 N N . PRO B 1 246 ? 9.089 -18.270 -43.066 1.00 19.30 574 PRO B N 1
ATOM 6537 C CA . PRO B 1 246 ? 9.299 -17.335 -41.944 1.00 18.39 574 PRO B CA 1
ATOM 6538 C C . PRO B 1 246 ? 10.146 -16.135 -42.317 1.00 20.44 574 PRO B C 1
ATOM 6539 O O . PRO B 1 246 ? 10.031 -15.085 -41.671 1.00 21.91 574 PRO B O 1
ATOM 6543 N N . GLU B 1 247 ? 10.991 -16.252 -43.348 1.00 20.12 575 GLU B N 1
ATOM 6544 C CA . GLU B 1 247 ? 11.801 -15.120 -43.771 1.00 24.18 575 GLU B CA 1
ATOM 6545 C C . GLU B 1 247 ? 10.965 -14.055 -44.455 1.00 22.46 575 GLU B C 1
ATOM 6546 O O . GLU B 1 247 ? 11.409 -12.906 -44.562 1.00 24.03 575 GLU B O 1
ATOM 6552 N N . LYS B 1 248 ? 9.756 -14.403 -44.896 1.00 21.12 576 LYS B N 1
ATOM 6553 C CA . LYS B 1 248 ? 8.934 -13.502 -45.683 1.00 20.98 576 LYS B CA 1
ATOM 6554 C C . LYS B 1 248 ? 7.667 -13.035 -44.979 1.00 19.62 576 LYS B C 1
ATOM 6555 O O . LYS B 1 248 ? 7.084 -12.030 -45.400 1.00 20.71 576 LYS B O 1
ATOM 6561 N N . ILE B 1 249 ? 7.238 -13.721 -43.920 1.00 18.53 577 ILE B N 1
ATOM 6562 C CA . ILE B 1 249 ? 5.966 -13.400 -43.285 1.00 17.52 577 ILE B CA 1
ATOM 6563 C C . ILE B 1 249 ? 6.035 -12.021 -42.635 1.00 17.40 577 ILE B C 1
ATOM 6564 O O . ILE B 1 249 ? 7.080 -11.601 -42.113 1.00 18.20 577 ILE B O 1
ATOM 6569 N N . LYS B 1 250 ? 4.908 -11.305 -42.674 1.00 16.66 578 LYS B N 1
ATOM 6570 C CA . LYS B 1 250 ? 4.890 -9.894 -42.292 1.00 17.43 578 LYS B CA 1
ATOM 6571 C C . LYS B 1 250 ? 5.407 -9.673 -40.876 1.00 17.07 578 LYS B C 1
ATOM 6572 O O . LYS B 1 250 ? 6.120 -8.694 -40.625 1.00 17.17 578 LYS B O 1
ATOM 6578 N N . TRP B 1 251 ? 5.060 -10.565 -39.937 1.00 15.20 579 TRP B N 1
ATOM 6579 C CA . TRP B 1 251 ? 5.409 -10.389 -38.529 1.00 14.85 579 TRP B CA 1
ATOM 6580 C C . TRP B 1 251 ? 6.706 -11.099 -38.143 1.00 14.11 579 TRP B C 1
ATOM 6581 O O . TRP B 1 251 ? 6.900 -11.432 -36.965 1.00 15.17 579 TRP B O 1
ATOM 6592 N N . ARG B 1 252 ? 7.598 -11.310 -39.109 1.00 14.83 580 ARG B N 1
ATOM 6593 C CA . ARG B 1 252 ? 8.846 -12.018 -38.847 1.00 15.22 580 ARG B CA 1
ATOM 6594 C C . ARG B 1 252 ? 9.635 -11.416 -37.686 1.00 15.15 580 ARG B C 1
ATOM 6595 O O . ARG B 1 252 ? 10.291 -12.148 -36.943 1.00 15.58 580 ARG B O 1
ATOM 6603 N N . GLN B 1 253 ? 9.603 -10.092 -37.508 1.00 15.24 581 GLN B N 1
ATOM 6604 C CA . GLN B 1 253 ? 10.414 -9.519 -36.429 1.00 14.45 581 GLN B CA 1
ATOM 6605 C C . GLN B 1 253 ? 9.912 -9.911 -35.048 1.00 15.89 581 GLN B C 1
ATOM 6606 O O . GLN B 1 253 ? 10.670 -9.788 -34.083 1.00 17.48 581 GLN B O 1
ATOM 6612 N N . LEU B 1 254 ? 8.655 -10.351 -34.921 1.00 14.46 582 LEU B N 1
ATOM 6613 C CA . LEU B 1 254 ? 8.129 -10.740 -33.615 1.00 15.42 582 LEU B CA 1
ATOM 6614 C C . LEU B 1 254 ? 8.305 -12.221 -33.312 1.00 15.58 582 LEU B C 1
ATOM 6615 O O . LEU B 1 254 ? 8.038 -12.636 -32.179 1.00 15.81 582 LEU B O 1
ATOM 6620 N N . LEU B 1 255 ? 8.757 -13.020 -34.278 1.00 16.38 583 LEU B N 1
ATOM 6621 C CA . LEU B 1 255 ? 8.920 -14.450 -34.056 1.00 17.15 583 LEU B CA 1
ATOM 6622 C C . LEU B 1 255 ? 9.860 -14.702 -32.884 1.00 16.74 583 LEU B C 1
ATOM 6623 O O . LEU B 1 255 ? 10.928 -14.093 -32.787 1.00 17.87 583 LEU B O 1
ATOM 6628 N N . GLY B 1 256 ? 9.454 -15.598 -31.988 1.00 16.84 584 GLY B N 1
ATOM 6629 C CA . GLY B 1 256 ? 10.274 -15.907 -30.835 1.00 16.69 584 GLY B CA 1
ATOM 6630 C C . GLY B 1 256 ? 10.148 -14.937 -29.679 1.00 17.48 584 GLY B C 1
ATOM 6631 O O . GLY B 1 256 ? 10.846 -15.117 -28.668 1.00 18.17 584 GLY B O 1
ATOM 6632 N N . PHE B 1 257 ? 9.296 -13.914 -29.798 1.00 17.59 585 PHE B N 1
ATOM 6633 C CA . PHE B 1 257 ? 8.998 -12.992 -28.706 1.00 17.38 585 PHE B CA 1
ATOM 6634 C C . PHE B 1 257 ? 7.690 -13.422 -28.069 1.00 15.65 585 PHE B C 1
ATOM 6635 O O . PHE B 1 257 ? 6.659 -13.482 -28.750 1.00 15.73 585 PHE B O 1
ATOM 6643 N N . ARG B 1 258 ? 7.732 -13.695 -26.764 1.00 15.67 586 ARG B N 1
ATOM 6644 C CA . ARG B 1 258 ? 6.580 -14.203 -26.029 1.00 15.01 586 ARG B CA 1
ATOM 6645 C C . ARG B 1 258 ? 6.009 -15.394 -26.784 1.00 16.39 586 ARG B C 1
ATOM 6646 O O . ARG B 1 258 ? 6.779 -16.253 -27.222 1.00 17.67 586 ARG B O 1
ATOM 6654 N N . ASN B 1 259 ? 4.693 -15.488 -26.963 1.00 16.56 587 ASN B N 1
ATOM 6655 C CA . ASN B 1 259 ? 4.164 -16.680 -27.615 1.00 17.61 587 ASN B CA 1
ATOM 6656 C C . ASN B 1 259 ? 3.889 -16.443 -29.089 1.00 16.93 587 ASN B C 1
ATOM 6657 O O . ASN B 1 259 ? 2.896 -16.916 -29.638 1.00 18.77 587 ASN B O 1
ATOM 6662 N N . THR B 1 260 ? 4.802 -15.744 -29.760 1.00 16.90 588 THR B N 1
ATOM 6663 C CA . THR B 1 260 ? 4.689 -15.483 -31.190 1.00 15.15 588 THR B CA 1
ATOM 6664 C C . THR B 1 260 ? 5.439 -16.570 -31.953 1.00 15.66 588 THR B C 1
ATOM 6665 O O . THR B 1 260 ? 6.678 -16.587 -31.996 1.00 16.83 588 THR B O 1
ATOM 6669 N N . TYR B 1 261 ? 4.673 -17.468 -32.559 1.00 15.37 589 TYR B N 1
ATOM 6670 C CA . TYR B 1 261 ? 5.195 -18.570 -33.356 1.00 16.97 589 TYR B CA 1
ATOM 6671 C C . TYR B 1 261 ? 4.106 -18.877 -34.376 1.00 17.79 589 TYR B C 1
ATOM 6672 O O . TYR B 1 261 ? 3.013 -19.307 -33.993 1.00 17.75 589 TYR B O 1
ATOM 6681 N N . THR B 1 262 ? 4.380 -18.639 -35.659 1.00 16.51 590 THR B N 1
ATOM 6682 C CA . THR B 1 262 ? 3.339 -18.813 -36.666 1.00 16.30 590 THR B CA 1
ATOM 6683 C C . THR B 1 262 ? 2.838 -20.251 -36.688 1.00 17.65 590 THR B C 1
ATOM 6684 O O . THR B 1 262 ? 3.624 -21.205 -36.637 1.00 19.36 590 THR B O 1
ATOM 6688 N N . CYS B 1 263 ? 1.522 -20.413 -36.784 1.00 17.52 591 CYS B N 1
ATOM 6689 C CA . CYS B 1 263 ? 1.018 -21.765 -36.963 1.00 19.49 591 CYS B CA 1
ATOM 6690 C C . CYS B 1 263 ? -0.333 -21.736 -37.648 1.00 17.67 591 CYS B C 1
ATOM 6691 O O . CYS B 1 263 ? -1.019 -20.708 -37.701 1.00 18.48 591 CYS B O 1
ATOM 6694 N N . ARG B 1 264 ? -0.699 -22.893 -38.175 1.00 18.64 592 ARG B N 1
ATOM 6695 C CA . ARG B 1 264 ? -1.996 -23.037 -38.816 1.00 19.11 592 ARG B CA 1
ATOM 6696 C C . ARG B 1 264 ? -3.082 -22.848 -37.775 1.00 21.26 592 ARG B C 1
ATOM 6697 O O . ARG B 1 264 ? -2.950 -23.291 -36.632 1.00 22.45 592 ARG B O 1
ATOM 6705 N N . ASN B 1 265 ? -4.161 -22.180 -38.154 1.00 21.09 593 ASN B N 1
ATOM 6706 C CA . ASN B 1 265 ? -5.154 -21.980 -37.110 1.00 22.83 593 ASN B CA 1
ATOM 6707 C C . ASN B 1 265 ? -5.992 -23.231 -36.859 1.00 22.21 593 ASN B C 1
ATOM 6708 O O . ASN B 1 265 ? -6.777 -23.252 -35.907 1.00 22.63 593 ASN B O 1
ATOM 6713 N N . ALA B 1 266 ? -5.788 -24.285 -37.645 1.00 21.84 594 ALA B N 1
ATOM 6714 C CA . ALA B 1 266 ? -6.346 -25.605 -37.387 1.00 21.49 594 ALA B CA 1
ATOM 6715 C C . ALA B 1 266 ? -5.606 -26.597 -38.266 1.00 20.78 594 ALA B C 1
ATOM 6716 O O . ALA B 1 266 ? -4.951 -26.216 -39.242 1.00 20.18 594 ALA B O 1
ATOM 6718 N N . TYR B 1 267 ? -5.715 -27.876 -37.905 1.00 21.18 595 TYR B N 1
ATOM 6719 C CA . TYR B 1 267 ? -5.087 -28.931 -38.691 1.00 21.70 595 TYR B CA 1
ATOM 6720 C C . TYR B 1 267 ? -5.479 -28.805 -40.156 1.00 21.46 595 TYR B C 1
ATOM 6721 O O . TYR B 1 267 ? -6.656 -28.654 -40.483 1.00 23.85 595 TYR B O 1
ATOM 6730 N N . GLY B 1 268 ? -4.477 -28.826 -41.035 1.00 21.31 596 GLY B N 1
ATOM 6731 C CA . GLY B 1 268 ? -4.692 -28.744 -42.469 1.00 22.64 596 GLY B CA 1
ATOM 6732 C C . GLY B 1 268 ? -4.973 -27.363 -43.028 1.00 22.94 596 GLY B C 1
ATOM 6733 O O . GLY B 1 268 ? -5.130 -27.228 -44.250 1.00 25.45 596 GLY B O 1
ATOM 6734 N N . SER B 1 269 ? -5.022 -26.332 -42.195 1.00 20.76 597 SER B N 1
ATOM 6735 C CA . SER B 1 269 ? -5.430 -25.015 -42.659 1.00 21.22 597 SER B CA 1
ATOM 6736 C C . SER B 1 269 ? -4.293 -24.291 -43.364 1.00 21.59 597 SER B C 1
ATOM 6737 O O . SER B 1 269 ? -3.130 -24.383 -42.958 1.00 22.52 597 SER B O 1
ATOM 6740 N N . LYS B 1 270 ? -4.641 -23.557 -44.419 1.00 22.51 598 LYS B N 1
ATOM 6741 C CA . LYS B 1 270 ? -3.725 -22.640 -45.083 1.00 22.61 598 LYS B CA 1
ATOM 6742 C C . LYS B 1 270 ? -3.783 -21.235 -44.500 1.00 20.22 598 LYS B C 1
ATOM 6743 O O . LYS B 1 270 ? -3.024 -20.360 -44.935 1.00 20.58 598 LYS B O 1
ATOM 6749 N N . MET B 1 271 ? -4.647 -21.000 -43.523 1.00 19.79 599 MET B N 1
ATOM 6750 C CA . MET B 1 271 ? -4.700 -19.723 -42.829 1.00 20.39 599 MET B CA 1
ATOM 6751 C C . MET B 1 271 ? -3.792 -19.797 -41.613 1.00 20.13 599 MET B C 1
ATOM 6752 O O . MET B 1 271 ? -3.936 -20.700 -40.782 1.00 21.58 599 MET B O 1
ATOM 6757 N N . LEU B 1 272 ? -2.856 -18.858 -41.518 1.00 18.61 600 LEU B N 1
ATOM 6758 C CA . LEU B 1 272 ? -1.857 -18.860 -40.463 1.00 18.16 600 LEU B CA 1
ATOM 6759 C C . LEU B 1 272 ? -2.115 -17.715 -39.503 1.00 18.94 600 LEU B C 1
ATOM 6760 O O . LEU B 1 272 ? -2.550 -16.632 -39.910 1.00 18.01 600 LEU B O 1
ATOM 6765 N N . VAL B 1 273 ? -1.840 -17.969 -38.230 1.00 17.47 601 VAL B N 1
ATOM 6766 C CA . VAL B 1 273 ? -1.932 -16.953 -37.197 1.00 15.17 601 VAL B CA 1
ATOM 6767 C C . VAL B 1 273 ? -0.557 -16.794 -36.561 1.00 15.58 601 VAL B C 1
ATOM 6768 O O . VAL B 1 273 ? 0.296 -17.686 -36.621 1.00 16.56 601 VAL B O 1
ATOM 6772 N N . SER B 1 274 ? -0.344 -15.637 -35.937 1.00 14.92 602 SER B N 1
ATOM 6773 C CA . SER B 1 274 ? 0.954 -15.371 -35.331 1.00 15.00 602 SER B CA 1
ATOM 6774 C C . SER B 1 274 ? 1.118 -16.055 -33.984 1.00 14.52 602 SER B C 1
ATOM 6775 O O . SER B 1 274 ? 2.250 -16.212 -33.508 1.00 15.12 602 SER B O 1
ATOM 6778 N N . SER B 1 275 ? 0.016 -16.467 -33.374 1.00 15.23 603 SER B N 1
ATOM 6779 C CA . SER B 1 275 ? 0.010 -17.156 -32.095 1.00 16.73 603 SER B CA 1
ATOM 6780 C C . SER B 1 275 ? -1.281 -17.942 -32.022 1.00 18.00 603 SER B C 1
ATOM 6781 O O . SER B 1 275 ? -2.344 -17.413 -32.358 1.00 18.33 603 SER B O 1
ATOM 6784 N N . TYR B 1 276 ? -1.192 -19.195 -31.586 1.00 19.19 604 TYR B N 1
ATOM 6785 C CA . TYR B 1 276 ? -2.400 -19.987 -31.487 1.00 19.98 604 TYR B CA 1
ATOM 6786 C C . TYR B 1 276 ? -3.308 -19.470 -30.380 1.00 20.16 604 TYR B C 1
ATOM 6787 O O . TYR B 1 276 ? -4.518 -19.693 -30.425 1.00 21.46 604 TYR B O 1
ATOM 6796 N N . GLU B 1 277 ? -2.763 -18.753 -29.407 1.00 18.01 605 GLU B N 1
ATOM 6797 C CA . GLU B 1 277 ? -3.547 -18.313 -28.251 1.00 18.72 605 GLU B CA 1
ATOM 6798 C C . GLU B 1 277 ? -3.848 -16.820 -28.381 1.00 17.10 605 GLU B C 1
ATOM 6799 O O . GLU B 1 277 ? -3.130 -15.967 -27.854 1.00 23.18 605 GLU B O 1
ATOM 6805 N N . CYS B 1 278 ? -4.944 -16.503 -29.062 1.00 16.69 606 CYS B N 1
ATOM 6806 C CA . CYS B 1 278 ? -5.354 -15.120 -29.241 1.00 15.52 606 CYS B CA 1
ATOM 6807 C C . CYS B 1 278 ? -6.866 -15.030 -29.183 1.00 15.65 606 CYS B C 1
ATOM 6808 O O . CYS B 1 278 ? -7.566 -15.902 -29.707 1.00 15.72 606 CYS B O 1
ATOM 6811 N N . ILE B 1 279 ? -7.350 -13.958 -28.551 1.00 15.09 607 ILE B N 1
ATOM 6812 C CA . ILE B 1 279 ? -8.783 -13.704 -28.420 1.00 14.93 607 ILE B CA 1
ATOM 6813 C C . ILE B 1 279 ? -9.473 -13.646 -29.777 1.00 15.80 607 ILE B C 1
ATOM 6814 O O . ILE B 1 279 ? -10.672 -13.935 -29.881 1.00 16.02 607 ILE B O 1
ATOM 6819 N N . MET B 1 280 ? -8.748 -13.267 -30.834 1.00 16.05 608 MET B N 1
ATOM 6820 C CA . MET B 1 280 ? -9.383 -13.215 -32.143 1.00 16.10 608 MET B CA 1
ATOM 6821 C C . MET B 1 280 ? -9.640 -14.598 -32.738 1.00 15.91 608 MET B C 1
ATOM 6822 O O . MET B 1 280 ? -10.403 -14.698 -33.705 1.00 18.58 608 MET B O 1
ATOM 6827 N N . ARG B 1 281 ? -9.074 -15.661 -32.166 1.00 16.07 609 ARG B N 1
ATOM 6828 C CA . ARG B 1 281 ? -9.422 -17.034 -32.529 1.00 17.13 609 ARG B CA 1
ATOM 6829 C C . ARG B 1 281 ? -10.336 -17.689 -31.507 1.00 17.49 609 ARG B C 1
ATOM 6830 O O . ARG B 1 281 ? -11.268 -18.411 -31.877 1.00 19.45 609 ARG B O 1
ATOM 6838 N N . ASP B 1 282 ? -10.078 -17.456 -30.225 1.00 17.17 610 ASP B N 1
ATOM 6839 C CA . ASP B 1 282 ? -10.793 -18.105 -29.132 1.00 17.40 610 ASP B CA 1
ATOM 6840 C C . ASP B 1 282 ? -10.965 -17.057 -28.045 1.00 17.13 610 ASP B C 1
ATOM 6841 O O . ASP B 1 282 ? -9.975 -16.550 -27.511 1.00 16.46 610 ASP B O 1
ATOM 6846 N N . THR B 1 283 ? -12.217 -16.727 -27.722 1.00 17.24 611 THR B N 1
ATOM 6847 C CA . THR B 1 283 ? -12.491 -15.605 -26.829 1.00 18.54 611 THR B CA 1
ATOM 6848 C C . THR B 1 283 ? -11.992 -15.822 -25.404 1.00 18.61 611 THR B C 1
ATOM 6849 O O . THR B 1 283 ? -12.062 -14.884 -24.601 1.00 19.95 611 THR B O 1
ATOM 6853 N N . ASN B 1 284 ? -11.475 -17.006 -25.064 1.00 19.27 612 ASN B N 1
ATOM 6854 C CA . ASN B 1 284 ? -10.902 -17.195 -23.733 1.00 19.72 612 ASN B CA 1
ATOM 6855 C C . ASN B 1 284 ? -9.508 -16.609 -23.577 1.00 18.16 612 ASN B C 1
ATOM 6856 O O . ASN B 1 284 ? -9.000 -16.559 -22.450 1.00 20.76 612 ASN B O 1
ATOM 6861 N N . TYR B 1 285 ? -8.872 -16.183 -24.657 1.00 15.87 613 TYR B N 1
ATOM 6862 C CA . TYR B 1 285 ? -7.487 -15.743 -24.609 1.00 16.60 613 TYR B CA 1
ATOM 6863 C C . TYR B 1 285 ? -7.383 -14.221 -24.543 1.00 16.61 613 TYR B C 1
ATOM 6864 O O . TYR B 1 285 ? -8.371 -13.489 -24.661 1.00 17.12 613 TYR B O 1
ATOM 6873 N N . GLN B 1 286 ? -6.151 -13.753 -24.350 1.00 16.32 614 GLN B N 1
ATOM 6874 C CA . GLN B 1 286 ? -5.812 -12.347 -24.479 1.00 15.77 614 GLN B CA 1
ATOM 6875 C C . GLN B 1 286 ? -5.471 -12.043 -25.937 1.00 15.77 614 GLN B C 1
ATOM 6876 O O . GLN B 1 286 ? -5.348 -12.943 -26.770 1.00 17.64 614 GLN B O 1
ATOM 6882 N N . PHE B 1 287 ? -5.298 -10.761 -26.247 1.00 14.20 615 PHE B N 1
ATOM 6883 C CA . PHE B 1 287 ? -4.769 -10.414 -27.558 1.00 14.54 615 PHE B CA 1
ATOM 6884 C C . PHE B 1 287 ? -3.308 -10.843 -27.656 1.00 14.18 615 PHE B C 1
ATOM 6885 O O . PHE B 1 287 ? -2.517 -10.612 -26.736 1.00 16.17 615 PHE B O 1
ATOM 6893 N N . CYS B 1 288 ? -2.940 -11.456 -28.784 1.00 15.33 616 CYS B N 1
ATOM 6894 C CA . CYS B 1 288 ? -1.551 -11.861 -28.987 1.00 15.06 616 CYS B CA 1
ATOM 6895 C C . CYS B 1 288 ? -0.684 -10.624 -29.257 1.00 14.89 616 CYS B C 1
ATOM 6896 O O . CYS B 1 288 ? -1.180 -9.500 -29.385 1.00 15.35 616 CYS B O 1
ATOM 6899 N N . GLU B 1 289 ? 0.634 -10.828 -29.358 1.00 15.02 617 GLU B N 1
ATOM 6900 C CA . GLU B 1 289 ? 1.530 -9.681 -29.509 1.00 14.06 617 GLU B CA 1
ATOM 6901 C C . GLU B 1 289 ? 1.328 -8.962 -30.839 1.00 13.49 617 GLU B C 1
ATOM 6902 O O . GLU B 1 289 ? 1.440 -7.733 -30.901 1.00 13.95 617 GLU B O 1
ATOM 6908 N N . VAL B 1 290 ? 1.046 -9.693 -31.918 1.00 13.24 618 VAL B N 1
ATOM 6909 C CA . VAL B 1 290 ? 0.796 -9.012 -33.187 1.00 13.22 618 VAL B CA 1
ATOM 6910 C C . VAL B 1 290 ? -0.474 -8.180 -33.091 1.00 13.57 618 VAL B C 1
ATOM 6911 O O . VAL B 1 290 ? -0.520 -7.030 -33.549 1.00 12.59 618 VAL B O 1
ATOM 6915 N N . CYS B 1 291 ? -1.519 -8.740 -32.484 1.00 12.74 619 CYS B N 1
ATOM 6916 C CA . CYS B 1 291 ? -2.767 -7.998 -32.372 1.00 12.78 619 CYS B CA 1
ATOM 6917 C C . CYS B 1 291 ? -2.605 -6.788 -31.463 1.00 13.49 619 CYS B C 1
ATOM 6918 O O . CYS B 1 291 ? -3.200 -5.735 -31.719 1.00 14.86 619 CYS B O 1
ATOM 6921 N N . ARG B 1 292 ? -1.789 -6.912 -30.410 1.00 13.23 620 ARG B N 1
ATOM 6922 C CA . ARG B 1 292 ? -1.535 -5.775 -29.532 1.00 13.30 620 ARG B CA 1
ATOM 6923 C C . ARG B 1 292 ? -0.809 -4.662 -30.271 1.00 13.29 620 ARG B C 1
ATOM 6924 O O . ARG B 1 292 ? -1.161 -3.480 -30.140 1.00 12.81 620 ARG B O 1
ATOM 6932 N N . LEU B 1 293 ? 0.246 -5.027 -31.006 1.00 12.98 621 LEU B N 1
ATOM 6933 C CA . LEU B 1 293 ? 1.013 -4.067 -31.794 1.00 11.34 621 LEU B CA 1
ATOM 6934 C C . LEU B 1 293 ? 0.127 -3.373 -32.823 1.00 13.58 621 LEU B C 1
ATOM 6935 O O . LEU B 1 293 ? 0.108 -2.139 -32.920 1.00 12.30 621 LEU B O 1
ATOM 6940 N N . GLN B 1 294 ? -0.620 -4.159 -33.598 1.00 13.91 622 GLN B N 1
ATOM 6941 C CA . GLN B 1 294 ? -1.436 -3.576 -34.655 1.00 13.83 622 GLN B CA 1
ATOM 6942 C C . GLN B 1 294 ? -2.542 -2.704 -34.078 1.00 13.58 622 GLN B C 1
ATOM 6943 O O . GLN B 1 294 ? -2.813 -1.616 -34.604 1.00 14.69 622 GLN B O 1
ATOM 6949 N N . GLY B 1 295 ? -3.176 -3.155 -32.987 1.00 12.33 623 GLY B N 1
ATOM 6950 C CA . GLY B 1 295 ? -4.255 -2.374 -32.391 1.00 12.17 623 GLY B CA 1
ATOM 6951 C C . GLY B 1 295 ? -3.751 -1.099 -31.742 1.00 12.84 623 GLY B C 1
ATOM 6952 O O . GLY B 1 295 ? -4.395 -0.050 -31.827 1.00 14.04 623 GLY B O 1
ATOM 6953 N N . PHE B 1 296 ? -2.581 -1.168 -31.102 1.00 12.16 624 PHE B N 1
ATOM 6954 C CA . PHE B 1 296 ? -1.967 0.030 -30.547 1.00 12.63 624 PHE B CA 1
ATOM 6955 C C . PHE B 1 296 ? -1.648 1.038 -31.649 1.00 12.91 624 PHE B C 1
ATOM 6956 O O . PHE B 1 296 ? -1.913 2.237 -31.507 1.00 13.94 624 PHE B O 1
ATOM 6964 N N . LYS B 1 297 ? -1.068 0.567 -32.755 1.00 12.23 625 LYS B N 1
ATOM 6965 C CA . LYS B 1 297 ? -0.814 1.455 -33.886 1.00 12.77 625 LYS B CA 1
ATOM 6966 C C . LYS B 1 297 ? -2.110 2.051 -34.408 1.00 13.31 625 LYS B C 1
ATOM 6967 O O . LYS B 1 297 ? -2.179 3.246 -34.714 1.00 13.41 625 LYS B O 1
ATOM 6973 N N . ARG B 1 298 ? -3.140 1.219 -34.546 1.00 12.25 626 ARG B N 1
ATOM 6974 C CA . ARG B 1 298 ? -4.410 1.698 -35.079 1.00 11.74 626 ARG B CA 1
ATOM 6975 C C . ARG B 1 298 ? -4.966 2.833 -34.231 1.00 13.07 626 ARG B C 1
ATOM 6976 O O . ARG B 1 298 ? -5.369 3.886 -34.754 1.00 14.06 626 ARG B O 1
ATOM 6984 N N . MET B 1 299 ? -5.009 2.631 -32.911 1.00 12.58 627 MET B N 1
ATOM 6985 C CA . MET B 1 299 ? -5.576 3.660 -32.047 1.00 12.62 627 MET B CA 1
ATOM 6986 C C . MET B 1 299 ? -4.699 4.904 -32.012 1.00 13.84 627 MET B C 1
ATOM 6987 O O . MET B 1 299 ? -5.219 6.016 -31.844 1.00 14.50 627 MET B O 1
ATOM 6992 N N . SER B 1 300 ? -3.379 4.753 -32.202 1.00 12.79 628 SER B N 1
ATOM 6993 C CA . SER B 1 300 ? -2.515 5.931 -32.186 1.00 15.09 628 SER B CA 1
ATOM 6994 C C . SER B 1 300 ? -2.873 6.903 -33.299 1.00 15.60 628 SER B C 1
ATOM 6995 O O . SER B 1 300 ? -2.591 8.100 -33.179 1.00 17.52 628 SER B O 1
ATOM 6998 N N . GLN B 1 301 ? -3.505 6.411 -34.367 1.00 14.23 629 GLN B N 1
ATOM 6999 C CA . GLN B 1 301 ? -3.896 7.267 -35.476 1.00 15.13 629 GLN B CA 1
ATOM 7000 C C . GLN B 1 301 ? -5.068 8.161 -35.111 1.00 15.31 629 GLN B C 1
ATOM 7001 O O . GLN B 1 301 ? -5.320 9.156 -35.799 1.00 17.81 629 GLN B O 1
ATOM 7007 N N . LEU B 1 302 ? -5.797 7.814 -34.056 1.00 14.07 630 LEU B N 1
ATOM 7008 C CA . LEU B 1 302 ? -7.016 8.510 -33.698 1.00 15.11 630 LEU B CA 1
ATOM 7009 C C . LEU B 1 302 ? -6.820 9.493 -32.562 1.00 16.72 630 LEU B C 1
ATOM 7010 O O . LEU B 1 302 ? -7.775 10.180 -32.173 1.00 18.86 630 LEU B O 1
ATOM 7015 N N . VAL B 1 303 ? -5.619 9.561 -32.009 1.00 15.28 631 VAL B N 1
ATOM 7016 C CA . VAL B 1 303 ? -5.258 10.556 -31.024 1.00 17.72 631 VAL B CA 1
ATOM 7017 C C . VAL B 1 303 ? -3.976 11.233 -31.501 1.00 20.86 631 VAL B C 1
ATOM 7018 O O . VAL B 1 303 ? -3.427 10.891 -32.549 1.00 24.12 631 VAL B O 1
ATOM 7022 N N . LYS B 1 304 ? -3.523 12.232 -30.754 1.00 21.30 632 LYS B N 1
ATOM 7023 C CA . LYS B 1 304 ? -2.380 13.014 -31.203 1.00 24.47 632 LYS B CA 1
ATOM 7024 C C . LYS B 1 304 ? -1.143 12.880 -30.331 1.00 24.24 632 LYS B C 1
ATOM 7025 O O . LYS B 1 304 ? -0.067 13.312 -30.756 1.00 26.70 632 LYS B O 1
ATOM 7031 N N . ASP B 1 305 ? -1.244 12.300 -29.138 1.00 21.63 633 ASP B N 1
ATOM 7032 C CA . ASP B 1 305 ? -0.159 12.433 -28.173 1.00 22.84 633 ASP B CA 1
ATOM 7033 C C . ASP B 1 305 ? 0.414 11.092 -27.718 1.00 23.36 633 ASP B C 1
ATOM 7034 O O . ASP B 1 305 ? 0.972 10.995 -26.626 1.00 25.26 633 ASP B O 1
ATOM 7039 N N . VAL B 1 306 ? 0.315 10.053 -28.540 1.00 22.51 634 VAL B N 1
ATOM 7040 C CA . VAL B 1 306 ? 0.892 8.750 -28.219 1.00 23.06 634 VAL B CA 1
ATOM 7041 C C . VAL B 1 306 ? 1.949 8.464 -29.270 1.00 25.81 634 VAL B C 1
ATOM 7042 O O . VAL B 1 306 ? 1.618 8.272 -30.444 1.00 29.01 634 VAL B O 1
ATOM 7046 N N . ASP B 1 307 ? 3.219 8.427 -28.863 1.00 22.54 635 ASP B N 1
ATOM 7047 C CA . ASP B 1 307 ? 4.291 8.370 -29.853 1.00 24.19 635 ASP B CA 1
ATOM 7048 C C . ASP B 1 307 ? 5.175 7.134 -29.774 1.00 19.81 635 ASP B C 1
ATOM 7049 O O . ASP B 1 307 ? 6.118 7.033 -30.564 1.00 18.89 635 ASP B O 1
ATOM 7054 N N . LEU B 1 308 ? 4.894 6.176 -28.892 1.00 18.76 636 LEU B N 1
ATOM 7055 C CA . LEU B 1 308 ? 5.790 5.030 -28.791 1.00 16.05 636 LEU B CA 1
ATOM 7056 C C . LEU B 1 308 ? 5.033 3.829 -28.236 1.00 15.71 636 LEU B C 1
ATOM 7057 O O . LEU B 1 308 ? 4.243 3.968 -27.301 1.00 18.61 636 LEU B O 1
ATOM 7062 N N . TYR B 1 309 ? 5.303 2.652 -28.801 1.00 14.94 637 TYR B N 1
ATOM 7063 C CA . TYR B 1 309 ? 4.816 1.382 -28.278 1.00 13.90 637 TYR B CA 1
ATOM 7064 C C . TYR B 1 309 ? 5.999 0.538 -27.833 1.00 14.58 637 TYR B C 1
ATOM 7065 O O . TYR B 1 309 ? 6.897 0.259 -28.632 1.00 16.38 637 TYR B O 1
ATOM 7074 N N . VAL B 1 310 ? 6.002 0.135 -26.566 1.00 14.84 638 VAL B N 1
ATOM 7075 C CA . VAL B 1 310 ? 7.015 -0.773 -26.029 1.00 14.12 638 VAL B CA 1
ATOM 7076 C C . VAL B 1 310 ? 6.292 -2.010 -25.527 1.00 13.80 638 VAL B C 1
ATOM 7077 O O . VAL B 1 310 ? 5.615 -1.960 -24.492 1.00 15.18 638 VAL B O 1
ATOM 7081 N N . ALA B 1 311 ? 6.422 -3.119 -26.251 1.00 14.63 639 ALA B N 1
ATOM 7082 C CA . ALA B 1 311 ? 5.836 -4.360 -25.767 1.00 14.39 639 ALA B CA 1
ATOM 7083 C C . ALA B 1 311 ? 6.519 -4.763 -24.465 1.00 16.30 639 ALA B C 1
ATOM 7084 O O . ALA B 1 311 ? 7.661 -4.379 -24.202 1.00 17.83 639 ALA B O 1
ATOM 7086 N N . THR B 1 312 ? 5.804 -5.512 -23.629 1.00 14.97 640 THR B N 1
ATOM 7087 C CA . THR B 1 312 ? 6.381 -5.921 -22.350 1.00 14.94 640 THR B CA 1
ATOM 7088 C C . THR B 1 312 ? 7.630 -6.767 -22.594 1.00 13.15 640 THR B C 1
ATOM 7089 O O . THR B 1 312 ? 7.526 -7.841 -23.197 1.00 14.40 640 THR B O 1
ATOM 7093 N N . PRO B 1 313 ? 8.810 -6.348 -22.143 1.00 14.18 641 PRO B N 1
ATOM 7094 C CA . PRO B 1 313 ? 10.009 -7.147 -22.411 1.00 13.29 641 PRO B CA 1
ATOM 7095 C C . PRO B 1 313 ? 9.992 -8.444 -21.618 1.00 15.05 641 PRO B C 1
ATOM 7096 O O . PRO B 1 313 ? 9.281 -8.594 -20.619 1.00 15.86 641 PRO B O 1
ATOM 7100 N N . GLU B 1 314 ? 10.781 -9.400 -22.100 1.00 15.44 642 GLU B N 1
ATOM 7101 C CA . GLU B 1 314 ? 10.985 -10.676 -21.431 1.00 15.29 642 GLU B CA 1
ATOM 7102 C C . GLU B 1 314 ? 12.480 -10.976 -21.369 1.00 17.22 642 GLU B C 1
ATOM 7103 O O . GLU B 1 314 ? 13.280 -10.437 -22.144 1.00 16.71 642 GLU B O 1
ATOM 7109 N N . VAL B 1 315 ? 12.851 -11.832 -20.420 1.00 16.61 643 VAL B N 1
ATOM 7110 C CA . VAL B 1 315 ? 14.218 -12.326 -20.274 1.00 17.38 643 VAL B CA 1
ATOM 7111 C C . VAL B 1 315 ? 14.180 -13.839 -20.379 1.00 18.32 643 VAL B C 1
ATOM 7112 O O . VAL B 1 315 ? 13.376 -14.490 -19.701 1.00 19.38 643 VAL B O 1
ATOM 7116 N N . LYS B 1 316 ? 15.050 -14.397 -21.218 1.00 19.14 644 LYS B N 1
ATOM 7117 C CA . LYS B 1 316 ? 15.127 -15.840 -21.401 1.00 20.07 644 LYS B CA 1
ATOM 7118 C C . LYS B 1 316 ? 16.581 -16.276 -21.435 1.00 21.89 644 LYS B C 1
ATOM 7119 O O . LYS B 1 316 ? 17.437 -15.566 -21.968 1.00 22.86 644 LYS B O 1
ATOM 7125 N N . GLU B 1 317 ? 16.856 -17.444 -20.862 1.00 22.94 645 GLU B N 1
ATOM 7126 C CA . GLU B 1 317 ? 18.126 -18.102 -21.125 1.00 24.08 645 GLU B CA 1
ATOM 7127 C C . GLU B 1 317 ? 18.293 -18.251 -22.628 1.00 24.67 645 GLU B C 1
ATOM 7128 O O . GLU B 1 317 ? 17.381 -18.708 -23.322 1.00 26.96 645 GLU B O 1
ATOM 7134 N N . TYR B 1 318 ? 19.444 -17.838 -23.134 1.00 22.97 646 TYR B N 1
ATOM 7135 C CA . TYR B 1 318 ? 19.692 -17.839 -24.570 1.00 25.19 646 TYR B CA 1
ATOM 7136 C C . TYR B 1 318 ? 20.452 -19.115 -24.903 1.00 25.92 646 TYR B C 1
ATOM 7137 O O . TYR B 1 318 ? 21.653 -19.226 -24.640 1.00 26.93 646 TYR B O 1
ATOM 7146 N N . THR B 1 319 ? 19.736 -20.084 -25.470 1.00 25.87 647 THR B N 1
ATOM 7147 C CA . THR B 1 319 ? 20.290 -21.386 -25.808 1.00 26.73 647 THR B CA 1
ATOM 7148 C C . THR B 1 319 ? 20.588 -21.534 -27.289 1.00 26.65 647 THR B C 1
ATOM 7149 O O . THR B 1 319 ? 21.196 -22.532 -27.681 1.00 28.50 647 THR B O 1
ATOM 7153 N N . GLY B 1 320 ? 20.185 -20.566 -28.112 1.00 26.50 648 GLY B N 1
ATOM 7154 C CA . GLY B 1 320 ? 20.215 -20.711 -29.546 1.00 27.44 648 GLY B CA 1
ATOM 7155 C C . GLY B 1 320 ? 18.932 -21.250 -30.144 1.00 26.41 648 GLY B C 1
ATOM 7156 O O . GLY B 1 320 ? 18.712 -21.099 -31.353 1.00 26.43 648 GLY B O 1
ATOM 7157 N N . ALA B 1 321 ? 18.080 -21.878 -29.334 1.00 25.83 649 ALA B N 1
ATOM 7158 C CA . ALA B 1 321 ? 16.802 -22.360 -29.832 1.00 25.57 649 ALA B CA 1
ATOM 7159 C C . ALA B 1 321 ? 15.920 -21.189 -30.234 1.00 24.55 649 ALA B C 1
ATOM 7160 O O . ALA B 1 321 ? 15.908 -20.144 -29.575 1.00 24.59 649 ALA B O 1
ATOM 7162 N N . TYR B 1 322 ? 15.177 -21.375 -31.324 1.00 23.94 650 TYR B N 1
ATOM 7163 C CA . TYR B 1 322 ? 14.212 -20.389 -31.804 1.00 22.70 650 TYR B CA 1
ATOM 7164 C C . TYR B 1 322 ? 14.842 -19.006 -31.906 1.00 22.55 650 TYR B C 1
ATOM 7165 O O . TYR B 1 322 ? 14.299 -18.006 -31.426 1.00 23.15 650 TYR B O 1
ATOM 7174 N N . SER B 1 323 ? 16.026 -18.961 -32.517 1.00 24.48 651 SER B N 1
ATOM 7175 C CA . SER B 1 323 ? 16.762 -17.719 -32.679 1.00 26.31 651 SER B CA 1
ATOM 7176 C C . SER B 1 323 ? 17.016 -17.350 -34.134 1.00 27.76 651 SER B C 1
ATOM 7177 O O . SER B 1 323 ? 17.573 -16.278 -34.394 1.00 30.53 651 SER B O 1
ATOM 7180 N N . LYS B 1 324 ? 16.639 -18.190 -35.086 1.00 27.22 652 LYS B N 1
ATOM 7181 C CA . LYS B 1 324 ? 16.819 -17.878 -36.494 1.00 28.92 652 LYS B CA 1
ATOM 7182 C C . LYS B 1 324 ? 15.583 -18.316 -37.266 1.00 27.25 652 LYS B C 1
ATOM 7183 O O . LYS B 1 324 ? 14.810 -19.157 -36.790 1.00 26.38 652 LYS B O 1
ATOM 7189 N N . PRO B 1 325 ? 15.354 -17.740 -38.455 1.00 27.74 653 PRO B N 1
ATOM 7190 C CA . PRO B 1 325 ? 14.097 -18.017 -39.173 1.00 27.36 653 PRO B CA 1
ATOM 7191 C C . PRO B 1 325 ? 13.849 -19.490 -39.443 1.00 26.86 653 PRO B C 1
ATOM 7192 O O . PRO B 1 325 ? 12.696 -19.932 -39.389 1.00 26.40 653 PRO B O 1
ATOM 7196 N N . SER B 1 326 ? 14.896 -20.268 -39.724 1.00 27.86 654 SER B N 1
ATOM 7197 C CA . SER B 1 326 ? 14.698 -21.685 -40.013 1.00 28.72 654 SER B CA 1
ATOM 7198 C C . SER B 1 326 ? 14.174 -22.458 -38.807 1.00 27.13 654 SER B C 1
ATOM 7199 O O . SER B 1 326 ? 13.670 -23.574 -38.976 1.00 28.34 654 SER B O 1
ATOM 7202 N N . ASP B 1 327 ? 14.270 -21.894 -37.598 1.00 25.24 655 ASP B N 1
ATOM 7203 C CA . ASP B 1 327 ? 13.683 -22.538 -36.428 1.00 24.37 655 ASP B CA 1
ATOM 7204 C C . ASP B 1 327 ? 12.162 -22.445 -36.406 1.00 22.44 655 ASP B C 1
ATOM 7205 O O . ASP B 1 327 ? 11.532 -23.074 -35.547 1.00 24.04 655 ASP B O 1
ATOM 7210 N N . PHE B 1 328 ? 11.558 -21.678 -37.313 1.00 20.22 656 PHE B N 1
ATOM 7211 C CA . PHE B 1 328 ? 10.123 -21.418 -37.286 1.00 19.60 656 PHE B CA 1
ATOM 7212 C C . PHE B 1 328 ? 9.396 -22.013 -38.481 1.00 21.66 656 PHE B C 1
ATOM 7213 O O . PHE B 1 328 ? 8.252 -21.635 -38.750 1.00 23.46 656 PHE B O 1
ATOM 7221 N N . THR B 1 329 ? 10.027 -22.942 -39.199 1.00 21.67 657 THR B N 1
ATOM 7222 C CA . THR B 1 329 ? 9.444 -23.380 -40.464 1.00 23.57 657 THR B CA 1
ATOM 7223 C C . THR B 1 329 ? 8.263 -24.329 -40.280 1.00 23.44 657 THR B C 1
ATOM 7224 O O . THR B 1 329 ? 7.378 -24.370 -41.141 1.00 23.51 657 THR B O 1
ATOM 7228 N N . ASP B 1 330 ? 8.210 -25.092 -39.190 1.00 23.49 658 ASP B N 1
ATOM 7229 C CA . ASP B 1 330 ? 7.107 -26.026 -39.005 1.00 23.68 658 ASP B CA 1
ATOM 7230 C C . ASP B 1 330 ? 5.909 -25.310 -38.395 1.00 21.32 658 ASP B C 1
ATOM 7231 O O . ASP B 1 330 ? 6.021 -24.672 -37.344 1.00 22.62 658 ASP B O 1
ATOM 7236 N N . LEU B 1 331 ? 4.757 -25.435 -39.050 1.00 20.73 659 LEU B N 1
ATOM 7237 C CA . LEU B 1 331 ? 3.599 -24.608 -38.755 1.00 21.65 659 LEU B CA 1
ATOM 7238 C C . LEU B 1 331 ? 2.480 -25.362 -38.044 1.00 20.77 659 LEU B C 1
ATOM 7239 O O . LEU B 1 331 ? 1.398 -24.808 -37.864 1.00 21.35 659 LEU B O 1
ATOM 7244 N N . GLU B 1 332 ? 2.705 -26.604 -37.632 1.00 21.80 660 GLU B N 1
ATOM 7245 C CA . GLU B 1 332 ? 1.662 -27.350 -36.944 1.00 22.85 660 GLU B CA 1
ATOM 7246 C C . GLU B 1 332 ? 1.459 -26.834 -35.521 1.00 23.53 660 GLU B C 1
ATOM 7247 O O . GLU B 1 332 ? 2.344 -26.219 -34.917 1.00 23.59 660 GLU B O 1
ATOM 7253 N N . THR B 1 333 ? 0.267 -27.109 -34.976 1.00 24.06 661 THR B N 1
ATOM 7254 C CA A THR B 1 333 ? -0.014 -26.682 -33.608 0.60 25.78 661 THR B CA 1
ATOM 7255 C CA B THR B 1 333 ? -0.035 -26.707 -33.606 0.40 26.08 661 THR B CA 1
ATOM 7256 C C . THR B 1 333 ? 0.927 -27.344 -32.608 1.00 25.49 661 THR B C 1
ATOM 7257 O O . THR B 1 333 ? 1.244 -26.746 -31.574 1.00 26.02 661 THR B O 1
ATOM 7264 N N . SER B 1 334 ? 1.399 -28.560 -32.895 1.00 23.94 662 SER B N 1
ATOM 7265 C CA . SER B 1 334 ? 2.371 -29.189 -32.005 1.00 24.04 662 SER B CA 1
ATOM 7266 C C . SER B 1 334 ? 3.674 -28.397 -31.954 1.00 23.23 662 SER B C 1
ATOM 7267 O O . SER B 1 334 ? 4.322 -28.328 -30.900 1.00 23.27 662 SER B O 1
ATOM 7270 N N . SER B 1 335 ? 4.069 -27.791 -33.075 1.00 20.70 663 SER B N 1
ATOM 7271 C CA . SER B 1 335 ? 5.259 -26.946 -33.083 1.00 21.15 663 SER B CA 1
ATOM 7272 C C . SER B 1 335 ? 5.042 -25.686 -32.263 1.00 20.18 663 SER B C 1
ATOM 7273 O O . SER B 1 335 ? 5.951 -25.242 -31.550 1.00 19.89 663 SER B O 1
ATOM 7276 N N . TYR B 1 336 ? 3.854 -25.081 -32.371 1.00 20.60 664 TYR B N 1
ATOM 7277 C CA . TYR B 1 336 ? 3.538 -23.930 -31.535 1.00 19.26 664 TYR B CA 1
ATOM 7278 C C . TYR B 1 336 ? 3.707 -24.281 -30.064 1.00 19.28 664 TYR B C 1
ATOM 7279 O O . TYR B 1 336 ? 4.411 -23.587 -29.320 1.00 19.55 664 TYR B O 1
ATOM 7288 N N . TYR B 1 337 ? 3.073 -25.368 -29.630 1.00 19.09 665 TYR B N 1
ATOM 7289 C CA . TYR B 1 337 ? 3.090 -25.683 -28.207 1.00 19.54 665 TYR B CA 1
ATOM 7290 C C . TYR B 1 337 ? 4.479 -26.096 -27.748 1.00 21.03 665 TYR B C 1
ATOM 7291 O O . TYR B 1 337 ? 4.905 -25.720 -26.652 1.00 23.00 665 TYR B O 1
ATOM 7300 N N . ASN B 1 338 ? 5.210 -26.848 -28.575 1.00 21.02 666 ASN B N 1
ATOM 7301 C CA . ASN B 1 338 ? 6.586 -27.181 -28.222 1.00 22.25 666 ASN B CA 1
ATOM 7302 C C . ASN B 1 338 ? 7.429 -25.920 -28.084 1.00 21.83 666 ASN B C 1
ATOM 7303 O O . ASN B 1 338 ? 8.306 -25.843 -27.216 1.00 23.35 666 ASN B O 1
ATOM 7308 N N . TYR B 1 339 ? 7.170 -24.918 -28.930 1.00 20.41 667 TYR B N 1
ATOM 7309 C CA . TYR B 1 339 ? 7.834 -23.626 -28.781 1.00 19.23 667 TYR B CA 1
ATOM 7310 C C . TYR B 1 339 ? 7.499 -22.977 -27.438 1.00 19.03 667 TYR B C 1
ATOM 7311 O O . TYR B 1 339 ? 8.388 -22.467 -26.747 1.00 19.11 667 TYR B O 1
ATOM 7320 N N . THR B 1 340 ? 6.212 -22.952 -27.062 1.00 19.13 668 THR B N 1
ATOM 7321 C CA . THR B 1 340 ? 5.855 -22.289 -25.810 1.00 20.89 668 THR B CA 1
ATOM 7322 C C . THR B 1 340 ? 6.401 -23.033 -24.601 1.00 20.15 668 THR B C 1
ATOM 7323 O O . THR B 1 340 ? 6.657 -22.409 -23.569 1.00 21.06 668 THR B O 1
ATOM 7327 N N . TYR B 1 341 ? 6.565 -24.356 -24.694 1.00 21.75 669 TYR B N 1
ATOM 7328 C CA . TYR B 1 341 ? 7.184 -25.092 -23.597 1.00 23.63 669 TYR B CA 1
ATOM 7329 C C . TYR B 1 341 ? 8.659 -24.748 -23.471 1.00 23.86 669 TYR B C 1
ATOM 7330 O O . TYR B 1 341 ? 9.173 -24.585 -22.357 1.00 24.08 669 TYR B O 1
ATOM 7339 N N . ASN B 1 342 ? 9.364 -24.683 -24.602 1.00 23.21 670 ASN B N 1
ATOM 7340 C CA . ASN B 1 342 ? 10.763 -24.273 -24.585 1.00 24.20 670 ASN B CA 1
ATOM 7341 C C . ASN B 1 342 ? 10.915 -22.884 -23.980 1.00 21.31 670 ASN B C 1
ATOM 7342 O O . ASN B 1 342 ? 11.823 -22.639 -23.173 1.00 22.05 670 ASN B O 1
ATOM 7347 N N . ARG B 1 343 ? 10.016 -21.965 -24.336 1.00 19.70 671 ARG B N 1
ATOM 7348 C CA . ARG B 1 343 ? 10.046 -20.646 -23.722 1.00 19.15 671 ARG B CA 1
ATOM 7349 C C . ARG B 1 343 ? 9.880 -20.750 -22.213 1.00 20.41 671 ARG B C 1
ATOM 7350 O O . ARG B 1 343 ? 10.629 -20.122 -21.448 1.00 21.55 671 ARG B O 1
ATOM 7358 N N . ASN B 1 344 ? 8.909 -21.551 -21.760 1.00 20.52 672 ASN B N 1
ATOM 7359 C CA . ASN B 1 344 ? 8.709 -21.682 -20.316 1.00 22.35 672 ASN B CA 1
ATOM 7360 C C . ASN B 1 344 ? 9.956 -22.219 -19.627 1.00 22.85 672 ASN B C 1
ATOM 7361 O O . ASN B 1 344 ? 10.267 -21.810 -18.504 1.00 21.92 672 ASN B O 1
ATOM 7366 N N . ASP B 1 345 ? 10.684 -23.125 -20.284 1.00 23.89 673 ASP B N 1
ATOM 7367 C CA . ASP B 1 345 ? 11.892 -23.695 -19.692 1.00 25.91 673 ASP B CA 1
ATOM 7368 C C . ASP B 1 345 ? 13.017 -22.678 -19.581 1.00 25.32 673 ASP B C 1
ATOM 7369 O O . ASP B 1 345 ? 13.907 -22.842 -18.745 1.00 27.59 673 ASP B O 1
ATOM 7374 N N . ARG B 1 346 ? 13.009 -21.641 -20.410 1.00 22.79 674 ARG B N 1
ATOM 7375 C CA . ARG B 1 346 ? 14.080 -20.659 -20.440 1.00 23.93 674 ARG B CA 1
ATOM 7376 C C . ARG B 1 346 ? 13.701 -19.352 -19.767 1.00 21.67 674 ARG B C 1
ATOM 7377 O O . ARG B 1 346 ? 14.552 -18.468 -19.638 1.00 22.53 674 ARG B O 1
ATOM 7385 N N . LEU B 1 347 ? 12.458 -19.213 -19.325 1.00 21.93 675 LEU B N 1
ATOM 7386 C CA . LEU B 1 347 ? 11.935 -17.911 -18.931 1.00 19.41 675 LEU B CA 1
ATOM 7387 C C . LEU B 1 347 ? 12.485 -17.468 -17.577 1.00 19.60 675 LEU B C 1
ATOM 7388 O O . LEU B 1 347 ? 12.548 -18.248 -16.620 1.00 18.06 675 LEU B O 1
ATOM 7393 N N . LEU B 1 348 ? 12.873 -16.197 -17.506 1.00 18.36 676 LEU B N 1
ATOM 7394 C CA . LEU B 1 348 ? 13.525 -15.623 -16.333 1.00 17.27 676 LEU B CA 1
ATOM 7395 C C . LEU B 1 348 ? 12.924 -14.273 -15.954 1.00 16.18 676 LEU B C 1
ATOM 7396 O O . LEU B 1 348 ? 13.562 -13.485 -15.258 1.00 19.20 676 LEU B O 1
ATOM 7401 N N . SER B 1 349 ? 11.707 -13.990 -16.396 1.00 16.80 677 SER B N 1
ATOM 7402 C CA . SER B 1 349 ? 11.068 -12.707 -16.147 1.00 16.97 677 SER B CA 1
ATOM 7403 C C . SER B 1 349 ? 9.608 -12.935 -15.794 1.00 17.43 677 SER B C 1
ATOM 7404 O O . SER B 1 349 ? 9.090 -14.051 -15.887 1.00 17.62 677 SER B O 1
ATOM 7407 N N . GLY B 1 350 ? 8.940 -11.856 -15.394 1.00 16.40 678 GLY B N 1
ATOM 7408 C CA . GLY B 1 350 ? 7.542 -11.966 -15.009 1.00 18.51 678 GLY B CA 1
ATOM 7409 C C . GLY B 1 350 ? 7.384 -12.897 -13.827 1.00 18.54 678 GLY B C 1
ATOM 7410 O O . GLY B 1 350 ? 8.123 -12.808 -12.840 1.00 19.92 678 GLY B O 1
ATOM 7411 N N . ASN B 1 351 ? 6.411 -13.808 -13.920 1.00 18.93 679 ASN B N 1
ATOM 7412 C CA . ASN B 1 351 ? 6.190 -14.788 -12.859 1.00 20.73 679 ASN B CA 1
ATOM 7413 C C . ASN B 1 351 ? 7.237 -15.893 -12.845 1.00 21.10 679 ASN B C 1
ATOM 7414 O O . ASN B 1 351 ? 7.178 -16.777 -11.977 1.00 23.65 679 ASN B O 1
ATOM 7419 N N . SER B 1 352 ? 8.183 -15.875 -13.778 1.00 18.20 680 SER B N 1
ATOM 7420 C CA . SER B 1 352 ? 9.297 -16.814 -13.765 1.00 19.48 680 SER B CA 1
ATOM 7421 C C . SER B 1 352 ? 10.602 -16.164 -13.334 1.00 19.59 680 SER B C 1
ATOM 7422 O O . SER B 1 352 ? 11.666 -16.754 -13.520 1.00 19.76 680 SER B O 1
ATOM 7425 N N . LYS B 1 353 ? 10.544 -14.958 -12.773 1.00 19.03 681 LYS B N 1
ATOM 7426 C CA . LYS B 1 353 ? 11.753 -14.285 -12.318 1.00 21.84 681 LYS B CA 1
ATOM 7427 C C . LYS B 1 353 ? 12.525 -15.154 -11.331 1.00 23.44 681 LYS B C 1
ATOM 7428 O O . LYS B 1 353 ? 13.761 -15.180 -11.347 1.00 21.69 681 LYS B O 1
ATOM 7434 N N . SER B 1 354 ? 11.815 -15.900 -10.483 1.00 25.28 682 SER B N 1
ATOM 7435 C CA . SER B 1 354 ? 12.486 -16.712 -9.475 1.00 25.73 682 SER B CA 1
ATOM 7436 C C . SER B 1 354 ? 13.141 -17.962 -10.046 1.00 25.68 682 SER B C 1
ATOM 7437 O O . SER B 1 354 ? 13.831 -18.669 -9.305 1.00 27.14 682 SER B O 1
ATOM 7440 N N . ARG B 1 355 ? 12.959 -18.260 -11.333 1.00 24.48 683 ARG B N 1
ATOM 7441 C CA . ARG B 1 355 ? 13.628 -19.425 -11.899 1.00 23.84 683 ARG B CA 1
ATOM 7442 C C . ARG B 1 355 ? 15.131 -19.231 -12.024 1.00 23.74 683 ARG B C 1
ATOM 7443 O O . ARG B 1 355 ? 15.847 -20.216 -12.248 1.00 26.28 683 ARG B O 1
ATOM 7451 N N . PHE B 1 356 ? 15.622 -18.000 -11.895 1.00 22.42 684 PHE B N 1
ATOM 7452 C CA . PHE B 1 356 ? 17.060 -17.774 -11.843 1.00 22.39 684 PHE B CA 1
ATOM 7453 C C . PHE B 1 356 ? 17.661 -18.525 -10.660 1.00 21.83 684 PHE B C 1
ATOM 7454 O O . PHE B 1 356 ? 17.054 -18.612 -9.588 1.00 23.47 684 PHE B O 1
ATOM 7462 N N . ASN B 1 357 ? 18.852 -19.081 -10.855 1.00 21.99 685 ASN B N 1
ATOM 7463 C CA . ASN B 1 357 ? 19.510 -19.841 -9.795 1.00 25.27 685 ASN B CA 1
ATOM 7464 C C . ASN B 1 357 ? 21.018 -19.811 -10.032 1.00 24.31 685 ASN B C 1
ATOM 7465 O O . ASN B 1 357 ? 21.499 -19.291 -11.042 1.00 24.52 685 ASN B O 1
ATOM 7470 N N . THR B 1 358 ? 21.770 -20.389 -9.093 1.00 23.57 686 THR B N 1
ATOM 7471 C CA . THR B 1 358 ? 23.222 -20.295 -9.194 1.00 23.65 686 THR B CA 1
ATOM 7472 C C . THR B 1 358 ? 23.792 -21.165 -10.307 1.00 24.81 686 THR B C 1
ATOM 7473 O O . THR B 1 358 ? 24.938 -20.942 -10.712 1.00 24.11 686 THR B O 1
ATOM 7477 N N . ASN B 1 359 ? 23.021 -22.126 -10.836 1.00 23.54 687 ASN B N 1
ATOM 7478 C CA . ASN B 1 359 ? 23.488 -22.829 -12.029 1.00 24.13 687 ASN B CA 1
ATOM 7479 C C . ASN B 1 359 ? 23.468 -21.940 -13.281 1.00 24.97 687 ASN B C 1
ATOM 7480 O O . ASN B 1 359 ? 23.884 -22.393 -14.353 1.00 26.33 687 ASN B O 1
ATOM 7485 N N . MET B 1 360 ? 23.018 -20.686 -13.182 1.00 23.63 688 MET B N 1
ATOM 7486 C CA . MET B 1 360 ? 23.078 -19.799 -14.343 1.00 25.38 688 MET B CA 1
ATOM 7487 C C . MET B 1 360 ? 24.499 -19.358 -14.664 1.00 25.24 688 MET B C 1
ATOM 7488 O O . MET B 1 360 ? 24.712 -18.689 -15.682 1.00 26.70 688 MET B O 1
ATOM 7493 N N . ASN B 1 361 ? 25.456 -19.686 -13.804 1.00 26.61 689 ASN B N 1
ATOM 7494 C CA . ASN B 1 361 ? 26.869 -19.501 -14.073 1.00 26.61 689 ASN B CA 1
ATOM 7495 C C . ASN B 1 361 ? 27.223 -19.891 -15.502 1.00 27.88 689 ASN B C 1
ATOM 7496 O O . ASN B 1 361 ? 26.925 -21.003 -15.940 1.00 27.88 689 ASN B O 1
ATOM 7501 N N . GLY B 1 362 ? 27.862 -18.970 -16.226 1.00 27.76 690 GLY B N 1
ATOM 7502 C CA . GLY B 1 362 ? 28.366 -19.254 -17.557 1.00 28.21 690 GLY B CA 1
ATOM 7503 C C . GLY B 1 362 ? 27.343 -19.258 -18.676 1.00 29.43 690 GLY B C 1
ATOM 7504 O O . GLY B 1 362 ? 27.718 -19.490 -19.833 1.00 30.44 690 GLY B O 1
ATOM 7505 N N . LYS B 1 363 ? 26.076 -19.006 -18.388 1.00 27.98 691 LYS B N 1
ATOM 7506 C CA . LYS B 1 363 ? 25.041 -19.071 -19.408 1.00 26.46 691 LYS B CA 1
ATOM 7507 C C . LYS B 1 363 ? 24.744 -17.678 -19.946 1.00 26.03 691 LYS B C 1
ATOM 7508 O O . LYS B 1 363 ? 25.030 -16.667 -19.306 1.00 28.08 691 LYS B O 1
ATOM 7514 N N . LYS B 1 364 ? 24.175 -17.634 -21.148 1.00 25.28 692 LYS B N 1
ATOM 7515 C CA . LYS B 1 364 ? 23.740 -16.375 -21.736 1.00 24.78 692 LYS B CA 1
ATOM 7516 C C . LYS B 1 364 ? 22.264 -16.151 -21.461 1.00 22.99 692 LYS B C 1
ATOM 7517 O O . LYS B 1 364 ? 21.478 -17.099 -21.387 1.00 23.07 692 LYS B O 1
ATOM 7523 N N . ILE B 1 365 ? 21.902 -14.882 -21.302 1.00 20.79 693 ILE B N 1
ATOM 7524 C CA . ILE B 1 365 ? 20.512 -14.468 -21.140 1.00 19.66 693 ILE B CA 1
ATOM 7525 C C . ILE B 1 365 ? 20.210 -13.369 -22.143 1.00 20.34 693 ILE B C 1
ATOM 7526 O O . ILE B 1 365 ? 21.079 -12.570 -22.504 1.00 21.79 693 ILE B O 1
ATOM 7531 N N . GLU B 1 366 ? 18.957 -13.328 -22.587 1.00 18.76 694 GLU B N 1
ATOM 7532 C CA . GLU B 1 366 ? 18.518 -12.377 -23.598 1.00 18.74 694 GLU B CA 1
ATOM 7533 C C . GLU B 1 366 ? 17.362 -11.546 -23.071 1.00 18.17 694 GLU B C 1
ATOM 7534 O O . GLU B 1 366 ? 16.349 -12.093 -22.618 1.00 18.38 694 GLU B O 1
ATOM 7540 N N . LEU B 1 367 ? 17.520 -10.231 -23.138 1.00 17.13 695 LEU B N 1
ATOM 7541 C CA . LEU B 1 367 ? 16.423 -9.297 -22.937 1.00 15.95 695 LEU B CA 1
ATOM 7542 C C . LEU B 1 367 ? 15.821 -8.983 -24.301 1.00 18.31 695 LEU B C 1
ATOM 7543 O O . LEU B 1 367 ? 16.535 -8.520 -25.196 1.00 19.97 695 LEU B O 1
ATOM 7548 N N . ARG B 1 368 ? 14.517 -9.230 -24.463 1.00 16.81 696 ARG B N 1
ATOM 7549 C CA . ARG B 1 368 ? 13.860 -9.130 -25.765 1.00 17.62 696 ARG B CA 1
ATOM 7550 C C . ARG B 1 368 ? 12.576 -8.325 -25.650 1.00 16.58 696 ARG B C 1
ATOM 7551 O O . ARG B 1 368 ? 11.756 -8.578 -24.760 1.00 17.04 696 ARG B O 1
ATOM 7559 N N . THR B 1 369 ? 12.383 -7.383 -26.568 1.00 16.06 697 THR B N 1
ATOM 7560 C CA . THR B 1 369 ? 11.065 -6.806 -26.747 1.00 17.21 697 THR B CA 1
ATOM 7561 C C . THR B 1 369 ? 10.939 -6.348 -28.192 1.00 17.64 697 THR B C 1
ATOM 7562 O O . THR B 1 369 ? 11.866 -6.486 -28.994 1.00 17.48 697 THR B O 1
ATOM 7566 N N . VAL B 1 370 ? 9.768 -5.831 -28.532 1.00 16.70 698 VAL B N 1
ATOM 7567 C CA . VAL B 1 370 ? 9.557 -5.203 -29.829 1.00 16.61 698 VAL B CA 1
ATOM 7568 C C . VAL B 1 370 ? 9.038 -3.798 -29.575 1.00 15.67 698 VAL B C 1
ATOM 7569 O O . VAL B 1 370 ? 8.275 -3.560 -28.629 1.00 17.29 698 VAL B O 1
ATOM 7573 N N . ILE B 1 371 ? 9.520 -2.853 -30.369 1.00 14.33 699 ILE B N 1
ATOM 7574 C CA . ILE B 1 371 ? 9.216 -1.443 -30.173 1.00 14.95 699 ILE B CA 1
ATOM 7575 C C . ILE B 1 371 ? 8.741 -0.855 -31.491 1.00 15.03 699 ILE B C 1
ATOM 7576 O O . ILE B 1 371 ? 9.335 -1.110 -32.545 1.00 17.05 699 ILE B O 1
ATOM 7581 N N . GLN B 1 372 ? 7.664 -0.078 -31.432 1.00 13.70 700 GLN B N 1
ATOM 7582 C CA . GLN B 1 372 ? 7.107 0.589 -32.599 1.00 13.21 700 GLN B CA 1
ATOM 7583 C C . GLN B 1 372 ? 7.180 2.087 -32.369 1.00 14.17 700 GLN B C 1
ATOM 7584 O O . GLN B 1 372 ? 6.597 2.599 -31.406 1.00 15.32 700 GLN B O 1
ATOM 7590 N N . ASN B 1 373 ? 7.890 2.782 -33.253 1.00 14.60 701 ASN B N 1
ATOM 7591 C CA . ASN B 1 373 ? 7.891 4.237 -33.270 1.00 15.35 701 ASN B CA 1
ATOM 7592 C C . ASN B 1 373 ? 6.593 4.714 -33.919 1.00 16.08 701 ASN B C 1
ATOM 7593 O O . ASN B 1 373 ? 6.265 4.306 -35.039 1.00 17.02 701 ASN B O 1
ATOM 7598 N N . ILE B 1 374 ? 5.833 5.546 -33.209 1.00 16.30 702 ILE B N 1
ATOM 7599 C CA . ILE B 1 374 ? 4.608 6.102 -33.777 1.00 15.87 702 ILE B CA 1
ATOM 7600 C C . ILE B 1 374 ? 4.885 7.394 -34.537 1.00 16.49 702 ILE B C 1
ATOM 7601 O O . ILE B 1 374 ? 4.077 7.787 -35.392 1.00 17.41 702 ILE B O 1
ATOM 7606 N N . SER B 1 375 ? 6.023 8.043 -34.284 1.00 16.26 703 SER B N 1
ATOM 7607 C CA . SER B 1 375 ? 6.349 9.293 -34.953 1.00 18.12 703 SER B CA 1
ATOM 7608 C C . SER B 1 375 ? 6.790 9.031 -36.383 1.00 19.76 703 SER B C 1
ATOM 7609 O O . SER B 1 375 ? 7.564 8.106 -36.648 1.00 19.58 703 SER B O 1
ATOM 7612 N N . ASP B 1 376 ? 6.303 9.857 -37.309 1.00 22.34 704 ASP B N 1
ATOM 7613 C CA . ASP B 1 376 ? 6.851 9.872 -38.658 1.00 24.09 704 ASP B CA 1
ATOM 7614 C C . ASP B 1 376 ? 7.923 10.944 -38.832 1.00 26.87 704 ASP B C 1
ATOM 7615 O O . ASP B 1 376 ? 8.354 11.201 -39.960 1.00 29.37 704 ASP B O 1
ATOM 7620 N N . LYS B 1 377 ? 8.377 11.550 -37.741 1.00 26.51 705 LYS B N 1
ATOM 7621 C CA . LYS B 1 377 ? 9.362 12.622 -37.780 1.00 28.53 705 LYS B CA 1
ATOM 7622 C C . LYS B 1 377 ? 10.643 12.286 -37.039 1.00 27.55 705 LYS B C 1
ATOM 7623 O O . LYS B 1 377 ? 11.738 12.563 -37.548 1.00 29.71 705 LYS B O 1
ATOM 7629 N N . ASN B 1 378 ? 10.539 11.696 -35.849 1.00 25.94 706 ASN B N 1
ATOM 7630 C CA . ASN B 1 378 ? 11.651 11.592 -34.910 1.00 28.63 706 ASN B CA 1
ATOM 7631 C C . ASN B 1 378 ? 12.059 10.136 -34.757 1.00 25.73 706 ASN B C 1
ATOM 7632 O O . ASN B 1 378 ? 11.259 9.311 -34.299 1.00 24.31 706 ASN B O 1
ATOM 7637 N N . ALA B 1 379 ? 13.302 9.826 -35.114 1.00 24.83 707 ALA B N 1
ATOM 7638 C CA . ALA B 1 379 ? 13.878 8.553 -34.714 1.00 22.52 707 ALA B CA 1
ATOM 7639 C C . ALA B 1 379 ? 14.041 8.531 -33.199 1.00 22.69 707 ALA B C 1
ATOM 7640 O O . ALA B 1 379 ? 14.150 9.575 -32.551 1.00 25.16 707 ALA B O 1
ATOM 7642 N N . ARG B 1 380 ? 14.029 7.330 -32.627 1.00 21.14 708 ARG B N 1
ATOM 7643 C CA . ARG B 1 380 ? 14.173 7.172 -31.187 1.00 20.99 708 ARG B CA 1
ATOM 7644 C C . ARG B 1 380 ? 15.435 6.384 -30.871 1.00 20.38 708 ARG B C 1
ATOM 7645 O O . ARG B 1 380 ? 15.884 5.553 -31.664 1.00 22.13 708 ARG B O 1
ATOM 7653 N N . GLN B 1 381 ? 16.001 6.663 -29.698 1.00 19.38 709 GLN B N 1
ATOM 7654 C CA . GLN B 1 381 ? 17.174 5.958 -29.175 1.00 18.18 709 GLN B CA 1
ATOM 7655 C C . GLN B 1 381 ? 16.840 5.533 -27.755 1.00 18.52 709 GLN B C 1
ATOM 7656 O O . GLN B 1 381 ? 16.759 6.373 -26.850 1.00 22.27 709 GLN B O 1
ATOM 7662 N N . LEU B 1 382 ? 16.628 4.239 -27.562 1.00 17.58 710 LEU B N 1
ATOM 7663 C CA . LEU B 1 382 ? 16.231 3.703 -26.273 1.00 18.65 710 LEU B CA 1
ATOM 7664 C C . LEU B 1 382 ? 17.373 2.885 -25.694 1.00 19.89 710 LEU B C 1
ATOM 7665 O O . LEU B 1 382 ? 18.001 2.084 -26.393 1.00 22.41 710 LEU B O 1
ATOM 7670 N N . LYS B 1 383 ? 17.636 3.092 -24.418 1.00 17.59 711 LYS B N 1
ATOM 7671 C CA . LYS B 1 383 ? 18.732 2.425 -23.734 1.00 18.22 711 LYS B CA 1
ATOM 7672 C C . LYS B 1 383 ? 18.189 1.232 -22.954 1.00 18.11 711 LYS B C 1
ATOM 7673 O O . LYS B 1 383 ? 17.263 1.384 -22.152 1.00 20.13 711 LYS B O 1
ATOM 7679 N N . PHE B 1 384 ? 18.756 0.052 -23.195 1.00 15.74 712 PHE B N 1
ATOM 7680 C CA . PHE B 1 384 ? 18.413 -1.155 -22.451 1.00 15.67 712 PHE B CA 1
ATOM 7681 C C . PHE B 1 384 ? 19.512 -1.425 -21.430 1.00 16.66 712 PHE B C 1
ATOM 7682 O O . PHE B 1 384 ? 20.694 -1.434 -21.777 1.00 18.08 712 PHE B O 1
ATOM 7690 N N . LYS B 1 385 ? 19.125 -1.635 -20.178 1.00 16.14 713 LYS B N 1
ATOM 7691 C CA . LYS B 1 385 ? 20.056 -2.025 -19.128 1.00 16.50 713 LYS B CA 1
ATOM 7692 C C . LYS B 1 385 ? 19.603 -3.363 -18.572 1.00 17.56 713 LYS B C 1
ATOM 7693 O O . LYS B 1 385 ? 18.404 -3.588 -18.408 1.00 19.32 713 LYS B O 1
ATOM 7699 N N . MET B 1 386 ? 20.549 -4.253 -18.290 1.00 17.78 714 MET B N 1
ATOM 7700 C CA . MET B 1 386 ? 20.218 -5.530 -17.672 1.00 18.20 714 MET B CA 1
ATOM 7701 C C . MET B 1 386 ? 21.330 -5.903 -16.708 1.00 18.30 714 MET B C 1
ATOM 7702 O O . MET B 1 386 ? 22.510 -5.727 -17.020 1.00 19.33 714 MET B O 1
ATOM 7707 N N . TRP B 1 387 ? 20.956 -6.398 -15.530 1.00 17.48 715 TRP B N 1
ATOM 7708 C CA . TRP B 1 387 ? 21.960 -6.751 -14.540 1.00 15.91 715 TRP B CA 1
ATOM 7709 C C . TRP B 1 387 ? 21.425 -7.854 -13.639 1.00 15.80 715 TRP B C 1
ATOM 7710 O O . TRP B 1 387 ? 20.228 -8.151 -13.632 1.00 17.17 715 TRP B O 1
ATOM 7721 N N . ILE B 1 388 ? 22.336 -8.489 -12.897 1.00 14.91 716 ILE B N 1
ATOM 7722 C CA . ILE B 1 388 ? 21.971 -9.500 -11.913 1.00 15.45 716 ILE B CA 1
ATOM 7723 C C . ILE B 1 388 ? 21.866 -8.825 -10.557 1.00 16.79 716 ILE B C 1
ATOM 7724 O O . ILE B 1 388 ? 22.808 -8.151 -10.109 1.00 17.69 716 ILE B O 1
ATOM 7729 N N . LYS B 1 389 ? 20.728 -9.012 -9.904 1.00 17.59 717 LYS B N 1
ATOM 7730 C CA . LYS B 1 389 ? 20.402 -8.332 -8.659 1.00 18.66 717 LYS B CA 1
ATOM 7731 C C . LYS B 1 389 ? 20.261 -9.357 -7.544 1.00 17.93 717 LYS B C 1
ATOM 7732 O O . LYS B 1 389 ? 19.537 -10.345 -7.696 1.00 18.84 717 LYS B O 1
ATOM 7738 N N . HIS B 1 390 ? 20.950 -9.121 -6.427 1.00 16.71 718 HIS B N 1
ATOM 7739 C CA . HIS B 1 390 ? 20.720 -9.930 -5.239 1.00 17.55 718 HIS B CA 1
ATOM 7740 C C . HIS B 1 390 ? 19.348 -9.617 -4.652 1.00 18.71 718 HIS B C 1
ATOM 7741 O O . HIS B 1 390 ? 18.729 -8.596 -4.968 1.00 19.39 718 HIS B O 1
ATOM 7748 N N . SER B 1 391 ? 18.871 -10.514 -3.782 1.00 19.29 719 SER B N 1
ATOM 7749 C CA . SER B 1 391 ? 17.512 -10.368 -3.263 1.00 20.96 719 SER B CA 1
ATOM 7750 C C . SER B 1 391 ? 17.345 -9.110 -2.423 1.00 20.24 719 SER B C 1
ATOM 7751 O O . SER B 1 391 ? 16.224 -8.605 -2.305 1.00 21.97 719 SER B O 1
ATOM 7754 N N . ASP B 1 392 ? 18.424 -8.575 -1.862 1.00 20.58 720 ASP B N 1
ATOM 7755 C CA . ASP B 1 392 ? 18.345 -7.343 -1.091 1.00 21.24 720 ASP B CA 1
ATOM 7756 C C . ASP B 1 392 ? 18.475 -6.098 -1.960 1.00 21.65 720 ASP B C 1
ATOM 7757 O O . ASP B 1 392 ? 18.484 -4.984 -1.426 1.00 24.10 720 ASP B O 1
ATOM 7762 N N . GLY B 1 393 ? 18.562 -6.261 -3.278 1.00 21.26 721 GLY B N 1
ATOM 7763 C CA . GLY B 1 393 ? 18.649 -5.151 -4.197 1.00 21.42 721 GLY B CA 1
ATOM 7764 C C . GLY B 1 393 ? 20.046 -4.798 -4.649 1.00 21.86 721 GLY B C 1
ATOM 7765 O O . GLY B 1 393 ? 20.184 -4.046 -5.627 1.00 24.73 721 GLY B O 1
ATOM 7766 N N . SER B 1 394 ? 21.083 -5.297 -3.971 1.00 18.83 722 SER B N 1
ATOM 7767 C CA . SER B 1 394 ? 22.437 -4.975 -4.388 1.00 18.10 722 SER B CA 1
ATOM 7768 C C . SER B 1 394 ? 22.765 -5.684 -5.699 1.00 18.95 722 SER B C 1
ATOM 7769 O O . SER B 1 394 ? 22.138 -6.677 -6.078 1.00 19.00 722 SER B O 1
ATOM 7772 N N . VAL B 1 395 ? 23.753 -5.150 -6.403 1.00 18.86 723 VAL B N 1
ATOM 7773 C CA . VAL B 1 395 ? 24.124 -5.651 -7.722 1.00 17.98 723 VAL B CA 1
ATOM 7774 C C . VAL B 1 395 ? 25.188 -6.727 -7.562 1.00 19.45 723 VAL B C 1
ATOM 7775 O O . VAL B 1 395 ? 26.184 -6.531 -6.848 1.00 20.61 723 VAL B O 1
ATOM 7779 N N . ALA B 1 396 ? 24.979 -7.864 -8.222 1.00 18.20 724 ALA B N 1
ATOM 7780 C CA . ALA B 1 396 ? 25.944 -8.951 -8.142 1.00 17.46 724 ALA B CA 1
ATOM 7781 C C . ALA B 1 396 ? 27.198 -8.599 -8.939 1.00 19.11 724 ALA B C 1
ATOM 7782 O O . ALA B 1 396 ? 27.171 -7.774 -9.857 1.00 19.43 724 ALA B O 1
ATOM 7784 N N . THR B 1 397 ? 28.321 -9.219 -8.559 1.00 19.97 725 THR B N 1
ATOM 7785 C CA . THR B 1 397 ? 29.603 -8.941 -9.193 1.00 19.70 725 THR B CA 1
ATOM 7786 C C . THR B 1 397 ? 30.264 -10.227 -9.669 1.00 19.21 725 THR B C 1
ATOM 7787 O O . THR B 1 397 ? 29.849 -11.339 -9.332 1.00 19.52 725 THR B O 1
ATOM 7791 N N . ASP B 1 398 ? 31.323 -10.052 -10.451 1.00 19.48 726 ASP B N 1
ATOM 7792 C CA . ASP B 1 398 ? 32.210 -11.160 -10.773 1.00 19.36 726 ASP B CA 1
ATOM 7793 C C . ASP B 1 398 ? 33.318 -11.227 -9.723 1.00 19.09 726 ASP B C 1
ATOM 7794 O O . ASP B 1 398 ? 33.304 -10.499 -8.727 1.00 20.00 726 ASP B O 1
ATOM 7799 N N . SER B 1 399 ? 34.292 -12.108 -9.931 1.00 19.76 727 SER B N 1
ATOM 7800 C CA . SER B 1 399 ? 35.339 -12.296 -8.931 1.00 21.15 727 SER B CA 1
ATOM 7801 C C . SER B 1 399 ? 36.356 -11.164 -8.909 1.00 20.76 727 SER B C 1
ATOM 7802 O O . SER B 1 399 ? 37.222 -11.156 -8.030 1.00 23.48 727 SER B O 1
ATOM 7805 N N . SER B 1 400 ? 36.287 -10.227 -9.850 1.00 19.94 728 SER B N 1
ATOM 7806 C CA . SER B 1 400 ? 37.095 -9.014 -9.808 1.00 20.43 728 SER B CA 1
ATOM 7807 C C . SER B 1 400 ? 36.360 -7.845 -9.178 1.00 20.65 728 SER B C 1
ATOM 7808 O O . SER B 1 400 ? 36.898 -6.731 -9.155 1.00 22.23 728 SER B O 1
ATOM 7811 N N . GLY B 1 401 ? 35.143 -8.063 -8.689 1.00 20.75 729 GLY B N 1
ATOM 7812 C CA . GLY B 1 401 ? 34.388 -6.996 -8.072 1.00 20.38 729 GLY B CA 1
ATOM 7813 C C . GLY B 1 401 ? 33.640 -6.101 -9.031 1.00 22.57 729 GLY B C 1
ATOM 7814 O O . GLY B 1 401 ? 33.127 -5.060 -8.605 1.00 26.50 729 GLY B O 1
ATOM 7815 N N . ASN B 1 402 ? 33.558 -6.470 -10.314 1.00 22.62 730 ASN B N 1
ATOM 7816 C CA . ASN B 1 402 ? 32.854 -5.709 -11.344 1.00 23.71 730 ASN B CA 1
ATOM 7817 C C . ASN B 1 402 ? 31.395 -6.141 -11.422 1.00 21.31 730 ASN B C 1
ATOM 7818 O O . ASN B 1 402 ? 31.099 -7.338 -11.396 1.00 22.58 730 ASN B O 1
ATOM 7823 N N . PRO B 1 403 ? 30.501 -5.168 -11.536 1.00 21.63 731 PRO B N 1
ATOM 7824 C CA . PRO B 1 403 ? 29.067 -5.475 -11.587 1.00 21.36 731 PRO B CA 1
ATOM 7825 C C . PRO B 1 403 ? 28.709 -6.381 -12.755 1.00 20.33 731 PRO B C 1
ATOM 7826 O O . PRO B 1 403 ? 29.233 -6.236 -13.862 1.00 21.30 731 PRO B O 1
ATOM 7830 N N . LEU B 1 404 ? 27.782 -7.308 -12.501 1.00 20.16 732 LEU B N 1
ATOM 7831 C CA . LEU B 1 404 ? 27.221 -8.163 -13.552 1.00 18.66 732 LEU B CA 1
ATOM 7832 C C . LEU B 1 404 ? 26.122 -7.390 -14.270 1.00 19.69 732 LEU B C 1
ATOM 7833 O O . LEU B 1 404 ? 24.938 -7.508 -13.946 1.00 20.03 732 LEU B O 1
ATOM 7838 N N . GLN B 1 405 ? 26.517 -6.605 -15.273 1.00 21.04 733 GLN B N 1
ATOM 7839 C CA . GLN B 1 405 ? 25.610 -5.665 -15.916 1.00 22.39 733 GLN B CA 1
ATOM 7840 C C . GLN B 1 405 ? 26.020 -5.476 -17.367 1.00 21.61 733 GLN B C 1
ATOM 7841 O O . GLN B 1 405 ? 27.174 -5.699 -17.747 1.00 22.50 733 GLN B O 1
ATOM 7847 N N . THR B 1 406 ? 25.050 -5.047 -18.169 1.00 19.75 734 THR B N 1
ATOM 7848 C CA . THR B 1 406 ? 25.278 -4.734 -19.568 1.00 19.37 734 THR B CA 1
ATOM 7849 C C . THR B 1 406 ? 24.295 -3.645 -19.978 1.00 19.00 734 THR B C 1
ATOM 7850 O O . THR B 1 406 ? 23.249 -3.463 -19.351 1.00 19.79 734 THR B O 1
ATOM 7854 N N . VAL B 1 407 ? 24.676 -2.885 -21.008 1.00 18.28 735 VAL B N 1
ATOM 7855 C CA A VAL B 1 407 ? 23.854 -1.803 -21.537 0.57 18.22 735 VAL B CA 1
ATOM 7856 C CA B VAL B 1 407 ? 23.873 -1.784 -21.532 0.43 17.87 735 VAL B CA 1
ATOM 7857 C C . VAL B 1 407 ? 24.002 -1.770 -23.049 1.00 17.59 735 VAL B C 1
ATOM 7858 O O . VAL B 1 407 ? 25.057 -2.086 -23.598 1.00 19.59 735 VAL B O 1
ATOM 7865 N N . GLN B 1 408 ? 22.926 -1.370 -23.726 1.00 16.36 736 GLN B N 1
ATOM 7866 C CA . GLN B 1 408 ? 22.989 -1.212 -25.170 1.00 17.43 736 GLN B CA 1
ATOM 7867 C C . GLN B 1 408 ? 21.890 -0.255 -25.600 1.00 17.87 736 GLN B C 1
ATOM 7868 O O . GLN B 1 408 ? 20.788 -0.271 -25.040 1.00 18.54 736 GLN B O 1
ATOM 7874 N N . THR B 1 409 ? 22.190 0.577 -26.590 1.00 19.22 737 THR B N 1
ATOM 7875 C CA . THR B 1 409 ? 21.206 1.508 -27.122 1.00 19.12 737 THR B CA 1
ATOM 7876 C C . THR B 1 409 ? 20.666 0.993 -28.449 1.00 17.72 737 THR B C 1
ATOM 7877 O O . THR B 1 409 ? 21.419 0.464 -29.274 1.00 18.42 737 THR B O 1
ATOM 7881 N N . PHE B 1 410 ? 19.353 1.133 -28.640 1.00 17.41 738 PHE B N 1
ATOM 7882 C CA . PHE B 1 410 ? 18.684 0.671 -29.850 1.00 17.84 738 PHE B CA 1
ATOM 7883 C C . PHE B 1 410 ? 18.042 1.851 -30.563 1.00 18.17 738 PHE B C 1
ATOM 7884 O O . PHE B 1 410 ? 17.348 2.663 -29.939 1.00 18.09 738 PHE B O 1
ATOM 7892 N N . ASP B 1 411 ? 18.283 1.946 -31.868 1.00 20.40 739 ASP B N 1
ATOM 7893 C CA . ASP B 1 411 ? 17.697 2.995 -32.688 1.00 22.01 739 ASP B CA 1
ATOM 7894 C C . ASP B 1 411 ? 16.382 2.500 -33.262 1.00 22.23 739 ASP B C 1
ATOM 7895 O O . ASP B 1 411 ? 16.335 1.432 -33.882 1.00 22.51 739 ASP B O 1
ATOM 7900 N N . ILE B 1 412 ? 15.325 3.279 -33.068 1.00 20.79 740 ILE B N 1
ATOM 7901 C CA . ILE B 1 412 ? 14.004 2.938 -33.578 1.00 20.81 740 ILE B CA 1
ATOM 7902 C C . ILE B 1 412 ? 13.702 3.889 -34.734 1.00 21.67 740 ILE B C 1
ATOM 7903 O O . ILE B 1 412 ? 13.561 5.102 -34.521 1.00 21.67 740 ILE B O 1
ATOM 7908 N N . PRO B 1 413 ? 13.602 3.393 -35.960 1.00 23.12 741 PRO B N 1
ATOM 7909 C CA . PRO B 1 413 ? 13.413 4.278 -37.113 1.00 22.18 741 PRO B CA 1
ATOM 7910 C C . PRO B 1 413 ? 12.015 4.875 -37.153 1.00 19.66 741 PRO B C 1
ATOM 7911 O O . PRO B 1 413 ? 11.081 4.404 -36.504 1.00 19.37 741 PRO B O 1
ATOM 7915 N N . VAL B 1 414 ? 11.891 5.918 -37.975 1.00 21.03 742 VAL B N 1
ATOM 7916 C CA A VAL B 1 414 ? 10.616 6.620 -38.083 0.53 20.38 742 VAL B CA 1
ATOM 7917 C CA B VAL B 1 414 ? 10.643 6.647 -38.151 0.47 21.67 742 VAL B CA 1
ATOM 7918 C C . VAL B 1 414 ? 9.580 5.765 -38.807 1.00 20.51 742 VAL B C 1
ATOM 7919 O O . VAL B 1 414 ? 9.891 4.902 -39.637 1.00 20.70 742 VAL B O 1
ATOM 7926 N N . TRP B 1 415 ? 8.315 5.994 -38.448 1.00 17.42 743 TRP B N 1
ATOM 7927 C CA . TRP B 1 415 ? 7.178 5.310 -39.067 1.00 16.80 743 TRP B CA 1
ATOM 7928 C C . TRP B 1 415 ? 6.836 6.032 -40.374 1.00 19.58 743 TRP B C 1
ATOM 7929 O O . TRP B 1 415 ? 5.863 6.787 -40.480 1.00 20.02 743 TRP B O 1
ATOM 7940 N N . ASN B 1 416 ? 7.658 5.778 -41.401 1.00 20.48 744 ASN B N 1
ATOM 7941 C CA . ASN B 1 416 ? 7.498 6.480 -42.676 1.00 20.49 744 ASN B CA 1
ATOM 7942 C C . ASN B 1 416 ? 6.202 6.103 -43.379 1.00 20.26 744 ASN B C 1
ATOM 7943 O O . ASN B 1 416 ? 5.682 6.890 -44.181 1.00 22.17 744 ASN B O 1
ATOM 7948 N N . ASP B 1 417 ? 5.677 4.912 -43.104 1.00 18.17 745 ASP B N 1
ATOM 7949 C CA . ASP B 1 417 ? 4.525 4.359 -43.811 1.00 18.96 745 ASP B CA 1
ATOM 7950 C C . ASP B 1 417 ? 3.207 4.705 -43.128 1.00 18.26 745 ASP B C 1
ATOM 7951 O O . ASP B 1 417 ? 2.160 4.178 -43.513 1.00 19.23 745 ASP B O 1
ATOM 7956 N N . LYS B 1 418 ? 3.256 5.589 -42.127 1.00 18.02 746 LYS B N 1
ATOM 7957 C CA . LYS B 1 418 ? 2.121 5.878 -41.255 1.00 18.43 746 LYS B CA 1
ATOM 7958 C C . LYS B 1 418 ? 0.833 6.158 -42.024 1.00 17.86 746 LYS B C 1
ATOM 7959 O O . LYS B 1 418 ? -0.249 5.717 -41.611 1.00 17.61 746 LYS B O 1
ATOM 7965 N N . ALA B 1 419 ? 0.923 6.893 -43.140 1.00 17.25 747 ALA B N 1
ATOM 7966 C CA . ALA B 1 419 ? -0.290 7.318 -43.835 1.00 18.81 747 ALA B CA 1
ATOM 7967 C C . ALA B 1 419 ? -1.042 6.159 -44.474 1.00 19.08 747 ALA B C 1
ATOM 7968 O O . ALA B 1 419 ? -2.191 6.341 -44.891 1.00 20.19 747 ALA B O 1
ATOM 7970 N N . ASN B 1 420 ? -0.441 4.975 -44.545 1.00 19.62 748 ASN B N 1
ATOM 7971 C CA . ASN B 1 420 ? -1.103 3.818 -45.130 1.00 19.65 748 ASN B CA 1
ATOM 7972 C C . ASN B 1 420 ? -1.744 2.903 -44.096 1.00 18.47 748 ASN B C 1
ATOM 7973 O O . ASN B 1 420 ? -2.283 1.855 -44.464 1.00 19.46 748 ASN B O 1
ATOM 7978 N N . PHE B 1 421 ? -1.726 3.274 -42.819 1.00 17.47 749 PHE B N 1
ATOM 7979 C CA . PHE B 1 421 ? -2.202 2.385 -41.752 1.00 15.70 749 PHE B CA 1
ATOM 7980 C C . PHE B 1 421 ? -3.398 3.003 -41.023 1.00 16.09 749 PHE B C 1
ATOM 7981 O O . PHE B 1 421 ? -3.264 3.556 -39.931 1.00 17.02 749 PHE B O 1
ATOM 7989 N N . TRP B 1 422 ? -4.587 2.856 -41.596 1.00 17.17 750 TRP B N 1
ATOM 7990 C CA . TRP B 1 422 ? -5.817 3.323 -40.968 1.00 17.21 750 TRP B CA 1
ATOM 7991 C C . TRP B 1 422 ? -5.747 4.757 -40.434 1.00 15.87 750 TRP B C 1
ATOM 7992 O O . TRP B 1 422 ? -6.171 5.024 -39.307 1.00 16.17 750 TRP B O 1
ATOM 8003 N N . PRO B 1 423 ? -5.230 5.714 -41.211 1.00 16.07 751 PRO B N 1
ATOM 8004 C CA . PRO B 1 423 ? -5.272 7.103 -40.743 1.00 17.64 751 PRO B CA 1
ATOM 8005 C C . PRO B 1 423 ? -6.711 7.579 -40.646 1.00 18.67 751 PRO B C 1
ATOM 8006 O O . PRO B 1 423 ? -7.625 6.965 -41.197 1.00 17.50 751 PRO B O 1
ATOM 8010 N N . LEU B 1 424 ? -6.909 8.688 -39.934 1.00 19.63 752 LEU B N 1
ATOM 8011 C CA . LEU B 1 424 ? -8.218 9.337 -39.930 1.00 20.88 752 LEU B CA 1
ATOM 8012 C C . LEU B 1 424 ? -8.708 9.549 -41.356 1.00 20.77 752 LEU B C 1
ATOM 8013 O O . LEU B 1 424 ? -7.951 9.982 -42.228 1.00 21.32 752 LEU B O 1
ATOM 8018 N N . GLY B 1 425 ? -9.986 9.242 -41.590 1.00 19.83 753 GLY B N 1
ATOM 8019 C CA . GLY B 1 425 ? -10.581 9.405 -42.900 1.00 22.43 753 GLY B CA 1
ATOM 8020 C C . GLY B 1 425 ? -10.473 8.204 -43.813 1.00 21.50 753 GLY B C 1
ATOM 8021 O O . GLY B 1 425 ? -11.136 8.186 -44.863 1.00 23.11 753 GLY B O 1
ATOM 8022 N N . ALA B 1 426 ? -9.657 7.207 -43.462 1.00 19.81 754 ALA B N 1
ATOM 8023 C CA . ALA B 1 426 ? -9.528 6.023 -44.301 1.00 19.33 754 ALA B CA 1
ATOM 8024 C C . ALA B 1 426 ? -10.845 5.262 -44.370 1.00 18.48 754 ALA B C 1
ATOM 8025 O O . ALA B 1 426 ? -11.588 5.182 -43.389 1.00 20.55 754 ALA B O 1
ATOM 8027 N N . LEU B 1 427 ? -11.127 4.690 -45.537 1.00 19.16 755 LEU B N 1
ATOM 8028 C CA . LEU B 1 427 ? -12.269 3.801 -45.673 1.00 18.95 755 LEU B CA 1
ATOM 8029 C C . LEU B 1 427 ? -11.902 2.351 -45.418 1.00 20.10 755 LEU B C 1
ATOM 8030 O O . LEU B 1 427 ? -12.782 1.538 -45.118 1.00 21.20 755 LEU B O 1
ATOM 8035 N N . ASP B 1 428 ? -10.628 2.011 -45.545 1.00 20.85 756 ASP B N 1
ATOM 8036 C CA . ASP B 1 428 ? -10.170 0.645 -45.363 1.00 23.04 756 ASP B CA 1
ATOM 8037 C C . ASP B 1 428 ? -8.664 0.673 -45.176 1.00 22.62 756 ASP B C 1
ATOM 8038 O O . ASP B 1 428 ? -8.003 1.685 -45.424 1.00 22.35 756 ASP B O 1
ATOM 8043 N N . HIS B 1 429 ? -8.130 -0.459 -44.737 1.00 22.66 757 HIS B N 1
ATOM 8044 C CA . HIS B 1 429 ? -6.702 -0.720 -44.828 1.00 21.50 757 HIS B CA 1
ATOM 8045 C C . HIS B 1 429 ? -6.452 -1.627 -46.027 1.00 24.12 757 HIS B C 1
ATOM 8046 O O . HIS B 1 429 ? -7.083 -2.684 -46.153 1.00 26.29 757 HIS B O 1
ATOM 8053 N N . ILE B 1 430 ? -5.543 -1.202 -46.907 1.00 23.89 758 ILE B N 1
ATOM 8054 C CA . ILE B 1 430 ? -5.271 -1.872 -48.176 1.00 24.41 758 ILE B CA 1
ATOM 8055 C C . ILE B 1 430 ? -3.889 -2.511 -48.181 1.00 24.07 758 ILE B C 1
ATOM 8056 O O . ILE B 1 430 ? -3.722 -3.675 -48.561 1.00 22.62 758 ILE B O 1
ATOM 8061 N N . LYS B 1 431 ? -2.881 -1.751 -47.772 1.00 22.42 759 LYS B N 1
ATOM 8062 C CA . LYS B 1 431 ? -1.509 -2.212 -47.845 1.00 23.99 759 LYS B CA 1
ATOM 8063 C C . LYS B 1 431 ? -0.662 -1.317 -46.966 1.00 25.29 759 LYS B C 1
ATOM 8064 O O . LYS B 1 431 ? -0.706 -0.091 -47.095 1.00 27.85 759 LYS B O 1
ATOM 8070 N N . SER B 1 432 ? 0.080 -1.915 -46.049 1.00 22.92 760 SER B N 1
ATOM 8071 C CA . SER B 1 432 ? 1.052 -1.178 -45.271 1.00 22.29 760 SER B CA 1
ATOM 8072 C C . SER B 1 432 ? 2.265 -2.068 -45.089 1.00 22.07 760 SER B C 1
ATOM 8073 O O . SER B 1 432 ? 2.197 -3.290 -45.247 1.00 22.82 760 SER B O 1
ATOM 8076 N N . ASP B 1 433 ? 3.385 -1.426 -44.787 1.00 19.33 761 ASP B N 1
ATOM 8077 C CA . ASP B 1 433 ? 4.652 -2.100 -44.526 1.00 19.64 761 ASP B CA 1
ATOM 8078 C C . ASP B 1 433 ? 4.702 -2.420 -43.038 1.00 18.53 761 ASP B C 1
ATOM 8079 O O . ASP B 1 433 ? 4.886 -1.518 -42.215 1.00 18.80 761 ASP B O 1
ATOM 8084 N N . PHE B 1 434 ? 4.532 -3.706 -42.703 1.00 16.76 762 PHE B N 1
ATOM 8085 C CA . PHE B 1 434 ? 4.503 -4.129 -41.307 1.00 17.69 762 PHE B CA 1
ATOM 8086 C C . PHE B 1 434 ? 5.755 -3.670 -40.567 1.00 17.26 762 PHE B C 1
ATOM 8087 O O . PHE B 1 434 ? 5.698 -3.352 -39.375 1.00 17.40 762 PHE B O 1
ATOM 8095 N N . ASN B 1 435 ? 6.883 -3.582 -41.256 1.00 16.98 763 ASN B N 1
ATOM 8096 C CA . ASN B 1 435 ? 8.132 -3.303 -40.563 1.00 17.28 763 ASN B CA 1
ATOM 8097 C C . ASN B 1 435 ? 8.461 -1.822 -40.443 1.00 18.18 763 ASN B C 1
ATOM 8098 O O . ASN B 1 435 ? 9.459 -1.484 -39.789 1.00 18.31 763 ASN B O 1
ATOM 8103 N N . SER B 1 436 ? 7.632 -0.928 -40.990 1.00 18.36 764 SER B N 1
ATOM 8104 C CA . SER B 1 436 ? 7.943 0.499 -40.929 1.00 17.45 764 SER B CA 1
ATOM 8105 C C . SER B 1 436 ? 7.821 1.008 -39.500 1.00 17.22 764 SER B C 1
ATOM 8106 O O . SER B 1 436 ? 6.742 0.943 -38.905 1.00 18.46 764 SER B O 1
ATOM 8109 N N . GLY B 1 437 ? 8.927 1.526 -38.956 1.00 17.06 765 GLY B N 1
ATOM 8110 C CA . GLY B 1 437 ? 8.949 2.017 -37.597 1.00 16.69 765 GLY B CA 1
ATOM 8111 C C . GLY B 1 437 ? 9.021 0.942 -36.542 1.00 15.23 765 GLY B C 1
ATOM 8112 O O . GLY B 1 437 ? 8.971 1.268 -35.352 1.00 15.97 765 GLY B O 1
ATOM 8113 N N . LEU B 1 438 ? 9.146 -0.321 -36.938 1.00 16.10 766 LEU B N 1
ATOM 8114 C CA . LEU B 1 438 ? 9.176 -1.456 -36.023 1.00 16.80 766 LEU B CA 1
ATOM 8115 C C . LEU B 1 438 ? 10.600 -1.968 -35.831 1.00 17.17 766 LEU B C 1
ATOM 8116 O O . LEU B 1 438 ? 11.330 -2.169 -36.804 1.00 18.16 766 LEU B O 1
ATOM 8121 N N . LYS B 1 439 ? 10.980 -2.236 -34.586 1.00 16.17 767 LYS B N 1
ATOM 8122 C CA . LYS B 1 439 ? 12.274 -2.870 -34.346 1.00 17.84 767 LYS B CA 1
ATOM 8123 C C . LYS B 1 439 ? 12.170 -3.857 -33.198 1.00 16.88 767 LYS B C 1
ATOM 8124 O O . LYS B 1 439 ? 11.838 -3.471 -32.074 1.00 16.04 767 LYS B O 1
ATOM 8130 N N . SER B 1 440 ? 12.471 -5.121 -33.486 1.00 17.25 768 SER B N 1
ATOM 8131 C CA . SER B 1 440 ? 12.704 -6.106 -32.445 1.00 17.04 768 SER B CA 1
ATOM 8132 C C . SER B 1 440 ? 14.086 -5.850 -31.863 1.00 18.57 768 SER B C 1
ATOM 8133 O O . SER B 1 440 ? 15.059 -5.690 -32.609 1.00 20.01 768 SER B O 1
ATOM 8136 N N . CYS B 1 441 ? 14.161 -5.750 -30.538 1.00 18.12 769 CYS B N 1
ATOM 8137 C CA . CYS B 1 441 ? 15.397 -5.422 -29.840 1.00 17.70 769 CYS B CA 1
ATOM 8138 C C . CYS B 1 441 ? 15.803 -6.595 -28.966 1.00 18.54 769 CYS B C 1
ATOM 8139 O O . CYS B 1 441 ? 15.002 -7.089 -28.166 1.00 19.41 769 CYS B O 1
ATOM 8142 N N . SER B 1 442 ? 17.052 -7.023 -29.110 1.00 19.04 770 SER B N 1
ATOM 8143 C CA . SER B 1 442 ? 17.569 -8.183 -28.405 1.00 19.56 770 SER B CA 1
ATOM 8144 C C . SER B 1 442 ? 18.914 -7.810 -27.804 1.00 20.10 770 SER B C 1
ATOM 8145 O O . SER B 1 442 ? 19.839 -7.436 -28.533 1.00 20.54 770 SER B O 1
ATOM 8148 N N . LEU B 1 443 ? 19.014 -7.884 -26.477 1.00 17.99 771 LEU B N 1
ATOM 8149 C CA . LEU B 1 443 ? 20.261 -7.628 -25.763 1.00 19.41 771 LEU B CA 1
ATOM 8150 C C . LEU B 1 443 ? 20.683 -8.933 -25.104 1.00 19.38 771 LEU B C 1
ATOM 8151 O O . LEU B 1 443 ? 19.999 -9.431 -24.207 1.00 20.32 771 LEU B O 1
ATOM 8156 N N . ILE B 1 444 ? 21.796 -9.502 -25.549 1.00 21.15 772 ILE B N 1
ATOM 8157 C CA . ILE B 1 444 ? 22.260 -10.785 -25.041 1.00 23.56 772 ILE B CA 1
ATOM 8158 C C . ILE B 1 444 ? 23.439 -10.537 -24.113 1.00 24.95 772 ILE B C 1
ATOM 8159 O O . ILE B 1 444 ? 24.378 -9.818 -24.469 1.00 24.84 772 ILE B O 1
ATOM 8164 N N . TYR B 1 445 ? 23.363 -11.102 -22.914 1.00 24.40 773 TYR B N 1
ATOM 8165 C CA . TYR B 1 445 ? 24.377 -10.923 -21.887 1.00 23.84 773 TYR B CA 1
ATOM 8166 C C . TYR B 1 445 ? 24.955 -12.279 -21.525 1.00 24.09 773 TYR B C 1
ATOM 8167 O O . TYR B 1 445 ? 24.212 -13.224 -21.247 1.00 24.74 773 TYR B O 1
ATOM 8176 N N . GLN B 1 446 ? 26.278 -12.366 -21.518 1.00 23.88 774 GLN B N 1
ATOM 8177 C CA . GLN B 1 446 ? 26.975 -13.571 -21.088 1.00 25.05 774 GLN B CA 1
ATOM 8178 C C . GLN B 1 446 ? 27.250 -13.456 -19.594 1.00 25.84 774 GLN B C 1
ATOM 8179 O O . GLN B 1 446 ? 28.034 -12.604 -19.166 1.00 28.21 774 GLN B O 1
ATOM 8185 N N . ILE B 1 447 ? 26.598 -14.295 -18.799 1.00 26.26 775 ILE B N 1
ATOM 8186 C CA . ILE B 1 447 ? 26.886 -14.319 -17.369 1.00 25.51 775 ILE B CA 1
ATOM 8187 C C . ILE B 1 447 ? 28.287 -14.911 -17.245 1.00 25.18 775 ILE B C 1
ATOM 8188 O O . ILE B 1 447 ? 28.538 -16.005 -17.766 1.00 26.79 775 ILE B O 1
ATOM 8193 N N . PRO B 1 448 ? 29.235 -14.212 -16.615 1.00 26.05 776 PRO B N 1
ATOM 8194 C CA . PRO B 1 448 ? 30.616 -14.722 -16.548 1.00 25.80 776 PRO B CA 1
ATOM 8195 C C . PRO B 1 448 ? 30.709 -16.048 -15.813 1.00 24.39 776 PRO B C 1
ATOM 8196 O O . PRO B 1 448 ? 29.920 -16.343 -14.909 1.00 24.54 776 PRO B O 1
ATOM 8200 N N . SER B 1 449 ? 31.718 -16.842 -16.192 1.00 23.41 777 SER B N 1
ATOM 8201 C CA A SER B 1 449 ? 31.969 -18.105 -15.508 0.58 21.16 777 SER B CA 1
ATOM 8202 C CA B SER B 1 449 ? 31.944 -18.103 -15.501 0.42 21.58 777 SER B CA 1
ATOM 8203 C C . SER B 1 449 ? 32.371 -17.892 -14.054 1.00 20.71 777 SER B C 1
ATOM 8204 O O . SER B 1 449 ? 32.213 -18.805 -13.239 1.00 21.24 777 SER B O 1
ATOM 8209 N N . ASP B 1 450 ? 32.894 -16.711 -13.712 1.00 20.98 778 ASP B N 1
ATOM 8210 C CA . ASP B 1 450 ? 33.282 -16.397 -12.341 1.00 21.66 778 ASP B CA 1
ATOM 8211 C C . ASP B 1 450 ? 32.248 -15.524 -11.640 1.00 20.10 778 ASP B C 1
ATOM 8212 O O . ASP B 1 450 ? 32.585 -14.790 -10.704 1.00 21.45 778 ASP B O 1
ATOM 8217 N N . ALA B 1 451 ? 30.988 -15.597 -12.071 1.00 20.08 779 ALA B N 1
ATOM 8218 C CA . ALA B 1 451 ? 29.941 -14.807 -11.443 1.00 21.25 779 ALA B CA 1
ATOM 8219 C C . ALA B 1 451 ? 29.738 -15.237 -9.995 1.00 20.79 779 ALA B C 1
ATOM 8220 O O . ALA B 1 451 ? 29.697 -16.428 -9.682 1.00 21.69 779 ALA B O 1
ATOM 8222 N N . GLN B 1 452 ? 29.581 -14.256 -9.114 1.00 18.83 780 GLN B N 1
ATOM 8223 C CA . GLN B 1 452 ? 29.371 -14.533 -7.693 1.00 19.47 780 GLN B CA 1
ATOM 8224 C C . GLN B 1 452 ? 27.871 -14.505 -7.401 1.00 18.85 780 GLN B C 1
ATOM 8225 O O . GLN B 1 452 ? 27.323 -13.584 -6.783 1.00 19.38 780 GLN B O 1
ATOM 8231 N N . LEU B 1 453 ? 27.210 -15.548 -7.883 1.00 18.55 781 LEU B N 1
ATOM 8232 C CA . LEU B 1 453 ? 25.760 -15.648 -7.797 1.00 18.10 781 LEU B CA 1
ATOM 8233 C C . LEU B 1 453 ? 25.358 -16.211 -6.445 1.00 19.28 781 LEU B C 1
ATOM 8234 O O . LEU B 1 453 ? 26.040 -17.072 -5.881 1.00 22.43 781 LEU B O 1
ATOM 8239 N N . LYS B 1 454 ? 24.236 -15.722 -5.932 1.00 19.59 782 LYS B N 1
ATOM 8240 C CA . LYS B 1 454 ? 23.677 -16.193 -4.678 1.00 20.55 782 LYS B CA 1
ATOM 8241 C C . LYS B 1 454 ? 22.250 -16.668 -4.892 1.00 20.62 782 LYS B C 1
ATOM 8242 O O . LYS B 1 454 ? 21.560 -16.211 -5.804 1.00 20.64 782 LYS B O 1
ATOM 8248 N N . SER B 1 455 ? 21.826 -17.601 -4.042 1.00 24.49 783 SER B N 1
ATOM 8249 C CA . SER B 1 455 ? 20.433 -18.008 -4.012 1.00 26.38 783 SER B CA 1
ATOM 8250 C C . SER B 1 455 ? 19.543 -16.779 -3.891 1.00 26.12 783 SER B C 1
ATOM 8251 O O . SER B 1 455 ? 19.822 -15.869 -3.104 1.00 26.90 783 SER B O 1
ATOM 8254 N N . GLY B 1 456 ? 18.485 -16.742 -4.699 1.00 24.54 784 GLY B N 1
ATOM 8255 C CA . GLY B 1 456 ? 17.568 -15.624 -4.696 1.00 22.63 784 GLY B CA 1
ATOM 8256 C C . GLY B 1 456 ? 17.912 -14.513 -5.661 1.00 21.93 784 GLY B C 1
ATOM 8257 O O . GLY B 1 456 ? 17.132 -13.554 -5.779 1.00 22.04 784 GLY B O 1
ATOM 8258 N N . ASP B 1 457 ? 19.045 -14.600 -6.353 1.00 19.94 785 ASP B N 1
ATOM 8259 C CA . ASP B 1 457 ? 19.348 -13.622 -7.388 1.00 19.34 785 ASP B CA 1
ATOM 8260 C C . ASP B 1 457 ? 18.292 -13.681 -8.481 1.00 18.93 785 ASP B C 1
ATOM 8261 O O . ASP B 1 457 ? 17.681 -14.722 -8.726 1.00 19.96 785 ASP B O 1
ATOM 8266 N N . THR B 1 458 ? 18.087 -12.547 -9.140 1.00 17.77 786 THR B N 1
ATOM 8267 C CA . THR B 1 458 ? 17.158 -12.449 -10.257 1.00 17.79 786 THR B CA 1
ATOM 8268 C C . THR B 1 458 ? 17.751 -11.511 -11.294 1.00 17.06 786 THR B C 1
ATOM 8269 O O . THR B 1 458 ? 18.705 -10.770 -11.026 1.00 18.20 786 THR B O 1
ATOM 8273 N N . VAL B 1 459 ? 17.164 -11.525 -12.481 1.00 17.16 787 VAL B N 1
ATOM 8274 C CA . VAL B 1 459 ? 17.559 -10.611 -13.543 1.00 17.10 787 VAL B CA 1
ATOM 8275 C C . VAL B 1 459 ? 16.742 -9.336 -13.422 1.00 17.13 787 VAL B C 1
ATOM 8276 O O . VAL B 1 459 ? 15.506 -9.377 -13.420 1.00 17.89 787 VAL B O 1
ATOM 8280 N N . ALA B 1 460 ? 17.429 -8.204 -13.334 1.00 16.41 788 ALA B N 1
ATOM 8281 C CA . ALA B 1 460 ? 16.792 -6.898 -13.378 1.00 15.74 788 ALA B CA 1
ATOM 8282 C C . ALA B 1 460 ? 17.041 -6.254 -14.736 1.00 15.42 788 ALA B C 1
ATOM 8283 O O . ALA B 1 460 ? 18.044 -6.530 -15.394 1.00 15.61 788 ALA B O 1
ATOM 8285 N N . PHE B 1 461 ? 16.114 -5.397 -15.166 1.00 14.73 789 PHE B N 1
ATOM 8286 C CA . PHE B 1 461 ? 16.361 -4.695 -16.419 1.00 15.89 789 PHE B CA 1
ATOM 8287 C C . PHE B 1 461 ? 15.530 -3.429 -16.475 1.00 15.29 789 PHE B C 1
ATOM 8288 O O . PHE B 1 461 ? 14.539 -3.276 -15.752 1.00 15.87 789 PHE B O 1
ATOM 8296 N N . GLN B 1 462 ? 15.956 -2.526 -17.356 1.00 14.51 790 GLN B N 1
ATOM 8297 C CA . GLN B 1 462 ? 15.220 -1.309 -17.658 1.00 15.56 790 GLN B CA 1
ATOM 8298 C C . GLN B 1 462 ? 15.272 -1.021 -19.146 1.00 15.30 790 GLN B C 1
ATOM 8299 O O . GLN B 1 462 ? 16.300 -1.254 -19.797 1.00 15.94 790 GLN B O 1
ATOM 8305 N N . VAL B 1 463 ? 14.161 -0.494 -19.670 1.00 15.11 791 VAL B N 1
ATOM 8306 C CA . VAL B 1 463 ? 14.128 0.158 -20.970 1.00 14.19 791 VAL B CA 1
ATOM 8307 C C . VAL B 1 463 ? 13.947 1.643 -20.699 1.00 14.95 791 VAL B C 1
ATOM 8308 O O . VAL B 1 463 ? 12.961 2.047 -20.076 1.00 16.67 791 VAL B O 1
ATOM 8312 N N . LEU B 1 464 ? 14.901 2.451 -21.143 1.00 15.34 792 LEU B N 1
ATOM 8313 C CA . LEU B 1 464 ? 14.949 3.869 -20.802 1.00 16.36 792 LEU B CA 1
ATOM 8314 C C . LEU B 1 464 ? 14.815 4.716 -22.055 1.00 16.59 792 LEU B C 1
ATOM 8315 O O . LEU B 1 464 ? 15.359 4.368 -23.109 1.00 17.63 792 LEU B O 1
ATOM 8320 N N . ASP B 1 465 ? 14.112 5.843 -21.948 1.00 16.93 793 ASP B N 1
ATOM 8321 C CA . ASP B 1 465 ? 14.072 6.748 -23.090 1.00 18.69 793 ASP B CA 1
ATOM 8322 C C . ASP B 1 465 ? 15.304 7.655 -23.057 1.00 18.89 793 ASP B C 1
ATOM 8323 O O . ASP B 1 465 ? 16.209 7.497 -22.228 1.00 20.55 793 ASP B O 1
ATOM 8328 N N . GLU B 1 466 ? 15.331 8.630 -23.968 1.00 18.42 794 GLU B N 1
ATOM 8329 C CA . GLU B 1 466 ? 16.491 9.493 -24.162 1.00 21.36 794 GLU B CA 1
ATOM 8330 C C . GLU B 1 466 ? 16.779 10.372 -22.954 1.00 24.44 794 GLU B C 1
ATOM 8331 O O . GLU B 1 466 ? 17.896 10.891 -22.829 1.00 24.79 794 GLU B O 1
ATOM 8337 N N . ASN B 1 467 ? 15.799 10.567 -22.074 1.00 25.13 795 ASN B N 1
ATOM 8338 C CA . ASN B 1 467 ? 15.974 11.380 -20.881 1.00 25.34 795 ASN B CA 1
ATOM 8339 C C . ASN B 1 467 ? 16.179 10.538 -19.631 1.00 25.78 795 ASN B C 1
ATOM 8340 O O . ASN B 1 467 ? 16.203 11.085 -18.523 1.00 28.09 795 ASN B O 1
ATOM 8345 N N . GLY B 1 468 ? 16.313 9.222 -19.782 1.00 25.32 796 GLY B N 1
ATOM 8346 C CA . GLY B 1 468 ? 16.480 8.345 -18.648 1.00 24.08 796 GLY B CA 1
ATOM 8347 C C . GLY B 1 468 ? 15.204 7.946 -17.944 1.00 23.43 796 GLY B C 1
ATOM 8348 O O . GLY B 1 468 ? 15.275 7.343 -16.867 1.00 26.28 796 GLY B O 1
ATOM 8349 N N . ASN B 1 469 ? 14.038 8.267 -18.501 1.00 20.70 797 ASN B N 1
ATOM 8350 C CA . ASN B 1 469 ? 12.792 7.802 -17.907 1.00 21.28 797 ASN B CA 1
ATOM 8351 C C . ASN B 1 469 ? 12.641 6.305 -18.133 1.00 18.81 797 ASN B C 1
ATOM 8352 O O . ASN B 1 469 ? 12.911 5.801 -19.227 1.00 18.25 797 ASN B O 1
ATOM 8357 N N . VAL B 1 470 ? 12.204 5.596 -17.096 1.00 17.59 798 VAL B N 1
ATOM 8358 C CA . VAL B 1 470 ? 12.005 4.148 -17.180 1.00 16.23 798 VAL B CA 1
ATOM 8359 C C . VAL B 1 470 ? 10.683 3.888 -17.899 1.00 17.36 798 VAL B C 1
ATOM 8360 O O . VAL B 1 470 ? 9.608 4.211 -17.384 1.00 20.27 798 VAL B O 1
ATOM 8364 N N . LEU B 1 471 ? 10.761 3.309 -19.096 1.00 15.78 799 LEU B N 1
ATOM 8365 C CA . LEU B 1 471 ? 9.566 2.952 -19.850 1.00 15.44 799 LEU B CA 1
ATOM 8366 C C . LEU B 1 471 ? 9.039 1.578 -19.464 1.00 14.00 799 LEU B C 1
ATOM 8367 O O . LEU B 1 471 ? 7.823 1.344 -19.508 1.00 18.14 799 LEU B O 1
ATOM 8372 N N . ALA B 1 472 ? 9.937 0.668 -19.105 1.00 14.71 800 ALA B N 1
ATOM 8373 C CA . ALA B 1 472 ? 9.583 -0.685 -18.721 1.00 14.38 800 ALA B CA 1
ATOM 8374 C C . ALA B 1 472 ? 10.734 -1.224 -17.888 1.00 14.20 800 ALA B C 1
ATOM 8375 O O . ALA B 1 472 ? 11.885 -0.797 -18.046 1.00 15.19 800 ALA B O 1
ATOM 8377 N N . ASP B 1 473 ? 10.422 -2.149 -16.991 1.00 14.41 801 ASP B N 1
ATOM 8378 C CA . ASP B 1 473 ? 11.481 -2.750 -16.191 1.00 14.34 801 ASP B CA 1
ATOM 8379 C C . ASP B 1 473 ? 11.042 -4.156 -15.794 1.00 14.84 801 ASP B C 1
ATOM 8380 O O . ASP B 1 473 ? 9.993 -4.644 -16.227 1.00 13.29 801 ASP B O 1
ATOM 8385 N N . ASP B 1 474 ? 11.870 -4.820 -14.982 1.00 14.75 802 ASP B N 1
ATOM 8386 C CA . ASP B 1 474 ? 11.595 -6.201 -14.590 1.00 14.29 802 ASP B CA 1
ATOM 8387 C C . ASP B 1 474 ? 10.388 -6.339 -13.667 1.00 14.64 802 ASP B C 1
ATOM 8388 O O . ASP B 1 474 ? 10.023 -7.469 -13.322 1.00 14.96 802 ASP B O 1
ATOM 8393 N N . ASN B 1 475 ? 9.750 -5.240 -13.266 1.00 14.02 803 ASN B N 1
ATOM 8394 C CA . ASN B 1 475 ? 8.503 -5.334 -12.524 1.00 13.77 803 ASN B CA 1
ATOM 8395 C C . ASN B 1 475 ? 7.270 -5.030 -13.362 1.00 14.23 803 ASN B C 1
ATOM 8396 O O . ASN B 1 475 ? 6.153 -5.208 -12.857 1.00 15.88 803 ASN B O 1
ATOM 8401 N N . THR B 1 476 ? 7.435 -4.606 -14.622 1.00 13.56 804 THR B N 1
ATOM 8402 C CA . THR B 1 476 ? 6.291 -4.153 -15.418 1.00 14.89 804 THR B CA 1
ATOM 8403 C C . THR B 1 476 ? 5.258 -5.256 -15.611 1.00 13.87 804 THR B C 1
ATOM 8404 O O . THR B 1 476 ? 4.055 -5.032 -15.423 1.00 14.44 804 THR B O 1
ATOM 8408 N N . GLU B 1 477 ? 5.707 -6.453 -16.004 1.00 12.74 805 GLU B N 1
ATOM 8409 C CA . GLU B 1 477 ? 4.765 -7.499 -16.395 1.00 14.44 805 GLU B CA 1
ATOM 8410 C C . GLU B 1 477 ? 3.821 -7.873 -15.253 1.00 14.83 805 GLU B C 1
ATOM 8411 O O . GLU B 1 477 ? 2.617 -8.064 -15.473 1.00 17.38 805 GLU B O 1
ATOM 8417 N N . THR B 1 478 ? 4.330 -7.963 -14.025 1.00 14.74 806 THR B N 1
ATOM 8418 C CA . THR B 1 478 ? 3.507 -8.411 -12.907 1.00 16.03 806 THR B CA 1
ATOM 8419 C C . THR B 1 478 ? 3.079 -7.268 -11.994 1.00 16.84 806 THR B C 1
ATOM 8420 O O . THR B 1 478 ? 2.618 -7.520 -10.875 1.00 16.23 806 THR B O 1
ATOM 8424 N N . GLN B 1 479 ? 3.229 -6.021 -12.428 1.00 15.76 807 GLN B N 1
ATOM 8425 C CA . GLN B 1 479 ? 2.888 -4.924 -11.536 1.00 16.28 807 GLN B CA 1
ATOM 8426 C C . GLN B 1 479 ? 1.387 -4.905 -11.255 1.00 16.13 807 GLN B C 1
ATOM 8427 O O . GLN B 1 479 ? 0.568 -5.401 -12.043 1.00 15.58 807 GLN B O 1
ATOM 8433 N N . ARG B 1 480 ? 1.032 -4.329 -10.105 1.00 15.05 808 ARG B N 1
ATOM 8434 C CA A ARG B 1 480 ? -0.367 -4.216 -9.716 0.53 15.24 808 ARG B CA 1
ATOM 8435 C CA B ARG B 1 480 ? -0.366 -4.209 -9.714 0.47 15.40 808 ARG B CA 1
ATOM 8436 C C . ARG B 1 480 ? -1.034 -3.067 -10.466 1.00 16.25 808 ARG B C 1
ATOM 8437 O O . ARG B 1 480 ? -0.422 -2.018 -10.702 1.00 16.01 808 ARG B O 1
ATOM 8452 N N . TYR B 1 481 ? -2.284 -3.288 -10.869 1.00 15.57 809 TYR B N 1
ATOM 8453 C CA . TYR B 1 481 ? -3.116 -2.243 -11.438 1.00 16.56 809 TYR B CA 1
ATOM 8454 C C . TYR B 1 481 ? -4.120 -1.800 -10.384 1.00 17.37 809 TYR B C 1
ATOM 8455 O O . TYR B 1 481 ? -4.478 -2.561 -9.483 1.00 22.32 809 TYR B O 1
ATOM 8464 N N . THR B 1 482 ? -4.557 -0.553 -10.499 1.00 15.65 810 THR B N 1
ATOM 8465 C CA A THR B 1 482 ? -5.433 0.067 -9.515 0.35 15.27 810 THR B CA 1
ATOM 8466 C CA B THR B 1 482 ? -5.416 0.083 -9.517 0.65 15.07 810 THR B CA 1
ATOM 8467 C C . THR B 1 482 ? -6.612 0.703 -10.227 1.00 14.75 810 THR B C 1
ATOM 8468 O O . THR B 1 482 ? -6.471 1.245 -11.326 1.00 16.12 810 THR B O 1
ATOM 8475 N N . THR B 1 483 ? -7.779 0.622 -9.604 1.00 16.02 811 THR B N 1
ATOM 8476 C CA A THR B 1 483 ? -8.998 1.118 -10.220 0.69 15.43 811 THR B CA 1
ATOM 8477 C CA B THR B 1 483 ? -9.011 1.116 -10.204 0.31 16.12 811 THR B CA 1
ATOM 8478 C C . THR B 1 483 ? -9.216 2.580 -9.847 1.00 17.01 811 THR B C 1
ATOM 8479 O O . THR B 1 483 ? -9.117 2.957 -8.677 1.00 20.09 811 THR B O 1
ATOM 8486 N N . VAL B 1 484 ? -9.507 3.395 -10.851 1.00 18.30 812 VAL B N 1
ATOM 8487 C CA . VAL B 1 484 ? -9.776 4.807 -10.651 1.00 20.61 812 VAL B CA 1
ATOM 8488 C C . VAL B 1 484 ? -11.178 5.077 -11.164 1.00 25.11 812 VAL B C 1
ATOM 8489 O O . VAL B 1 484 ? -11.573 4.549 -12.209 1.00 23.84 812 VAL B O 1
ATOM 8493 N N . SER B 1 485 ? -11.944 5.840 -10.385 1.00 28.39 813 SER B N 1
ATOM 8494 C CA . SER B 1 485 ? -13.330 6.173 -10.676 1.00 31.62 813 SER B CA 1
ATOM 8495 C C . SER B 1 485 ? -13.420 7.638 -11.069 1.00 32.68 813 SER B C 1
ATOM 8496 O O . SER B 1 485 ? -12.729 8.490 -10.502 1.00 32.26 813 SER B O 1
ATOM 8499 N N . ILE B 1 486 ? -14.269 7.938 -12.037 1.00 34.19 814 ILE B N 1
ATOM 8500 C CA . ILE B 1 486 ? -14.450 9.305 -12.499 1.00 35.91 814 ILE B CA 1
ATOM 8501 C C . ILE B 1 486 ? -15.839 9.768 -12.099 1.00 33.60 814 ILE B C 1
ATOM 8502 O O . ILE B 1 486 ? -16.820 9.026 -12.243 1.00 34.53 814 ILE B O 1
ATOM 8507 N N . GLN B 1 487 ? -15.914 10.974 -11.560 1.00 29.36 815 GLN B N 1
ATOM 8508 C CA . GLN B 1 487 ? -17.179 11.570 -11.178 1.00 27.35 815 GLN B CA 1
ATOM 8509 C C . GLN B 1 487 ? -17.265 12.961 -11.782 1.00 24.52 815 GLN B C 1
ATOM 8510 O O . GLN B 1 487 ? -16.257 13.661 -11.902 1.00 23.32 815 GLN B O 1
ATOM 8516 N N . TYR B 1 488 ? -18.472 13.336 -12.185 1.00 22.58 816 TYR B N 1
ATOM 8517 C CA . TYR B 1 488 ? -18.770 14.648 -12.743 1.00 22.73 816 TYR B CA 1
ATOM 8518 C C . TYR B 1 488 ? -19.718 15.344 -11.781 1.00 22.55 816 TYR B C 1
ATOM 8519 O O . TYR B 1 488 ? -20.781 14.803 -11.457 1.00 22.88 816 TYR B O 1
ATOM 8528 N N . LYS B 1 489 ? -19.322 16.519 -11.301 1.00 22.28 817 LYS B N 1
ATOM 8529 C CA . LYS B 1 489 ? -20.114 17.226 -10.309 1.00 21.08 817 LYS B CA 1
ATOM 8530 C C . LYS B 1 489 ? -20.204 18.705 -10.640 1.00 22.20 817 LYS B C 1
ATOM 8531 O O . LYS B 1 489 ? -19.313 19.278 -11.269 1.00 23.89 817 LYS B O 1
ATOM 8537 N N . PHE B 1 490 ? -21.312 19.306 -10.220 1.00 24.76 818 PHE B N 1
ATOM 8538 C CA . PHE B 1 490 ? -21.436 20.747 -10.130 1.00 28.95 818 PHE B CA 1
ATOM 8539 C C . PHE B 1 490 ? -20.675 21.244 -8.905 1.00 34.83 818 PHE B C 1
ATOM 8540 O O . PHE B 1 490 ? -20.288 20.468 -8.028 1.00 36.19 818 PHE B O 1
ATOM 8548 N N . GLU B 1 491 ? -20.464 22.560 -8.840 1.00 40.66 819 GLU B N 1
ATOM 8549 C CA . GLU B 1 491 ? -19.686 23.106 -7.732 1.00 47.03 819 GLU B CA 1
ATOM 8550 C C . GLU B 1 491 ? -20.388 22.945 -6.391 1.00 47.21 819 GLU B C 1
ATOM 8551 O O . GLU B 1 491 ? -19.712 22.906 -5.359 1.00 48.23 819 GLU B O 1
ATOM 8557 N N . ASP B 1 492 ? -21.715 22.823 -6.372 1.00 46.96 820 ASP B N 1
ATOM 8558 C CA . ASP B 1 492 ? -22.396 22.574 -5.108 1.00 46.38 820 ASP B CA 1
ATOM 8559 C C . ASP B 1 492 ? -22.327 21.113 -4.682 1.00 44.09 820 ASP B C 1
ATOM 8560 O O . ASP B 1 492 ? -22.879 20.764 -3.634 1.00 44.98 820 ASP B O 1
ATOM 8565 N N . GLY B 1 493 ? -21.666 20.258 -5.463 1.00 41.34 821 GLY B N 1
ATOM 8566 C CA . GLY B 1 493 ? -21.526 18.854 -5.145 1.00 38.67 821 GLY B CA 1
ATOM 8567 C C . GLY B 1 493 ? -22.542 17.946 -5.803 1.00 37.33 821 GLY B C 1
ATOM 8568 O O . GLY B 1 493 ? -22.416 16.722 -5.687 1.00 37.95 821 GLY B O 1
ATOM 8569 N N . SER B 1 494 ? -23.545 18.507 -6.475 1.00 34.77 822 SER B N 1
ATOM 8570 C CA . SER B 1 494 ? -24.526 17.692 -7.172 1.00 31.67 822 SER B CA 1
ATOM 8571 C C . SER B 1 494 ? -23.853 16.879 -8.270 1.00 29.34 822 SER B C 1
ATOM 8572 O O . SER B 1 494 ? -22.986 17.378 -8.991 1.00 30.45 822 SER B O 1
ATOM 8575 N N . GLU B 1 495 ? -24.255 15.619 -8.390 1.00 26.84 823 GLU B N 1
ATOM 8576 C CA . GLU B 1 495 ? -23.876 14.821 -9.545 1.00 26.63 823 GLU B CA 1
ATOM 8577 C C . GLU B 1 495 ? -24.524 15.400 -10.799 1.00 24.79 823 GLU B C 1
ATOM 8578 O O . GLU B 1 495 ? -25.700 15.771 -10.790 1.00 26.51 823 GLU B O 1
ATOM 8584 N N . ILE B 1 496 ? -23.756 15.498 -11.875 1.00 21.73 824 ILE B N 1
ATOM 8585 C CA . ILE B 1 496 ? -24.279 16.127 -13.091 1.00 20.98 824 ILE B CA 1
ATOM 8586 C C . ILE B 1 496 ? -25.239 15.160 -13.777 1.00 20.92 824 ILE B C 1
ATOM 8587 O O . ILE B 1 496 ? -24.858 14.007 -14.042 1.00 19.97 824 ILE B O 1
ATOM 8592 N N . PRO B 1 497 ? -26.467 15.585 -14.076 1.00 22.20 825 PRO B N 1
ATOM 8593 C CA . PRO B 1 497 ? -27.417 14.694 -14.754 1.00 22.03 825 PRO B CA 1
ATOM 8594 C C . PRO B 1 497 ? -26.869 14.223 -16.088 1.00 22.00 825 PRO B C 1
ATOM 8595 O O . PRO B 1 497 ? -26.067 14.908 -16.726 1.00 24.70 825 PRO B O 1
ATOM 8599 N N . ASN B 1 498 ? -27.314 13.033 -16.502 1.00 22.05 826 ASN B N 1
ATOM 8600 C CA . ASN B 1 498 ? -26.921 12.425 -17.775 1.00 22.20 826 ASN B CA 1
ATOM 8601 C C . ASN B 1 498 ? -25.424 12.134 -17.824 1.00 23.07 826 ASN B C 1
ATOM 8602 O O . ASN B 1 498 ? -24.806 12.134 -18.895 1.00 22.66 826 ASN B O 1
ATOM 8607 N N . THR B 1 499 ? -24.831 11.910 -16.654 1.00 21.01 827 THR B N 1
ATOM 8608 C CA . THR B 1 499 ? -23.509 11.316 -16.543 1.00 22.10 827 THR B CA 1
ATOM 8609 C C . THR B 1 499 ? -23.622 10.055 -15.702 1.00 23.86 827 THR B C 1
ATOM 8610 O O . THR B 1 499 ? -24.513 9.931 -14.851 1.00 25.82 827 THR B O 1
ATOM 8614 N N . ALA B 1 500 ? -22.715 9.116 -15.954 1.00 23.63 828 ALA B N 1
ATOM 8615 C CA . ALA B 1 500 ? -22.670 7.850 -15.246 1.00 24.47 828 ALA B CA 1
ATOM 8616 C C . ALA B 1 500 ? -21.205 7.422 -15.273 1.00 24.86 828 ALA B C 1
ATOM 8617 O O . ALA B 1 500 ? -20.824 6.458 -15.931 1.00 23.94 828 ALA B O 1
ATOM 8619 N N . GLY B 1 501 ? -20.387 8.189 -14.556 1.00 26.77 829 GLY B N 1
ATOM 8620 C CA . GLY B 1 501 ? -18.953 7.995 -14.513 1.00 29.56 829 GLY B CA 1
ATOM 8621 C C . GLY B 1 501 ? -18.532 6.569 -14.241 1.00 30.97 829 GLY B C 1
ATOM 8622 O O . GLY B 1 501 ? -18.930 5.970 -13.237 1.00 32.67 829 GLY B O 1
ATOM 8623 N N . GLY B 1 502 ? -17.742 6.003 -15.153 1.00 29.80 830 GLY B N 1
ATOM 8624 C CA . GLY B 1 502 ? -17.254 4.654 -15.013 1.00 29.39 830 GLY B CA 1
ATOM 8625 C C . GLY B 1 502 ? -15.865 4.608 -14.397 1.00 28.04 830 GLY B C 1
ATOM 8626 O O . GLY B 1 502 ? -15.279 5.610 -13.985 1.00 30.34 830 GLY B O 1
ATOM 8627 N N . THR B 1 503 ? -15.346 3.394 -14.329 1.00 23.53 831 THR B N 1
ATOM 8628 C CA . THR B 1 503 ? -14.018 3.143 -13.806 1.00 21.74 831 THR B CA 1
ATOM 8629 C C . THR B 1 503 ? -13.099 2.670 -14.927 1.00 22.78 831 THR B C 1
ATOM 8630 O O . THR B 1 503 ? -13.544 2.265 -16.003 1.00 26.40 831 THR B O 1
ATOM 8634 N N . PHE B 1 504 ? -11.802 2.735 -14.663 1.00 20.26 832 PHE B N 1
ATOM 8635 C CA . PHE B 1 504 ? -10.820 2.009 -15.457 1.00 19.82 832 PHE B CA 1
ATOM 8636 C C . PHE B 1 504 ? -9.622 1.752 -14.556 1.00 18.49 832 PHE B C 1
ATOM 8637 O O . PHE B 1 504 ? -9.617 2.135 -13.379 1.00 19.09 832 PHE B O 1
ATOM 8645 N N . THR B 1 505 ? -8.622 1.060 -15.088 1.00 16.19 833 THR B N 1
ATOM 8646 C CA . THR B 1 505 ? -7.446 0.721 -14.297 1.00 15.23 833 THR B CA 1
ATOM 8647 C C . THR B 1 505 ? -6.188 1.319 -14.903 1.00 15.75 833 THR B C 1
ATOM 8648 O O . THR B 1 505 ? -6.077 1.501 -16.118 1.00 17.44 833 THR B O 1
ATOM 8652 N N . VAL B 1 506 ? -5.234 1.603 -14.023 1.00 14.39 834 VAL B N 1
ATOM 8653 C CA . VAL B 1 506 ? -3.908 2.108 -14.377 1.00 13.40 834 VAL B CA 1
ATOM 8654 C C . VAL B 1 506 ? -2.890 1.387 -13.517 1.00 13.02 834 VAL B C 1
ATOM 8655 O O . VAL B 1 506 ? -3.224 0.869 -12.442 1.00 13.73 834 VAL B O 1
ATOM 8659 N N . PRO B 1 507 ? -1.629 1.374 -13.936 1.00 12.99 835 PRO B N 1
ATOM 8660 C CA . PRO B 1 507 ? -0.590 0.837 -13.052 1.00 14.22 835 PRO B CA 1
ATOM 8661 C C . PRO B 1 507 ? -0.598 1.571 -11.719 1.00 14.70 835 PRO B C 1
ATOM 8662 O O . PRO B 1 507 ? -0.745 2.795 -11.667 1.00 16.82 835 PRO B O 1
ATOM 8666 N N . TYR B 1 508 ? -0.455 0.809 -10.637 1.00 14.50 836 TYR B N 1
ATOM 8667 C CA . TYR B 1 508 ? -0.281 1.425 -9.333 1.00 14.45 836 TYR B CA 1
ATOM 8668 C C . TYR B 1 508 ? 0.793 2.506 -9.414 1.00 15.26 836 TYR B C 1
ATOM 8669 O O . TYR B 1 508 ? 1.872 2.288 -9.980 1.00 16.65 836 TYR B O 1
ATOM 8678 N N . GLY B 1 509 ? 0.477 3.677 -8.865 1.00 17.27 837 GLY B N 1
ATOM 8679 C CA . GLY B 1 509 ? 1.385 4.800 -8.830 1.00 18.00 837 GLY B CA 1
ATOM 8680 C C . GLY B 1 509 ? 1.265 5.762 -9.995 1.00 18.86 837 GLY B C 1
ATOM 8681 O O . GLY B 1 509 ? 1.932 6.803 -9.981 1.00 20.84 837 GLY B O 1
ATOM 8682 N N . THR B 1 510 ? 0.441 5.443 -10.995 1.00 17.88 838 THR B N 1
ATOM 8683 C CA . THR B 1 510 ? 0.260 6.295 -12.165 1.00 17.52 838 THR B CA 1
ATOM 8684 C C . THR B 1 510 ? -0.243 7.678 -11.785 1.00 18.21 838 THR B C 1
ATOM 8685 O O . THR B 1 510 ? -1.141 7.820 -10.955 1.00 18.20 838 THR B O 1
ATOM 8689 N N . LYS B 1 511 ? 0.304 8.699 -12.439 1.00 20.01 839 LYS B N 1
ATOM 8690 C CA . LYS B 1 511 ? -0.257 10.042 -12.398 1.00 21.87 839 LYS B CA 1
ATOM 8691 C C . LYS B 1 511 ? -1.011 10.294 -13.700 1.00 22.89 839 LYS B C 1
ATOM 8692 O O . LYS B 1 511 ? -0.416 10.243 -14.783 1.00 26.34 839 LYS B O 1
ATOM 8698 N N . LE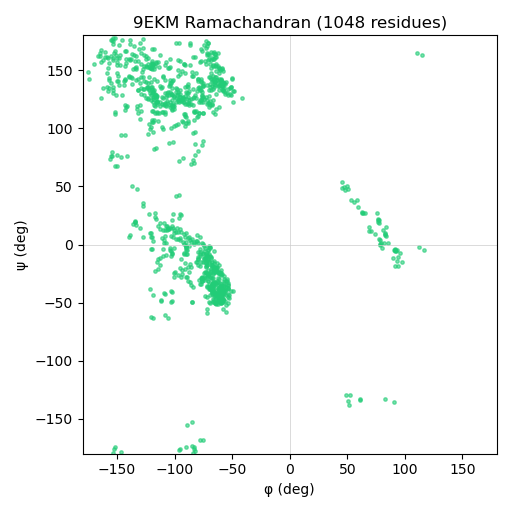U B 1 512 ? -2.313 10.552 -13.599 1.00 21.14 840 LEU B N 1
ATOM 8699 C CA . LEU B 1 512 ? -3.091 10.986 -14.755 1.00 25.09 840 LEU B CA 1
ATOM 8700 C C . LEU B 1 512 ? -2.814 12.455 -15.050 1.00 26.00 840 LEU B C 1
ATOM 8701 O O . LEU B 1 512 ? -2.708 13.274 -14.132 1.00 28.63 840 LEU B O 1
ATOM 8706 N N . ASP B 1 513 ? -2.715 12.796 -16.340 1.00 25.99 841 ASP B N 1
ATOM 8707 C CA A ASP B 1 513 ? -2.336 14.163 -16.713 0.55 30.36 841 ASP B CA 1
ATOM 8708 C CA B ASP B 1 513 ? -2.270 14.113 -16.764 0.45 30.36 841 ASP B CA 1
ATOM 8709 C C . ASP B 1 513 ? -3.027 14.576 -18.010 1.00 30.38 841 ASP B C 1
ATOM 8710 O O . ASP B 1 513 ? -2.448 15.230 -18.880 1.00 35.22 841 ASP B O 1
ATOM 8719 N N . LEU B 1 514 ? -4.301 14.250 -18.131 1.00 26.92 842 LEU B N 1
ATOM 8720 C CA . LEU B 1 514 ? -5.039 14.641 -19.321 1.00 25.61 842 LEU B CA 1
ATOM 8721 C C . LEU B 1 514 ? -5.721 15.995 -19.129 1.00 25.38 842 LEU B C 1
ATOM 8722 O O . LEU B 1 514 ? -6.146 16.350 -18.029 1.00 27.53 842 LEU B O 1
ATOM 8727 N N . THR B 1 515 ? -5.829 16.750 -20.219 1.00 23.72 843 THR B N 1
ATOM 8728 C CA . THR B 1 515 ? -6.478 18.059 -20.168 1.00 21.62 843 THR B CA 1
ATOM 8729 C C . THR B 1 515 ? -7.991 17.895 -20.245 1.00 21.14 843 THR B C 1
ATOM 8730 O O . THR B 1 515 ? -8.498 17.439 -21.275 1.00 20.36 843 THR B O 1
ATOM 8734 N N . PRO B 1 516 ? -8.742 18.253 -19.198 1.00 21.44 844 PRO B N 1
ATOM 8735 C CA . PRO B 1 516 ? -10.194 18.042 -19.223 1.00 21.04 844 PRO B CA 1
ATOM 8736 C C . PRO B 1 516 ? -10.858 18.802 -20.359 1.00 22.28 844 PRO B C 1
ATOM 8737 O O . PRO B 1 516 ? -10.383 19.854 -20.800 1.00 22.07 844 PRO B O 1
ATOM 8741 N N . ALA B 1 517 ? -11.970 18.248 -20.837 1.00 22.39 845 ALA B N 1
ATOM 8742 C CA . ALA B 1 517 ? -12.767 18.953 -21.828 1.00 23.77 845 ALA B CA 1
ATOM 8743 C C . ALA B 1 517 ? -13.280 20.263 -21.242 1.00 23.98 845 ALA B C 1
ATOM 8744 O O . ALA B 1 517 ? -13.784 20.300 -20.115 1.00 23.28 845 ALA B O 1
ATOM 8746 N N . LYS B 1 518 ? -13.143 21.349 -22.003 1.00 25.65 846 LYS B N 1
ATOM 8747 C CA . LYS B 1 518 ? -13.604 22.627 -21.481 1.00 27.46 846 LYS B CA 1
ATOM 8748 C C . LYS B 1 518 ? -15.115 22.672 -21.331 1.00 25.62 846 LYS B C 1
ATOM 8749 O O . LYS B 1 518 ? -15.623 23.522 -20.588 1.00 25.86 846 LYS B O 1
ATOM 8755 N N . THR B 1 519 ? -15.845 21.764 -21.981 1.00 24.22 847 THR B N 1
ATOM 8756 C CA . THR B 1 519 ? -17.286 21.675 -21.803 1.00 24.19 847 THR B CA 1
ATOM 8757 C C . THR B 1 519 ? -17.719 20.231 -21.605 1.00 22.49 847 THR B C 1
ATOM 8758 O O . THR B 1 519 ? -17.075 19.288 -22.075 1.00 22.43 847 THR B O 1
ATOM 8762 N N . LEU B 1 520 ? -18.815 20.085 -20.873 1.00 21.45 848 LEU B N 1
ATOM 8763 C CA . LEU B 1 520 ? -19.537 18.830 -20.734 1.00 21.24 848 LEU B CA 1
ATOM 8764 C C . LEU B 1 520 ? -20.987 19.200 -20.972 1.00 22.26 848 LEU B C 1
ATOM 8765 O O . LEU B 1 520 ? -21.562 19.954 -20.185 1.00 23.56 848 LEU B O 1
ATOM 8770 N N . TYR B 1 521 ? -21.562 18.707 -22.067 1.00 22.30 849 TYR B N 1
ATOM 8771 C CA . TYR B 1 521 ? -22.812 19.265 -22.594 1.00 24.01 849 TYR B CA 1
ATOM 8772 C C . TYR B 1 521 ? -22.566 20.769 -22.717 1.00 25.95 849 TYR B C 1
ATOM 8773 O O . TYR B 1 521 ? -21.532 21.163 -23.279 1.00 27.54 849 TYR B O 1
ATOM 8782 N N . ASP B 1 522 ? -23.437 21.626 -22.191 1.00 27.47 850 ASP B N 1
ATOM 8783 C CA . ASP B 1 522 ? -23.204 23.063 -22.211 1.00 31.91 850 ASP B CA 1
ATOM 8784 C C . ASP B 1 522 ? -22.627 23.593 -20.903 1.00 31.05 850 ASP B C 1
ATOM 8785 O O . ASP B 1 522 ? -22.631 24.807 -20.689 1.00 33.79 850 ASP B O 1
ATOM 8790 N N . TYR B 1 523 ? -22.136 22.724 -20.026 1.00 29.46 851 TYR B N 1
ATOM 8791 C CA . TYR B 1 523 ? -21.561 23.162 -18.764 1.00 26.88 851 TYR B CA 1
ATOM 8792 C C . TYR B 1 523 ? -20.076 23.451 -18.937 1.00 25.74 851 TYR B C 1
ATOM 8793 O O . TYR B 1 523 ? -19.356 22.689 -19.587 1.00 25.82 851 TYR B O 1
ATOM 8802 N N . GLU B 1 524 ? -19.615 24.541 -18.324 1.00 26.20 852 GLU B N 1
ATOM 8803 C CA . GLU B 1 524 ? -18.228 24.971 -18.462 1.00 26.09 852 GLU B CA 1
ATOM 8804 C C . GLU B 1 524 ? -17.349 24.320 -17.403 1.00 24.15 852 GLU B C 1
ATOM 8805 O O . GLU B 1 524 ? -17.709 24.269 -16.222 1.00 24.48 852 GLU B O 1
ATOM 8811 N N . PHE B 1 525 ? -16.182 23.846 -17.831 1.00 23.26 853 PHE B N 1
ATOM 8812 C CA . PHE B 1 525 ? -15.224 23.265 -16.899 1.00 23.86 853 PHE B CA 1
ATOM 8813 C C . PHE B 1 525 ? -14.766 24.295 -15.877 1.00 24.80 853 PHE B C 1
ATOM 8814 O O . PHE B 1 525 ? -14.478 25.444 -16.220 1.00 26.65 853 PHE B O 1
ATOM 8822 N N . ILE B 1 526 ? -14.700 23.869 -14.616 1.00 24.55 854 ILE B N 1
ATOM 8823 C CA . ILE B 1 526 ? -14.199 24.688 -13.515 1.00 26.46 854 ILE B CA 1
ATOM 8824 C C . ILE B 1 526 ? -12.814 24.224 -13.077 1.00 26.78 854 ILE B C 1
ATOM 8825 O O . ILE B 1 526 ? -11.834 24.963 -13.190 1.00 28.90 854 ILE B O 1
ATOM 8830 N N . LYS B 1 527 ? -12.712 22.991 -12.587 1.00 26.14 855 LYS B N 1
ATOM 8831 C CA . LYS B 1 527 ? -11.485 22.467 -12.009 1.00 26.72 855 LYS B CA 1
ATOM 8832 C C . LYS B 1 527 ? -11.630 20.959 -11.910 1.00 25.67 855 LYS B C 1
ATOM 8833 O O . LYS B 1 527 ? -12.731 20.417 -12.032 1.00 24.47 855 LYS B O 1
ATOM 8839 N N . VAL B 1 528 ? -10.504 20.288 -11.699 1.00 25.74 856 VAL B N 1
ATOM 8840 C CA . VAL B 1 528 ? -10.475 18.843 -11.527 1.00 26.11 856 VAL B CA 1
ATOM 8841 C C . VAL B 1 528 ? -9.666 18.524 -10.280 1.00 26.21 856 VAL B C 1
ATOM 8842 O O . VAL B 1 528 ? -8.641 19.161 -10.012 1.00 24.48 856 VAL B O 1
ATOM 8846 N N . ASP B 1 529 ? -10.144 17.556 -9.503 1.00 25.70 857 ASP B N 1
ATOM 8847 C CA . ASP B 1 529 ? -9.428 17.058 -8.341 1.00 27.76 857 ASP B CA 1
ATOM 8848 C C . ASP B 1 529 ? -8.955 15.638 -8.615 1.00 26.41 857 ASP B C 1
ATOM 8849 O O . ASP B 1 529 ? -9.753 14.776 -9.002 1.00 26.12 857 ASP B O 1
ATOM 8854 N N . GLY B 1 530 ? -7.660 15.396 -8.425 1.00 25.15 858 GLY B N 1
ATOM 8855 C CA . GLY B 1 530 ? -7.131 14.055 -8.524 1.00 23.60 858 GLY B CA 1
ATOM 8856 C C . GLY B 1 530 ? -6.201 13.792 -9.687 1.00 22.73 858 GLY B C 1
ATOM 8857 O O . GLY B 1 530 ? -5.700 12.671 -9.799 1.00 23.96 858 GLY B O 1
ATOM 8858 N N . LEU B 1 531 ? -5.960 14.762 -10.563 1.00 23.83 859 LEU B N 1
ATOM 8859 C CA . LEU B 1 531 ? -4.977 14.560 -11.613 1.00 24.04 859 LEU B CA 1
ATOM 8860 C C . LEU B 1 531 ? -3.577 14.865 -11.093 1.00 24.54 859 LEU B C 1
ATOM 8861 O O . LEU B 1 531 ? -3.400 15.527 -10.067 1.00 25.05 859 LEU B O 1
ATOM 8866 N N . ASN B 1 532 ? -2.578 14.359 -11.817 1.00 23.88 860 ASN B N 1
ATOM 8867 C CA . ASN B 1 532 ? -1.171 14.651 -11.537 1.00 26.08 860 ASN B CA 1
ATOM 8868 C C . ASN B 1 532 ? -0.791 14.227 -10.122 1.00 26.20 860 ASN B C 1
ATOM 8869 O O . ASN B 1 532 ? -0.019 14.893 -9.433 1.00 28.18 860 ASN B O 1
ATOM 8874 N N . LYS B 1 533 ? -1.333 13.089 -9.694 1.00 25.24 861 LYS B N 1
ATOM 8875 C CA . LYS B 1 533 ? -1.214 12.602 -8.338 1.00 26.05 861 LYS B CA 1
ATOM 8876 C C . LYS B 1 533 ? -1.153 11.082 -8.432 1.00 22.09 861 LYS B C 1
ATOM 8877 O O . LYS B 1 533 ? -2.005 10.478 -9.101 1.00 22.37 861 LYS B O 1
ATOM 8883 N N . PRO B 1 534 ? -0.164 10.436 -7.816 1.00 20.86 862 PRO B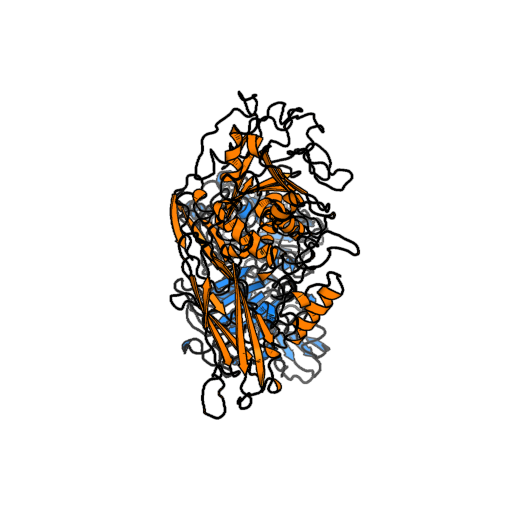 N 1
ATOM 8884 C CA . PRO B 1 534 ? -0.069 8.975 -7.929 1.00 19.08 862 PRO B CA 1
ATOM 8885 C C . PRO B 1 534 ? -1.349 8.296 -7.467 1.00 18.24 862 PRO B C 1
ATOM 8886 O O . PRO B 1 534 ? -1.879 8.594 -6.392 1.00 18.31 862 PRO B O 1
ATOM 8890 N N . ILE B 1 535 ? -1.855 7.396 -8.308 1.00 16.55 863 ILE B N 1
ATOM 8891 C CA A ILE B 1 535 ? -3.061 6.635 -8.005 0.51 16.14 863 ILE B CA 1
ATOM 8892 C CA B ILE B 1 535 ? -3.063 6.625 -8.023 0.49 16.31 863 ILE B CA 1
ATOM 8893 C C . ILE B 1 535 ? -2.633 5.373 -7.272 1.00 16.14 863 ILE B C 1
ATOM 8894 O O . ILE B 1 535 ? -1.994 4.491 -7.851 1.00 16.59 863 ILE B O 1
ATOM 8903 N N . VAL B 1 536 ? -3.002 5.279 -5.996 1.00 16.38 864 VAL B N 1
ATOM 8904 C CA . VAL B 1 536 ? -2.426 4.256 -5.127 1.00 18.60 864 VAL B CA 1
ATOM 8905 C C . VAL B 1 536 ? -3.495 3.547 -4.313 1.00 17.37 864 VAL B C 1
ATOM 8906 O O . VAL B 1 536 ? -3.188 2.870 -3.326 1.00 20.34 864 VAL B O 1
ATOM 8910 N N . SER B 1 537 ? -4.753 3.683 -4.716 1.00 15.94 865 SER B N 1
ATOM 8911 C CA . SER B 1 537 ? -5.826 2.987 -4.026 1.00 16.08 865 SER B CA 1
ATOM 8912 C C . SER B 1 537 ? -6.930 2.659 -5.014 1.00 16.59 865 SER B C 1
ATOM 8913 O O . SER B 1 537 ? -7.237 3.461 -5.902 1.00 17.61 865 SER B O 1
ATOM 8916 N N . ASP B 1 538 ? -7.503 1.468 -4.874 1.00 15.30 866 ASP B N 1
ATOM 8917 C CA . ASP B 1 538 ? -8.692 1.146 -5.644 1.00 16.20 866 ASP B CA 1
ATOM 8918 C C . ASP B 1 538 ? -9.824 2.075 -5.237 1.00 18.92 866 ASP B C 1
ATOM 8919 O O . ASP B 1 538 ? -9.904 2.521 -4.091 1.00 22.20 866 ASP B O 1
ATOM 8924 N N . GLY B 1 539 ? -10.707 2.367 -6.187 1.00 20.48 867 GLY B N 1
ATOM 8925 C CA . GLY B 1 539 ? -11.746 3.344 -5.935 1.00 24.34 867 GLY B CA 1
ATOM 8926 C C . GLY B 1 539 ? -11.289 4.783 -5.790 1.00 25.48 867 GLY B C 1
ATOM 8927 O O . GLY B 1 539 ? -12.059 5.616 -5.295 1.00 28.14 867 GLY B O 1
ATOM 8928 N N . THR B 1 540 ? -10.061 5.107 -6.199 1.00 24.28 868 THR B N 1
ATOM 8929 C CA . THR B 1 540 ? -9.632 6.497 -6.251 1.00 23.91 868 THR B CA 1
ATOM 8930 C C . THR B 1 540 ? -10.578 7.279 -7.152 1.00 24.40 868 THR B C 1
ATOM 8931 O O . THR B 1 540 ? -10.906 6.833 -8.255 1.00 26.29 868 THR B O 1
ATOM 8935 N N . VAL B 1 541 ? -11.024 8.440 -6.683 1.00 23.50 869 VAL B N 1
ATOM 8936 C CA . VAL B 1 541 ? -11.984 9.261 -7.410 1.00 24.02 869 VAL B CA 1
ATOM 8937 C C . VAL B 1 541 ? -11.256 10.470 -7.972 1.00 24.02 869 VAL B C 1
ATOM 8938 O O . VAL B 1 541 ? -10.624 11.226 -7.224 1.00 25.65 869 VAL B O 1
ATOM 8942 N N . VAL B 1 542 ? -11.345 10.653 -9.288 1.00 23.03 870 VAL B N 1
ATOM 8943 C CA . VAL B 1 542 ? -10.968 11.897 -9.945 1.00 23.25 870 VAL B CA 1
ATOM 8944 C C . VAL B 1 542 ? -12.262 12.634 -10.251 1.00 24.15 870 VAL B C 1
ATOM 8945 O O . VAL B 1 542 ? -13.127 12.106 -10.961 1.00 24.46 870 VAL B O 1
ATOM 8949 N N . THR B 1 543 ? -12.416 13.837 -9.695 1.00 24.44 871 THR B N 1
ATOM 8950 C CA . THR B 1 543 ? -13.663 14.586 -9.794 1.00 23.68 871 THR B CA 1
ATOM 8951 C C . THR B 1 543 ? -13.480 15.769 -10.731 1.00 24.59 871 THR B C 1
ATOM 8952 O O . THR B 1 543 ? -12.623 16.628 -10.496 1.00 26.26 871 THR B O 1
ATOM 8956 N N . TYR B 1 544 ? -14.297 15.812 -11.781 1.00 22.97 872 TYR B N 1
ATOM 8957 C CA . TYR B 1 544 ? -14.353 16.936 -12.705 1.00 21.26 872 TYR B CA 1
ATOM 8958 C C . TYR B 1 544 ? -15.510 17.822 -12.285 1.00 21.91 872 TYR B C 1
ATOM 8959 O O . TYR B 1 544 ? -16.645 17.348 -12.197 1.00 21.88 872 TYR B O 1
ATOM 8968 N N . TYR B 1 545 ? -15.226 19.095 -12.027 1.00 23.51 873 TYR B N 1
ATOM 8969 C CA . TYR B 1 545 ? -16.246 20.053 -11.626 1.00 25.31 873 TYR B CA 1
ATOM 8970 C C . TYR B 1 545 ? -16.600 20.944 -12.802 1.00 26.27 873 TYR B C 1
ATOM 8971 O O . TYR B 1 545 ? -15.712 21.514 -13.446 1.00 25.55 873 TYR B O 1
ATOM 8980 N N . TYR B 1 546 ? -17.895 21.060 -13.070 1.00 27.11 874 TYR B N 1
ATOM 8981 C CA . TYR B 1 546 ? -18.419 21.880 -14.145 1.00 27.78 874 TYR B CA 1
ATOM 8982 C C . TYR B 1 546 ? -19.403 22.884 -13.560 1.00 30.48 874 TYR B C 1
ATOM 8983 O O . TYR B 1 546 ? -19.955 22.675 -12.476 1.00 31.99 874 TYR B O 1
ATOM 8992 N N . LYS B 1 547 ? -19.579 23.999 -14.266 1.00 30.88 875 LYS B N 1
ATOM 8993 C CA . LYS B 1 547 ? -20.446 25.084 -13.821 1.00 34.31 875 LYS B CA 1
ATOM 8994 C C . LYS B 1 547 ? -21.872 24.824 -14.298 1.00 35.49 875 LYS B C 1
ATOM 8995 O O . LYS B 1 547 ? -22.118 24.719 -15.507 1.00 33.51 875 LYS B O 1
ATOM 9001 N N . ASN B 1 548 ? -22.803 24.721 -13.354 1.00 37.80 876 ASN B N 1
ATOM 9002 C CA . ASN B 1 548 ? -24.222 24.570 -13.681 1.00 43.30 876 ASN B CA 1
ATOM 9003 C C . ASN B 1 548 ? -24.734 25.837 -14.368 1.00 44.86 876 ASN B C 1
ATOM 9004 O O . ASN B 1 548 ? -25.550 25.787 -15.290 1.00 45.05 876 ASN B O 1
#

Foldseek 3Di:
DAWFWWAQPCLACVVPPRRIDTWFKFWQAFFAALQFAAEEEEEEKQAAPVCLVVVVVLCLVLLQLLCVFPPNVVRVNRYTYMYIYQHFPGGVVVPDGINQCWDQDPVRATDRDCPPNVSNCSQLCVQLIVQQRCCLFAHPVNDHQDDHSVDQDPPDSQVSRLCSCLSHVEYEYEHADQDAYKAAWAFSVRRGQYIYFYRRHPLRSLRSSLNCLCRRLVAAQLQDADAQDPQRQQFHQFKHLDLQLVPRQVNLCFLFQLQAWAACDVPTSIIGRHVFASSHPSVGGHDPSSSVSSNLRSCLSHPPDWKDKFAKWKWFPPPQRPDRVNRNDHHVVSSVVSNVVRLVTTCFDVNVLVDDPVCAQTKMKIKIKMATSAQPDKWKKKKKKFKAAQVGDFWAFPVRHGRMDMDIDIFHHQNQSVQRNHRSDSGRGGTRSCRRMHIDMDMGGRHNRTPDDNRIGMKMFIATPVRDGPHMRCRNPFDKAKEWEFEAEPVRHGDPSYNHHIHIDGFFDAADHDGYQDRSNWGWDDKPRHRGTDHHHHHYIYTYTHD/DAWFWWQQPCLACVVPPRRIDTWFKFWQAFFAALQFAAEEEEEEKQAAPVCQVVVVVLCLVLLQLLCVFFPNVVCVNRYTYMYIYQHFPGGVVVPDTINQCWDQDPVRATDRDCVPNVSNCSQLCVQLIVQQRCCLAAHNNNDHQDDNSVDQDDPDSQVSRLCSCLSHVEYEYEHADQDAYKAAWAFSVRRGQYIYFYRRHPLRSLRSSLNCLVRRLVAAQLQDADADDPQRQQFHQWKHLDLQLVPRQVNQCFLPQLQAWAACDPPTSIIGRHVFASSHPSVGGHDPSSNVSSNLRRCLSHPPDWKDKFAKWKFFPPVQRPDRVNRNYHHPVSSVVSNVNRVVGTCFDVNVLVDDPVCQQTKMKIKIKMATSAQPDKWKKKKKKFKAAQVGHFWAFPVRHGRMDMDIDIFAHQNQSVQRNHRSDSGRGGTRSPRRMHMDMDMGGRHNRTPDDNRIGMKMFIATPVRDGPHIRCRNPFDKAKEWEFEAEPVRHGDPSYNHHIHIDGQQDAADGDGYQDRSNWGWDDWPRHRGGDHHHHHYIYTYTHD

Organism: NCBI:txid1547

Nearest PDB structures (foldseek):
  3p1v-assembly1_B  TM=7.244E-01  e=3.289E-13  Bacteroides ovatus ATCC 8483
  4df9-assembly1_B  TM=7.130E-01  e=4.461E-13  Bacteroides fragilis NCTC 9343
  3p1v-assembly1_A  TM=7.131E-01  e=3.289E-13  Bacteroides ovatus ATCC 8483
  4df9-assembly2_C  TM=7.252E-01  e=1.048E-12  Bacteroides fragilis NCTC 9343
  4df9-assembly3_F  TM=7.251E-01  e=1.606E-12  Bacteroides fragilis NCTC 9343

B-factor: mean 22.36, std 8.58, range [9.25, 74.91]